Protein AF-A0A833H1V6-F1 (afdb_monomer)

Foldseek 3Di:
DQVLLVVLLVVLVVLVVCPVVVCVVLVVLLVQLPPPVNLVVVCVVDVVVSVVSVVVNLVSVVVVQLCLLCSLQQSLLSNLLSVLSNCVVVQADDDLADDDPSLVVLVVLLVVLVVLQLCLLQDDCPDPQQVVPFPDPPVNVRGHGSSSNSNSNSLSSNLSSLVSNLVNCVSNVDDNLLSVLLSLLQSLLSVLLSCCPSPVVQVLVLVLVVLVLCVPQFAQQVPAQPPPRHGFQDDQADPVRDGDDDPRDFDPLADQQEFEAADAQVNCVQQVDDPPAQLLLVLLLLQLQLLAALEEEEDADAQFDFPAWAADLVCSRNVDGDDDVPDDDTGGSLVSNLVSLQSGPHQYEYAWAFDDDPVVQVVGPPQVVQVVLCCVAFWAQQEAPLVLADAPGEGIRGHDPSNSVRHNYYFHLDQDQDPSLAGQKDAQKHKDDPPVCPPPPPDDSSHRITIGGHPLLRVVCSSQVHRNRPQWHHYAVVQWIKRFDRDFDWDWDQDPVVRDTDIGTQALDADPRRMAIFGHHSHRMFGFDPRYAHNSHHYDHSSVSSPDGSVRSNVVSHSHYYYYYHDHYDDDPQVVQWGQHSRGTHGSVVSSSRSNSCRSNSQGQAEDRSSVLSCLSSVLSSVLSNCVSVDDLVVSVVVLVVVLVVLVCCQSPPQCNPNSYRYRRVSSVVSSVVSSVVSVVVVVVVVVVVLVVLLVVCVVFAAPVQSVVCSVPVVLADPWWDWWKKKKKKKAWPPLVVQVVVDDPVRSVVLLCVLCVVLRLLCRQLGKGWQDDDPSMTIIMFCPPDGDPLRLVSNLLSLVLSQVVLVVVQVVCVVVVHDRIAMAMFMFIGIWTFHWDDDPVDTGGDTDDPRNVNRVQQSVCCVVQVARYKYWPRSCVSCVVWFDKAWDDFADGPPDPGTITMIHTDGTPDPCCSVVSGRDPPDDPPDD

Structure (mmCIF, N/CA/C/O backbone):
data_AF-A0A833H1V6-F1
#
_entry.id   AF-A0A833H1V6-F1
#
loop_
_atom_site.group_PDB
_atom_site.id
_atom_site.type_symbol
_atom_site.label_atom_id
_atom_site.label_alt_id
_atom_site.label_comp_id
_atom_site.label_asym_id
_atom_site.label_entity_id
_atom_site.label_seq_id
_atom_site.pdbx_PDB_ins_code
_atom_site.Cartn_x
_atom_site.Cartn_y
_atom_site.Cartn_z
_atom_site.occupancy
_atom_site.B_iso_or_equiv
_atom_site.auth_seq_id
_atom_site.auth_comp_id
_atom_site.auth_asym_id
_atom_site.auth_atom_id
_atom_site.pdbx_PDB_model_num
ATOM 1 N N . MET A 1 1 ? -14.087 14.216 30.100 1.00 77.31 1 MET A N 1
ATOM 2 C CA . MET A 1 1 ? -13.841 15.088 28.927 1.00 77.31 1 MET A CA 1
ATOM 3 C C . MET A 1 1 ? -13.140 16.395 29.288 1.00 77.31 1 MET A C 1
ATOM 5 O O . MET A 1 1 ? -12.016 16.573 28.845 1.00 77.31 1 MET A O 1
ATOM 9 N N . ARG A 1 2 ? -13.683 17.249 30.169 1.00 82.81 2 ARG A N 1
ATOM 10 C CA . ARG A 1 2 ? -13.057 18.543 30.533 1.00 82.81 2 ARG A CA 1
ATOM 11 C C . ARG A 1 2 ? -11.580 18.482 30.963 1.00 82.81 2 ARG A C 1
ATOM 13 O O . ARG A 1 2 ? -10.778 19.278 30.490 1.00 82.81 2 ARG A O 1
ATOM 20 N N . LYS A 1 3 ? -11.192 17.516 31.810 1.00 84.81 3 LYS A N 1
ATOM 21 C CA . LYS A 1 3 ? -9.776 17.302 32.193 1.00 84.81 3 LYS A CA 1
ATOM 22 C C . LYS A 1 3 ? -8.887 16.975 30.984 1.00 84.81 3 LYS A C 1
ATOM 24 O O . LYS A 1 3 ? -7.797 17.519 30.878 1.00 84.81 3 LYS A O 1
ATOM 29 N N . ILE A 1 4 ? -9.372 16.132 30.070 1.00 84.25 4 ILE A N 1
ATOM 30 C CA . ILE A 1 4 ? -8.668 15.764 28.831 1.00 84.25 4 ILE A CA 1
ATOM 31 C C . ILE A 1 4 ? -8.513 16.999 27.938 1.00 84.25 4 ILE A C 1
ATOM 33 O O . ILE A 1 4 ? -7.417 17.263 27.458 1.00 84.25 4 ILE A O 1
ATOM 37 N N . GLY A 1 5 ? -9.575 17.801 27.788 1.00 84.06 5 GLY A N 1
ATOM 38 C CA . GLY A 1 5 ? -9.532 19.048 27.023 1.00 84.06 5 GLY A CA 1
ATOM 39 C C . GLY A 1 5 ? -8.472 20.030 27.535 1.00 84.06 5 GLY A C 1
ATOM 40 O O . GLY A 1 5 ? -7.665 20.532 26.756 1.00 84.06 5 GLY A O 1
ATOM 41 N N . LEU A 1 6 ? -8.396 20.222 28.856 1.00 85.75 6 LEU A N 1
ATOM 42 C CA . LEU A 1 6 ? -7.377 21.071 29.486 1.00 85.75 6 LEU A CA 1
ATOM 43 C C . LEU A 1 6 ? -5.949 20.541 29.290 1.00 85.75 6 LEU A C 1
ATOM 45 O O . LEU A 1 6 ? -5.029 21.336 29.109 1.00 85.75 6 LEU A O 1
ATOM 49 N N . ILE A 1 7 ? -5.752 19.219 29.324 1.00 87.94 7 ILE A N 1
ATOM 50 C CA . ILE A 1 7 ? -4.446 18.602 29.050 1.00 87.94 7 ILE A CA 1
ATOM 51 C C . ILE A 1 7 ? -4.042 18.859 27.596 1.00 87.94 7 ILE A C 1
ATOM 53 O O . ILE A 1 7 ? -2.941 19.349 27.363 1.00 87.94 7 ILE A O 1
ATOM 57 N N . LEU A 1 8 ? -4.937 18.608 26.634 1.00 85.12 8 LEU A N 1
ATOM 58 C CA . LEU A 1 8 ? -4.670 18.841 25.210 1.00 85.12 8 LEU A CA 1
ATOM 59 C C . LEU A 1 8 ? -4.294 20.300 24.927 1.00 85.12 8 LEU A C 1
ATOM 61 O O . LEU A 1 8 ? -3.306 20.547 24.241 1.00 85.12 8 LEU A O 1
ATOM 65 N N . LEU A 1 9 ? -5.019 21.261 25.510 1.00 87.62 9 LEU A N 1
ATOM 66 C CA . LEU A 1 9 ? -4.711 22.688 25.365 1.00 87.62 9 LEU A CA 1
ATOM 67 C C . LEU A 1 9 ? -3.346 23.056 25.961 1.00 87.62 9 LEU A C 1
ATOM 69 O O . LEU A 1 9 ? -2.602 23.822 25.354 1.00 87.62 9 LEU A O 1
ATOM 73 N N . ARG A 1 10 ? -2.985 22.498 27.124 1.00 87.19 10 ARG A N 1
ATOM 74 C CA . ARG A 1 10 ? -1.665 22.723 27.740 1.00 87.19 10 ARG A CA 1
ATOM 75 C C . ARG A 1 10 ? -0.532 22.138 26.901 1.00 87.19 10 ARG A C 1
ATOM 77 O O . ARG A 1 10 ? 0.492 22.796 26.749 1.00 87.19 10 ARG A O 1
ATOM 84 N N . VAL A 1 11 ? -0.719 20.938 26.349 1.00 84.56 11 VAL A N 1
ATOM 85 C CA . VAL A 1 11 ? 0.271 20.301 25.466 1.00 84.56 11 VAL A CA 1
ATOM 86 C C . VAL A 1 11 ? 0.429 21.102 24.174 1.00 84.56 11 VAL A C 1
ATOM 88 O O . VAL A 1 11 ? 1.556 21.378 23.775 1.00 84.56 11 VAL A O 1
ATOM 91 N N . ALA A 1 12 ? -0.673 21.551 23.566 1.00 84.62 12 ALA A N 1
ATOM 92 C CA . ALA A 1 12 ? -0.627 22.406 22.382 1.00 84.62 12 ALA A CA 1
ATOM 93 C C . ALA A 1 12 ? 0.106 23.733 22.659 1.00 84.62 12 ALA A C 1
ATOM 95 O O . ALA A 1 12 ? 0.951 24.146 21.868 1.00 84.62 12 ALA A O 1
ATOM 96 N N . LEU A 1 13 ? -0.157 24.368 23.810 1.00 84.12 13 LEU A N 1
ATOM 97 C CA . LEU A 1 13 ? 0.512 25.606 24.224 1.00 84.12 13 LEU A CA 1
ATOM 98 C C . LEU A 1 13 ? 2.019 25.402 24.452 1.00 84.12 13 LEU A C 1
ATOM 100 O O . LEU A 1 13 ? 2.822 26.204 23.985 1.00 84.12 13 LEU A O 1
ATOM 104 N N . ALA A 1 14 ? 2.412 24.317 25.127 1.00 80.81 14 ALA A N 1
ATOM 105 C CA . ALA A 1 14 ? 3.822 23.966 25.304 1.00 80.81 14 ALA A CA 1
ATOM 106 C C . ALA A 1 14 ? 4.509 23.700 23.954 1.00 80.81 14 ALA A C 1
ATOM 108 O O . ALA A 1 14 ? 5.636 24.147 23.734 1.00 80.81 14 ALA A O 1
ATOM 109 N N . GLY A 1 15 ? 3.802 23.038 23.032 1.00 74.56 15 GLY A N 1
ATOM 110 C CA . GLY A 1 15 ? 4.252 22.809 21.665 1.00 74.56 15 GLY A CA 1
ATOM 111 C C . GLY A 1 15 ? 4.522 24.106 20.900 1.00 74.56 15 GLY A C 1
ATOM 112 O O . GLY A 1 15 ? 5.563 24.222 20.264 1.00 74.56 15 GLY A O 1
ATOM 113 N N . PHE A 1 16 ? 3.661 25.120 21.026 1.00 74.00 16 PHE A N 1
ATOM 114 C CA . PHE A 1 16 ? 3.894 26.439 20.421 1.00 74.00 16 PHE A CA 1
ATOM 115 C C . PHE A 1 16 ? 5.161 27.144 20.940 1.00 74.00 16 PHE A C 1
ATOM 117 O O . PHE A 1 16 ? 5.768 27.910 20.196 1.00 74.00 16 PHE A O 1
ATOM 124 N N . VAL A 1 17 ? 5.567 26.896 22.192 1.00 69.88 17 VAL A N 1
ATOM 125 C CA . VAL A 1 17 ? 6.696 27.590 22.844 1.00 69.88 17 VAL A CA 1
ATOM 126 C C . VAL A 1 17 ? 8.036 26.879 22.623 1.00 69.88 17 VAL A C 1
ATOM 128 O O . VAL A 1 17 ? 9.038 27.533 22.347 1.00 69.88 17 VAL A O 1
ATOM 131 N N . LEU A 1 18 ? 8.078 25.547 22.730 1.00 65.69 18 LEU A N 1
ATOM 132 C CA . LEU A 1 18 ? 9.317 24.761 22.601 1.00 65.69 18 LEU A CA 1
ATOM 133 C C . LEU A 1 18 ? 9.789 24.611 21.145 1.00 65.69 18 LEU A C 1
ATOM 135 O O . LEU A 1 18 ? 10.980 24.431 20.890 1.00 65.69 18 LEU A O 1
ATOM 139 N N . LEU A 1 19 ? 8.871 24.682 20.180 1.00 62.09 19 LEU A N 1
ATOM 140 C CA . LEU A 1 19 ? 9.144 24.308 18.794 1.00 62.09 19 LEU A CA 1
ATOM 141 C C . LEU A 1 19 ? 9.962 25.324 17.983 1.00 62.09 19 LEU A C 1
ATOM 143 O O . LEU A 1 19 ? 10.861 24.876 17.268 1.00 62.09 19 LEU A O 1
ATOM 147 N N . PRO A 1 20 ? 9.732 26.652 18.074 1.00 62.38 20 PRO A N 1
ATOM 148 C CA . PRO A 1 20 ? 10.590 27.619 17.398 1.00 62.38 20 PRO A CA 1
ATOM 149 C C . PRO A 1 20 ? 12.054 27.423 17.791 1.00 62.38 20 PRO A C 1
ATOM 151 O O . PRO A 1 20 ? 12.921 27.533 16.939 1.00 62.38 20 PRO A O 1
ATOM 154 N N . LEU A 1 21 ? 12.315 27.032 19.045 1.00 61.25 21 LEU A N 1
ATOM 155 C CA . LEU A 1 21 ? 13.650 26.740 19.563 1.00 61.25 21 LEU A CA 1
ATOM 156 C C . LEU A 1 21 ? 14.262 25.477 18.926 1.00 61.25 21 LEU A C 1
ATOM 158 O O . LEU A 1 21 ? 15.401 25.512 18.470 1.00 61.25 21 LEU A O 1
ATOM 162 N N . ILE A 1 22 ? 13.504 24.375 18.851 1.00 62.91 22 ILE A N 1
ATOM 163 C CA . ILE A 1 22 ? 13.960 23.101 18.261 1.00 62.91 22 ILE A CA 1
ATOM 164 C C . ILE A 1 22 ? 14.191 23.238 16.750 1.00 62.91 22 ILE A C 1
ATOM 166 O O . ILE A 1 22 ? 15.197 22.755 16.237 1.00 62.91 22 ILE A O 1
ATOM 170 N N . LEU A 1 23 ? 13.291 23.921 16.036 1.00 58.31 23 LEU A N 1
ATOM 171 C CA . LEU A 1 23 ? 13.435 24.176 14.600 1.00 58.31 23 LEU A CA 1
ATOM 172 C C . LEU A 1 23 ? 14.579 25.147 14.300 1.00 58.31 23 LEU A C 1
ATOM 174 O O . LEU A 1 23 ? 15.254 24.961 13.292 1.00 58.31 23 LEU A O 1
ATOM 178 N N . LEU A 1 24 ? 14.840 26.132 15.171 1.00 60.31 24 LEU A N 1
ATOM 179 C CA . LEU A 1 24 ? 16.020 26.991 15.047 1.00 60.31 24 LEU A CA 1
ATOM 180 C C . LEU A 1 24 ? 17.297 26.152 15.151 1.00 60.31 24 LEU A C 1
ATOM 182 O O . LEU A 1 24 ? 18.168 26.283 14.303 1.00 60.31 24 LEU A O 1
ATOM 186 N N . ILE A 1 25 ? 17.375 25.250 16.137 1.00 59.72 25 ILE A N 1
ATOM 187 C CA . ILE A 1 25 ? 18.531 24.369 16.369 1.00 59.72 25 ILE A CA 1
ATOM 188 C C . ILE A 1 25 ? 18.727 23.380 15.206 1.00 59.72 25 ILE A C 1
ATOM 190 O O . ILE A 1 25 ? 19.844 23.231 14.711 1.00 59.72 25 ILE A O 1
ATOM 194 N N . LEU A 1 26 ? 17.656 22.734 14.731 1.00 55.97 26 LEU A N 1
ATOM 195 C CA . LEU A 1 26 ? 17.718 21.777 13.617 1.00 55.97 26 LEU A CA 1
ATOM 196 C C . LEU A 1 26 ? 17.976 22.461 12.265 1.00 55.97 26 LEU A C 1
ATOM 198 O O . LEU A 1 26 ? 18.727 21.931 11.449 1.00 55.97 26 LEU A O 1
ATOM 202 N N . GLY A 1 27 ? 17.405 23.646 12.036 1.00 54.56 27 GLY A N 1
ATOM 203 C CA . GLY A 1 27 ? 17.679 24.464 10.852 1.00 54.56 27 GLY A CA 1
ATOM 204 C C . GLY A 1 27 ? 19.130 24.948 10.807 1.00 54.56 27 GLY A C 1
ATOM 205 O O . GLY A 1 27 ? 19.761 24.885 9.754 1.00 54.56 27 GLY A O 1
ATOM 206 N N . PHE A 1 28 ? 19.692 25.339 11.958 1.00 52.28 28 PHE A N 1
ATOM 207 C CA . PHE A 1 28 ? 21.111 25.691 12.082 1.00 52.28 28 PHE A CA 1
ATOM 208 C C . PHE A 1 28 ? 22.030 24.493 11.800 1.00 52.28 28 PHE A C 1
ATOM 210 O O . PHE A 1 28 ? 23.030 24.635 11.099 1.00 52.28 28 PHE A O 1
ATOM 217 N N . ALA A 1 29 ? 21.674 23.304 12.304 1.00 50.53 29 ALA A N 1
ATOM 218 C CA . ALA A 1 29 ? 22.421 22.070 12.065 1.00 50.53 29 ALA A CA 1
ATOM 219 C C . ALA A 1 29 ? 22.374 21.637 10.588 1.00 50.53 29 ALA A C 1
ATOM 221 O O . ALA A 1 29 ? 23.409 21.298 10.019 1.00 50.53 29 ALA A O 1
ATOM 222 N N . SER A 1 30 ? 21.206 21.713 9.942 1.00 50.66 30 SER A N 1
ATOM 223 C CA . SER A 1 30 ? 21.052 21.389 8.517 1.00 50.66 30 SER A CA 1
ATOM 224 C C . SER A 1 30 ? 21.873 22.318 7.621 1.00 50.66 30 SER A C 1
ATOM 226 O O . SER A 1 30 ? 22.503 21.831 6.687 1.00 50.66 30 SER A O 1
ATOM 228 N N . HIS A 1 31 ? 21.890 23.627 7.901 1.00 50.72 31 HIS A N 1
ATOM 229 C CA . HIS A 1 31 ? 22.591 24.615 7.075 1.00 50.72 31 HIS A CA 1
ATOM 230 C C . HIS A 1 31 ? 24.112 24.387 7.050 1.00 50.72 31 HIS A C 1
ATOM 232 O O . HIS A 1 31 ? 24.725 24.438 5.984 1.00 50.72 31 HIS A O 1
ATOM 238 N N . TYR A 1 32 ? 24.706 24.042 8.198 1.00 52.84 32 TYR A N 1
ATOM 239 C CA . TYR A 1 32 ? 26.142 23.754 8.310 1.00 52.84 32 TYR A CA 1
ATOM 240 C C . TYR A 1 32 ? 26.561 22.425 7.667 1.00 52.84 32 TYR A C 1
ATOM 242 O O . TYR A 1 32 ? 27.692 22.313 7.198 1.00 52.84 32 TYR A O 1
ATOM 250 N N . VAL A 1 33 ? 25.677 21.420 7.625 1.00 51.53 33 VAL A N 1
ATOM 251 C CA . VAL A 1 33 ? 25.985 20.125 6.987 1.00 51.53 33 VAL A CA 1
ATOM 252 C C . VAL A 1 33 ? 25.828 20.185 5.461 1.00 51.53 33 VAL A C 1
ATOM 254 O O . VAL A 1 33 ? 26.470 19.416 4.748 1.00 51.53 33 VAL A O 1
ATOM 257 N N . THR A 1 34 ? 25.039 21.127 4.936 1.00 47.31 34 THR A N 1
ATOM 258 C CA . THR A 1 34 ? 24.901 21.366 3.487 1.00 47.31 34 THR A CA 1
ATOM 259 C C . THR A 1 34 ? 25.951 22.311 2.894 1.00 47.31 34 THR A C 1
ATOM 261 O O . THR A 1 34 ? 26.029 22.428 1.673 1.00 47.31 34 THR A O 1
ATOM 264 N N . ASP A 1 35 ? 26.763 22.985 3.716 1.00 54.78 35 ASP A N 1
ATOM 265 C CA . ASP A 1 35 ? 27.806 23.892 3.228 1.00 54.78 35 ASP A CA 1
ATOM 266 C C . ASP A 1 35 ? 28.966 23.100 2.592 1.00 54.78 35 ASP A C 1
ATOM 268 O O . ASP A 1 35 ? 29.733 22.395 3.265 1.00 54.78 35 ASP A O 1
ATOM 272 N N . MET A 1 36 ? 29.088 23.211 1.265 1.00 51.09 36 MET A N 1
ATOM 273 C CA . MET A 1 36 ? 30.074 22.486 0.460 1.00 51.09 36 MET A CA 1
ATOM 274 C C . MET A 1 36 ? 31.516 22.730 0.914 1.00 51.09 36 MET A C 1
ATOM 276 O O . MET A 1 36 ? 32.327 21.808 0.837 1.00 51.09 36 MET A O 1
ATOM 280 N N . ASN A 1 37 ? 31.844 23.922 1.423 1.00 52.94 37 ASN A N 1
ATOM 281 C CA . ASN A 1 37 ? 33.214 24.252 1.829 1.00 52.94 37 ASN A CA 1
ATOM 282 C C . ASN A 1 37 ? 33.604 23.563 3.144 1.00 52.94 37 ASN A C 1
ATOM 284 O O . ASN A 1 37 ? 34.729 23.076 3.295 1.00 52.94 37 ASN A O 1
ATOM 288 N N . VAL A 1 38 ? 32.658 23.459 4.083 1.00 56.94 38 VAL A N 1
ATOM 289 C CA . VAL A 1 38 ? 32.856 22.761 5.362 1.00 56.94 38 VAL A CA 1
ATOM 290 C C . VAL A 1 38 ? 32.957 21.256 5.130 1.00 56.94 38 VAL A C 1
ATOM 292 O O . VAL A 1 38 ? 33.876 20.615 5.642 1.00 56.94 38 VAL A O 1
ATOM 295 N N . MET A 1 39 ? 32.074 20.698 4.298 1.00 56.03 39 MET A N 1
ATOM 296 C CA . MET A 1 39 ? 32.077 19.267 3.991 1.00 56.03 39 MET A CA 1
ATOM 297 C C . MET A 1 39 ? 33.248 18.841 3.106 1.00 56.03 39 MET A C 1
ATOM 299 O O . MET A 1 39 ? 33.738 17.726 3.277 1.00 56.03 39 MET A O 1
ATOM 303 N N . ALA A 1 40 ? 33.746 19.700 2.211 1.00 54.34 40 ALA A N 1
ATOM 304 C CA . ALA A 1 40 ? 34.973 19.441 1.456 1.00 54.34 40 ALA A CA 1
ATOM 305 C C . ALA A 1 40 ? 36.203 19.376 2.377 1.00 54.34 40 ALA A C 1
ATOM 307 O O . ALA A 1 40 ? 37.002 18.443 2.258 1.00 54.34 40 ALA A O 1
ATOM 308 N N . SER A 1 41 ? 36.320 20.295 3.347 1.00 61.47 41 SER A N 1
ATOM 309 C CA . SER A 1 41 ? 37.422 20.258 4.320 1.00 61.47 41 SER A CA 1
ATOM 310 C C . SER A 1 41 ? 37.328 19.028 5.234 1.00 61.47 41 SER A C 1
ATOM 312 O O . SER A 1 41 ? 38.316 18.316 5.408 1.00 61.47 41 SER A O 1
ATOM 314 N N . LEU A 1 42 ? 36.130 18.674 5.712 1.00 55.94 42 L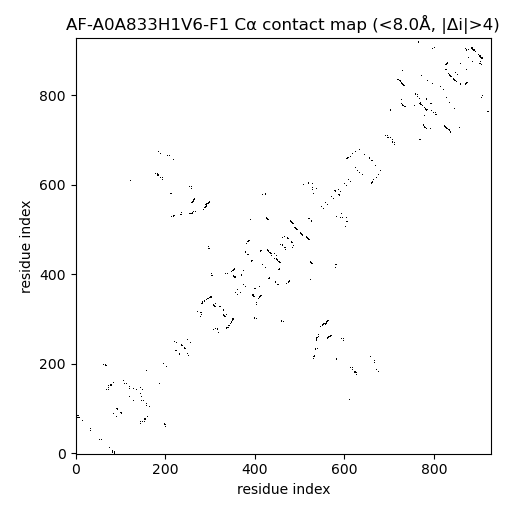EU A N 1
ATOM 315 C CA . LEU A 1 42 ? 35.912 17.471 6.522 1.00 55.94 42 LEU A CA 1
ATOM 316 C C . LEU A 1 42 ? 36.182 16.173 5.754 1.00 55.94 42 LEU A C 1
ATOM 318 O O . LEU A 1 42 ? 36.757 15.243 6.319 1.00 55.94 42 LEU A O 1
ATOM 322 N N . ASN A 1 43 ? 35.812 16.106 4.473 1.00 60.88 43 ASN A N 1
ATOM 323 C CA . ASN A 1 43 ? 36.064 14.934 3.631 1.00 60.88 43 ASN A CA 1
ATOM 324 C C . ASN A 1 43 ? 37.565 14.732 3.360 1.00 60.88 43 ASN A C 1
ATOM 326 O O . ASN A 1 43 ? 38.006 13.594 3.225 1.00 60.88 43 ASN A O 1
ATOM 330 N N . SER A 1 44 ? 38.352 15.817 3.346 1.00 62.06 44 SER A N 1
ATOM 331 C CA . SER A 1 44 ? 39.817 15.752 3.235 1.00 62.06 44 SER A CA 1
ATOM 332 C C . SER A 1 44 ? 40.508 15.233 4.508 1.00 62.06 44 SER A C 1
ATOM 334 O O . SER A 1 44 ? 41.586 14.651 4.424 1.00 62.06 44 SER A O 1
ATOM 336 N N . VAL A 1 45 ? 39.876 15.395 5.678 1.00 75.56 45 VAL A N 1
ATOM 337 C CA . VAL A 1 45 ? 40.433 15.013 6.991 1.00 75.56 45 VAL A CA 1
ATOM 338 C C . VAL A 1 45 ? 39.926 13.646 7.466 1.00 75.56 45 VAL A C 1
ATOM 340 O O . VAL A 1 45 ? 40.687 12.865 8.033 1.00 75.56 45 VAL A O 1
ATOM 343 N N . SER A 1 46 ? 38.643 13.333 7.259 1.00 69.56 46 SER A N 1
ATOM 344 C CA . SER A 1 46 ? 38.038 12.055 7.652 1.00 69.56 46 SER A CA 1
ATOM 345 C C . SER A 1 46 ? 36.849 11.698 6.749 1.00 69.56 46 SER A C 1
ATOM 347 O O . SER A 1 46 ? 35.708 12.093 7.019 1.00 69.56 46 SER A O 1
ATOM 349 N N . PRO A 1 47 ? 37.078 10.883 5.703 1.00 64.44 47 PRO A N 1
ATOM 350 C CA . PRO A 1 47 ? 36.038 10.485 4.755 1.00 64.44 47 PRO A CA 1
ATOM 351 C C . PRO A 1 47 ? 34.875 9.743 5.421 1.00 64.44 47 PRO A C 1
ATOM 353 O O . PRO A 1 47 ? 33.716 9.969 5.091 1.00 64.44 47 PRO A O 1
ATOM 356 N N . ARG A 1 48 ? 35.161 8.889 6.416 1.00 54.78 48 ARG A N 1
ATOM 357 C CA . ARG A 1 48 ? 34.130 8.127 7.145 1.00 54.78 48 ARG A CA 1
ATOM 358 C C . ARG A 1 48 ? 33.222 9.029 7.981 1.00 54.78 48 ARG A C 1
ATOM 360 O O . ARG A 1 48 ? 32.019 8.793 8.025 1.00 54.78 48 ARG A O 1
ATOM 367 N N . LEU A 1 49 ? 33.777 10.067 8.611 1.00 55.41 49 LEU A N 1
ATOM 368 C CA . LEU A 1 49 ? 32.997 11.028 9.392 1.00 55.41 49 LEU A CA 1
ATOM 369 C C . LEU A 1 49 ? 32.153 11.925 8.480 1.00 55.41 49 LEU A C 1
ATOM 371 O O . LEU A 1 49 ? 30.979 12.138 8.760 1.00 55.41 49 LEU A O 1
ATOM 375 N N . ALA A 1 50 ? 32.710 12.380 7.356 1.00 59.38 50 ALA A N 1
ATOM 376 C CA . ALA A 1 50 ? 31.962 13.134 6.352 1.00 59.38 50 ALA A CA 1
ATOM 377 C C . ALA A 1 50 ? 30.813 12.305 5.745 1.00 59.38 50 ALA A C 1
ATOM 379 O O . ALA A 1 50 ? 29.726 12.832 5.514 1.00 59.38 50 ALA A O 1
ATOM 380 N N . HIS A 1 51 ? 31.025 11.004 5.528 1.00 58.47 51 HIS A N 1
ATOM 381 C CA . HIS A 1 51 ? 29.995 10.090 5.031 1.00 58.47 51 HIS A CA 1
ATOM 382 C C . HIS A 1 51 ? 28.901 9.819 6.074 1.00 58.47 51 HIS A C 1
ATOM 384 O O . HIS A 1 51 ? 27.719 9.807 5.737 1.00 58.47 51 HIS A O 1
ATOM 390 N N . PHE A 1 52 ? 29.278 9.654 7.346 1.00 56.56 52 PHE A N 1
ATOM 391 C CA . PHE A 1 52 ? 28.339 9.515 8.463 1.00 56.56 52 PHE A CA 1
ATOM 392 C C . PHE A 1 52 ? 27.498 10.783 8.669 1.00 56.56 52 PHE A C 1
ATOM 394 O O . PHE A 1 52 ? 26.292 10.688 8.866 1.00 56.56 52 PHE A O 1
ATOM 401 N N . LEU A 1 53 ? 28.106 11.969 8.560 1.00 52.69 53 LEU A N 1
ATOM 402 C CA . LEU A 1 53 ? 27.406 13.251 8.678 1.00 52.69 53 LEU A CA 1
ATOM 403 C C . LEU A 1 53 ? 26.483 13.536 7.481 1.00 52.69 53 LEU A C 1
ATOM 405 O O . LEU A 1 53 ? 25.388 14.048 7.695 1.00 52.69 53 LEU A O 1
ATOM 409 N N . ARG A 1 54 ? 26.860 13.146 6.250 1.00 56.00 54 ARG A N 1
ATOM 410 C CA . ARG A 1 54 ? 25.944 13.164 5.086 1.00 56.00 54 ARG A CA 1
ATOM 411 C C . ARG A 1 54 ? 24.748 12.251 5.299 1.00 56.00 54 ARG A C 1
ATOM 413 O O . ARG A 1 54 ? 23.620 12.685 5.122 1.00 56.00 54 ARG A O 1
ATOM 420 N N . TRP A 1 55 ? 25.000 11.021 5.741 1.00 57.53 55 TRP A N 1
ATOM 421 C CA . TRP A 1 55 ? 23.943 10.066 6.058 1.00 57.53 55 TRP A CA 1
ATOM 422 C C . TRP A 1 55 ? 22.993 10.604 7.142 1.00 57.53 55 TRP A C 1
ATOM 424 O O . TRP A 1 55 ? 21.778 10.514 6.993 1.00 57.53 55 TRP A O 1
ATOM 434 N N . LEU A 1 56 ? 23.532 11.243 8.187 1.00 47.53 56 LEU A N 1
ATOM 435 C CA . LEU A 1 56 ? 22.749 11.915 9.229 1.00 47.53 56 LEU A CA 1
ATOM 436 C C . LEU A 1 56 ? 21.915 13.085 8.690 1.00 47.53 56 LEU A C 1
ATOM 438 O O . LEU A 1 56 ? 20.771 13.234 9.108 1.00 47.53 56 LEU A O 1
ATOM 442 N N . ALA A 1 57 ? 22.448 13.893 7.770 1.00 53.31 57 ALA A N 1
ATOM 443 C CA . ALA A 1 57 ? 21.716 15.003 7.155 1.00 53.31 57 ALA A CA 1
ATOM 444 C C . ALA A 1 57 ? 20.613 14.542 6.192 1.00 53.31 57 ALA A C 1
ATOM 446 O O . ALA A 1 57 ? 19.498 15.064 6.255 1.00 53.31 57 ALA A O 1
ATOM 447 N N . ASP A 1 58 ? 20.883 13.532 5.364 1.00 48.81 58 ASP A N 1
ATOM 448 C CA . ASP A 1 58 ? 19.886 12.930 4.470 1.00 48.81 58 ASP A CA 1
ATOM 449 C C . ASP A 1 58 ? 18.753 12.280 5.276 1.00 48.81 58 ASP A C 1
ATOM 451 O O . ASP A 1 58 ? 17.570 12.486 4.990 1.00 48.81 58 ASP A O 1
ATOM 455 N N . MET A 1 59 ? 19.103 11.569 6.356 1.00 47.06 59 MET A N 1
ATOM 456 C CA . MET A 1 59 ? 18.134 11.013 7.299 1.00 47.06 59 MET A CA 1
ATOM 457 C C . MET A 1 59 ? 17.360 12.127 8.028 1.00 47.06 59 MET A C 1
ATOM 459 O O . MET A 1 59 ? 16.157 12.006 8.245 1.00 47.06 59 MET A O 1
ATOM 463 N N . GLN A 1 60 ? 17.999 13.252 8.358 1.00 52.06 60 GLN A N 1
ATOM 464 C CA . GLN A 1 60 ? 17.337 14.394 8.991 1.00 52.06 60 GLN A CA 1
ATOM 465 C C . GLN A 1 60 ? 16.320 15.085 8.068 1.00 52.06 60 GLN A C 1
ATOM 467 O O . GLN A 1 60 ? 15.229 15.399 8.536 1.00 52.06 60 GLN A O 1
ATOM 472 N N . LEU A 1 61 ? 16.594 15.277 6.774 1.00 53.12 61 LEU A N 1
ATOM 473 C CA . LEU A 1 61 ? 15.731 16.044 5.854 1.00 53.12 61 LEU A CA 1
ATOM 474 C C . LEU A 1 61 ? 14.331 15.439 5.629 1.00 53.12 61 LEU A C 1
ATOM 476 O O . LEU A 1 61 ? 13.350 16.184 5.528 1.00 53.12 61 LEU A O 1
ATOM 480 N N . GLY A 1 62 ? 14.216 14.108 5.566 1.00 51.12 62 GLY A N 1
ATOM 481 C CA . GLY A 1 62 ? 12.927 13.414 5.422 1.00 51.12 62 GLY A CA 1
ATOM 482 C C . GLY A 1 62 ? 12.082 13.467 6.700 1.00 51.12 62 GLY A C 1
ATOM 483 O O . GLY A 1 62 ? 10.905 13.836 6.668 1.00 51.12 62 GLY A O 1
ATOM 484 N N . TYR A 1 63 ? 12.702 13.191 7.851 1.00 54.78 63 TYR A N 1
ATOM 485 C CA . TYR A 1 63 ? 12.032 13.248 9.154 1.00 54.78 63 TYR A CA 1
ATOM 486 C C . TYR A 1 63 ? 11.710 14.682 9.589 1.00 54.78 63 TYR A C 1
ATOM 488 O O . TYR A 1 63 ? 10.672 14.896 10.207 1.00 54.78 63 TYR A O 1
A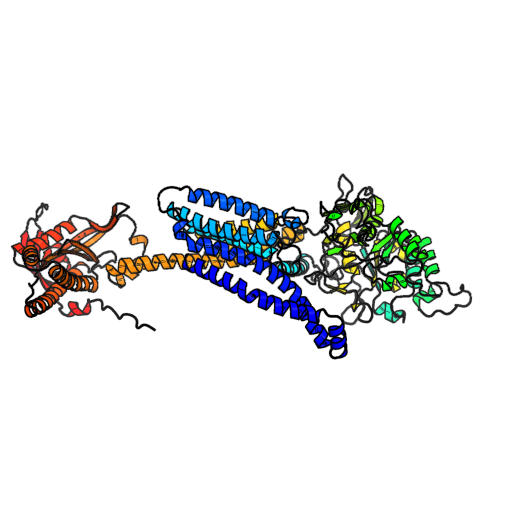TOM 496 N N . LEU A 1 64 ? 12.523 15.678 9.222 1.00 56.25 64 LEU A N 1
ATOM 497 C CA . LEU A 1 64 ? 12.213 17.098 9.426 1.00 56.25 64 LEU A CA 1
ATOM 498 C C . LEU A 1 64 ? 11.013 17.547 8.590 1.00 56.25 64 LEU A C 1
ATOM 500 O O . LEU A 1 64 ? 10.168 18.273 9.112 1.00 56.25 64 LEU A O 1
ATOM 504 N N . ARG A 1 65 ? 10.890 17.095 7.332 1.00 56.88 65 ARG A N 1
ATOM 505 C CA . ARG A 1 65 ? 9.696 17.349 6.503 1.00 56.88 65 ARG A CA 1
ATOM 506 C C . ARG A 1 65 ? 8.437 16.739 7.124 1.00 56.88 65 ARG A C 1
ATOM 508 O O . ARG A 1 65 ? 7.431 17.436 7.243 1.00 56.88 65 ARG A O 1
ATOM 515 N N . ALA A 1 66 ? 8.516 15.491 7.587 1.00 56.28 66 ALA A N 1
ATOM 516 C CA . ALA A 1 66 ? 7.418 14.817 8.283 1.00 56.28 66 ALA A CA 1
ATOM 517 C C . ALA A 1 66 ? 7.043 15.518 9.592 1.00 56.28 66 ALA A C 1
ATOM 519 O O . ALA A 1 66 ? 5.881 15.828 9.838 1.00 56.28 66 ALA A O 1
ATOM 520 N N . PHE A 1 67 ? 8.044 15.814 10.423 1.00 62.34 67 PHE A N 1
ATOM 521 C CA . PHE A 1 67 ? 7.873 16.487 11.703 1.00 62.34 67 PHE A CA 1
ATOM 522 C C . PHE A 1 67 ? 7.248 17.869 11.514 1.00 62.34 67 PHE A C 1
ATOM 524 O O . PHE A 1 67 ? 6.303 18.211 12.214 1.00 62.34 67 PHE A O 1
ATOM 531 N N . ARG A 1 68 ? 7.696 18.629 10.510 1.00 65.31 68 ARG A N 1
ATOM 532 C CA . ARG A 1 68 ? 7.099 19.903 10.100 1.00 65.31 68 ARG A CA 1
ATOM 533 C C . ARG A 1 68 ? 5.626 19.736 9.704 1.00 65.31 68 ARG A C 1
ATOM 535 O O . ARG A 1 68 ? 4.771 20.412 10.270 1.00 65.31 68 ARG A O 1
ATOM 542 N N . GLY A 1 69 ? 5.316 18.844 8.762 1.00 62.94 69 GLY A N 1
ATOM 543 C CA . GLY A 1 69 ? 3.948 18.642 8.266 1.00 62.94 69 GLY A CA 1
ATOM 544 C C . GLY A 1 69 ? 2.979 18.190 9.360 1.00 62.94 69 GLY A C 1
ATOM 545 O O . GLY A 1 69 ? 1.918 18.791 9.546 1.00 62.94 69 GLY A O 1
ATOM 546 N N . ILE A 1 70 ? 3.381 17.189 10.145 1.00 64.00 70 ILE A N 1
ATOM 547 C CA . ILE A 1 70 ? 2.579 16.621 11.231 1.00 64.00 70 ILE A CA 1
ATOM 548 C C . ILE A 1 70 ? 2.427 17.639 12.361 1.00 64.00 70 ILE A C 1
ATOM 550 O O . ILE A 1 70 ? 1.311 17.923 12.773 1.00 64.00 70 ILE A O 1
ATOM 554 N N . PHE A 1 71 ? 3.503 18.254 12.851 1.00 69.12 71 PHE A N 1
ATOM 555 C CA . PHE A 1 71 ? 3.430 19.103 14.042 1.00 69.12 71 PHE A CA 1
ATOM 556 C C . PHE A 1 71 ? 2.587 20.370 13.830 1.00 69.12 71 PHE A C 1
ATOM 558 O O . PHE A 1 71 ? 1.703 20.665 14.640 1.00 69.12 71 PHE A O 1
ATOM 565 N N . PHE A 1 72 ? 2.808 21.096 12.726 1.00 70.12 72 PHE A N 1
ATOM 566 C CA . PHE A 1 72 ? 2.057 22.324 12.435 1.00 70.12 72 PHE A CA 1
ATOM 567 C C . PHE A 1 72 ? 0.582 22.067 12.112 1.00 70.12 72 PHE A C 1
ATOM 569 O O . PHE A 1 72 ? -0.233 22.974 12.267 1.00 70.12 72 PHE A O 1
ATOM 576 N N . SER A 1 73 ? 0.228 20.845 11.713 1.00 75.12 73 SER A N 1
ATOM 577 C CA . SER A 1 73 ? -1.155 20.460 11.410 1.00 75.12 73 SER A CA 1
ATOM 578 C C . SER A 1 73 ? -1.861 19.821 12.619 1.00 75.12 73 SER A C 1
ATOM 580 O O . SER A 1 73 ? -3.047 20.066 12.851 1.00 75.12 73 SER A O 1
ATOM 582 N N . VAL A 1 74 ? -1.125 19.076 13.454 1.00 79.44 74 VAL A N 1
ATOM 583 C CA . VAL A 1 74 ? -1.620 18.426 14.681 1.00 79.44 74 VAL A CA 1
ATOM 584 C C . VAL A 1 74 ? -1.927 19.438 15.777 1.00 79.44 74 VAL A C 1
ATOM 586 O O . VAL A 1 74 ? -2.928 19.283 16.468 1.00 79.44 74 VAL A O 1
ATOM 589 N N . ILE A 1 75 ? -1.115 20.483 15.958 1.00 81.25 75 ILE A N 1
ATOM 590 C CA . ILE A 1 75 ? -1.372 21.476 17.013 1.00 81.25 75 ILE A CA 1
ATOM 591 C C . ILE A 1 75 ? -2.737 22.164 16.846 1.00 81.25 75 ILE A C 1
ATOM 593 O O . ILE A 1 75 ? -3.510 22.152 17.808 1.00 81.25 75 ILE A O 1
ATOM 597 N N . PRO A 1 76 ? -3.089 22.728 15.672 1.00 82.62 76 PRO A N 1
ATOM 598 C CA . PRO A 1 76 ? -4.426 23.268 15.441 1.00 82.62 76 PRO A CA 1
ATOM 599 C C . PRO A 1 76 ? -5.522 22.235 15.718 1.00 82.62 76 PRO A C 1
ATOM 601 O O . PRO A 1 76 ? -6.488 22.537 16.417 1.00 82.62 76 PRO A O 1
ATOM 604 N N . ALA A 1 77 ? -5.336 20.993 15.261 1.00 85.69 77 ALA A N 1
ATOM 605 C CA . ALA A 1 77 ? -6.243 19.884 15.546 1.00 85.69 77 ALA A CA 1
ATOM 606 C C . ALA A 1 77 ? -6.404 19.622 17.061 1.00 85.69 77 ALA A C 1
ATOM 608 O O . ALA A 1 77 ? -7.527 19.482 17.550 1.00 85.69 77 ALA A O 1
ATOM 609 N N . MET A 1 78 ? -5.316 19.637 17.838 1.00 85.50 78 MET A N 1
ATOM 610 C CA . MET A 1 78 ? -5.346 19.489 19.300 1.00 85.50 78 MET A CA 1
ATOM 611 C C . MET A 1 78 ? -6.049 20.656 19.992 1.00 85.50 78 MET A C 1
ATOM 613 O O . MET A 1 78 ? -6.783 20.430 20.954 1.00 85.50 78 MET A O 1
ATOM 617 N N . VAL A 1 79 ? -5.854 21.890 19.517 1.00 87.38 79 VAL A N 1
ATOM 618 C CA . VAL A 1 79 ? -6.553 23.072 20.044 1.00 87.38 79 VAL A CA 1
ATOM 619 C C . VAL A 1 79 ? -8.055 22.956 19.797 1.00 87.38 79 VAL A C 1
ATOM 621 O O . VAL A 1 79 ? -8.837 23.239 20.706 1.00 87.38 79 VAL A O 1
ATOM 624 N N . ILE A 1 80 ? -8.461 22.493 18.612 1.00 88.00 80 ILE A N 1
ATOM 625 C CA . ILE A 1 80 ? -9.866 22.251 18.260 1.00 88.00 80 ILE A CA 1
ATOM 626 C C . ILE A 1 80 ? -10.484 21.223 19.217 1.00 88.00 80 ILE A C 1
ATOM 628 O O . ILE A 1 80 ? -11.430 21.554 19.937 1.00 88.00 80 ILE A O 1
ATOM 632 N N . VAL A 1 81 ? -9.914 20.013 19.299 1.00 87.88 81 VAL A N 1
ATOM 633 C CA . VAL A 1 81 ? -10.419 18.943 20.186 1.00 87.88 81 VAL A CA 1
ATOM 634 C C . VAL A 1 81 ? -10.403 19.396 21.648 1.00 87.88 81 VAL A C 1
ATOM 636 O O . VAL A 1 81 ? -11.381 19.226 22.379 1.00 87.88 81 VAL A O 1
ATOM 639 N N . GLY A 1 82 ? -9.305 20.023 22.075 1.00 85.38 82 GLY A N 1
ATOM 640 C CA . GLY A 1 82 ? -9.120 20.527 23.430 1.00 85.38 82 GLY A CA 1
ATOM 641 C C . GLY A 1 82 ? -10.169 21.566 23.820 1.00 85.38 82 GLY A C 1
ATOM 642 O O . GLY A 1 82 ? -10.723 21.500 24.921 1.00 85.38 82 GLY A O 1
ATOM 643 N N . SER A 1 83 ? -10.498 22.481 22.907 1.00 86.88 83 SER A N 1
ATOM 644 C CA . SER A 1 83 ? -11.527 23.506 23.109 1.00 86.88 83 SER A CA 1
ATOM 645 C C . SER A 1 83 ? -12.916 22.884 23.229 1.00 86.88 83 SER A C 1
ATOM 647 O O . SER A 1 83 ? -13.599 23.120 24.230 1.00 86.88 83 SER A O 1
ATOM 649 N N . PHE A 1 84 ? -13.306 22.025 22.280 1.00 89.44 84 PHE A N 1
ATOM 650 C CA . PHE A 1 84 ? -14.598 21.332 22.320 1.00 89.44 84 PHE A CA 1
ATOM 651 C C . PHE A 1 84 ? -14.776 20.533 23.617 1.00 89.44 84 PHE A C 1
ATOM 653 O O . PHE A 1 84 ? -15.799 20.660 24.289 1.00 89.44 84 PHE A O 1
ATOM 660 N N . PHE A 1 85 ? -13.758 19.777 24.037 1.00 87.38 85 PHE A N 1
ATOM 661 C CA . PHE A 1 85 ? -13.834 18.965 25.256 1.00 87.38 85 PHE A CA 1
ATOM 662 C C . PHE A 1 85 ? -13.799 19.796 26.543 1.00 87.38 85 PHE A C 1
ATOM 664 O O . PHE A 1 85 ? -14.357 19.375 27.560 1.00 87.38 85 PHE A O 1
ATOM 671 N N . THR A 1 86 ? -13.153 20.965 26.534 1.00 87.31 86 THR A N 1
ATOM 672 C CA . THR A 1 86 ? -13.127 21.875 27.692 1.00 87.31 86 THR A CA 1
ATOM 673 C C . THR A 1 86 ? -14.489 22.524 27.919 1.00 87.31 86 THR A C 1
ATOM 675 O O . THR A 1 86 ? -14.917 22.655 29.068 1.00 87.31 86 THR A O 1
ATOM 678 N N . PHE A 1 87 ? -15.190 22.878 26.839 1.00 83.06 87 PHE A N 1
ATOM 679 C CA . PHE A 1 87 ? -16.520 23.491 26.882 1.00 83.06 87 PHE A CA 1
ATOM 680 C C . PHE A 1 87 ? -17.672 22.489 26.713 1.00 83.06 87 PHE A C 1
ATOM 682 O O . PHE A 1 87 ? -18.810 22.907 26.521 1.00 83.06 87 PHE A O 1
ATOM 689 N N . HIS A 1 88 ? -17.393 21.189 26.853 1.00 81.44 88 HIS A N 1
ATOM 690 C CA . HIS A 1 88 ? -18.341 20.077 26.695 1.00 81.44 88 HIS A CA 1
ATOM 691 C C . HIS A 1 88 ? -19.718 20.328 27.323 1.00 81.44 88 HIS A C 1
ATOM 693 O O . HIS A 1 88 ? -20.743 20.221 26.660 1.00 81.44 88 HIS A O 1
ATOM 699 N N . GLU A 1 89 ? -19.741 20.736 28.593 1.00 75.88 89 GLU A N 1
ATOM 700 C CA . GLU A 1 89 ? -20.970 20.957 29.373 1.00 75.88 89 GLU A CA 1
ATOM 701 C C . GLU A 1 89 ? -21.874 22.062 28.800 1.00 75.88 89 GLU A C 1
ATOM 703 O O . GLU A 1 89 ? -23.073 22.058 29.054 1.00 75.88 89 GLU A O 1
ATOM 708 N N . LYS A 1 90 ? -21.319 23.003 28.024 1.00 76.56 90 LYS A N 1
ATOM 709 C CA . LYS A 1 90 ? -22.082 24.074 27.355 1.00 76.56 90 LYS A CA 1
ATOM 710 C C . LYS A 1 90 ? -22.565 23.682 25.957 1.00 76.56 90 LYS A C 1
ATOM 712 O O . LYS A 1 90 ? -23.365 24.401 25.368 1.00 76.56 90 LYS A O 1
ATOM 717 N N . LEU A 1 91 ? -22.023 22.596 25.415 1.00 73.38 91 LEU A N 1
ATOM 718 C CA . LEU A 1 91 ? -22.159 22.185 24.020 1.00 73.38 91 LEU A CA 1
ATOM 719 C C . LEU A 1 91 ? -23.072 20.964 23.843 1.00 73.38 91 LEU A C 1
ATOM 721 O O . LEU A 1 91 ? -23.506 20.679 22.726 1.00 73.38 91 LEU A O 1
ATOM 725 N N . VAL A 1 92 ? -23.384 20.267 24.937 1.00 70.75 92 VAL A N 1
ATOM 726 C CA . VAL A 1 92 ? -24.294 19.119 24.964 1.00 70.75 92 VAL A CA 1
ATOM 727 C C . VAL A 1 92 ? -25.654 19.528 25.519 1.00 70.75 92 VAL A C 1
ATOM 729 O O . VAL A 1 92 ? -25.754 20.201 26.543 1.00 70.75 92 VAL A O 1
ATOM 732 N N . ALA A 1 93 ? -26.717 19.105 24.836 1.00 66.62 93 ALA A N 1
ATOM 733 C CA . ALA A 1 93 ? -28.089 19.346 25.265 1.00 66.62 93 ALA A CA 1
ATOM 734 C C . ALA A 1 93 ? -28.424 18.608 26.580 1.00 66.62 93 ALA A C 1
ATOM 736 O O . ALA A 1 93 ? -28.009 17.473 26.812 1.00 66.62 93 ALA A O 1
ATOM 737 N N . THR A 1 94 ? -29.212 19.239 27.448 1.00 62.06 94 THR A N 1
ATOM 738 C CA . THR A 1 94 ? -29.526 18.724 28.794 1.00 62.06 94 THR A CA 1
ATOM 739 C C . THR A 1 94 ? -30.767 17.831 28.854 1.00 62.06 94 THR A C 1
ATOM 741 O O . THR A 1 94 ? -30.911 17.054 29.799 1.00 62.06 94 THR A O 1
ATOM 744 N N . ASP A 1 95 ? -31.654 17.898 27.857 1.00 63.69 95 ASP A N 1
ATOM 745 C CA . ASP A 1 95 ? -32.868 17.075 27.812 1.00 63.69 95 ASP A CA 1
ATOM 746 C C . ASP A 1 95 ? -32.573 15.658 27.285 1.00 63.69 95 ASP A C 1
ATOM 748 O O . ASP A 1 95 ? -31.786 15.467 26.356 1.00 63.69 95 ASP A O 1
ATOM 752 N N . LYS A 1 96 ? -33.195 14.648 27.902 1.00 63.06 96 LYS A N 1
ATOM 753 C CA . LYS A 1 96 ? -32.881 13.222 27.702 1.00 63.06 96 LYS A CA 1
ATOM 754 C C . LYS A 1 96 ? -33.769 12.517 26.673 1.00 63.06 96 LYS A C 1
ATOM 756 O O . LYS A 1 96 ? -33.447 11.396 26.299 1.00 63.06 96 LYS A O 1
ATOM 761 N N . ASN A 1 97 ? -34.868 13.129 26.222 1.00 65.69 97 ASN A N 1
ATOM 762 C CA . ASN A 1 97 ? -35.920 12.392 25.503 1.00 65.69 97 ASN A CA 1
ATOM 763 C C . ASN A 1 97 ? -36.141 12.791 24.031 1.00 65.69 97 ASN A C 1
ATOM 765 O O . ASN A 1 97 ? -36.963 12.152 23.371 1.00 65.69 97 ASN A O 1
ATOM 769 N N . ARG A 1 98 ? -35.470 13.824 23.500 1.00 74.44 98 ARG A N 1
ATOM 770 C CA . ARG A 1 98 ? -35.634 14.287 22.104 1.00 74.44 98 ARG A CA 1
ATOM 771 C C . ARG A 1 98 ? -34.346 14.899 21.551 1.00 74.44 98 ARG A C 1
ATOM 773 O O . ARG A 1 98 ? -33.560 15.450 22.313 1.00 74.44 98 ARG A O 1
ATOM 780 N N . LEU A 1 99 ? -34.187 14.843 20.226 1.00 78.00 99 LEU A N 1
ATOM 781 C CA . LEU A 1 99 ? -33.155 15.589 19.499 1.00 78.00 99 LEU A CA 1
ATOM 782 C C . LEU A 1 99 ? -33.389 17.095 19.647 1.00 78.00 99 LEU A C 1
ATOM 784 O O . LEU A 1 99 ? -34.514 17.573 19.471 1.00 78.00 99 LEU A O 1
ATOM 788 N N . GLN A 1 100 ? -32.324 17.835 19.930 1.00 80.62 100 GLN A N 1
ATOM 789 C CA . GLN A 1 100 ? -32.335 19.289 20.055 1.00 80.62 100 GLN A CA 1
ATOM 790 C C . GLN A 1 100 ? -31.549 19.961 18.916 1.00 80.62 100 GLN A C 1
ATOM 792 O O . GLN A 1 100 ? -30.726 19.308 18.273 1.00 80.62 100 GLN A O 1
ATOM 797 N N . PRO A 1 101 ? -31.749 21.272 18.659 1.00 81.56 101 PRO A N 1
ATOM 798 C CA . PRO A 1 101 ? -31.012 22.006 17.625 1.00 81.56 101 PRO A CA 1
ATOM 799 C C . PRO A 1 101 ? -29.481 21.806 17.637 1.00 81.56 101 PRO A C 1
ATOM 801 O O . PRO A 1 101 ? -28.923 21.628 16.553 1.00 81.56 101 PRO A O 1
ATOM 804 N N . PRO A 1 102 ? -28.787 21.743 18.798 1.00 81.31 102 PRO A N 1
ATOM 805 C CA . PRO A 1 102 ? -27.355 21.436 18.840 1.00 81.31 102 PRO A CA 1
ATOM 806 C C . PRO A 1 102 ? -26.990 20.078 18.224 1.00 81.31 102 PRO A C 1
ATOM 808 O O . PRO A 1 102 ? -25.965 19.970 17.559 1.00 81.31 102 PRO A O 1
ATOM 811 N N . ASP A 1 103 ? -27.837 19.056 18.377 1.00 82.06 103 ASP A N 1
ATOM 812 C CA . ASP A 1 103 ? -27.568 17.713 17.851 1.00 82.06 103 ASP A CA 1
ATOM 813 C C . ASP A 1 103 ? -27.581 17.707 16.306 1.00 82.06 103 ASP A C 1
ATOM 815 O O . ASP A 1 103 ? -26.745 17.058 15.674 1.00 82.06 103 ASP A O 1
ATOM 819 N N . TYR A 1 104 ? -28.470 18.494 15.683 1.00 84.75 104 TYR A N 1
ATOM 820 C CA . TYR A 1 104 ? -28.501 18.675 14.223 1.00 84.75 104 TYR A CA 1
ATOM 821 C C . TYR A 1 104 ? -27.283 19.448 13.706 1.00 84.75 104 TYR A C 1
ATOM 823 O O . TYR A 1 104 ? -26.753 19.119 12.645 1.00 84.75 104 TYR A O 1
ATOM 831 N N . ILE A 1 105 ? -26.810 20.444 14.465 1.00 87.31 105 ILE A N 1
ATOM 832 C CA . ILE A 1 105 ? -25.584 21.187 14.139 1.00 87.31 105 ILE A CA 1
ATOM 833 C C . ILE A 1 105 ? -24.381 20.238 14.136 1.00 87.31 105 ILE A C 1
ATOM 835 O O . ILE A 1 105 ? -23.573 20.289 13.210 1.00 87.31 105 ILE A O 1
ATOM 839 N N . TRP A 1 106 ? -24.282 19.332 15.115 1.00 87.38 106 TRP A N 1
ATOM 840 C CA . TRP A 1 106 ? -23.207 18.338 15.149 1.00 87.38 106 TRP A CA 1
ATOM 841 C C . TRP A 1 106 ? -23.271 17.351 13.986 1.00 87.38 106 TRP A C 1
ATOM 843 O O . TRP A 1 106 ? -22.230 17.049 13.402 1.00 87.38 106 TRP A O 1
ATOM 853 N N . GLY A 1 107 ? -24.469 16.899 13.604 1.00 85.81 107 GLY A N 1
ATOM 854 C CA . GLY A 1 107 ? -24.655 16.062 12.416 1.00 85.81 107 GLY A CA 1
ATOM 855 C C . GLY A 1 107 ? -24.218 16.761 11.122 1.00 85.81 107 GLY A C 1
ATOM 856 O O . GLY A 1 107 ? -23.488 16.176 10.321 1.00 85.81 107 GLY A O 1
ATOM 857 N N . LEU A 1 108 ? -24.599 18.031 10.943 1.00 91.06 108 LEU A N 1
ATOM 858 C CA . LEU A 1 108 ? -24.178 18.837 9.793 1.00 91.06 108 LEU A CA 1
ATOM 859 C C . LEU A 1 108 ? -22.658 19.046 9.777 1.00 91.06 108 LEU A C 1
ATOM 861 O O . LEU A 1 108 ? -22.019 18.844 8.744 1.00 91.06 108 LEU A O 1
ATOM 865 N N . LEU A 1 109 ? -22.073 19.413 10.922 1.00 92.12 109 LEU A N 1
ATOM 866 C CA . LEU A 1 109 ? -20.634 19.645 11.044 1.00 92.12 109 LEU A CA 1
ATOM 867 C C . LEU A 1 109 ? -19.832 18.368 10.769 1.00 92.12 109 LEU A C 1
ATOM 869 O O . LEU A 1 109 ? -18.806 18.438 10.093 1.00 92.12 109 LEU A O 1
ATOM 873 N N . LEU A 1 110 ? -20.313 17.208 11.229 1.00 92.06 110 LEU A N 1
ATOM 874 C CA . LEU A 1 110 ? -19.726 15.909 10.901 1.00 92.06 110 LEU A CA 1
ATOM 875 C C . LEU A 1 110 ? -19.743 15.672 9.385 1.00 92.06 110 LEU A C 1
ATOM 877 O O . LEU A 1 110 ? -18.698 15.374 8.813 1.00 92.06 110 LEU A O 1
ATOM 881 N N . GLY A 1 111 ? -20.893 15.859 8.727 1.00 90.81 111 GLY A N 1
ATOM 882 C CA . GLY A 1 111 ? -21.026 15.668 7.278 1.00 90.81 111 GLY A CA 1
ATOM 883 C C . GLY A 1 111 ? -20.085 16.561 6.462 1.00 90.81 111 GLY A C 1
ATOM 884 O O . GLY A 1 111 ? -19.370 16.070 5.588 1.00 90.81 111 GLY A O 1
ATOM 885 N N . VAL A 1 112 ? -20.020 17.855 6.794 1.00 94.50 112 VAL A N 1
ATOM 886 C CA . VAL A 1 112 ? -19.112 18.815 6.136 1.00 94.50 112 VAL A CA 1
ATOM 887 C C . VAL A 1 112 ? -17.647 18.445 6.374 1.00 94.50 112 VAL A C 1
ATOM 889 O O . VAL A 1 112 ? -16.843 18.493 5.444 1.00 94.50 112 VAL A O 1
ATOM 892 N N . SER A 1 113 ? -17.296 18.030 7.594 1.00 94.31 113 SER A N 1
ATOM 893 C CA . SER A 1 113 ? -15.916 17.664 7.936 1.00 94.31 113 SER A CA 1
ATOM 894 C C . SER A 1 113 ? -15.479 16.369 7.247 1.00 94.31 113 SER A C 1
ATOM 896 O O . SER A 1 113 ? -14.355 16.293 6.760 1.00 94.31 113 SER A O 1
ATOM 898 N N . VAL A 1 114 ? -16.362 15.368 7.137 1.00 93.50 114 VAL A N 1
ATOM 899 C CA . VAL A 1 114 ? -16.093 14.141 6.364 1.00 93.50 114 VAL A CA 1
ATOM 900 C C . VAL A 1 114 ? -15.887 14.473 4.889 1.00 93.50 114 VAL A C 1
ATOM 902 O O . VAL A 1 114 ? -14.922 13.998 4.296 1.00 93.50 114 VAL A O 1
ATOM 905 N N . PHE A 1 115 ? -16.738 15.321 4.303 1.00 94.31 115 PHE A N 1
ATOM 906 C CA . PHE A 1 115 ? -16.572 15.748 2.913 1.00 94.31 115 PHE A CA 1
ATOM 907 C C . PHE A 1 115 ? -15.229 16.458 2.690 1.00 94.31 115 PHE A C 1
ATOM 909 O O . PHE A 1 115 ? -14.495 16.098 1.771 1.00 94.31 115 PHE A O 1
ATOM 916 N N . ALA A 1 116 ? -14.876 17.412 3.558 1.00 93.38 116 ALA A N 1
ATOM 917 C CA . ALA A 1 116 ? -13.601 18.122 3.488 1.00 93.38 116 ALA A CA 1
ATOM 918 C C . ALA A 1 116 ? -12.399 17.172 3.630 1.00 93.38 116 ALA A C 1
ATOM 920 O O . ALA A 1 116 ? -11.436 17.285 2.869 1.00 93.38 116 ALA A O 1
ATOM 921 N N . PHE A 1 117 ? -12.479 16.195 4.544 1.00 94.44 117 PHE A N 1
ATOM 922 C CA . PHE A 1 117 ? -11.452 15.168 4.712 1.00 94.44 117 PHE A CA 1
ATOM 923 C C . PHE A 1 117 ? -11.276 14.339 3.438 1.00 94.44 117 PHE A C 1
ATOM 925 O O . PHE A 1 117 ? -10.164 14.238 2.928 1.00 94.44 117 PHE A O 1
ATOM 932 N N . VAL A 1 118 ? -12.364 13.781 2.892 1.00 93.88 118 VAL A N 1
ATOM 933 C CA . VAL A 1 118 ? -12.315 12.950 1.678 1.00 93.88 118 VAL A CA 1
ATOM 934 C C . VAL A 1 118 ? -11.780 13.758 0.498 1.00 93.88 118 VAL A C 1
ATOM 936 O O . VAL A 1 118 ? -10.877 13.286 -0.188 1.00 93.88 118 VAL A O 1
ATOM 939 N N . ALA A 1 119 ? -12.270 14.986 0.296 1.00 91.81 119 ALA A N 1
ATOM 940 C CA . ALA A 1 119 ? -11.830 15.862 -0.787 1.00 91.81 119 ALA A CA 1
ATOM 941 C C . ALA A 1 119 ? -10.327 16.174 -0.709 1.00 91.81 119 ALA A C 1
ATOM 943 O O . ALA A 1 119 ? -9.629 16.080 -1.717 1.00 91.81 119 ALA A O 1
ATOM 944 N N . ALA A 1 120 ? -9.805 16.486 0.483 1.00 90.94 120 ALA A N 1
ATOM 945 C CA . ALA A 1 120 ? -8.374 16.721 0.680 1.00 90.94 120 ALA A CA 1
ATOM 946 C C . ALA A 1 120 ? -7.537 15.436 0.559 1.00 90.94 120 ALA A C 1
ATOM 948 O O . ALA A 1 120 ? -6.398 15.470 0.081 1.00 90.94 120 ALA A O 1
ATOM 949 N N . TYR A 1 121 ? -8.102 14.293 0.948 1.00 91.44 121 TYR A N 1
ATOM 950 C CA . TYR A 1 121 ? -7.436 12.997 0.872 1.00 91.44 121 TYR A CA 1
ATOM 951 C C . TYR A 1 121 ? -7.177 12.584 -0.580 1.00 91.44 121 TYR A C 1
ATOM 953 O O . TYR A 1 121 ? -6.039 12.264 -0.938 1.00 91.44 121 TYR A O 1
ATOM 961 N N . VAL A 1 122 ? -8.214 12.668 -1.421 1.00 90.75 122 VAL A N 1
ATOM 962 C CA . VAL A 1 122 ? -8.172 12.281 -2.843 1.00 90.75 122 VAL A CA 1
ATOM 963 C C . VAL A 1 122 ? -7.653 13.385 -3.768 1.00 90.75 122 VAL A C 1
ATOM 965 O O . VAL A 1 122 ? -7.547 13.172 -4.972 1.00 90.75 122 VAL A O 1
ATOM 968 N N . ALA A 1 123 ? -7.318 14.556 -3.220 1.00 84.81 123 ALA A N 1
ATOM 969 C CA . ALA A 1 123 ? -6.809 15.700 -3.965 1.00 84.81 123 ALA A CA 1
ATOM 970 C C . ALA A 1 123 ? -5.568 15.330 -4.801 1.00 84.81 123 ALA A C 1
ATOM 972 O O . ALA A 1 123 ? -4.512 14.990 -4.249 1.00 84.81 123 ALA A O 1
ATOM 973 N N . SER A 1 124 ? -5.687 15.440 -6.127 1.00 72.94 124 SER A N 1
ATOM 974 C CA . SER A 1 124 ? -4.587 15.280 -7.085 1.00 72.94 124 SER A CA 1
ATOM 975 C C . SER A 1 124 ? -3.667 16.511 -7.107 1.00 72.94 124 SER A C 1
ATOM 977 O O . SER A 1 124 ? -4.017 17.567 -6.566 1.00 72.94 124 SER A O 1
ATOM 979 N N . ALA A 1 125 ? -2.488 16.385 -7.730 1.00 61.72 125 ALA A N 1
ATOM 980 C CA . ALA A 1 125 ? -1.488 17.454 -7.853 1.00 61.72 125 ALA A CA 1
ATOM 981 C C . ALA A 1 125 ? -2.060 18.765 -8.435 1.00 61.72 125 ALA A C 1
ATOM 983 O O . ALA A 1 125 ? -1.744 19.840 -7.934 1.00 61.72 125 ALA A O 1
ATOM 984 N N . GLY A 1 126 ? -2.966 18.676 -9.416 1.00 57.94 126 GLY A N 1
ATOM 985 C CA . GLY A 1 126 ? -3.601 19.831 -10.069 1.00 57.94 126 GLY A CA 1
ATOM 986 C C . GLY A 1 126 ? -4.862 20.379 -9.387 1.00 57.94 126 GLY A C 1
ATOM 987 O O . GLY A 1 126 ? -5.489 21.298 -9.909 1.00 57.94 126 GLY A O 1
ATOM 988 N N . SER A 1 127 ? -5.284 19.819 -8.251 1.00 74.94 127 SER A N 1
ATOM 989 C CA . SER A 1 127 ? -6.506 20.264 -7.568 1.00 74.94 127 SER A CA 1
ATOM 990 C C . SER A 1 127 ? -6.328 21.615 -6.864 1.00 74.94 127 SER A C 1
ATOM 992 O O . SER A 1 127 ? -5.247 21.927 -6.362 1.00 74.94 127 SER A O 1
ATOM 994 N N . PHE A 1 128 ? -7.423 22.375 -6.724 1.00 77.00 128 PHE A N 1
ATOM 995 C CA . PHE A 1 128 ? -7.439 23.649 -5.987 1.00 77.00 128 PHE A CA 1
ATOM 996 C C . PHE A 1 128 ? -6.856 23.526 -4.566 1.00 77.00 128 PHE A C 1
ATOM 998 O O . PHE A 1 128 ? -6.169 24.418 -4.076 1.00 77.00 128 PHE A O 1
ATOM 1005 N N . ILE A 1 129 ? -7.087 22.385 -3.908 1.00 79.62 129 ILE A N 1
ATOM 1006 C CA . ILE A 1 129 ? -6.606 22.112 -2.547 1.00 79.62 129 ILE A CA 1
ATOM 1007 C C . ILE A 1 129 ? -5.073 22.095 -2.482 1.00 79.62 129 ILE A C 1
ATOM 1009 O O . ILE A 1 129 ? -4.500 22.599 -1.517 1.00 79.62 129 ILE A O 1
ATOM 1013 N N . ARG A 1 130 ? -4.403 21.533 -3.497 1.00 71.62 130 ARG A N 1
ATOM 1014 C CA . ARG A 1 130 ? -2.934 21.507 -3.561 1.00 71.62 130 ARG A CA 1
ATOM 1015 C C . ARG A 1 130 ? -2.347 22.761 -4.210 1.00 71.62 130 ARG A C 1
ATOM 1017 O O . ARG A 1 130 ? -1.252 23.166 -3.833 1.00 71.62 130 ARG A O 1
ATOM 1024 N N . SER A 1 131 ? -3.077 23.427 -5.110 1.00 69.50 131 SER A N 1
ATOM 1025 C CA . SER A 1 131 ? -2.602 24.648 -5.778 1.00 69.50 131 SER A CA 1
ATOM 1026 C C . SER A 1 131 ? -2.450 25.846 -4.839 1.00 69.50 131 SER A C 1
ATOM 1028 O O . SER A 1 131 ? -1.705 26.770 -5.149 1.00 69.50 131 SER A O 1
ATOM 1030 N N . LEU A 1 132 ? -3.140 25.845 -3.693 1.00 73.88 132 LEU A N 1
ATOM 1031 C CA . LEU A 1 132 ? -2.957 26.861 -2.650 1.00 73.88 132 LEU A CA 1
ATOM 1032 C C . LEU A 1 132 ? -1.534 26.850 -2.055 1.00 73.88 132 LEU A C 1
ATOM 1034 O O . LEU A 1 132 ? -1.138 27.820 -1.412 1.00 73.88 132 LEU A O 1
ATOM 1038 N N . GLY A 1 133 ? -0.762 25.777 -2.271 1.00 71.75 133 GLY A N 1
ATOM 1039 C CA . GLY A 1 133 ? 0.629 25.667 -1.844 1.00 71.75 133 GLY A CA 1
ATOM 1040 C C . GLY A 1 133 ? 0.785 25.629 -0.323 1.00 71.75 133 GLY A C 1
ATOM 1041 O O . GLY A 1 133 ? 0.061 24.921 0.385 1.00 71.75 133 GLY A O 1
ATOM 1042 N N . VAL A 1 134 ? 1.761 26.383 0.185 1.00 72.38 134 VAL A N 1
ATOM 1043 C CA . VAL A 1 134 ? 2.053 26.488 1.622 1.00 72.38 134 VAL A CA 1
ATOM 1044 C C . VAL A 1 134 ? 1.176 27.541 2.295 1.00 72.38 134 VAL A C 1
ATOM 1046 O O . VAL A 1 134 ? 0.877 28.582 1.715 1.00 72.38 134 VAL A O 1
ATOM 1049 N N . VAL A 1 135 ? 0.801 27.296 3.552 1.00 74.94 135 VAL A N 1
ATOM 1050 C CA . VAL A 1 135 ? -0.123 28.173 4.299 1.00 74.94 135 VAL A CA 1
ATOM 1051 C C . VAL A 1 135 ? 0.390 29.608 4.442 1.00 74.94 135 VAL A C 1
ATOM 1053 O O . VAL A 1 135 ? -0.397 30.550 4.385 1.00 74.94 135 V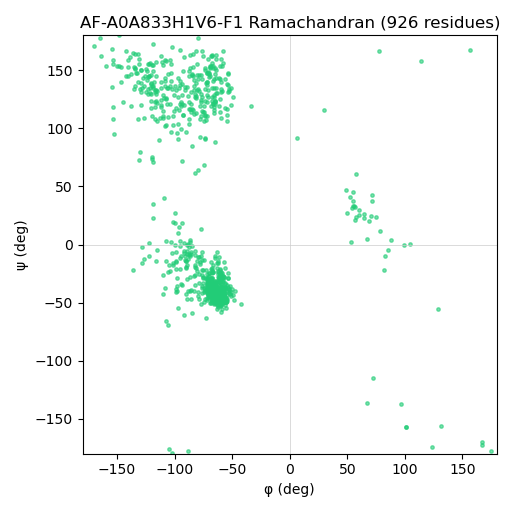AL A O 1
ATOM 1056 N N . ILE A 1 136 ? 1.702 29.782 4.624 1.00 70.81 136 ILE A N 1
ATOM 1057 C CA . ILE A 1 136 ? 2.340 31.093 4.783 1.00 70.81 136 ILE A CA 1
ATOM 1058 C C . ILE A 1 136 ? 3.272 31.326 3.586 1.00 70.81 136 ILE A C 1
ATOM 1060 O O . ILE A 1 136 ? 4.345 30.709 3.526 1.00 70.81 136 ILE A O 1
ATOM 1064 N N . PRO A 1 137 ? 2.892 32.202 2.636 1.00 67.75 137 PRO A N 1
ATOM 1065 C CA . PRO A 1 137 ? 3.741 32.566 1.505 1.00 67.75 137 PRO A CA 1
ATOM 1066 C C . PRO A 1 137 ? 5.112 33.078 1.971 1.00 67.75 137 PRO A C 1
ATOM 1068 O O . PRO A 1 137 ? 5.207 33.818 2.947 1.00 67.75 137 PRO A O 1
ATOM 1071 N N . GLY A 1 138 ? 6.188 32.664 1.294 1.00 59.66 138 GLY A N 1
ATOM 1072 C CA . GLY A 1 138 ? 7.569 33.036 1.646 1.00 59.66 138 GLY A CA 1
ATOM 1073 C C . GLY A 1 138 ? 8.222 32.193 2.753 1.00 59.66 138 GLY A C 1
ATOM 1074 O O . GLY A 1 138 ? 9.435 32.256 2.918 1.00 59.66 138 GLY A O 1
ATOM 1075 N N . PHE A 1 139 ? 7.463 31.343 3.456 1.00 60.72 139 PHE A N 1
ATOM 1076 C CA . PHE A 1 139 ? 7.967 30.407 4.478 1.00 60.72 139 PHE A CA 1
ATOM 1077 C C . PHE A 1 139 ? 7.910 28.940 4.009 1.00 60.72 139 PHE A C 1
ATOM 1079 O O . PHE A 1 139 ? 7.599 28.025 4.775 1.00 60.72 139 PHE A O 1
ATOM 1086 N N . SER A 1 140 ? 8.241 28.680 2.739 1.00 59.84 140 SER A N 1
ATOM 1087 C CA . SER A 1 140 ? 8.190 27.338 2.125 1.00 59.84 140 SER A CA 1
ATOM 1088 C C . SER A 1 140 ? 9.166 26.323 2.731 1.00 59.84 140 SER A C 1
ATOM 1090 O O . SER A 1 140 ? 9.017 25.124 2.496 1.00 59.84 140 SER A O 1
ATOM 1092 N N . ALA A 1 141 ? 10.114 26.765 3.559 1.00 55.72 141 ALA A N 1
ATOM 1093 C CA . ALA A 1 141 ? 11.004 25.897 4.326 1.00 55.72 141 ALA A CA 1
ATOM 1094 C C . ALA A 1 141 ? 10.383 25.368 5.636 1.00 55.72 141 ALA A C 1
ATOM 1096 O O . ALA A 1 141 ? 10.841 24.340 6.135 1.00 55.72 141 ALA A O 1
ATOM 1097 N N . VAL A 1 142 ? 9.318 25.999 6.172 1.00 59.31 142 VAL A N 1
ATOM 1098 C CA . VAL A 1 142 ? 8.735 25.620 7.484 1.00 59.31 142 VAL A CA 1
ATOM 1099 C C . VAL A 1 142 ? 7.188 25.544 7.535 1.00 59.31 142 VAL A C 1
ATOM 1101 O O . VAL A 1 142 ? 6.649 24.775 8.324 1.00 59.31 142 VAL A O 1
ATOM 1104 N N . ALA A 1 143 ? 6.431 26.192 6.643 1.00 63.53 143 ALA A N 1
ATOM 1105 C CA . ALA A 1 143 ? 4.955 26.151 6.649 1.00 63.53 143 ALA A CA 1
ATOM 1106 C C . ALA A 1 143 ? 4.343 24.860 6.039 1.00 63.53 143 ALA A C 1
ATOM 1108 O O . ALA A 1 143 ? 4.750 24.474 4.947 1.00 63.53 143 ALA A O 1
ATOM 1109 N N . PRO A 1 144 ? 3.367 24.180 6.667 1.00 74.25 144 PRO A N 1
ATOM 1110 C CA . PRO A 1 144 ? 2.731 23.001 6.068 1.00 74.25 144 PRO A CA 1
ATOM 1111 C C . PRO A 1 144 ? 1.969 23.352 4.778 1.00 74.25 144 PRO A C 1
ATOM 1113 O O . PRO A 1 144 ? 1.657 24.518 4.516 1.00 74.25 144 PRO A O 1
ATOM 1116 N N . GLU A 1 145 ? 1.651 22.332 3.982 1.00 79.50 145 GLU A N 1
ATOM 1117 C CA . GLU A 1 145 ? 0.738 22.471 2.846 1.00 79.50 145 GLU A CA 1
ATOM 1118 C C . GLU A 1 145 ? -0.712 22.602 3.326 1.00 79.50 145 GLU A C 1
ATOM 1120 O O . GLU A 1 145 ? -1.109 22.020 4.343 1.00 79.50 145 GLU A O 1
ATOM 1125 N N . TRP A 1 146 ? -1.535 23.319 2.557 1.00 84.06 146 TRP A N 1
ATOM 1126 C CA . TRP A 1 146 ? -2.969 23.443 2.846 1.00 84.06 146 TRP A CA 1
ATOM 1127 C C . TRP A 1 146 ? -3.680 22.092 2.933 1.00 84.06 146 TRP A C 1
ATOM 1129 O O . TRP A 1 146 ? -4.547 21.911 3.788 1.00 84.06 146 TRP A O 1
ATOM 1139 N N . ARG A 1 147 ? -3.280 21.123 2.102 1.00 87.12 147 ARG A N 1
ATOM 1140 C CA . ARG A 1 147 ? -3.816 19.757 2.128 1.00 87.12 147 ARG A CA 1
ATOM 1141 C C . ARG A 1 147 ? -3.670 19.107 3.508 1.00 87.12 147 ARG A C 1
ATOM 1143 O O . ARG A 1 147 ? -4.670 18.646 4.057 1.00 87.12 147 ARG A O 1
ATOM 1150 N N . SER A 1 148 ? -2.465 19.122 4.078 1.00 85.38 148 SER A N 1
ATOM 1151 C CA . SER A 1 148 ? -2.183 18.544 5.398 1.00 85.38 148 SER A CA 1
ATOM 1152 C C . SER A 1 148 ? -3.005 19.224 6.493 1.00 85.38 148 SER A C 1
ATOM 1154 O O . SER A 1 148 ? -3.614 18.553 7.329 1.00 85.38 148 SER A O 1
ATOM 1156 N N . VAL A 1 149 ? -3.101 20.558 6.460 1.00 86.19 149 VAL A N 1
ATOM 1157 C CA . VAL A 1 149 ? -3.894 21.314 7.442 1.00 86.19 149 VAL A CA 1
ATOM 1158 C C . VAL A 1 149 ? -5.377 20.957 7.355 1.00 86.19 149 VAL A C 1
ATOM 1160 O O . VAL A 1 149 ? -5.994 20.684 8.387 1.00 86.19 149 VAL A O 1
ATOM 1163 N N . ILE A 1 150 ? -5.949 20.901 6.146 1.00 89.94 150 ILE A N 1
ATOM 1164 C CA . ILE A 1 150 ? -7.359 20.533 5.947 1.00 89.94 150 ILE A CA 1
ATOM 1165 C C . ILE A 1 150 ? -7.624 19.121 6.472 1.00 89.94 150 ILE A C 1
ATOM 1167 O O . ILE A 1 150 ? -8.623 18.918 7.164 1.00 89.94 150 ILE A O 1
ATOM 1171 N N . LEU A 1 151 ? -6.736 18.161 6.201 1.00 91.00 151 LEU A N 1
ATOM 1172 C CA . LEU A 1 151 ? -6.881 16.782 6.667 1.00 91.00 151 LEU A CA 1
ATOM 1173 C C . LEU A 1 151 ? -6.910 16.682 8.201 1.00 91.00 151 LEU A C 1
ATOM 1175 O O . LEU A 1 151 ? -7.843 16.102 8.762 1.00 91.00 151 LEU A O 1
ATOM 1179 N N . TRP A 1 152 ? -5.942 17.293 8.889 1.00 90.19 152 TRP A N 1
ATOM 1180 C CA . TRP A 1 152 ? -5.856 17.255 10.355 1.00 90.19 152 TRP A CA 1
ATOM 1181 C C . TRP A 1 152 ? -6.999 18.002 11.047 1.00 90.19 152 TRP A C 1
ATOM 1183 O O . TRP A 1 152 ? -7.579 17.494 12.011 1.00 90.19 152 TRP A O 1
ATOM 1193 N N . VAL A 1 153 ? -7.361 19.187 10.547 1.00 90.69 153 VAL A N 1
ATOM 1194 C CA . VAL A 1 153 ? -8.489 19.970 11.074 1.00 90.69 153 VAL A CA 1
ATOM 1195 C C . VAL A 1 153 ? -9.805 19.223 10.871 1.00 90.69 153 VAL A C 1
ATOM 1197 O O . VAL A 1 153 ? -10.596 19.112 11.810 1.00 90.69 153 VAL A O 1
ATOM 1200 N N . SER A 1 154 ? -10.022 18.653 9.683 1.00 93.31 154 SER A N 1
ATOM 1201 C CA . SER A 1 1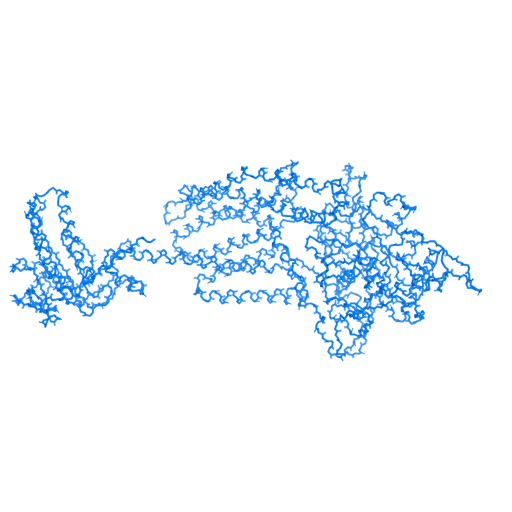54 ? -11.222 17.861 9.396 1.00 93.31 154 SER A CA 1
ATOM 1202 C C . SER A 1 154 ? -11.294 16.631 10.296 1.00 93.31 154 SER A C 1
ATOM 1204 O O . SER A 1 154 ? -12.341 16.371 10.881 1.00 93.31 154 SER A O 1
ATOM 1206 N N . PHE A 1 155 ? -10.180 15.919 10.496 1.00 93.56 155 PHE A N 1
ATOM 1207 C CA . PHE A 1 155 ? -10.122 14.787 11.423 1.00 93.56 155 PHE A CA 1
ATOM 1208 C C . PHE A 1 155 ? -10.456 15.195 12.867 1.00 93.56 155 PHE A C 1
ATOM 1210 O O . PHE A 1 155 ? -11.264 14.533 13.517 1.00 93.56 155 PHE A O 1
ATOM 1217 N N . ALA A 1 156 ? -9.908 16.309 13.365 1.00 91.12 156 ALA A N 1
ATOM 1218 C CA . ALA A 1 156 ? -10.227 16.827 14.698 1.00 91.12 156 ALA A CA 1
ATOM 1219 C C . ALA A 1 156 ? -11.713 17.170 14.866 1.00 91.12 156 ALA A C 1
ATOM 1221 O O . ALA A 1 156 ? -12.309 16.875 15.910 1.00 91.12 156 ALA A O 1
ATOM 1222 N N . LEU A 1 157 ? -12.324 17.770 13.843 1.00 92.94 157 LEU A N 1
ATOM 1223 C CA . LEU A 1 157 ? -13.754 18.064 13.836 1.00 92.94 157 LEU A CA 1
ATOM 1224 C C . LEU A 1 157 ? -14.588 16.781 13.801 1.00 92.94 157 LEU A C 1
ATOM 1226 O O . LEU A 1 157 ? -15.520 16.655 14.596 1.00 92.94 157 LEU A O 1
ATOM 1230 N N . ILE A 1 158 ? -14.228 15.806 12.961 1.00 93.69 158 ILE A N 1
ATOM 1231 C CA . ILE A 1 158 ? -14.886 14.492 12.898 1.00 93.69 158 ILE A CA 1
ATOM 1232 C C . ILE A 1 158 ? -14.804 13.790 14.253 1.00 93.69 158 ILE A C 1
ATOM 1234 O O . ILE A 1 158 ? -15.826 13.336 14.758 1.00 93.69 158 ILE A O 1
ATOM 1238 N N . LEU A 1 159 ? -13.624 13.740 14.875 1.00 91.88 159 LEU A N 1
ATOM 1239 C CA . LEU A 1 159 ? -13.425 13.148 16.197 1.00 91.88 159 LEU A CA 1
ATOM 1240 C C . LEU A 1 159 ? -14.316 13.817 17.250 1.00 91.88 159 LEU A C 1
ATOM 1242 O O . LEU A 1 159 ? -15.041 13.134 17.972 1.00 91.88 159 LEU A O 1
ATOM 1246 N N . SER A 1 160 ? -14.292 15.150 17.313 1.00 89.88 160 SER A N 1
ATOM 1247 C CA . SER A 1 160 ? -15.062 15.910 18.304 1.00 89.88 160 SER A CA 1
ATOM 1248 C C . SER A 1 160 ? -16.567 15.693 18.117 1.00 89.88 160 SER A C 1
ATOM 1250 O O . SER A 1 160 ? -17.258 15.288 19.050 1.00 89.88 160 SER A O 1
ATOM 1252 N N . THR A 1 161 ? -17.068 15.894 16.894 1.00 89.50 161 THR A N 1
ATOM 1253 C CA . THR A 1 161 ? -18.491 15.730 16.542 1.00 89.50 161 THR A CA 1
ATOM 1254 C C . THR A 1 161 ? -18.985 14.305 16.765 1.00 89.50 161 THR A C 1
ATOM 1256 O O . THR A 1 161 ? -20.067 14.114 17.313 1.00 89.50 161 THR A O 1
ATOM 1259 N N . SER A 1 162 ? -18.171 13.305 16.421 1.00 88.50 162 SER A N 1
ATOM 1260 C CA . SER A 1 162 ? -18.463 11.884 16.628 1.00 88.50 162 SER A CA 1
ATOM 1261 C C . SER A 1 162 ? -18.672 11.534 18.100 1.00 88.50 162 SER A C 1
ATOM 1263 O O . SER A 1 162 ? -19.597 10.793 18.433 1.00 88.50 162 SER A O 1
ATOM 1265 N N . VAL A 1 163 ? -17.853 12.093 18.997 1.00 85.75 163 VAL A N 1
ATOM 1266 C CA . VAL A 1 163 ? -17.994 11.887 20.448 1.00 85.75 163 VAL A CA 1
ATOM 1267 C C . VAL A 1 163 ? -19.296 12.503 20.970 1.00 85.75 163 VAL A C 1
ATOM 1269 O O . VAL A 1 163 ? -20.036 11.835 21.694 1.00 85.75 163 VAL A O 1
ATOM 1272 N N . PHE A 1 164 ? -19.634 13.727 20.553 1.00 85.56 164 PHE A N 1
ATOM 1273 C CA . PHE A 1 164 ? -20.904 14.366 20.930 1.00 85.56 164 PHE A CA 1
ATOM 1274 C C . PHE A 1 164 ? -22.126 13.612 20.382 1.00 85.56 164 PHE A C 1
ATOM 1276 O O . PHE A 1 164 ? -23.134 13.439 21.077 1.00 85.56 164 PHE A O 1
ATOM 1283 N N . LEU A 1 165 ? -22.042 13.111 19.147 1.00 83.38 165 LEU A N 1
ATOM 1284 C CA . LEU A 1 165 ? -23.113 12.323 18.541 1.00 83.38 165 LEU A CA 1
ATOM 1285 C C . LEU A 1 165 ? -23.282 10.974 19.256 1.00 83.38 165 LEU A C 1
ATOM 1287 O O . LEU A 1 165 ? -24.408 10.534 19.475 1.00 83.38 165 LEU A O 1
ATOM 1291 N N . HIS A 1 166 ? -22.189 10.346 19.699 1.00 83.62 166 HIS A N 1
ATOM 1292 C CA . HIS A 1 166 ? -22.241 9.127 20.509 1.00 83.62 166 HIS A CA 1
ATOM 1293 C C . HIS A 1 166 ? -22.936 9.350 21.857 1.00 83.62 166 HIS A C 1
ATOM 1295 O O . HIS A 1 166 ? -23.771 8.541 22.262 1.00 83.62 166 HIS A O 1
ATOM 1301 N N . GLU A 1 167 ? -22.665 10.470 22.532 1.00 79.50 167 GLU A N 1
ATOM 1302 C CA . GLU A 1 167 ? -23.382 10.844 23.758 1.00 79.50 167 GLU A CA 1
ATOM 1303 C C . GLU A 1 167 ? -24.868 11.134 23.495 1.00 79.50 167 GLU A C 1
ATOM 1305 O O . GLU A 1 167 ? -25.735 10.845 24.315 1.00 79.50 167 GLU A O 1
ATOM 1310 N N . THR A 1 168 ? -25.201 11.651 22.316 1.00 79.38 168 THR A N 1
ATOM 1311 C CA . THR A 1 168 ? -26.597 11.825 21.886 1.00 79.38 168 THR A CA 1
ATOM 1312 C C . THR A 1 168 ? -27.290 10.482 21.660 1.00 79.38 168 THR A C 1
ATOM 1314 O O . THR A 1 168 ? -28.393 10.258 22.158 1.00 79.38 168 THR A O 1
ATOM 1317 N N . MET A 1 169 ? -26.624 9.546 20.987 1.00 79.50 169 MET A N 1
ATOM 1318 C CA . MET A 1 169 ? -27.140 8.193 20.764 1.00 79.50 169 MET A CA 1
ATOM 1319 C C . MET A 1 169 ? -27.317 7.421 22.078 1.00 79.50 169 MET A C 1
ATOM 1321 O O . MET A 1 169 ? -28.316 6.721 22.253 1.00 79.50 169 MET A O 1
ATOM 1325 N N . SER A 1 170 ? -26.399 7.580 23.034 1.00 73.31 170 SER A N 1
ATOM 1326 C CA . SER A 1 170 ? -26.531 6.947 24.350 1.00 73.31 170 SER A CA 1
ATOM 1327 C C . SER A 1 170 ? -27.700 7.530 25.157 1.00 73.31 170 SER A C 1
ATOM 1329 O O . SER A 1 170 ? -28.432 6.772 25.798 1.00 73.31 170 SER A O 1
ATOM 1331 N N . ARG A 1 171 ? -27.964 8.846 25.055 1.00 78.12 171 ARG A N 1
ATOM 1332 C CA . ARG A 1 171 ? -29.173 9.486 25.620 1.00 78.12 171 ARG A CA 1
ATOM 1333 C C . ARG A 1 171 ? -30.461 8.909 25.024 1.00 78.12 171 ARG A C 1
ATOM 1335 O O . ARG A 1 171 ? -31.407 8.644 25.761 1.00 78.12 171 ARG A O 1
ATOM 1342 N N . LEU A 1 172 ? -30.469 8.624 23.722 1.00 76.38 172 LEU A N 1
ATOM 1343 C CA . LEU A 1 172 ? -31.602 8.030 23.000 1.00 76.38 172 LEU A CA 1
ATOM 1344 C C . LEU A 1 172 ? -31.769 6.508 23.219 1.00 76.38 172 LEU A C 1
ATOM 1346 O O . LEU A 1 172 ? -32.546 5.873 22.509 1.00 76.38 172 LEU A O 1
ATOM 1350 N N . LYS A 1 173 ? -31.086 5.919 24.216 1.00 73.62 173 LYS A N 1
ATOM 1351 C CA . LYS A 1 173 ? -31.139 4.486 24.578 1.00 73.62 173 LYS A CA 1
ATOM 1352 C C . LYS A 1 173 ? -30.695 3.521 23.470 1.00 73.62 173 LYS A C 1
ATOM 1354 O O . LYS A 1 173 ? -31.093 2.355 23.477 1.00 73.62 173 LYS A O 1
ATOM 1359 N N . PHE A 1 174 ? -29.850 3.964 22.540 1.00 74.06 174 PHE A N 1
ATOM 1360 C CA . PHE A 1 174 ? -29.164 3.029 21.650 1.00 74.06 174 PHE A CA 1
ATOM 1361 C C . PHE A 1 174 ? -28.137 2.197 22.428 1.00 74.06 174 PHE A C 1
ATOM 1363 O O . PHE A 1 174 ? -27.578 2.638 23.432 1.00 74.06 174 PHE A O 1
ATOM 1370 N N . ASP A 1 175 ? -27.869 0.986 21.944 1.00 75.88 175 ASP A N 1
ATOM 1371 C CA . ASP A 1 175 ? -26.874 0.085 22.527 1.00 75.88 175 ASP A CA 1
ATOM 1372 C C . ASP A 1 175 ? -25.474 0.737 22.493 1.00 75.88 175 ASP A C 1
ATOM 1374 O O . ASP A 1 175 ? -24.904 0.993 21.421 1.00 75.88 175 ASP A O 1
ATOM 1378 N N . LYS A 1 176 ? -24.932 1.026 23.686 1.00 74.56 176 LYS A N 1
ATOM 1379 C CA . LYS A 1 176 ? -23.643 1.709 23.894 1.00 74.56 176 LYS A CA 1
ATOM 1380 C C . LYS A 1 176 ? -22.482 0.919 23.284 1.00 74.56 176 LYS A C 1
ATOM 1382 O O . LYS A 1 176 ? -21.570 1.520 22.718 1.00 74.56 176 LYS A O 1
ATOM 1387 N N . ASN A 1 177 ? -22.549 -0.413 23.312 1.00 76.31 177 ASN A N 1
ATOM 1388 C CA . ASN A 1 177 ? -21.499 -1.269 22.763 1.00 76.31 177 ASN A CA 1
ATOM 1389 C C . ASN A 1 177 ? -21.533 -1.270 21.233 1.00 76.31 177 ASN A C 1
ATOM 1391 O O . ASN A 1 177 ? -20.487 -1.176 20.590 1.00 76.31 177 ASN A O 1
ATOM 1395 N N . ARG A 1 178 ? -22.731 -1.311 20.631 1.00 80.00 178 ARG A N 1
ATOM 1396 C CA . ARG A 1 178 ? -22.877 -1.269 19.161 1.00 80.00 178 ARG A CA 1
ATOM 1397 C C . ARG A 1 178 ? -22.458 0.072 18.581 1.00 80.00 178 ARG A C 1
ATOM 1399 O O . ARG A 1 178 ? -21.725 0.113 17.598 1.00 80.00 178 ARG A O 1
ATOM 1406 N N . THR A 1 179 ? -22.940 1.156 19.177 1.00 83.00 179 THR A N 1
ATOM 1407 C CA . THR A 1 179 ? -22.635 2.511 18.704 1.00 83.00 179 THR A CA 1
ATOM 1408 C C . THR A 1 179 ? -21.169 2.869 18.946 1.00 83.00 179 THR A C 1
ATOM 1410 O O . THR A 1 179 ? -20.555 3.473 18.073 1.00 83.00 179 THR A O 1
ATOM 1413 N N . GLY A 1 180 ? -20.584 2.440 20.072 1.00 81.88 180 GLY A N 1
ATOM 1414 C CA . GLY A 1 180 ? -19.161 2.621 20.368 1.00 81.88 180 GLY A CA 1
ATOM 1415 C C . GLY A 1 180 ? -18.242 1.855 19.414 1.00 81.88 180 GLY A C 1
ATOM 1416 O O . GLY A 1 180 ? -17.293 2.434 18.896 1.00 81.88 180 GLY A O 1
ATOM 1417 N N . GLY A 1 181 ? -18.547 0.587 19.109 1.00 86.12 181 GLY A N 1
ATOM 1418 C CA . GLY A 1 181 ? -17.730 -0.226 18.197 1.00 86.12 181 GLY A CA 1
ATOM 1419 C C . GLY A 1 181 ? -17.656 0.329 16.773 1.00 86.12 181 GLY A C 1
ATOM 1420 O O . GLY A 1 181 ? -16.566 0.443 16.213 1.00 86.12 181 GLY A O 1
ATOM 1421 N N . ILE A 1 182 ? -18.797 0.744 16.209 1.00 88.69 182 ILE A N 1
ATOM 1422 C CA . ILE A 1 182 ? -18.849 1.370 14.875 1.00 88.69 182 ILE A CA 1
ATOM 1423 C C . ILE A 1 182 ? -18.056 2.681 14.870 1.00 88.69 182 ILE A C 1
ATOM 1425 O O . ILE A 1 182 ? -17.295 2.937 13.938 1.00 88.69 182 ILE A O 1
ATOM 1429 N N . LEU A 1 183 ? -18.202 3.490 15.924 1.00 89.25 183 LEU A N 1
ATOM 1430 C CA . LEU A 1 183 ? -17.498 4.761 16.051 1.00 89.25 183 LEU A CA 1
ATOM 1431 C C . LEU A 1 183 ? -15.980 4.576 16.118 1.00 89.25 183 LEU A C 1
ATOM 1433 O O . LEU A 1 183 ? -15.252 5.262 15.406 1.00 89.25 183 LEU A O 1
ATOM 1437 N N . ILE A 1 184 ? -15.508 3.643 16.951 1.00 88.12 184 ILE A N 1
ATOM 1438 C CA . ILE A 1 184 ? -14.082 3.320 17.082 1.00 88.12 184 ILE A CA 1
ATOM 1439 C C . ILE A 1 184 ? -13.528 2.867 15.730 1.00 88.12 184 ILE A C 1
ATOM 1441 O O . ILE A 1 184 ? -12.502 3.387 15.297 1.00 88.12 184 ILE A O 1
ATOM 1445 N N . GLY A 1 185 ? -14.226 1.959 15.039 1.00 91.25 185 GLY A N 1
ATOM 1446 C CA . GLY A 1 185 ? -13.810 1.486 13.719 1.00 91.25 185 GLY A CA 1
ATOM 1447 C C . GLY A 1 185 ? -13.716 2.607 12.688 1.00 91.25 185 GLY A C 1
ATOM 1448 O O . GLY A 1 185 ? -12.704 2.730 11.999 1.00 91.25 185 GLY A O 1
ATOM 1449 N N . PHE A 1 186 ? -14.722 3.480 12.626 1.00 93.44 186 PHE A N 1
ATOM 1450 C CA . PHE A 1 186 ? -14.730 4.628 11.718 1.00 93.44 186 PHE A CA 1
ATOM 1451 C C . PHE A 1 186 ? -13.598 5.626 12.015 1.00 93.44 186 PHE A C 1
ATOM 1453 O O . PHE A 1 186 ? -12.847 5.999 11.114 1.00 93.44 186 PHE A O 1
ATOM 1460 N N . LEU A 1 187 ? -13.435 6.026 13.281 1.00 92.75 187 LEU A N 1
ATOM 1461 C CA . LEU A 1 187 ? -12.427 7.010 13.685 1.00 92.75 187 LEU A CA 1
ATOM 1462 C C . LEU A 1 187 ? -10.998 6.490 13.508 1.00 92.75 187 LEU A C 1
ATOM 1464 O O . LEU A 1 187 ? -10.144 7.232 13.025 1.00 92.75 187 LEU A O 1
ATOM 1468 N N . LEU A 1 188 ? -10.733 5.226 13.855 1.00 92.50 188 LEU A N 1
ATOM 1469 C CA . LEU A 1 188 ? -9.418 4.621 13.633 1.00 92.50 188 LEU A CA 1
ATOM 1470 C C . LEU A 1 188 ? -9.108 4.484 12.143 1.00 92.50 188 LEU A C 1
ATOM 1472 O O . LEU A 1 188 ? -7.988 4.775 11.738 1.00 92.50 188 LEU A O 1
ATOM 1476 N N . SER A 1 189 ? -10.092 4.128 11.315 1.00 94.75 189 SER A N 1
ATOM 1477 C CA . SER A 1 189 ? -9.899 4.051 9.860 1.00 94.75 189 SER A CA 1
ATOM 1478 C C . SER A 1 189 ? -9.486 5.397 9.266 1.00 94.75 189 SER A C 1
ATOM 1480 O O . SER A 1 189 ? -8.543 5.460 8.480 1.00 94.75 189 SER A O 1
ATOM 1482 N N . LEU A 1 190 ? -10.149 6.487 9.670 1.00 94.31 190 LEU A N 1
ATOM 1483 C CA . LEU A 1 190 ? -9.793 7.837 9.223 1.00 94.31 190 LEU A CA 1
ATOM 1484 C C . LEU A 1 190 ? -8.423 8.283 9.744 1.00 94.31 190 LEU A C 1
ATOM 1486 O O . LEU A 1 190 ? -7.672 8.921 9.008 1.00 94.31 190 LEU A O 1
ATOM 1490 N N . LEU A 1 191 ? -8.076 7.925 10.983 1.00 90.75 191 LEU A N 1
ATOM 1491 C CA . LEU A 1 191 ? -6.755 8.205 11.546 1.00 90.75 191 LEU A CA 1
ATOM 1492 C C . LEU A 1 191 ? -5.647 7.479 10.771 1.00 90.75 191 LEU A C 1
ATOM 1494 O O . LEU A 1 191 ? -4.619 8.072 10.461 1.00 90.75 191 LEU A O 1
ATOM 1498 N N . PHE A 1 192 ? -5.856 6.209 10.427 1.00 91.19 192 PHE A N 1
ATOM 1499 C CA . PHE A 1 192 ? -4.891 5.445 9.637 1.00 91.19 192 PHE A CA 1
ATOM 1500 C C . PHE A 1 192 ? -4.820 5.916 8.188 1.00 91.19 192 PHE A C 1
ATOM 1502 O O . PHE A 1 192 ? -3.730 5.944 7.624 1.00 91.19 192 PHE A O 1
ATOM 1509 N N . ALA A 1 193 ? -5.935 6.360 7.603 1.00 91.69 193 ALA A N 1
ATOM 1510 C CA . ALA A 1 193 ? -5.910 7.017 6.301 1.00 91.69 193 ALA A CA 1
ATOM 1511 C C . ALA A 1 193 ? -5.029 8.273 6.354 1.00 91.69 193 ALA A C 1
ATOM 1513 O O . ALA A 1 193 ? -4.119 8.422 5.542 1.00 91.69 193 ALA A O 1
ATOM 1514 N N . LEU A 1 194 ? -5.237 9.130 7.357 1.00 88.56 194 LEU A N 1
ATOM 1515 C CA . LEU A 1 194 ? -4.419 10.319 7.597 1.00 88.56 194 LEU A CA 1
ATOM 1516 C C . LEU A 1 194 ? -2.927 9.969 7.740 1.00 88.56 194 LEU A C 1
ATOM 1518 O O . LEU A 1 194 ? -2.086 10.589 7.092 1.00 88.56 194 LEU A O 1
ATOM 1522 N N . PHE A 1 195 ? -2.595 8.947 8.534 1.00 85.75 195 PHE A N 1
ATOM 1523 C CA . PHE A 1 195 ? -1.212 8.499 8.706 1.00 85.75 195 PHE A CA 1
ATOM 1524 C C . PHE A 1 195 ? -0.585 7.941 7.432 1.00 85.75 195 PHE A C 1
ATOM 1526 O O . PHE A 1 195 ? 0.567 8.261 7.153 1.00 85.75 195 PHE A O 1
ATOM 1533 N N . ALA A 1 196 ? -1.333 7.180 6.634 1.00 85.19 196 ALA A N 1
ATOM 1534 C CA . ALA A 1 196 ? -0.838 6.619 5.379 1.00 85.19 196 ALA A CA 1
ATOM 1535 C C . ALA A 1 196 ? -0.351 7.692 4.389 1.00 85.19 196 ALA A C 1
ATOM 1537 O O . ALA A 1 196 ? 0.489 7.407 3.541 1.00 85.19 196 ALA A O 1
ATOM 1538 N N . VAL A 1 197 ? -0.877 8.918 4.487 1.00 82.25 197 VAL A N 1
ATOM 1539 C CA . VAL A 1 197 ? -0.522 10.036 3.601 1.00 82.25 197 VAL A CA 1
ATOM 1540 C C . VAL A 1 197 ? 0.499 10.985 4.230 1.00 82.25 197 VAL A C 1
ATOM 1542 O O . VAL A 1 197 ? 1.371 11.483 3.526 1.00 82.25 197 VAL A O 1
ATOM 1545 N N . GLU A 1 198 ? 0.391 11.259 5.531 1.00 79.94 198 GLU A N 1
ATOM 1546 C CA . GLU A 1 198 ? 1.174 12.316 6.193 1.00 79.94 198 GLU A CA 1
ATOM 1547 C C . GLU A 1 198 ? 2.413 11.796 6.940 1.00 79.94 198 GLU A C 1
ATOM 1549 O O . GLU A 1 198 ? 3.285 12.581 7.311 1.00 79.94 198 GLU A O 1
ATOM 1554 N N . VAL A 1 199 ? 2.503 10.486 7.197 1.00 78.12 199 VAL A N 1
ATOM 1555 C CA . VAL A 1 199 ? 3.585 9.883 7.983 1.00 78.12 199 VAL A CA 1
ATOM 1556 C C . VAL A 1 199 ? 4.453 9.003 7.073 1.00 78.12 199 VAL A C 1
ATOM 1558 O O . VAL A 1 199 ? 4.026 7.902 6.720 1.00 78.12 199 VAL A O 1
ATOM 1561 N N . PRO A 1 200 ? 5.701 9.408 6.751 1.00 73.44 200 PRO A N 1
ATOM 1562 C CA . PRO A 1 200 ? 6.562 8.657 5.831 1.00 73.44 200 PRO A CA 1
ATOM 1563 C C . PRO A 1 200 ? 6.860 7.224 6.262 1.00 73.44 200 PRO A C 1
ATOM 1565 O O . PRO A 1 200 ? 7.108 6.373 5.422 1.00 73.44 200 PRO A O 1
ATOM 1568 N N . LEU A 1 201 ? 6.786 6.925 7.564 1.00 78.88 201 LEU A N 1
ATOM 1569 C CA . LEU A 1 201 ? 6.918 5.555 8.060 1.00 78.88 201 LEU A CA 1
ATOM 1570 C C . LEU A 1 201 ? 5.967 4.594 7.333 1.00 78.88 201 LEU A C 1
ATOM 1572 O O . LEU A 1 201 ? 6.381 3.494 6.983 1.00 78.88 201 LEU A O 1
ATOM 1576 N N . PHE A 1 202 ? 4.715 5.001 7.098 1.00 82.12 202 PHE A N 1
ATOM 1577 C CA . PHE A 1 202 ? 3.733 4.146 6.436 1.00 82.12 202 PHE A CA 1
ATOM 1578 C C . PHE A 1 202 ? 4.066 3.964 4.954 1.00 82.12 202 PHE A C 1
ATOM 1580 O O . PHE A 1 202 ? 4.078 2.830 4.490 1.00 82.12 202 PHE A O 1
ATOM 1587 N N . SER A 1 203 ? 4.426 5.027 4.227 1.00 76.44 203 SER A N 1
ATOM 1588 C CA . SER A 1 203 ? 4.807 4.903 2.813 1.00 76.44 203 SER A CA 1
ATOM 1589 C C . SER A 1 203 ? 6.086 4.080 2.621 1.00 76.44 203 SER A C 1
ATOM 1591 O O . SER A 1 203 ? 6.117 3.195 1.768 1.00 76.44 203 SER A O 1
ATOM 1593 N N . THR A 1 204 ? 7.116 4.287 3.449 1.00 77.94 204 THR A N 1
ATOM 1594 C CA . THR A 1 204 ? 8.342 3.474 3.420 1.00 77.94 204 THR A CA 1
ATOM 1595 C C . THR A 1 204 ? 8.035 2.006 3.702 1.00 77.94 204 THR A C 1
ATOM 1597 O O . THR A 1 204 ? 8.558 1.119 3.026 1.00 77.94 204 THR A O 1
ATOM 1600 N N . LEU A 1 205 ? 7.158 1.733 4.666 1.00 83.12 205 LEU A N 1
ATOM 1601 C CA . LEU A 1 205 ? 6.798 0.371 5.032 1.00 83.12 205 LEU A CA 1
ATOM 1602 C C . LEU A 1 205 ? 6.009 -0.329 3.910 1.00 83.12 205 LEU A C 1
ATOM 1604 O O . LEU A 1 205 ? 6.310 -1.480 3.605 1.00 83.12 205 LEU A O 1
ATOM 1608 N N . GLU A 1 206 ? 5.093 0.369 3.230 1.00 86.00 206 GLU A N 1
ATOM 1609 C CA . GLU A 1 206 ? 4.421 -0.143 2.022 1.00 86.00 206 GLU A CA 1
ATOM 1610 C C . GLU A 1 206 ? 5.436 -0.474 0.911 1.00 86.00 206 GLU A C 1
ATOM 1612 O O . GLU A 1 206 ? 5.458 -1.603 0.421 1.00 86.00 206 GLU A O 1
ATOM 1617 N N . THR A 1 207 ? 6.359 0.446 0.593 1.00 78.38 207 THR A N 1
ATOM 1618 C CA . THR A 1 207 ? 7.386 0.204 -0.446 1.00 78.38 207 THR A CA 1
ATOM 1619 C C . THR A 1 207 ? 8.350 -0.932 -0.096 1.00 78.38 207 THR A C 1
ATOM 1621 O O . THR A 1 207 ? 8.814 -1.648 -0.977 1.00 78.38 207 THR A O 1
ATOM 1624 N N . THR A 1 208 ? 8.636 -1.139 1.193 1.00 80.19 208 THR A N 1
ATOM 1625 C CA . THR A 1 208 ? 9.489 -2.248 1.652 1.00 80.19 208 THR A CA 1
ATOM 1626 C C . THR A 1 208 ? 8.794 -3.592 1.439 1.00 80.19 208 THR A C 1
ATOM 1628 O O . THR A 1 208 ? 9.423 -4.574 1.041 1.00 80.19 208 THR A O 1
ATOM 1631 N N . VAL A 1 209 ? 7.481 -3.639 1.683 1.00 86.31 209 VAL A N 1
ATOM 1632 C CA . VAL A 1 209 ? 6.670 -4.838 1.453 1.00 86.31 209 VAL A CA 1
ATOM 1633 C C . VAL A 1 209 ? 6.542 -5.138 -0.040 1.00 86.31 209 VAL A C 1
ATOM 1635 O O . VAL A 1 209 ? 6.475 -6.311 -0.393 1.00 86.31 209 VAL A O 1
ATOM 1638 N N . ASP A 1 210 ? 6.592 -4.146 -0.930 1.00 83.44 210 ASP A N 1
ATOM 1639 C CA . ASP A 1 210 ? 6.555 -4.396 -2.378 1.00 83.44 210 ASP A CA 1
ATOM 1640 C C . ASP A 1 210 ? 7.715 -5.284 -2.858 1.00 83.44 210 ASP A C 1
ATOM 1642 O O . ASP A 1 210 ? 7.469 -6.254 -3.577 1.00 83.44 210 ASP A O 1
ATOM 1646 N N . SER A 1 211 ? 8.953 -5.054 -2.404 1.00 84.50 211 SER A N 1
ATOM 1647 C CA . SER A 1 211 ? 10.085 -5.947 -2.721 1.00 84.50 211 SER A CA 1
ATOM 1648 C C . SER A 1 211 ? 9.842 -7.383 -2.244 1.00 84.50 211 SER A C 1
ATOM 1650 O O . SER A 1 211 ? 10.147 -8.346 -2.950 1.00 84.50 211 SER A O 1
ATOM 1652 N N . TRP A 1 212 ? 9.227 -7.546 -1.066 1.00 87.31 212 TRP A N 1
ATOM 1653 C CA . TRP A 1 212 ? 8.823 -8.860 -0.564 1.00 87.31 212 TRP A CA 1
ATOM 1654 C C . TRP A 1 212 ? 7.760 -9.512 -1.459 1.00 87.31 212 TRP A C 1
ATOM 1656 O O . TRP A 1 212 ? 7.902 -10.690 -1.792 1.00 87.31 212 TRP A O 1
ATOM 1666 N N . LYS A 1 213 ? 6.751 -8.752 -1.913 1.00 89.12 213 LYS A N 1
ATOM 1667 C CA . LYS A 1 213 ? 5.722 -9.249 -2.842 1.00 89.12 213 LYS A CA 1
ATOM 1668 C C . LYS A 1 213 ? 6.353 -9.779 -4.132 1.00 89.12 213 LYS A C 1
ATOM 1670 O O . LYS A 1 213 ? 6.057 -10.900 -4.539 1.00 89.12 213 LYS A O 1
ATOM 1675 N N . TYR A 1 214 ? 7.250 -9.009 -4.747 1.00 89.00 214 TYR A N 1
ATOM 1676 C CA . TYR A 1 214 ? 7.958 -9.439 -5.955 1.00 89.00 214 TYR A CA 1
ATOM 1677 C C . TYR A 1 214 ? 8.768 -10.716 -5.704 1.00 89.00 214 TYR A C 1
ATOM 1679 O O . TYR A 1 214 ? 8.615 -11.700 -6.425 1.00 89.00 214 TYR A O 1
ATOM 1687 N N . SER A 1 215 ? 9.571 -10.739 -4.638 1.00 86.62 215 SER A N 1
ATOM 1688 C CA . SER A 1 215 ? 10.439 -11.877 -4.312 1.00 86.62 215 SER A CA 1
ATOM 1689 C C . SER A 1 215 ? 9.678 -13.174 -4.003 1.00 86.62 215 SER A C 1
ATOM 1691 O O . SER A 1 215 ? 10.166 -14.253 -4.317 1.00 86.62 215 SER A O 1
ATOM 1693 N N . TRP A 1 216 ? 8.481 -13.103 -3.417 1.00 85.25 216 TRP A N 1
ATOM 1694 C CA . TRP A 1 216 ? 7.724 -14.304 -3.036 1.00 85.25 216 TRP A CA 1
ATOM 1695 C C . TRP A 1 216 ? 6.731 -14.782 -4.090 1.00 85.25 216 TRP A C 1
ATOM 1697 O O . TRP A 1 216 ? 6.515 -15.985 -4.209 1.00 85.25 216 TRP A O 1
ATOM 1707 N N . PHE A 1 217 ? 6.112 -13.861 -4.832 1.00 85.69 217 PHE A N 1
ATOM 1708 C CA . PHE A 1 217 ? 5.017 -14.204 -5.746 1.00 85.69 217 PHE A CA 1
ATOM 1709 C C . PHE A 1 217 ? 5.421 -14.176 -7.214 1.00 85.69 217 PHE A C 1
ATOM 1711 O O . PHE A 1 217 ? 4.788 -14.845 -8.022 1.00 85.69 217 PHE A O 1
ATOM 1718 N N . ARG A 1 218 ? 6.467 -13.422 -7.572 1.00 87.19 218 ARG A N 1
ATOM 1719 C CA . ARG A 1 218 ? 6.857 -13.230 -8.975 1.00 87.19 218 ARG A CA 1
ATOM 1720 C C . ARG A 1 218 ? 8.225 -13.789 -9.325 1.00 87.19 218 ARG A C 1
ATOM 1722 O O . ARG A 1 218 ? 8.461 -13.959 -10.514 1.00 87.19 218 ARG A O 1
ATOM 1729 N N . ASN A 1 219 ? 9.054 -14.130 -8.333 1.00 87.44 219 ASN A N 1
ATOM 1730 C CA . ASN A 1 219 ? 10.404 -14.655 -8.520 1.00 87.44 219 ASN A CA 1
ATOM 1731 C C . ASN A 1 219 ? 10.442 -16.188 -8.670 1.00 87.44 219 ASN A C 1
ATOM 1733 O O . ASN A 1 219 ? 10.306 -16.909 -7.679 1.00 87.44 219 ASN A O 1
ATOM 1737 N N . PRO A 1 220 ? 10.714 -16.714 -9.876 1.00 85.19 220 PRO A N 1
ATOM 1738 C CA . PRO A 1 220 ? 10.821 -18.142 -10.112 1.00 85.19 220 PRO A CA 1
ATOM 1739 C C . PRO A 1 220 ? 12.234 -18.674 -9.843 1.00 85.19 220 PRO A C 1
ATOM 1741 O O . PRO A 1 220 ? 12.464 -19.856 -10.072 1.00 85.19 220 PRO A O 1
ATOM 1744 N N . ALA A 1 221 ? 13.188 -17.862 -9.367 1.00 77.56 221 ALA A N 1
ATOM 1745 C CA . ALA A 1 221 ? 14.589 -18.276 -9.232 1.00 77.56 221 ALA A CA 1
ATOM 1746 C C . ALA A 1 221 ? 14.796 -19.487 -8.305 1.00 77.56 221 ALA A C 1
ATOM 1748 O O . ALA A 1 221 ? 15.781 -20.202 -8.444 1.00 77.56 221 ALA A O 1
ATOM 1749 N N . LEU A 1 222 ? 13.880 -19.756 -7.367 1.00 75.31 222 LEU A N 1
ATOM 1750 C CA . LEU A 1 222 ? 13.923 -20.952 -6.506 1.00 75.31 222 LEU A CA 1
ATOM 1751 C C . LEU A 1 222 ? 13.186 -22.165 -7.102 1.00 75.31 222 LEU A C 1
ATOM 1753 O O . LEU A 1 222 ? 13.134 -23.225 -6.482 1.00 75.31 222 LEU A O 1
ATOM 1757 N N . SER A 1 223 ? 12.599 -22.010 -8.287 1.00 83.19 223 SER A N 1
ATOM 1758 C CA . SER A 1 223 ? 11.845 -23.040 -8.996 1.00 83.19 223 SER A CA 1
ATOM 1759 C C . SER A 1 223 ? 12.614 -23.566 -10.209 1.00 83.19 223 SER A C 1
ATOM 1761 O O . SER A 1 223 ? 13.515 -22.915 -10.746 1.00 83.19 223 SER A O 1
ATOM 1763 N N . PHE A 1 224 ? 12.248 -24.770 -10.641 1.00 82.56 224 PHE A N 1
ATOM 1764 C CA . PHE A 1 224 ? 12.864 -25.458 -11.770 1.00 82.56 224 PHE A CA 1
ATOM 1765 C C . PHE A 1 224 ? 11.873 -25.551 -12.925 1.00 82.56 224 PHE A C 1
ATOM 1767 O O . PHE A 1 224 ? 10.687 -25.820 -12.716 1.00 82.56 224 PHE A O 1
ATOM 1774 N N . HIS A 1 225 ? 12.367 -25.359 -14.144 1.00 81.88 225 HIS A N 1
ATOM 1775 C CA . HIS A 1 225 ? 11.584 -25.553 -15.355 1.00 81.88 225 HIS A CA 1
ATOM 1776 C C . HIS A 1 225 ? 11.205 -27.034 -15.486 1.00 81.88 225 HIS A C 1
ATOM 1778 O O . HIS A 1 225 ? 12.074 -27.908 -15.522 1.00 81.88 225 HIS A O 1
ATOM 1784 N N . SER A 1 226 ? 9.903 -27.319 -15.567 1.00 78.88 226 SER A N 1
ATOM 1785 C CA . SER A 1 226 ? 9.347 -28.675 -15.440 1.00 78.88 226 SER A CA 1
ATOM 1786 C C . SER A 1 226 ? 9.901 -29.670 -16.465 1.00 78.88 226 SER A C 1
ATOM 1788 O O . SER A 1 226 ? 10.122 -30.828 -16.120 1.00 78.88 226 SER A O 1
ATOM 1790 N N . ALA A 1 227 ? 10.162 -29.230 -17.702 1.00 76.69 227 ALA A N 1
ATOM 1791 C CA . ALA A 1 227 ? 10.628 -30.115 -18.771 1.00 76.69 227 ALA A CA 1
ATOM 1792 C C . ALA A 1 227 ? 12.158 -30.259 -18.854 1.00 76.69 227 ALA A C 1
ATOM 1794 O O . ALA A 1 227 ? 12.647 -31.294 -19.293 1.00 76.69 227 ALA A O 1
ATOM 1795 N N . SER A 1 228 ? 12.924 -29.235 -18.459 1.00 78.12 228 SER A N 1
ATOM 1796 C CA . SER A 1 228 ? 14.393 -29.242 -18.599 1.00 78.12 228 SER A CA 1
ATOM 1797 C C . SER A 1 228 ? 15.113 -29.564 -17.292 1.00 78.12 228 SER A C 1
ATOM 1799 O O . SER A 1 228 ? 16.293 -29.898 -17.320 1.00 78.12 228 SER A O 1
ATOM 1801 N N . GLY A 1 229 ? 14.432 -29.442 -16.146 1.00 80.44 229 GLY A N 1
ATOM 1802 C CA . GLY A 1 229 ? 15.030 -29.596 -14.819 1.00 80.44 229 GLY A CA 1
ATOM 1803 C C . GLY A 1 229 ? 16.035 -28.497 -14.458 1.00 80.44 229 GLY A C 1
ATOM 1804 O O . GLY A 1 229 ? 16.657 -28.574 -13.402 1.00 80.44 229 GLY A O 1
ATOM 1805 N N . LEU A 1 230 ? 16.205 -27.483 -15.313 1.00 81.62 230 LEU A N 1
ATOM 1806 C CA . LEU A 1 230 ? 17.094 -26.349 -15.073 1.00 81.62 230 LEU A CA 1
ATOM 1807 C C . LEU A 1 230 ? 16.387 -25.293 -14.224 1.00 81.62 230 LEU A C 1
ATOM 1809 O O . LEU A 1 230 ? 15.184 -25.068 -14.352 1.00 81.62 230 LEU A O 1
ATOM 1813 N N . GLN A 1 231 ? 17.147 -24.636 -13.358 1.00 83.88 231 GLN A N 1
ATOM 1814 C CA . GLN A 1 231 ? 16.652 -23.546 -12.527 1.00 83.88 231 GLN A CA 1
ATOM 1815 C C . GLN A 1 231 ? 16.398 -22.300 -13.386 1.00 83.88 231 GLN A C 1
ATOM 1817 O O . GLN A 1 231 ? 17.193 -21.980 -14.276 1.00 83.88 231 GLN A O 1
ATOM 1822 N N . TYR A 1 232 ? 15.305 -21.586 -13.116 1.00 86.00 232 TYR A N 1
ATOM 1823 C CA . TYR A 1 232 ? 15.036 -20.315 -13.789 1.00 86.00 232 TYR A CA 1
ATOM 1824 C C . TYR A 1 232 ? 15.994 -19.217 -13.312 1.00 86.00 232 TYR A C 1
ATOM 1826 O O . TYR A 1 232 ? 16.381 -19.187 -12.146 1.00 86.00 232 TYR A O 1
ATOM 1834 N N . CYS A 1 233 ? 16.310 -18.278 -14.210 1.00 85.56 233 CYS A N 1
ATOM 1835 C CA . CYS A 1 233 ? 16.960 -17.003 -13.882 1.00 85.56 233 CYS A CA 1
ATOM 1836 C C . CYS A 1 233 ? 18.277 -17.149 -13.104 1.00 85.56 233 CYS A C 1
ATOM 1838 O O . CYS A 1 233 ? 18.513 -16.493 -12.089 1.00 85.56 233 CYS A O 1
ATOM 1840 N N . GLN A 1 234 ? 19.124 -18.074 -13.557 1.00 84.06 234 GLN A N 1
ATOM 1841 C CA . GLN A 1 234 ? 20.440 -18.271 -12.966 1.00 84.06 234 GLN A CA 1
ATOM 1842 C C . GLN A 1 234 ? 21.358 -17.095 -13.293 1.00 84.06 234 GLN A C 1
ATOM 1844 O O . GLN A 1 234 ? 21.317 -16.550 -14.396 1.00 84.06 234 GLN A O 1
ATOM 1849 N N . ALA A 1 235 ? 22.215 -16.739 -12.335 1.00 83.88 235 ALA A N 1
ATOM 1850 C CA . ALA A 1 235 ? 23.275 -15.775 -12.579 1.00 83.88 235 ALA A CA 1
ATOM 1851 C C . ALA A 1 235 ? 24.155 -16.250 -13.751 1.00 83.88 235 ALA A C 1
ATOM 1853 O O . ALA A 1 235 ? 24.429 -17.448 -13.843 1.00 83.88 235 ALA A O 1
ATOM 1854 N N . PRO A 1 236 ? 24.637 -15.343 -14.617 1.00 81.12 236 PRO A N 1
ATOM 1855 C CA . PRO A 1 236 ? 25.479 -15.724 -15.751 1.00 81.12 236 PRO A CA 1
ATOM 1856 C C . PRO A 1 236 ? 26.801 -16.379 -15.360 1.00 81.12 236 PRO A C 1
ATOM 1858 O O . PRO A 1 236 ? 27.405 -17.080 -16.167 1.00 81.12 236 PRO A O 1
ATOM 1861 N N . TYR A 1 237 ? 27.254 -16.123 -14.136 1.00 80.81 237 TYR A N 1
ATOM 1862 C CA . TYR A 1 237 ? 28.489 -16.625 -13.565 1.00 80.81 237 TYR A CA 1
ATOM 1863 C C . TYR A 1 237 ? 28.214 -17.193 -12.177 1.00 80.81 237 TYR A C 1
ATOM 1865 O O . TYR A 1 237 ? 27.445 -16.609 -11.410 1.00 80.81 237 TYR A O 1
ATOM 1873 N N . ASP A 1 238 ? 28.845 -18.317 -11.854 1.00 79.88 238 ASP A N 1
ATOM 1874 C CA . ASP A 1 238 ? 28.791 -18.900 -10.517 1.00 79.88 238 ASP A CA 1
ATOM 1875 C C . ASP A 1 238 ? 29.752 -18.192 -9.542 1.00 79.88 238 ASP A C 1
ATOM 1877 O O . ASP A 1 238 ? 30.496 -17.278 -9.908 1.00 79.88 238 ASP A O 1
ATOM 1881 N N . GLU A 1 239 ? 29.754 -18.616 -8.276 1.00 76.38 239 GLU A N 1
ATOM 1882 C CA . GLU A 1 239 ? 30.635 -18.054 -7.238 1.00 76.38 239 GLU A CA 1
ATOM 1883 C C . GLU A 1 239 ? 32.132 -18.264 -7.527 1.00 76.38 239 GLU A C 1
ATOM 1885 O O . GLU A 1 239 ? 32.971 -17.547 -6.981 1.00 76.38 239 GLU A O 1
ATOM 1890 N N . SER A 1 240 ? 32.481 -19.225 -8.390 1.00 74.88 240 SER A N 1
ATOM 1891 C CA . SER A 1 240 ? 33.857 -19.477 -8.830 1.00 74.88 240 SER A CA 1
ATOM 1892 C C . SER A 1 240 ? 34.264 -18.634 -10.046 1.00 74.88 240 SER A C 1
ATOM 1894 O O . SER A 1 240 ? 35.413 -18.707 -10.485 1.00 74.88 240 SER A O 1
ATOM 1896 N N . GLY A 1 241 ? 33.342 -17.821 -10.578 1.00 70.62 241 GLY A N 1
ATOM 1897 C CA . GLY A 1 241 ? 33.541 -17.003 -11.772 1.00 70.62 241 GLY A CA 1
ATOM 1898 C C . GLY A 1 241 ? 33.437 -17.789 -13.080 1.00 70.62 241 GLY A C 1
ATOM 1899 O O . GLY A 1 241 ? 33.796 -17.260 -14.133 1.00 70.62 241 GLY A O 1
ATOM 1900 N N . GLN A 1 242 ? 32.957 -19.037 -13.052 1.00 76.62 242 GLN A N 1
ATOM 1901 C CA . GLN A 1 242 ? 32.705 -19.808 -14.268 1.00 76.62 242 GLN A CA 1
ATOM 1902 C C . GLN A 1 242 ? 31.342 -19.458 -14.856 1.00 76.62 242 GLN A C 1
ATOM 1904 O O . GLN A 1 242 ? 30.364 -19.258 -14.137 1.00 76.62 242 GLN A O 1
ATOM 1909 N N . LYS A 1 243 ? 31.277 -19.391 -16.188 1.00 79.62 243 LYS A N 1
ATOM 1910 C CA . LYS A 1 243 ? 30.042 -19.075 -16.901 1.00 79.62 243 LYS A CA 1
ATOM 1911 C C . LYS A 1 243 ? 29.020 -20.201 -16.728 1.00 79.62 243 LYS A C 1
ATOM 1913 O O . LYS A 1 243 ? 29.291 -21.355 -17.061 1.00 79.62 243 LYS A O 1
ATOM 1918 N N . VAL A 1 244 ? 27.822 -19.843 -16.285 1.00 77.56 244 VAL A N 1
ATOM 1919 C CA . VAL A 1 244 ? 26.671 -20.738 -16.178 1.00 77.56 244 VAL A CA 1
ATOM 1920 C C . VAL A 1 244 ? 25.865 -20.640 -17.467 1.00 77.56 244 VAL A C 1
ATOM 1922 O O . VAL A 1 244 ? 25.233 -19.628 -17.762 1.00 77.56 244 VAL A O 1
ATOM 1925 N N . ASN A 1 245 ? 25.867 -21.712 -18.255 1.00 68.00 245 ASN A N 1
ATOM 1926 C CA . ASN A 1 245 ? 25.027 -21.797 -19.446 1.00 68.00 245 ASN A CA 1
ATOM 1927 C C . ASN A 1 245 ? 23.626 -22.285 -19.053 1.00 68.00 245 ASN A C 1
ATOM 1929 O O . ASN A 1 245 ? 23.337 -23.481 -19.125 1.00 68.00 245 ASN A O 1
ATOM 1933 N N . SER A 1 246 ? 22.753 -21.367 -18.632 1.00 64.69 246 SER A N 1
ATOM 1934 C CA . SER A 1 246 ? 21.340 -21.694 -18.430 1.00 64.69 246 SER A CA 1
ATOM 1935 C C . SER A 1 246 ? 20.571 -21.554 -19.743 1.00 64.69 246 SER A C 1
ATOM 1937 O O . SER A 1 246 ? 20.416 -20.462 -20.284 1.00 64.69 246 SER A O 1
ATOM 1939 N N . PHE A 1 247 ? 20.078 -22.683 -20.255 1.00 65.62 247 PHE A N 1
ATOM 1940 C CA . PHE A 1 247 ? 19.157 -22.741 -21.395 1.00 65.62 247 PHE A CA 1
ATOM 1941 C C . PHE A 1 247 ? 17.699 -22.916 -20.949 1.00 65.62 247 PHE A C 1
ATOM 1943 O O . PHE A 1 247 ? 16.860 -23.352 -21.739 1.00 65.62 247 PHE A O 1
ATOM 1950 N N . ALA A 1 248 ? 17.386 -22.627 -19.681 1.00 72.88 248 ALA A N 1
ATOM 1951 C CA . ALA A 1 248 ? 16.006 -22.649 -19.220 1.00 72.88 248 ALA A CA 1
ATOM 1952 C C . ALA A 1 248 ? 15.175 -21.646 -20.048 1.00 72.88 248 ALA A C 1
ATOM 1954 O O . ALA A 1 248 ? 15.613 -20.509 -20.243 1.00 72.88 248 ALA A O 1
ATOM 1955 N N . PRO A 1 249 ? 13.997 -22.038 -20.566 1.00 79.62 249 PRO A N 1
ATOM 1956 C CA . PRO A 1 249 ? 13.049 -21.086 -21.128 1.00 79.62 249 PRO A CA 1
ATOM 1957 C C . PRO A 1 249 ? 12.737 -19.972 -20.129 1.00 79.62 249 PRO A C 1
ATOM 1959 O O . PRO A 1 249 ? 12.740 -20.203 -18.919 1.00 79.62 249 PRO A O 1
ATOM 1962 N N . ASN A 1 250 ? 12.468 -18.767 -20.629 1.00 86.06 250 ASN A N 1
ATOM 1963 C CA . ASN A 1 250 ? 12.132 -17.647 -19.759 1.00 86.06 250 ASN A CA 1
ATOM 1964 C C . ASN A 1 250 ? 10.811 -17.946 -19.024 1.00 86.06 250 ASN A C 1
ATOM 1966 O O . ASN A 1 250 ? 9.919 -18.583 -19.593 1.00 86.06 250 ASN A O 1
ATOM 1970 N N . PRO A 1 251 ? 10.678 -17.537 -17.752 1.00 88.12 251 PRO A N 1
ATOM 1971 C CA . PRO A 1 251 ? 9.454 -17.754 -16.995 1.00 88.12 251 PRO A CA 1
ATOM 1972 C C . PRO A 1 251 ? 8.291 -16.929 -17.562 1.00 88.12 251 PRO A C 1
ATOM 1974 O O . PRO A 1 251 ? 8.487 -15.936 -18.264 1.00 88.12 251 PRO A O 1
ATOM 1977 N N . ASN A 1 252 ? 7.061 -17.306 -17.205 1.00 85.62 252 ASN A N 1
ATOM 1978 C CA . ASN A 1 252 ? 5.860 -16.591 -17.637 1.00 85.62 252 ASN A CA 1
ATOM 1979 C C . ASN A 1 252 ? 5.934 -15.090 -17.305 1.00 85.62 252 ASN A C 1
ATOM 1981 O O . ASN A 1 252 ? 6.238 -14.696 -16.179 1.00 85.62 252 ASN A O 1
ATOM 1985 N N . GLY A 1 253 ? 5.622 -14.250 -18.296 1.00 88.81 253 GLY A N 1
ATOM 1986 C CA . GLY A 1 253 ? 5.684 -12.790 -18.181 1.00 88.81 253 GLY A CA 1
ATOM 1987 C C . GLY A 1 253 ? 7.061 -12.173 -18.458 1.00 88.81 253 GLY A C 1
ATOM 1988 O O . GLY A 1 253 ? 7.155 -10.946 -18.508 1.00 88.81 253 GLY A O 1
ATOM 1989 N N . VAL A 1 254 ? 8.103 -12.982 -18.682 1.00 92.50 254 VAL A N 1
ATOM 1990 C CA . VAL A 1 254 ? 9.401 -12.536 -19.215 1.00 92.50 254 VAL A CA 1
ATOM 1991 C C . VAL A 1 254 ? 9.484 -12.939 -20.679 1.00 92.50 254 VAL A C 1
ATOM 1993 O O . VAL A 1 254 ? 9.381 -14.121 -21.011 1.00 92.50 254 VAL A O 1
ATOM 1996 N N . ARG A 1 255 ? 9.658 -11.965 -21.572 1.00 91.81 255 ARG A N 1
ATOM 1997 C CA . ARG A 1 255 ? 9.745 -12.256 -23.005 1.00 91.81 255 ARG A CA 1
ATOM 1998 C C . ARG A 1 255 ? 11.066 -12.930 -23.366 1.00 91.81 255 ARG A C 1
ATOM 2000 O O . ARG A 1 255 ? 12.095 -12.686 -22.745 1.00 91.81 255 ARG A O 1
ATOM 2007 N N . ASP A 1 256 ? 11.021 -13.789 -24.372 1.00 89.00 256 ASP A N 1
ATOM 2008 C CA . ASP A 1 256 ? 12.146 -14.555 -24.921 1.00 89.00 256 ASP A CA 1
ATOM 2009 C C . ASP A 1 256 ? 12.881 -13.842 -26.062 1.00 89.00 256 ASP A C 1
ATOM 2011 O O . ASP A 1 256 ? 13.986 -14.246 -26.430 1.00 89.00 256 ASP A O 1
ATOM 2015 N N . ASP A 1 257 ? 12.274 -12.792 -26.609 1.00 91.25 257 ASP A N 1
ATOM 2016 C CA . ASP A 1 257 ? 12.836 -11.943 -27.653 1.00 91.25 257 ASP A CA 1
ATOM 2017 C C . ASP A 1 257 ? 13.686 -10.787 -27.105 1.00 91.25 257 ASP A C 1
ATOM 2019 O O . ASP A 1 257 ? 14.375 -10.145 -27.887 1.00 91.25 257 ASP A O 1
ATOM 2023 N N . ILE A 1 258 ? 13.706 -10.552 -25.788 1.00 94.94 258 ILE A N 1
ATOM 2024 C CA . ILE A 1 258 ? 14.617 -9.602 -25.133 1.00 94.94 258 ILE A CA 1
ATOM 2025 C C . ILE A 1 258 ? 15.855 -10.357 -24.632 1.00 94.94 258 ILE A C 1
ATOM 2027 O O . ILE A 1 258 ? 15.753 -11.291 -23.829 1.00 94.94 258 ILE A O 1
ATOM 2031 N N . GLU A 1 259 ? 17.035 -9.936 -25.080 1.00 93.81 259 GLU A N 1
ATOM 2032 C CA . GLU A 1 259 ? 18.319 -10.549 -24.733 1.00 93.81 259 GLU A CA 1
ATOM 2033 C C . GLU A 1 259 ? 19.348 -9.475 -24.364 1.00 93.81 259 GLU A C 1
ATOM 2035 O O . GLU A 1 259 ? 19.467 -8.458 -25.043 1.00 93.81 259 GLU A O 1
ATOM 2040 N N . ILE A 1 260 ? 20.108 -9.705 -23.294 1.00 93.50 260 ILE A N 1
ATOM 2041 C CA . ILE A 1 260 ? 21.191 -8.825 -22.853 1.00 93.50 260 ILE A CA 1
ATOM 2042 C C . ILE A 1 260 ? 22.510 -9.345 -23.431 1.00 93.50 260 ILE A C 1
ATOM 2044 O O . ILE A 1 260 ? 22.930 -10.473 -23.152 1.00 93.50 260 ILE A O 1
ATOM 2048 N N . ILE A 1 261 ? 23.179 -8.502 -24.215 1.00 93.50 261 ILE A N 1
ATOM 2049 C CA . ILE A 1 261 ? 24.560 -8.703 -24.650 1.00 93.50 261 ILE A CA 1
ATOM 2050 C C . ILE A 1 261 ? 25.451 -7.941 -23.669 1.00 93.50 261 ILE A C 1
ATOM 2052 O O . ILE A 1 261 ? 25.587 -6.721 -23.735 1.00 93.50 261 ILE A O 1
ATOM 2056 N N . GLY A 1 262 ? 26.028 -8.659 -22.716 1.00 89.69 262 GLY A N 1
ATOM 2057 C CA . GLY A 1 262 ? 26.772 -8.043 -21.632 1.00 89.69 262 GLY A CA 1
ATOM 2058 C C . GLY A 1 262 ? 28.239 -7.795 -21.927 1.00 89.69 262 GLY A C 1
ATOM 2059 O O . GLY A 1 262 ? 28.904 -8.570 -22.615 1.00 89.69 262 GLY A O 1
ATOM 2060 N N . ILE A 1 263 ? 28.743 -6.737 -21.302 1.00 85.94 263 ILE A N 1
ATOM 2061 C CA . ILE A 1 263 ? 30.160 -6.426 -21.146 1.00 85.94 263 ILE A CA 1
ATOM 2062 C C . ILE A 1 263 ? 30.516 -6.673 -19.677 1.00 85.94 263 ILE A C 1
ATOM 2064 O O . ILE A 1 263 ? 30.185 -5.865 -18.807 1.00 85.94 263 ILE A O 1
ATOM 2068 N N . SER A 1 264 ? 31.153 -7.810 -19.400 1.00 81.94 264 SER A N 1
ATOM 2069 C CA . SER A 1 264 ? 31.545 -8.227 -18.046 1.00 81.94 264 SER A CA 1
ATOM 2070 C C . SER A 1 264 ? 33.033 -8.009 -17.757 1.00 81.94 264 SER A C 1
ATOM 2072 O O . SER A 1 264 ? 33.809 -7.599 -18.627 1.00 81.94 264 SER A O 1
ATOM 2074 N N . ASN A 1 265 ? 33.464 -8.385 -16.547 1.00 77.56 265 ASN A N 1
ATOM 2075 C CA . ASN A 1 265 ? 34.887 -8.464 -16.205 1.00 77.56 265 ASN A CA 1
ATOM 2076 C C . ASN A 1 265 ? 35.660 -9.386 -17.151 1.00 77.56 265 ASN A C 1
ATOM 2078 O O . ASN A 1 265 ? 36.783 -9.065 -17.520 1.00 77.56 265 ASN A O 1
ATOM 2082 N N . VAL A 1 266 ? 35.051 -10.494 -17.583 1.00 77.88 266 VAL A N 1
ATOM 2083 C CA . VAL A 1 266 ? 35.679 -11.432 -18.520 1.00 77.88 266 VAL A CA 1
ATOM 2084 C C . VAL A 1 266 ? 35.932 -10.746 -19.857 1.00 77.88 266 VAL A C 1
ATOM 2086 O O . VAL A 1 266 ? 36.997 -10.928 -20.446 1.00 77.88 266 VAL A O 1
ATOM 2089 N N . THR A 1 267 ? 34.984 -9.930 -20.325 1.00 79.81 267 THR A N 1
ATOM 2090 C CA . THR A 1 267 ? 35.173 -9.131 -21.538 1.00 79.81 267 THR A CA 1
ATOM 2091 C C . THR A 1 267 ? 36.308 -8.123 -21.355 1.00 79.81 267 THR A C 1
ATOM 2093 O O . THR A 1 267 ? 37.224 -8.116 -22.175 1.00 79.81 267 THR A O 1
ATOM 2096 N N . ILE A 1 268 ? 36.302 -7.332 -20.274 1.00 77.94 268 ILE A N 1
ATOM 2097 C CA . ILE A 1 268 ? 37.329 -6.305 -20.002 1.00 77.94 268 ILE A CA 1
ATOM 2098 C C . ILE A 1 268 ? 38.733 -6.926 -19.875 1.00 77.94 268 ILE A C 1
ATOM 2100 O O . ILE A 1 268 ? 39.687 -6.435 -20.481 1.00 77.94 268 ILE A O 1
ATOM 2104 N N . GLU A 1 269 ? 38.865 -8.036 -19.145 1.00 77.12 269 GLU A N 1
ATOM 2105 C CA . GLU A 1 269 ? 40.133 -8.756 -18.979 1.00 77.12 269 GLU A CA 1
ATOM 2106 C C . GLU A 1 269 ? 40.650 -9.322 -20.306 1.00 77.12 269 GLU A C 1
ATOM 2108 O O . GLU A 1 269 ? 41.838 -9.186 -20.618 1.00 77.12 269 GLU A O 1
ATOM 2113 N N . LYS A 1 270 ? 39.767 -9.928 -21.113 1.00 76.44 270 LYS A N 1
ATOM 2114 C CA . LYS A 1 270 ? 40.141 -10.513 -22.410 1.00 76.44 270 LYS A CA 1
ATOM 2115 C C . LYS A 1 270 ? 40.603 -9.465 -23.411 1.00 76.44 270 LYS A C 1
ATOM 2117 O O . LYS A 1 270 ? 41.561 -9.720 -24.139 1.00 76.44 270 LYS A O 1
ATOM 2122 N N . VAL A 1 271 ? 39.959 -8.299 -23.435 1.00 73.06 271 VAL A N 1
ATOM 2123 C CA . VAL A 1 271 ? 40.341 -7.217 -24.351 1.00 73.06 271 VAL A CA 1
ATOM 2124 C C . VAL A 1 271 ? 41.514 -6.382 -23.830 1.00 73.06 271 VAL A C 1
ATOM 2126 O O . VAL A 1 271 ? 42.016 -5.550 -24.569 1.00 73.06 271 VAL A O 1
ATOM 2129 N N . ARG A 1 272 ? 42.010 -6.595 -22.598 1.00 65.12 272 ARG A N 1
ATOM 2130 C CA . ARG A 1 272 ? 43.125 -5.819 -21.997 1.00 65.12 272 ARG A CA 1
ATOM 2131 C C . ARG A 1 272 ? 42.942 -4.291 -22.093 1.00 65.12 272 ARG A C 1
ATOM 2133 O O . ARG A 1 272 ? 43.924 -3.553 -22.155 1.00 65.12 272 ARG A O 1
ATOM 2140 N N . GLY A 1 273 ? 41.697 -3.825 -22.151 1.00 61.34 273 GLY A N 1
ATOM 2141 C CA . GLY A 1 273 ? 41.349 -2.422 -22.369 1.00 61.34 273 GLY A CA 1
ATOM 2142 C C . GLY A 1 273 ? 40.892 -1.728 -21.090 1.00 61.34 273 GLY A C 1
ATOM 2143 O O . GLY A 1 273 ? 40.438 -2.374 -20.147 1.00 61.34 273 GLY A O 1
ATOM 2144 N N . GLU A 1 274 ? 40.979 -0.399 -21.070 1.00 63.47 274 GLU A N 1
ATOM 2145 C CA . GLU A 1 274 ? 40.287 0.428 -20.078 1.00 63.47 274 GLU A CA 1
ATOM 2146 C C . GLU A 1 274 ? 38.851 0.703 -20.548 1.00 63.47 274 GLU A C 1
ATOM 2148 O O . GLU A 1 274 ? 38.587 0.813 -21.745 1.00 63.47 274 GLU A O 1
ATOM 2153 N N . TRP A 1 275 ? 37.904 0.813 -19.616 1.00 68.44 275 TRP A N 1
ATOM 2154 C CA . TRP A 1 275 ? 36.543 1.248 -19.933 1.00 68.44 275 TRP A CA 1
ATOM 2155 C C . TRP A 1 275 ? 36.522 2.753 -20.250 1.00 68.44 275 TRP A C 1
ATOM 2157 O O . TRP A 1 275 ? 37.128 3.530 -19.504 1.00 68.44 275 TRP A O 1
ATOM 2167 N N . PRO A 1 276 ? 35.772 3.214 -21.270 1.00 72.38 276 PRO A N 1
ATOM 2168 C CA . PRO A 1 276 ? 34.910 2.457 -22.190 1.00 72.38 276 PRO A CA 1
ATOM 2169 C C . PRO A 1 276 ? 35.643 1.763 -23.350 1.00 72.38 276 PRO A C 1
ATOM 2171 O O . PRO A 1 276 ? 36.696 2.221 -23.784 1.00 72.38 276 PRO A O 1
ATOM 2174 N N . LEU A 1 277 ? 35.027 0.695 -23.878 1.00 77.75 277 LEU A N 1
ATOM 2175 C CA . LEU A 1 277 ? 35.553 -0.122 -24.982 1.00 77.75 277 LEU A CA 1
ATOM 2176 C C . LEU A 1 277 ? 35.763 0.660 -26.296 1.00 77.75 277 LEU A C 1
ATOM 2178 O O . LEU A 1 277 ? 35.050 1.626 -26.579 1.00 77.75 277 LEU A O 1
ATOM 2182 N N . ASP A 1 278 ? 36.698 0.185 -27.128 1.00 80.25 278 ASP A N 1
ATOM 2183 C CA . ASP A 1 278 ? 36.944 0.676 -28.491 1.00 80.25 278 ASP A CA 1
ATOM 2184 C C . ASP A 1 278 ? 35.691 0.520 -29.366 1.00 80.25 278 ASP A C 1
ATOM 2186 O O . ASP A 1 278 ? 35.079 -0.553 -29.419 1.00 80.25 278 ASP A O 1
ATOM 2190 N N . TRP A 1 279 ? 35.299 1.583 -30.076 1.00 85.31 279 TRP A N 1
ATOM 2191 C CA . TRP A 1 279 ? 34.071 1.576 -30.871 1.00 85.31 279 TRP A CA 1
ATOM 2192 C C . TRP A 1 279 ? 34.121 0.651 -32.084 1.00 85.31 279 TRP A C 1
ATOM 2194 O O . TRP A 1 279 ? 33.074 0.292 -32.620 1.00 85.31 279 TRP A O 1
ATOM 2204 N N . GLY A 1 280 ? 35.305 0.188 -32.480 1.00 81.06 280 GLY A N 1
ATOM 2205 C CA . GLY A 1 280 ? 35.482 -0.890 -33.442 1.00 81.06 280 GLY A CA 1
ATOM 2206 C C . GLY A 1 280 ? 34.849 -2.211 -32.993 1.00 81.06 280 GLY A C 1
ATOM 2207 O O . GLY A 1 280 ? 34.447 -2.994 -33.853 1.00 81.06 280 GLY A O 1
ATOM 2208 N N . ILE A 1 281 ? 34.695 -2.455 -31.682 1.00 83.75 281 ILE A N 1
ATOM 2209 C CA . ILE A 1 281 ? 33.938 -3.609 -31.162 1.00 83.75 281 ILE A CA 1
ATOM 2210 C C . ILE A 1 281 ? 32.449 -3.444 -31.471 1.00 83.75 281 ILE A C 1
ATOM 2212 O O . ILE A 1 281 ? 31.846 -4.354 -32.036 1.00 83.75 281 ILE A O 1
ATOM 2216 N N . TYR A 1 282 ? 31.867 -2.279 -31.169 1.00 88.44 282 TYR A N 1
ATOM 2217 C CA . TYR A 1 282 ? 30.457 -1.992 -31.463 1.00 88.44 282 TYR A CA 1
ATOM 2218 C C . TYR A 1 282 ? 30.187 -1.963 -32.971 1.00 88.44 282 TYR A C 1
ATOM 2220 O O . TYR A 1 282 ? 29.178 -2.499 -33.420 1.00 88.44 282 TYR A O 1
ATOM 2228 N N . ALA A 1 283 ? 31.118 -1.431 -33.769 1.00 87.38 283 ALA A N 1
ATOM 2229 C CA . ALA A 1 283 ? 31.041 -1.452 -35.228 1.00 87.38 283 ALA A CA 1
ATOM 2230 C C . ALA A 1 283 ? 31.075 -2.887 -35.781 1.00 87.38 283 ALA A C 1
ATOM 2232 O O . ALA A 1 283 ? 30.303 -3.230 -36.675 1.00 87.38 283 ALA A O 1
ATOM 2233 N N . ASN A 1 284 ? 31.939 -3.750 -35.232 1.00 85.81 284 ASN A N 1
ATOM 2234 C CA . ASN A 1 284 ? 31.967 -5.169 -35.584 1.00 85.81 284 ASN A CA 1
ATOM 2235 C C . ASN A 1 284 ? 30.643 -5.841 -35.205 1.00 85.81 284 ASN A C 1
ATOM 2237 O O . ASN A 1 284 ? 30.035 -6.483 -36.054 1.00 85.81 284 ASN A O 1
ATOM 2241 N N . LEU A 1 285 ? 30.149 -5.624 -33.984 1.00 89.69 285 LEU A N 1
ATOM 2242 C CA . LEU A 1 285 ? 28.871 -6.176 -33.537 1.00 89.69 285 LEU A CA 1
ATOM 2243 C C . LEU A 1 285 ? 27.710 -5.749 -34.449 1.00 89.69 285 LEU A C 1
ATOM 2245 O O . LEU A 1 285 ? 26.978 -6.610 -34.932 1.00 89.69 285 LEU A O 1
ATOM 2249 N N . ALA A 1 286 ? 27.595 -4.451 -34.750 1.00 90.50 286 ALA A N 1
ATOM 2250 C CA . ALA A 1 286 ? 26.594 -3.916 -35.672 1.00 90.50 286 ALA A CA 1
ATOM 2251 C C . ALA A 1 286 ? 26.701 -4.568 -37.060 1.00 90.50 286 ALA A C 1
ATOM 2253 O O . ALA A 1 286 ? 25.701 -4.999 -37.626 1.00 90.50 286 ALA A O 1
ATOM 2254 N N . HIS A 1 287 ? 27.920 -4.733 -37.581 1.00 87.56 287 HIS A N 1
ATOM 2255 C CA . HIS A 1 287 ? 28.141 -5.413 -38.855 1.00 87.56 287 HIS A CA 1
ATOM 2256 C C . HIS A 1 287 ? 27.718 -6.893 -38.826 1.00 87.56 287 HIS A C 1
ATOM 2258 O O . HIS A 1 287 ? 27.059 -7.358 -39.756 1.00 87.56 287 HIS A O 1
ATOM 2264 N N . LYS A 1 288 ? 28.063 -7.642 -37.767 1.00 87.62 288 LYS A N 1
ATOM 2265 C CA . LYS A 1 288 ? 27.686 -9.060 -37.610 1.00 87.62 288 LYS A CA 1
ATOM 2266 C C . LYS A 1 288 ? 26.181 -9.238 -37.517 1.00 87.62 288 LYS A C 1
ATOM 2268 O O . LYS A 1 288 ? 25.622 -10.130 -38.148 1.00 87.62 288 LYS A O 1
ATOM 2273 N N . MET A 1 289 ? 25.535 -8.382 -36.739 1.00 91.06 289 MET A N 1
ATOM 2274 C CA . MET A 1 289 ? 24.099 -8.447 -36.521 1.00 91.06 289 MET A CA 1
ATOM 2275 C C . MET A 1 289 ? 23.302 -7.863 -37.692 1.00 91.06 289 MET A C 1
ATOM 2277 O O . MET A 1 289 ? 22.111 -8.124 -37.794 1.00 91.06 289 MET A O 1
ATOM 2281 N N . GLY A 1 290 ? 23.938 -7.176 -38.645 1.00 88.44 290 GLY A N 1
ATOM 2282 C CA . GLY A 1 290 ? 23.237 -6.461 -39.712 1.00 88.44 290 GLY A CA 1
ATOM 2283 C C . GLY A 1 290 ? 22.405 -7.294 -40.690 1.00 88.44 290 GLY A C 1
ATOM 2284 O O . GLY A 1 290 ? 21.690 -6.724 -41.512 1.00 88.44 290 GLY A O 1
ATOM 2285 N N . SER A 1 291 ? 22.466 -8.627 -40.607 1.00 87.06 291 SER A N 1
ATOM 2286 C CA . SER A 1 291 ? 21.601 -9.540 -41.365 1.00 87.06 291 SER A CA 1
ATOM 2287 C C . SER A 1 291 ? 20.415 -10.108 -40.565 1.00 87.06 291 SER A C 1
ATOM 2289 O O . SER A 1 291 ? 19.624 -10.874 -41.116 1.00 87.06 291 SER A O 1
ATOM 2291 N N . ALA A 1 292 ? 20.261 -9.752 -39.284 1.00 88.94 292 ALA A N 1
ATOM 2292 C CA . ALA A 1 292 ? 19.098 -10.146 -38.493 1.00 88.94 292 ALA A CA 1
ATOM 2293 C C . ALA A 1 292 ? 17.891 -9.268 -38.852 1.00 88.94 292 ALA A C 1
ATOM 2295 O O . ALA A 1 292 ? 17.821 -8.087 -38.533 1.00 88.94 292 ALA A O 1
ATOM 2296 N N . ASP A 1 293 ? 16.920 -9.853 -39.545 1.00 85.88 293 ASP A N 1
ATOM 2297 C CA . ASP A 1 293 ? 15.703 -9.140 -39.933 1.00 85.88 293 ASP A CA 1
ATOM 2298 C C . ASP A 1 293 ? 14.802 -8.849 -38.714 1.00 85.88 293 ASP A C 1
ATOM 2300 O O . ASP A 1 293 ? 14.691 -9.673 -37.797 1.00 85.88 293 ASP A O 1
ATOM 2304 N N . ASN A 1 294 ? 14.092 -7.710 -38.744 1.00 86.31 294 ASN A N 1
ATOM 2305 C CA . ASN A 1 294 ? 13.105 -7.289 -37.730 1.00 86.31 294 ASN A CA 1
ATOM 2306 C C . ASN A 1 294 ? 13.634 -7.264 -36.282 1.00 86.31 294 ASN A C 1
ATOM 2308 O O . ASN A 1 294 ? 12.886 -7.522 -35.341 1.00 86.31 294 ASN A O 1
ATOM 2312 N N . SER A 1 295 ? 14.916 -6.987 -36.091 1.00 92.75 295 SER A N 1
ATOM 2313 C CA . SER A 1 295 ? 15.538 -6.933 -34.767 1.00 92.75 295 SER A CA 1
ATOM 2314 C C . SER A 1 295 ? 16.039 -5.539 -34.429 1.00 92.75 295 SER A C 1
ATOM 2316 O O . SER A 1 295 ? 16.333 -4.745 -35.326 1.00 92.75 295 SER A O 1
ATOM 2318 N N . ILE A 1 296 ? 16.172 -5.281 -33.133 1.00 96.25 296 ILE A N 1
ATOM 2319 C CA . ILE A 1 296 ? 16.607 -4.001 -32.584 1.00 96.25 296 ILE A CA 1
ATOM 2320 C C . ILE A 1 296 ? 17.858 -4.224 -31.748 1.00 96.25 296 ILE A C 1
ATOM 2322 O O . ILE A 1 296 ? 17.886 -5.142 -30.931 1.00 96.25 296 ILE A O 1
ATOM 2326 N N . THR A 1 297 ? 18.860 -3.371 -31.915 1.00 96.50 297 THR A N 1
ATOM 2327 C CA . THR A 1 297 ? 20.063 -3.359 -31.080 1.00 96.50 297 THR A CA 1
ATOM 2328 C C . THR A 1 297 ? 20.135 -2.032 -30.333 1.00 96.50 297 THR A C 1
ATOM 2330 O O . THR A 1 297 ? 20.214 -0.979 -30.962 1.00 96.50 297 THR A O 1
ATOM 2333 N N . LEU A 1 298 ? 20.107 -2.078 -29.000 1.00 96.38 298 LEU A N 1
ATOM 2334 C CA . LEU A 1 298 ? 20.405 -0.935 -28.138 1.00 96.38 298 LEU A CA 1
ATOM 2335 C C . LEU A 1 298 ? 21.874 -0.960 -27.741 1.00 96.38 298 LEU A C 1
ATOM 2337 O O . LEU A 1 298 ? 22.332 -1.948 -27.175 1.00 96.38 298 LEU A O 1
ATOM 2341 N N . PHE A 1 299 ? 22.563 0.157 -27.936 1.00 94.44 299 PHE A N 1
ATOM 2342 C CA . PHE A 1 299 ? 23.827 0.458 -27.278 1.00 94.44 299 PHE A CA 1
ATOM 2343 C C . PHE A 1 299 ? 23.582 1.348 -26.053 1.00 94.44 299 PHE A C 1
ATOM 2345 O O . PHE A 1 299 ? 23.341 2.546 -26.191 1.00 94.44 299 PHE A O 1
ATOM 2352 N N . ASP A 1 300 ? 23.646 0.756 -24.858 1.00 90.44 300 ASP A N 1
ATOM 2353 C CA . ASP A 1 300 ? 23.641 1.467 -23.570 1.00 90.44 300 ASP A CA 1
ATOM 2354 C C . ASP A 1 300 ? 25.064 1.955 -23.253 1.00 90.44 300 ASP A C 1
ATOM 2356 O O . ASP A 1 300 ? 25.773 1.478 -22.361 1.00 90.44 300 ASP A O 1
ATOM 2360 N N . ILE A 1 301 ? 25.546 2.819 -24.141 1.00 83.56 301 ILE A N 1
ATOM 2361 C CA . ILE A 1 301 ? 26.825 3.499 -24.059 1.00 83.56 301 ILE A CA 1
ATOM 2362 C C . ILE A 1 301 ? 26.728 4.813 -24.829 1.00 83.56 301 ILE A C 1
ATOM 2364 O O . ILE A 1 301 ? 26.574 4.853 -26.050 1.00 83.56 301 ILE A O 1
ATOM 2368 N N . SER A 1 302 ? 26.913 5.917 -24.116 1.00 82.75 302 SER A N 1
ATOM 2369 C CA . SER A 1 302 ? 26.793 7.229 -24.734 1.00 82.75 302 SER A CA 1
ATOM 2370 C C . SER A 1 302 ? 28.018 7.539 -25.616 1.00 82.75 302 SER A C 1
ATOM 2372 O O . SER A 1 302 ? 29.139 7.727 -25.127 1.00 82.75 302 SER A O 1
ATOM 2374 N N . PHE A 1 303 ? 27.820 7.642 -26.934 1.00 84.69 303 PHE A N 1
ATOM 2375 C CA . PHE A 1 303 ? 28.872 7.971 -27.912 1.00 84.69 303 PHE A CA 1
ATOM 2376 C C . PHE A 1 303 ? 29.169 9.483 -27.962 1.00 84.69 303 PHE A C 1
ATOM 2378 O O . PHE A 1 303 ? 28.914 10.141 -28.972 1.00 84.69 303 PHE A O 1
ATOM 2385 N N . LEU A 1 304 ? 29.667 10.057 -26.859 1.00 78.94 304 LEU A N 1
ATOM 2386 C CA . LEU A 1 304 ? 29.791 11.516 -26.677 1.00 78.94 304 LEU A CA 1
ATOM 2387 C C . LEU A 1 304 ? 31.053 12.135 -27.303 1.00 78.94 304 LEU A C 1
ATOM 2389 O O . LEU A 1 304 ? 30.960 13.197 -27.924 1.00 78.94 304 LEU A O 1
ATOM 2393 N N . ASP A 1 305 ? 32.204 11.461 -27.201 1.00 70.94 305 ASP A N 1
ATOM 2394 C CA . ASP A 1 305 ? 33.513 12.009 -27.587 1.00 70.94 305 ASP A CA 1
ATOM 2395 C C . ASP A 1 305 ? 34.260 11.117 -28.580 1.00 70.94 305 ASP A C 1
ATOM 2397 O O . ASP A 1 305 ? 34.215 9.889 -28.497 1.00 70.94 305 ASP A O 1
ATOM 2401 N N . ASN A 1 306 ? 35.008 11.736 -29.498 1.00 69.25 306 ASN A N 1
ATOM 2402 C CA . ASN A 1 306 ? 35.839 11.016 -30.457 1.00 69.25 306 ASN A CA 1
ATOM 2403 C C . ASN A 1 306 ? 36.980 10.281 -29.735 1.00 69.25 306 ASN A C 1
ATOM 2405 O O . ASN A 1 306 ? 37.879 10.902 -29.170 1.00 69.25 306 ASN A O 1
ATOM 2409 N N . LYS A 1 307 ? 36.968 8.948 -29.792 1.00 70.69 307 LYS A N 1
ATOM 2410 C CA . LYS A 1 307 ? 37.979 8.101 -29.149 1.00 70.69 307 LYS A CA 1
ATOM 2411 C C . LYS A 1 307 ? 39.324 8.051 -29.874 1.00 70.69 307 LYS A C 1
ATOM 2413 O O . LYS A 1 307 ? 40.259 7.502 -29.311 1.00 70.69 307 LYS A O 1
ATOM 2418 N N . GLY A 1 308 ? 39.465 8.646 -31.061 1.00 71.50 308 GLY A N 1
ATOM 2419 C CA . GLY A 1 308 ? 40.714 8.659 -31.831 1.00 71.50 308 GLY A CA 1
ATOM 2420 C C . GLY A 1 308 ? 40.745 7.640 -32.980 1.00 71.50 308 GLY A C 1
ATOM 2421 O O . GLY A 1 308 ? 39.705 7.252 -33.517 1.00 71.50 308 GLY A O 1
ATOM 2422 N N . VAL A 1 309 ? 41.951 7.245 -33.408 1.00 66.81 309 VAL A N 1
ATOM 2423 C CA . VAL A 1 309 ? 42.202 6.415 -34.607 1.00 66.81 309 VAL A CA 1
ATOM 2424 C C . VAL A 1 309 ? 42.680 5.008 -34.211 1.00 66.81 309 VAL A C 1
ATOM 2426 O O . VAL A 1 309 ? 43.783 4.872 -33.687 1.00 66.81 309 VAL A O 1
ATOM 2429 N N . TYR A 1 310 ? 41.880 3.972 -34.506 1.00 67.06 310 TYR A N 1
ATOM 2430 C CA . TYR A 1 310 ? 42.124 2.550 -34.182 1.00 67.06 310 TYR A CA 1
ATOM 2431 C C . TYR A 1 310 ? 41.534 1.652 -35.307 1.00 67.06 310 TYR A C 1
ATOM 2433 O O . TYR A 1 310 ? 40.508 1.995 -35.889 1.00 67.06 310 TYR A O 1
ATOM 2441 N N . GLY A 1 311 ? 42.194 0.560 -35.741 1.00 53.66 311 GLY A N 1
ATOM 2442 C CA . GLY A 1 311 ? 42.015 0.036 -37.119 1.00 53.66 311 GLY A CA 1
ATOM 2443 C C . GLY A 1 311 ? 41.418 -1.365 -37.342 1.00 53.66 311 GLY A C 1
ATOM 2444 O O . GLY A 1 311 ? 42.124 -2.359 -37.283 1.00 53.66 311 GLY A O 1
ATOM 2445 N N . GLY A 1 312 ? 40.177 -1.464 -37.826 1.00 53.41 312 GLY A N 1
ATOM 2446 C CA . GLY A 1 312 ? 39.624 -2.680 -38.462 1.00 53.41 312 GLY A CA 1
ATOM 2447 C C . GLY A 1 312 ? 39.191 -3.807 -37.507 1.00 53.41 312 GLY A C 1
ATOM 2448 O O . GLY A 1 312 ? 39.525 -3.809 -36.326 1.00 53.41 312 GLY A O 1
ATOM 2449 N N . THR A 1 313 ? 38.446 -4.796 -38.026 1.00 52.16 313 THR A N 1
ATOM 2450 C CA . THR A 1 313 ? 37.773 -5.864 -37.243 1.00 52.16 313 THR A CA 1
ATOM 2451 C C . THR A 1 313 ? 38.684 -6.641 -36.290 1.00 52.16 313 THR A C 1
ATOM 2453 O O . THR A 1 313 ? 38.218 -7.093 -35.251 1.00 52.16 313 THR A O 1
ATOM 2456 N N . ALA A 1 314 ? 39.976 -6.771 -36.608 1.00 54.03 314 ALA A N 1
ATOM 2457 C CA . ALA A 1 314 ? 40.957 -7.427 -35.742 1.00 54.03 314 ALA A CA 1
ATOM 2458 C C . ALA A 1 314 ? 41.384 -6.552 -34.549 1.00 54.03 314 ALA A C 1
ATOM 2460 O O . ALA A 1 314 ? 41.577 -7.081 -33.462 1.00 54.03 314 ALA A O 1
ATOM 2461 N N . CYS A 1 315 ? 41.485 -5.230 -34.731 1.00 59.06 315 CYS A N 1
ATOM 2462 C CA . CYS A 1 315 ? 41.922 -4.316 -33.677 1.00 59.06 315 CYS A CA 1
ATOM 2463 C C . CYS A 1 315 ? 40.854 -4.067 -32.617 1.00 59.06 315 CYS A C 1
ATOM 2465 O O . CYS A 1 315 ? 41.202 -3.920 -31.453 1.00 59.06 315 CYS A O 1
ATOM 2467 N N . GLY A 1 316 ? 39.574 -4.067 -33.002 1.00 57.41 316 GLY A N 1
ATOM 2468 C CA . GLY A 1 316 ? 38.479 -4.015 -32.032 1.00 57.41 316 GLY A CA 1
ATOM 2469 C C . GLY A 1 316 ? 38.487 -5.242 -31.115 1.00 57.41 316 GLY A C 1
ATOM 2470 O O . GLY A 1 316 ? 38.360 -5.106 -29.911 1.00 57.41 316 GLY A O 1
ATOM 2471 N N . ILE A 1 317 ? 38.721 -6.443 -31.656 1.00 56.72 317 ILE A N 1
ATOM 2472 C CA . ILE A 1 317 ? 38.684 -7.687 -30.867 1.00 56.72 317 ILE A CA 1
ATOM 2473 C C . ILE A 1 317 ? 39.911 -7.829 -29.946 1.00 56.72 317 ILE A C 1
ATOM 2475 O O . ILE A 1 317 ? 39.768 -8.293 -28.817 1.00 56.72 317 ILE A O 1
ATOM 2479 N N . THR A 1 318 ? 41.116 -7.452 -30.399 1.00 56.44 318 THR A N 1
ATOM 2480 C CA . THR A 1 318 ? 42.362 -7.667 -29.631 1.00 56.44 318 THR A CA 1
ATOM 2481 C C . THR A 1 318 ? 42.902 -6.427 -28.915 1.00 56.44 318 THR A C 1
ATOM 2483 O O . THR A 1 318 ? 43.889 -6.556 -28.195 1.00 56.44 318 THR A O 1
ATOM 2486 N N . MET A 1 319 ? 42.325 -5.237 -29.141 1.00 56.19 319 MET A N 1
ATOM 2487 C CA . MET A 1 319 ? 42.792 -3.913 -28.672 1.00 56.19 319 MET A CA 1
ATOM 2488 C C . MET A 1 319 ? 44.260 -3.564 -29.013 1.00 56.19 319 MET A C 1
ATOM 2490 O O . MET A 1 319 ? 44.743 -2.480 -28.687 1.00 56.19 319 MET A O 1
ATOM 2494 N N . GLU A 1 320 ? 44.990 -4.428 -29.725 1.00 57.00 320 GLU A N 1
ATOM 2495 C CA . GLU A 1 320 ? 46.358 -4.188 -30.183 1.00 57.00 320 GLU A CA 1
ATOM 2496 C C . GLU A 1 320 ? 46.348 -3.681 -31.631 1.00 57.00 320 GLU A C 1
ATOM 2498 O O . GLU A 1 320 ? 46.409 -4.446 -32.596 1.00 57.00 320 GLU A O 1
ATOM 2503 N N . CYS A 1 321 ? 46.290 -2.355 -31.787 1.00 56.50 321 CYS A N 1
ATOM 2504 C CA . CYS A 1 321 ? 46.299 -1.704 -33.094 1.00 56.50 321 CYS A CA 1
ATOM 2505 C C . CYS A 1 321 ? 47.674 -1.727 -33.763 1.00 56.50 321 CYS A C 1
ATOM 2507 O O . CYS A 1 321 ? 48.474 -0.805 -33.600 1.00 56.50 321 CYS A O 1
ATOM 2509 N N . ARG A 1 322 ? 47.940 -2.755 -34.574 1.00 58.28 322 ARG A N 1
ATOM 2510 C CA . ARG A 1 322 ? 49.061 -2.764 -35.525 1.00 58.28 322 ARG A CA 1
ATOM 2511 C C . ARG A 1 322 ? 48.529 -2.896 -36.951 1.00 58.28 322 ARG A C 1
ATOM 2513 O O . ARG A 1 322 ? 47.646 -3.722 -37.180 1.00 58.28 322 ARG A O 1
ATOM 2520 N N . PRO A 1 323 ? 49.053 -2.126 -37.922 1.00 54.69 323 PRO A N 1
ATOM 2521 C CA . PRO A 1 323 ? 48.750 -2.363 -39.326 1.00 54.69 323 PRO A CA 1
ATOM 2522 C C . PRO A 1 323 ? 49.125 -3.808 -39.673 1.00 54.69 323 PRO A C 1
ATOM 2524 O O . PRO A 1 323 ? 50.286 -4.196 -39.551 1.00 54.69 323 PRO A O 1
ATOM 2527 N N . ILE A 1 324 ? 48.143 -4.616 -40.062 1.00 50.72 324 ILE A N 1
ATOM 2528 C CA . ILE A 1 324 ? 48.393 -5.953 -40.604 1.00 50.72 324 ILE A CA 1
ATOM 2529 C C . ILE A 1 324 ? 48.854 -5.755 -42.050 1.00 50.72 324 ILE A C 1
ATOM 2531 O O . ILE A 1 324 ? 48.194 -5.040 -42.806 1.00 50.72 324 ILE A O 1
ATOM 2535 N N . GLU A 1 325 ? 49.975 -6.367 -42.436 1.00 50.84 325 GLU A N 1
ATOM 2536 C CA . GLU A 1 325 ? 50.478 -6.323 -43.814 1.00 50.84 325 GLU A CA 1
ATOM 2537 C C . GLU A 1 325 ? 49.358 -6.709 -44.799 1.00 50.84 325 GLU A C 1
ATOM 2539 O O . GLU A 1 325 ? 48.771 -7.787 -44.702 1.00 50.84 325 GLU A O 1
ATOM 2544 N N . GLY A 1 326 ? 49.010 -5.797 -45.714 1.00 57.09 326 GLY A N 1
ATOM 2545 C CA . GLY A 1 326 ? 47.944 -5.999 -46.704 1.00 57.09 326 GLY A CA 1
ATOM 2546 C C . GLY A 1 326 ? 46.516 -5.604 -46.285 1.00 57.09 326 GLY A C 1
ATOM 2547 O O . GLY A 1 326 ? 45.600 -5.807 -47.080 1.00 57.09 326 GLY A O 1
ATOM 2548 N N . LYS A 1 327 ? 46.290 -5.021 -45.095 1.00 57.97 327 LYS A N 1
ATOM 2549 C CA . LYS A 1 327 ? 44.989 -4.434 -44.689 1.00 57.97 327 LYS A CA 1
ATOM 2550 C C . LYS A 1 327 ? 44.990 -2.891 -44.765 1.00 57.97 327 LYS A C 1
ATOM 2552 O O . LYS A 1 327 ? 46.061 -2.289 -44.694 1.00 57.97 327 LYS A O 1
ATOM 2557 N N . PRO A 1 328 ? 43.815 -2.239 -44.928 1.00 60.62 328 PRO A N 1
ATOM 2558 C CA . PRO A 1 328 ? 43.710 -0.776 -45.006 1.00 60.62 328 PRO A CA 1
ATOM 2559 C C . PRO A 1 328 ? 44.271 -0.066 -43.754 1.00 60.62 328 PRO A C 1
ATOM 2561 O O . PRO A 1 328 ? 44.326 -0.677 -42.684 1.00 60.62 328 PRO A O 1
ATOM 2564 N N . PRO A 1 329 ? 44.691 1.213 -43.874 1.00 66.25 329 PRO A N 1
ATOM 2565 C CA . PRO A 1 329 ? 45.282 1.985 -42.776 1.00 66.25 329 PRO A CA 1
ATOM 2566 C C . PRO A 1 329 ? 44.327 2.130 -41.581 1.00 66.25 329 PRO A C 1
ATOM 2568 O O . PRO A 1 329 ? 43.114 1.991 -41.734 1.00 66.25 329 PRO A O 1
ATOM 2571 N N . LEU A 1 330 ? 44.874 2.431 -40.392 1.00 70.31 330 LEU A N 1
ATOM 2572 C CA . LEU A 1 330 ? 44.080 2.718 -39.189 1.00 70.31 330 LEU A CA 1
ATOM 2573 C C . LEU A 1 330 ? 43.058 3.832 -39.486 1.00 70.31 330 LEU A C 1
ATOM 2575 O O . LEU A 1 330 ? 43.393 4.819 -40.143 1.00 70.31 330 LEU A O 1
ATOM 2579 N N . ARG A 1 331 ? 41.820 3.671 -39.010 1.00 75.69 331 ARG A N 1
ATOM 2580 C CA . ARG A 1 331 ? 40.697 4.572 -39.310 1.00 75.69 331 ARG A CA 1
ATOM 2581 C C . ARG A 1 331 ? 40.155 5.220 -38.035 1.00 75.69 331 ARG A C 1
ATOM 2583 O O . ARG A 1 331 ? 40.316 4.644 -36.961 1.00 75.69 331 ARG A O 1
ATOM 2590 N N . PRO A 1 332 ? 39.527 6.405 -38.112 1.00 83.12 332 PRO A N 1
ATOM 2591 C CA . PRO A 1 332 ? 38.810 6.963 -36.972 1.00 83.12 332 PRO A CA 1
ATOM 2592 C C . PRO A 1 332 ? 37.696 6.015 -36.519 1.00 83.12 332 PRO A C 1
ATOM 2594 O O . PRO A 1 332 ? 36.924 5.522 -37.342 1.00 83.12 332 PRO A O 1
ATOM 2597 N N . GLN A 1 333 ? 37.592 5.789 -35.210 1.00 84.19 333 GLN A N 1
ATOM 2598 C CA . GLN A 1 333 ? 36.552 4.937 -34.623 1.00 84.19 333 GLN A CA 1
ATOM 2599 C C . GLN A 1 333 ? 35.131 5.411 -34.982 1.00 84.19 333 GLN A C 1
ATOM 2601 O O . GLN A 1 333 ? 34.258 4.596 -35.269 1.00 84.19 333 GLN A O 1
ATOM 2606 N N . VAL A 1 334 ? 34.926 6.734 -35.034 1.00 87.88 334 VAL A N 1
ATOM 2607 C CA . VAL A 1 334 ? 33.664 7.366 -35.454 1.00 87.88 334 VAL A CA 1
ATOM 2608 C C . VAL A 1 334 ? 33.266 6.929 -36.866 1.00 87.88 334 VAL A C 1
ATOM 2610 O O . VAL A 1 334 ? 32.111 6.592 -37.095 1.00 87.88 334 VAL A O 1
ATOM 2613 N N . ASP A 1 335 ? 34.214 6.908 -37.808 1.00 87.31 335 ASP A N 1
ATOM 2614 C CA . ASP A 1 335 ? 33.927 6.548 -39.200 1.00 87.31 335 ASP A CA 1
ATOM 2615 C C . ASP A 1 335 ? 33.642 5.044 -39.335 1.00 87.31 335 ASP A C 1
ATOM 2617 O O . ASP A 1 335 ? 32.753 4.656 -40.087 1.00 87.31 335 ASP A O 1
ATOM 2621 N N . LEU A 1 336 ? 34.355 4.199 -38.578 1.00 84.50 336 LEU A N 1
ATOM 2622 C CA . LEU A 1 336 ? 34.106 2.752 -38.552 1.00 84.50 336 LEU A CA 1
ATOM 2623 C C . LEU A 1 336 ? 32.694 2.426 -38.061 1.00 84.50 336 LEU A C 1
ATOM 2625 O O . LEU A 1 336 ? 32.008 1.609 -38.673 1.00 84.50 336 LEU A O 1
ATOM 2629 N N . LEU A 1 337 ? 32.269 3.053 -36.962 1.00 88.38 337 LEU A N 1
ATOM 2630 C CA . LEU A 1 337 ? 30.932 2.839 -36.422 1.00 88.38 337 LEU A CA 1
ATOM 2631 C C . LEU A 1 337 ? 29.863 3.436 -37.343 1.00 88.38 337 LEU A C 1
ATOM 2633 O O . LEU A 1 337 ? 28.899 2.744 -37.643 1.00 88.38 337 LEU A O 1
ATOM 2637 N N . ALA A 1 338 ? 30.049 4.659 -37.852 1.00 91.31 338 ALA A N 1
ATOM 2638 C CA . ALA A 1 338 ? 29.093 5.292 -38.764 1.00 91.31 338 ALA A CA 1
ATOM 2639 C C . ALA A 1 338 ? 28.828 4.444 -40.021 1.00 91.31 338 ALA A C 1
ATOM 2641 O O . ALA A 1 338 ? 27.674 4.261 -40.400 1.00 91.31 338 ALA A O 1
ATOM 2642 N N . GLU A 1 339 ? 29.873 3.881 -40.635 1.00 88.88 339 GLU A N 1
ATOM 2643 C CA . GLU A 1 339 ? 29.724 2.991 -41.794 1.00 88.88 339 GLU A CA 1
ATOM 2644 C C . GLU A 1 339 ? 29.059 1.662 -41.438 1.00 88.88 339 GLU A C 1
ATOM 2646 O O . GLU A 1 339 ? 28.258 1.146 -42.217 1.00 88.88 339 GLU A O 1
ATOM 2651 N N . ALA A 1 340 ? 29.380 1.099 -40.270 1.00 89.12 340 ALA A N 1
ATOM 2652 C CA . ALA A 1 340 ? 28.740 -0.124 -39.804 1.00 89.12 340 ALA A CA 1
ATOM 2653 C C . ALA A 1 340 ? 27.243 0.085 -39.547 1.00 89.12 340 ALA A C 1
ATOM 2655 O O . ALA A 1 340 ? 26.459 -0.789 -39.899 1.00 89.12 340 ALA A O 1
ATOM 2656 N N . LEU A 1 341 ? 26.856 1.234 -38.980 1.00 93.06 341 LEU A N 1
ATOM 2657 C CA . LEU A 1 341 ? 25.459 1.625 -38.777 1.00 93.06 341 LEU A CA 1
ATOM 2658 C C . LEU A 1 341 ? 24.743 1.856 -40.112 1.00 93.06 341 LEU A C 1
ATOM 2660 O O . LEU A 1 341 ? 23.666 1.320 -40.321 1.00 93.06 341 LEU A O 1
ATOM 2664 N N . GLU A 1 342 ? 25.366 2.572 -41.050 1.00 91.75 342 GLU A N 1
ATOM 2665 C CA . GLU A 1 342 ? 24.783 2.842 -42.373 1.00 91.75 342 GLU A CA 1
ATOM 2666 C C . GLU A 1 342 ? 24.565 1.573 -43.211 1.00 91.75 342 GLU A C 1
ATOM 2668 O O . GLU A 1 342 ? 23.612 1.486 -43.984 1.00 91.75 342 GLU A O 1
ATOM 2673 N N . ALA A 1 343 ? 25.441 0.576 -43.062 1.00 87.12 343 ALA A N 1
ATOM 2674 C CA . ALA A 1 343 ? 25.296 -0.719 -43.720 1.00 87.12 343 ALA A CA 1
ATOM 2675 C C . ALA A 1 343 ? 24.345 -1.682 -42.979 1.00 87.12 343 ALA A C 1
ATOM 2677 O O . ALA A 1 343 ? 24.045 -2.759 -43.508 1.00 87.12 343 ALA A O 1
ATOM 2678 N N . ASN A 1 344 ? 23.903 -1.337 -41.765 1.00 87.50 344 ASN A N 1
ATOM 2679 C CA . ASN A 1 344 ? 23.054 -2.185 -40.939 1.00 87.50 344 ASN A CA 1
ATOM 2680 C C . ASN A 1 344 ? 21.587 -2.091 -41.395 1.00 87.50 344 ASN A C 1
ATOM 2682 O O . ASN A 1 344 ? 21.070 -1.009 -41.650 1.00 87.50 344 ASN A O 1
ATOM 2686 N N . LYS A 1 345 ? 20.910 -3.238 -41.520 1.00 86.00 345 LYS A N 1
ATOM 2687 C CA . LYS A 1 345 ? 19.474 -3.307 -41.849 1.00 86.00 345 LYS A CA 1
ATOM 2688 C C . LYS A 1 345 ? 18.571 -3.415 -40.615 1.00 86.00 345 LYS A C 1
ATOM 2690 O O . LYS A 1 345 ? 17.351 -3.377 -40.756 1.00 86.00 345 LYS A O 1
ATOM 2695 N N . GLN A 1 346 ? 19.156 -3.629 -39.441 1.00 91.56 346 GLN A N 1
ATOM 2696 C CA . GLN A 1 346 ? 18.471 -3.621 -38.153 1.00 91.56 346 GLN A CA 1
ATOM 2697 C C . GLN A 1 346 ? 18.161 -2.196 -37.716 1.00 91.56 346 GLN A C 1
ATOM 2699 O O . GLN A 1 346 ? 18.821 -1.260 -38.151 1.00 91.56 346 GLN A O 1
ATOM 2704 N N . ILE A 1 347 ? 17.237 -2.072 -36.766 1.00 93.75 347 ILE A N 1
ATOM 2705 C CA . ILE A 1 347 ? 17.060 -0.830 -36.019 1.00 93.75 347 ILE A CA 1
ATOM 2706 C C . ILE A 1 347 ? 18.172 -0.761 -34.971 1.00 93.75 347 ILE A C 1
ATOM 2708 O O . ILE A 1 347 ? 18.254 -1.629 -34.097 1.00 93.75 347 ILE A O 1
ATOM 2712 N N . VAL A 1 348 ? 19.021 0.258 -35.030 1.00 95.44 348 VAL A N 1
ATOM 2713 C CA . VAL A 1 348 ? 20.077 0.483 -34.041 1.00 95.44 348 VAL A CA 1
ATOM 2714 C C . VAL A 1 348 ? 19.826 1.782 -33.294 1.00 95.44 348 VAL A C 1
ATOM 2716 O O . VAL A 1 348 ? 19.760 2.860 -33.884 1.00 95.44 348 VAL A O 1
ATOM 2719 N N . VAL A 1 349 ? 19.715 1.681 -31.974 1.00 95.56 349 VAL A N 1
ATOM 2720 C CA . VAL A 1 349 ? 19.458 2.815 -31.084 1.00 95.56 349 VAL A CA 1
ATOM 2721 C C . VAL A 1 349 ? 20.572 2.958 -30.054 1.00 95.56 349 VAL A C 1
ATOM 2723 O O . VAL A 1 349 ? 21.278 1.996 -29.749 1.00 95.56 349 VAL A O 1
ATOM 2726 N N . SER A 1 350 ? 20.741 4.160 -29.513 1.00 94.75 350 SER A N 1
ATOM 2727 C CA . SER A 1 350 ? 21.748 4.439 -28.483 1.00 94.75 350 SER A CA 1
ATOM 2728 C C . SER A 1 350 ? 21.207 5.380 -27.423 1.00 94.75 350 SER A C 1
ATOM 2730 O O . SER A 1 350 ? 20.346 6.219 -27.711 1.00 94.75 350 SER A O 1
ATOM 2732 N N . ASP A 1 351 ? 21.754 5.262 -26.216 1.00 92.69 351 ASP A N 1
ATOM 2733 C CA . ASP A 1 351 ? 21.427 6.164 -25.125 1.00 92.69 351 ASP A CA 1
ATOM 2734 C C . ASP A 1 351 ? 22.205 7.501 -25.167 1.00 92.69 351 ASP A C 1
ATOM 2736 O O . ASP A 1 351 ? 23.200 7.669 -25.886 1.00 92.69 351 ASP A O 1
ATOM 2740 N N . TYR A 1 352 ? 21.753 8.465 -24.362 1.00 90.81 352 TYR A N 1
ATOM 2741 C CA . TYR A 1 352 ? 22.501 9.671 -24.014 1.00 90.81 352 TYR A CA 1
ATOM 2742 C C . TYR A 1 352 ? 22.169 10.160 -22.591 1.00 90.81 352 TYR A C 1
ATOM 2744 O O . TYR A 1 352 ? 21.053 9.947 -22.108 1.00 90.81 352 TYR A O 1
ATOM 2752 N N . PRO A 1 353 ? 23.082 10.874 -21.905 1.00 87.19 353 PRO A N 1
ATOM 2753 C CA . PRO A 1 353 ? 22.849 11.319 -20.539 1.00 87.19 353 PRO A CA 1
ATOM 2754 C C . PRO A 1 353 ? 22.106 12.659 -20.478 1.00 87.19 353 PRO A C 1
ATOM 2756 O O . PRO A 1 353 ? 22.242 13.530 -21.343 1.00 87.19 353 PRO A O 1
ATOM 2759 N N . LEU A 1 354 ? 21.359 12.835 -19.385 1.00 84.94 354 LEU A N 1
ATOM 2760 C CA . LEU A 1 354 ? 20.474 13.984 -19.158 1.00 84.94 354 LEU A CA 1
ATOM 2761 C C . LEU A 1 354 ? 20.795 14.778 -17.860 1.00 84.94 354 LEU A C 1
ATOM 2763 O O . LEU A 1 354 ? 20.146 15.779 -17.533 1.00 84.94 354 LEU A O 1
ATOM 2767 N N . GLU A 1 355 ? 21.829 14.354 -17.119 1.00 65.50 355 GLU A N 1
ATOM 2768 C CA . GLU A 1 355 ? 22.220 14.870 -15.795 1.00 65.50 355 GLU A CA 1
ATOM 2769 C C . GLU A 1 355 ? 23.642 15.467 -15.764 1.00 65.50 355 GLU A C 1
ATOM 2771 O O . GLU A 1 355 ? 24.553 14.885 -15.176 1.00 65.50 355 GLU A O 1
ATOM 2776 N N . THR A 1 356 ? 23.870 16.650 -16.346 1.00 62.41 356 THR A N 1
ATOM 2777 C CA . THR A 1 356 ? 25.216 17.268 -16.331 1.00 62.41 356 THR A CA 1
ATOM 2778 C C . THR A 1 356 ? 25.244 18.741 -15.921 1.00 62.41 356 THR A C 1
ATOM 2780 O O . THR A 1 356 ? 24.210 19.406 -15.841 1.00 62.41 356 THR A O 1
ATOM 2783 N N . THR A 1 357 ? 26.441 19.239 -15.580 1.00 64.12 357 THR A N 1
ATOM 2784 C CA . THR A 1 357 ? 26.698 20.644 -15.216 1.00 64.12 357 THR A CA 1
ATOM 2785 C C . THR A 1 357 ? 26.923 21.511 -16.454 1.00 64.12 357 THR A C 1
ATOM 2787 O O . THR A 1 357 ? 27.216 21.000 -17.537 1.00 64.12 357 THR A O 1
ATOM 2790 N N . ASP A 1 358 ? 26.835 22.833 -16.294 1.00 64.00 358 ASP A N 1
ATOM 2791 C CA . ASP A 1 358 ? 27.151 23.782 -17.369 1.00 64.00 358 ASP A CA 1
ATOM 2792 C C . ASP A 1 358 ? 28.613 23.665 -17.843 1.00 64.00 358 ASP A C 1
ATOM 2794 O O . ASP A 1 358 ? 28.905 23.947 -19.004 1.00 64.00 358 ASP A O 1
ATOM 2798 N N . GLU A 1 359 ? 29.532 23.181 -16.996 1.00 62.88 359 GLU A N 1
ATOM 2799 C CA . GLU A 1 359 ? 30.921 22.917 -17.399 1.00 62.88 359 GLU A CA 1
ATOM 2800 C C . GLU A 1 359 ? 31.037 21.749 -18.388 1.00 62.88 359 GLU A C 1
ATOM 2802 O O . GLU A 1 359 ? 31.899 21.771 -19.261 1.00 62.88 359 GLU A O 1
ATOM 2807 N N . ALA A 1 360 ? 30.161 20.743 -18.304 1.00 65.50 360 ALA A N 1
ATOM 2808 C CA . ALA A 1 360 ? 30.149 19.642 -19.268 1.00 65.50 360 ALA A CA 1
ATOM 2809 C C . ALA A 1 360 ? 29.728 20.117 -20.668 1.00 65.50 360 ALA A C 1
ATOM 2811 O O . ALA A 1 360 ? 30.208 19.594 -21.670 1.00 65.50 360 ALA A O 1
ATOM 2812 N N . ARG A 1 361 ? 28.878 21.153 -20.746 1.00 67.06 361 ARG A N 1
ATOM 2813 C CA . ARG A 1 361 ? 28.399 21.729 -22.012 1.00 67.06 361 ARG A CA 1
ATOM 2814 C C . ARG A 1 361 ? 29.530 22.322 -22.849 1.00 67.06 361 ARG A C 1
ATOM 2816 O O . ARG A 1 361 ? 29.523 22.177 -24.067 1.00 67.06 361 ARG A O 1
ATOM 2823 N N . SER A 1 362 ? 30.481 23.010 -22.214 1.00 67.19 362 SER A N 1
ATOM 2824 C CA . SER A 1 362 ? 31.570 23.705 -22.915 1.00 67.19 362 SER A CA 1
ATOM 2825 C C . SER A 1 362 ? 32.662 22.766 -23.431 1.00 67.19 362 SER A C 1
ATOM 2827 O O . SER A 1 362 ? 33.466 23.181 -24.263 1.00 67.19 362 SER A O 1
ATOM 2829 N N . MET A 1 363 ? 32.677 21.510 -22.976 1.00 68.25 363 MET A N 1
ATOM 2830 C CA . MET A 1 363 ? 33.621 20.487 -23.430 1.00 68.25 363 MET A CA 1
ATOM 2831 C C . MET A 1 363 ? 33.143 19.722 -24.674 1.00 68.25 363 MET A C 1
ATOM 2833 O O . MET A 1 363 ? 33.929 18.982 -25.256 1.00 68.25 363 MET A O 1
ATOM 2837 N N . ILE A 1 364 ? 31.889 19.907 -25.108 1.00 75.19 364 ILE A N 1
ATOM 2838 C CA . ILE A 1 364 ? 31.319 19.175 -26.247 1.00 75.19 364 ILE A CA 1
ATOM 2839 C C . ILE A 1 364 ? 31.456 19.974 -27.542 1.00 75.19 364 ILE A C 1
ATOM 2841 O O . ILE A 1 364 ? 30.863 21.041 -27.718 1.00 75.19 364 ILE A O 1
ATOM 2845 N N . GLU A 1 365 ? 32.179 19.398 -28.500 1.00 79.81 365 GLU A N 1
ATOM 2846 C CA . GLU A 1 365 ? 32.305 19.937 -29.855 1.00 79.81 365 GLU A CA 1
ATOM 2847 C C . GLU A 1 365 ? 30.964 19.902 -30.608 1.00 79.81 365 GLU A C 1
ATOM 2849 O O . GLU A 1 365 ? 30.272 18.881 -30.628 1.00 79.81 365 GLU A O 1
ATOM 2854 N N . ASN A 1 366 ? 30.618 21.005 -31.279 1.00 85.38 366 ASN A N 1
ATOM 2855 C CA . ASN A 1 366 ? 29.401 21.160 -32.092 1.00 85.38 366 ASN A CA 1
ATOM 2856 C C . ASN A 1 366 ? 28.086 20.872 -31.339 1.00 85.38 366 ASN A C 1
ATOM 2858 O O . ASN A 1 366 ? 27.114 20.399 -31.927 1.00 85.38 366 ASN A O 1
ATOM 2862 N N . TYR A 1 367 ? 28.028 21.174 -30.037 1.00 85.75 367 TYR A N 1
ATOM 2863 C CA . TYR A 1 367 ? 26.852 20.917 -29.194 1.00 85.75 367 TYR A CA 1
ATOM 2864 C C . TYR A 1 367 ? 25.525 21.411 -29.805 1.00 85.75 367 TYR A C 1
ATOM 2866 O O . TYR A 1 367 ? 24.536 20.684 -29.786 1.00 85.75 367 TYR A O 1
ATOM 2874 N N . THR A 1 368 ? 25.494 22.618 -30.380 1.00 87.88 368 THR A N 1
ATOM 2875 C CA . THR A 1 368 ? 24.272 23.199 -30.968 1.00 87.88 368 THR A CA 1
ATOM 2876 C C . THR A 1 368 ? 23.734 22.375 -32.141 1.00 87.88 368 THR A C 1
ATOM 2878 O O . THR A 1 368 ? 22.532 22.135 -32.208 1.00 87.88 368 THR A O 1
ATOM 2881 N N . GLU A 1 369 ? 24.607 21.903 -33.034 1.00 89.44 369 GLU A N 1
ATOM 2882 C CA . GLU A 1 369 ? 24.224 21.080 -34.195 1.00 89.44 369 GLU A CA 1
ATOM 2883 C C . GLU A 1 369 ? 23.740 19.693 -33.751 1.00 89.44 369 GLU A C 1
ATOM 2885 O O . GLU A 1 369 ? 22.718 19.191 -34.228 1.00 89.44 369 GLU A O 1
ATOM 2890 N N . ARG A 1 370 ? 24.424 19.098 -32.765 1.00 89.94 370 ARG A N 1
ATOM 2891 C CA . ARG A 1 370 ? 24.014 17.827 -32.151 1.00 89.94 370 ARG A CA 1
ATOM 2892 C C . ARG A 1 370 ? 22.644 17.938 -31.481 1.00 89.94 370 ARG A C 1
ATOM 2894 O O . ARG A 1 370 ? 21.806 17.055 -31.641 1.00 89.94 370 ARG A O 1
ATOM 2901 N N . LEU A 1 371 ? 22.404 19.031 -30.755 1.00 90.06 371 LEU A N 1
ATOM 2902 C CA . LEU A 1 371 ? 21.129 19.295 -30.092 1.00 90.06 371 LEU A CA 1
ATOM 2903 C C . LEU A 1 371 ? 20.005 19.515 -31.104 1.00 90.06 371 LEU A C 1
ATOM 2905 O O . LEU A 1 371 ? 18.904 19.012 -30.908 1.00 90.06 371 LEU A O 1
ATOM 2909 N N . GLN A 1 372 ? 20.279 20.233 -32.193 1.00 91.56 372 GLN A N 1
ATOM 2910 C CA . GLN A 1 372 ? 19.313 20.402 -33.274 1.00 91.56 372 GLN A CA 1
ATOM 2911 C C . GLN A 1 372 ? 18.945 19.051 -33.902 1.00 91.56 372 GLN A C 1
ATOM 2913 O O . GLN A 1 372 ? 17.763 18.758 -34.051 1.00 91.56 372 GLN A O 1
ATOM 2918 N N . THR A 1 373 ? 19.937 18.194 -34.159 1.00 90.94 373 THR A N 1
ATOM 2919 C CA . THR A 1 373 ? 19.713 16.829 -34.669 1.00 90.94 373 THR A CA 1
ATOM 2920 C C . THR A 1 373 ? 18.826 16.011 -33.727 1.00 90.94 373 THR A C 1
ATOM 2922 O O . THR A 1 373 ? 17.892 15.354 -34.180 1.00 90.94 373 THR A O 1
ATOM 2925 N N . LEU A 1 374 ? 19.075 16.077 -32.413 1.00 92.31 374 LEU A N 1
ATOM 2926 C CA . LEU A 1 374 ? 18.234 15.412 -31.412 1.00 92.31 374 LEU A CA 1
ATOM 2927 C C . LEU A 1 374 ? 16.801 15.972 -31.415 1.00 92.31 374 LEU A C 1
ATOM 2929 O O . LEU A 1 374 ? 15.839 15.208 -31.413 1.00 92.31 374 LEU A O 1
ATOM 2933 N N . ASN A 1 375 ? 16.650 17.297 -31.461 1.00 92.81 375 ASN A N 1
ATOM 2934 C CA . ASN A 1 375 ? 15.345 17.961 -31.448 1.00 92.81 375 ASN A CA 1
ATOM 2935 C C . ASN A 1 375 ? 14.490 17.635 -32.672 1.00 92.81 375 ASN A C 1
ATOM 2937 O O . ASN A 1 375 ? 13.274 17.476 -32.561 1.00 92.81 375 ASN A O 1
ATOM 2941 N N . ASP A 1 376 ? 15.113 17.559 -33.842 1.00 90.94 376 ASP A N 1
ATOM 2942 C CA . ASP A 1 376 ? 14.405 17.282 -35.087 1.00 90.94 376 ASP A CA 1
ATOM 2943 C C . ASP A 1 376 ? 13.915 15.829 -35.151 1.00 90.94 376 ASP A C 1
ATOM 2945 O O . ASP A 1 376 ? 12.892 15.561 -35.782 1.00 90.94 376 ASP A O 1
ATOM 2949 N N . ARG A 1 377 ? 14.612 14.911 -34.469 1.00 89.88 377 ARG A N 1
ATOM 2950 C CA . ARG A 1 377 ? 14.346 13.470 -34.525 1.00 89.88 377 ARG A CA 1
ATOM 2951 C C . ARG A 1 377 ? 13.508 12.918 -33.378 1.00 89.88 377 ARG A C 1
ATOM 2953 O O . ARG A 1 377 ? 12.731 12.007 -33.624 1.00 89.88 377 ARG A O 1
ATOM 2960 N N . GLU A 1 378 ? 13.674 13.432 -32.160 1.00 92.62 378 GLU A N 1
ATOM 2961 C CA . GLU A 1 378 ? 13.177 12.758 -30.945 1.00 92.62 378 GLU A CA 1
ATOM 2962 C C . GLU A 1 378 ? 12.293 13.643 -30.064 1.00 92.62 378 GLU A C 1
ATOM 2964 O O . GLU A 1 378 ? 11.635 13.149 -29.153 1.00 92.62 378 GLU A O 1
ATOM 2969 N N . LEU A 1 379 ? 12.246 14.958 -30.304 1.00 94.25 379 LEU A N 1
ATOM 2970 C CA . LEU A 1 379 ? 11.465 15.859 -29.459 1.00 94.25 379 LEU A CA 1
ATOM 2971 C C . LEU A 1 379 ? 9.965 15.549 -29.571 1.00 94.25 379 LEU A C 1
ATOM 2973 O O . LEU A 1 379 ? 9.371 15.663 -30.648 1.00 94.25 379 LEU A O 1
ATOM 2977 N N . LEU A 1 380 ? 9.337 15.216 -28.443 1.00 95.44 380 LEU A N 1
ATOM 2978 C CA . LEU A 1 380 ? 7.906 14.932 -28.375 1.00 95.44 380 LEU A CA 1
ATOM 2979 C C . LEU A 1 380 ? 7.117 16.231 -28.549 1.00 95.44 380 LEU A C 1
ATOM 2981 O O . LEU A 1 380 ? 7.292 17.186 -27.790 1.00 95.44 380 LEU A O 1
ATOM 2985 N N . ARG A 1 381 ? 6.232 16.264 -29.550 1.00 91.12 381 ARG A N 1
ATOM 2986 C CA . ARG A 1 381 ? 5.452 17.468 -29.895 1.00 91.12 381 ARG A CA 1
ATOM 2987 C C . ARG A 1 381 ? 3.996 17.406 -29.447 1.00 91.12 381 ARG A C 1
ATOM 2989 O O . ARG A 1 381 ? 3.371 18.450 -29.290 1.00 91.12 381 ARG A O 1
ATOM 2996 N N . ASN A 1 382 ? 3.443 16.210 -29.250 1.00 95.25 382 ASN A N 1
ATOM 2997 C CA . ASN A 1 382 ? 2.060 16.029 -28.813 1.00 95.25 382 ASN A CA 1
ATOM 2998 C C . ASN A 1 382 ? 1.988 15.901 -27.282 1.00 95.25 382 ASN A C 1
ATOM 3000 O O . ASN A 1 382 ? 1.781 14.814 -26.742 1.00 95.25 382 ASN A O 1
ATOM 3004 N N . VAL A 1 383 ? 2.206 17.018 -26.584 1.00 95.44 383 VAL A N 1
ATOM 3005 C CA . VAL A 1 383 ? 2.151 17.092 -25.118 1.00 95.44 383 VAL A CA 1
ATOM 3006 C C . VAL A 1 383 ? 0.956 17.931 -24.679 1.00 95.44 383 VAL A C 1
ATOM 3008 O O . VAL A 1 383 ? 0.705 19.005 -25.220 1.00 95.44 383 VAL A O 1
ATOM 3011 N N . LYS A 1 384 ? 0.222 17.437 -23.682 1.00 94.94 384 LYS A N 1
ATOM 3012 C CA . LYS A 1 384 ? -0.948 18.081 -23.082 1.00 94.94 384 LYS A CA 1
ATOM 3013 C C . LYS A 1 384 ? -0.750 18.235 -21.580 1.00 94.94 384 LYS A C 1
ATOM 3015 O O . LYS A 1 384 ? -0.263 17.326 -20.901 1.00 94.94 384 LYS A O 1
ATOM 3020 N N . ASN A 1 385 ? -1.202 19.367 -21.044 1.00 91.94 385 ASN A N 1
ATOM 3021 C CA . ASN A 1 385 ? -1.192 19.653 -19.606 1.00 91.94 385 ASN A CA 1
ATOM 3022 C C . ASN A 1 385 ? 0.220 19.643 -18.983 1.00 91.94 385 ASN A C 1
ATOM 3024 O O . ASN A 1 385 ? 0.376 19.380 -17.789 1.00 91.94 385 ASN A O 1
ATOM 3028 N N . GLY A 1 386 ? 1.248 19.988 -19.758 1.00 88.12 386 GLY A N 1
ATOM 3029 C CA . GLY A 1 386 ? 2.656 20.058 -19.365 1.00 88.12 386 GLY A CA 1
ATOM 3030 C C . GLY A 1 386 ? 2.929 20.979 -18.174 1.00 88.12 386 GLY A C 1
ATOM 3031 O O . GLY A 1 386 ? 3.892 20.781 -17.437 1.00 88.12 386 GLY A O 1
ATOM 3032 N N . ARG A 1 387 ? 2.025 21.919 -17.869 1.00 87.50 387 ARG A N 1
ATOM 3033 C CA . ARG A 1 387 ? 2.071 22.706 -16.622 1.00 87.50 387 ARG A CA 1
ATOM 3034 C C . ARG A 1 387 ? 2.045 21.839 -15.350 1.00 87.50 387 ARG A C 1
ATOM 3036 O O . ARG A 1 387 ? 2.572 22.278 -14.329 1.00 87.50 387 ARG A O 1
ATOM 3043 N N . LEU A 1 388 ? 1.436 20.651 -15.397 1.00 86.31 388 LEU A N 1
ATOM 3044 C CA . LEU A 1 388 ? 1.382 19.700 -14.277 1.00 86.31 388 LEU A CA 1
ATOM 3045 C C . LEU A 1 388 ? 2.652 18.845 -14.151 1.00 86.31 388 LEU A C 1
ATOM 3047 O O . LEU A 1 388 ? 2.881 18.265 -13.092 1.00 86.31 388 LEU A O 1
ATOM 3051 N N . ALA A 1 389 ? 3.470 18.769 -15.202 1.00 89.25 389 ALA A N 1
ATOM 3052 C CA . ALA A 1 389 ? 4.694 17.980 -15.211 1.00 89.25 389 ALA A CA 1
ATOM 3053 C C . ALA A 1 389 ? 5.782 18.611 -14.333 1.00 89.25 389 ALA A C 1
ATOM 3055 O O . ALA A 1 389 ? 5.920 19.834 -14.276 1.00 89.25 389 ALA A O 1
ATOM 3056 N N . ARG A 1 390 ? 6.628 17.798 -13.707 1.00 88.75 390 ARG A N 1
ATOM 3057 C CA . ARG A 1 390 ? 7.804 18.248 -12.958 1.00 88.75 390 ARG A CA 1
ATOM 3058 C C . ARG A 1 390 ? 9.081 17.966 -13.739 1.00 88.75 390 ARG A C 1
ATOM 3060 O O . ARG A 1 390 ? 9.283 16.876 -14.261 1.00 88.75 390 ARG A O 1
ATOM 3067 N N . SER A 1 391 ? 9.964 18.959 -13.774 1.00 88.62 391 SER A N 1
ATOM 3068 C CA . SER A 1 391 ? 11.290 18.854 -14.385 1.00 88.62 391 SER A CA 1
ATOM 3069 C C . SER A 1 391 ? 12.271 18.270 -13.369 1.00 88.62 391 SER A C 1
ATOM 3071 O O . SER A 1 391 ? 12.471 18.848 -12.301 1.00 88.62 391 SER A O 1
ATOM 3073 N N . TRP A 1 392 ? 12.884 17.136 -13.695 1.00 88.38 392 TRP A N 1
ATOM 3074 C CA . TRP A 1 392 ? 14.057 16.588 -12.989 1.00 88.38 392 TRP A CA 1
ATOM 3075 C C . TRP A 1 392 ? 15.322 16.673 -13.854 1.00 88.38 392 TRP A C 1
ATOM 3077 O O . TRP A 1 392 ? 16.437 16.764 -13.346 1.00 88.38 392 TRP A O 1
ATOM 3087 N N . ALA A 1 393 ? 15.113 16.685 -15.166 1.00 87.00 393 ALA A N 1
ATOM 3088 C CA . ALA A 1 393 ? 16.104 16.817 -16.208 1.00 87.00 393 ALA A CA 1
ATOM 3089 C C . ALA A 1 393 ? 16.727 18.221 -16.244 1.00 87.00 393 ALA A C 1
ATOM 3091 O O . ALA A 1 393 ? 16.038 19.216 -15.994 1.00 87.00 393 ALA A O 1
ATOM 3092 N N . LYS A 1 394 ? 18.024 18.296 -16.580 1.00 81.56 394 LYS A N 1
ATOM 3093 C CA . LYS A 1 394 ? 18.754 19.567 -16.734 1.00 81.56 394 LYS A CA 1
ATOM 3094 C C . LYS A 1 394 ? 19.049 19.881 -18.194 1.00 81.56 394 LYS A C 1
ATOM 3096 O O . LYS A 1 394 ? 18.541 20.865 -18.719 1.00 81.56 394 LYS A O 1
ATOM 3101 N N . MET A 1 395 ? 19.882 19.063 -18.833 1.00 84.06 395 MET A N 1
ATOM 3102 C CA . MET A 1 395 ? 20.349 19.301 -20.195 1.00 84.06 395 MET A CA 1
ATOM 3103 C C . MET A 1 395 ? 20.721 17.968 -20.858 1.00 84.06 395 MET A C 1
ATOM 3105 O O . MET A 1 395 ? 21.379 17.156 -20.210 1.00 84.06 395 MET A O 1
ATOM 3109 N N . PRO A 1 396 ? 20.324 17.734 -22.121 1.00 89.44 396 PRO A N 1
ATOM 3110 C CA . PRO A 1 396 ? 20.724 16.544 -22.863 1.00 89.44 396 PRO A CA 1
ATOM 3111 C C . PRO A 1 396 ? 22.165 16.679 -23.372 1.00 89.44 396 PRO A C 1
ATOM 3113 O O . PRO A 1 396 ? 22.571 17.769 -23.776 1.00 89.44 396 PRO A O 1
ATOM 3116 N N . LEU A 1 397 ? 22.921 15.579 -23.424 1.00 87.50 397 LEU A N 1
ATOM 3117 C CA . LEU A 1 397 ? 24.208 15.516 -24.131 1.00 87.50 397 LEU A CA 1
ATOM 3118 C C . LEU A 1 397 ? 24.109 14.568 -25.332 1.00 87.50 397 LEU A C 1
ATOM 3120 O O . LEU A 1 397 ? 24.369 13.379 -25.182 1.00 87.50 397 LEU A O 1
ATOM 3124 N N . PRO A 1 398 ? 23.733 15.048 -26.526 1.00 87.81 398 PRO A N 1
ATOM 3125 C CA . PRO A 1 398 ? 23.518 14.156 -27.656 1.00 87.81 398 PRO A CA 1
ATOM 3126 C C . PRO A 1 398 ? 24.832 13.523 -28.166 1.00 87.81 398 PRO A C 1
ATOM 3128 O O . PRO A 1 398 ? 25.902 14.140 -28.043 1.00 87.81 398 PRO A O 1
ATOM 3131 N N . PRO A 1 399 ? 24.766 12.331 -28.793 1.00 89.56 399 PRO A N 1
ATOM 3132 C CA . PRO A 1 399 ? 25.931 11.660 -29.372 1.00 89.56 399 PRO A CA 1
ATOM 3133 C C . PRO A 1 399 ? 26.661 12.495 -30.436 1.00 89.56 399 PRO A C 1
ATOM 3135 O O . PRO A 1 399 ? 26.140 13.489 -30.948 1.00 89.56 399 PRO A O 1
ATOM 3138 N N . VAL A 1 400 ? 27.878 12.077 -30.806 1.00 89.50 400 VAL A N 1
ATOM 3139 C CA . VAL A 1 400 ? 28.635 12.675 -31.920 1.00 89.50 400 VAL A CA 1
ATOM 3140 C C . VAL A 1 400 ? 27.780 12.694 -33.185 1.00 89.50 400 VAL A C 1
ATOM 3142 O O . VAL A 1 400 ? 27.226 11.668 -33.567 1.00 89.50 400 VAL A O 1
ATOM 3145 N N . GLN A 1 401 ? 27.740 13.843 -33.867 1.00 88.31 401 GLN A N 1
ATOM 3146 C CA . GLN A 1 401 ? 26.857 14.099 -35.011 1.00 88.31 401 GLN A CA 1
ATOM 3147 C C . GLN A 1 401 ? 26.879 12.989 -36.079 1.00 88.31 401 GLN A C 1
ATOM 3149 O O . GLN A 1 401 ? 25.839 12.481 -36.480 1.00 88.31 401 GLN A O 1
ATOM 3154 N N . LYS A 1 402 ? 28.073 12.547 -36.495 1.00 89.50 402 LYS A N 1
ATOM 3155 C CA . LYS A 1 402 ? 28.226 11.467 -37.488 1.00 89.50 402 LYS A CA 1
ATOM 3156 C C . LYS A 1 402 ? 27.569 10.145 -37.076 1.00 89.50 402 LYS A C 1
ATOM 3158 O O . LYS A 1 402 ? 27.201 9.362 -37.942 1.00 89.50 402 LYS A O 1
ATOM 3163 N N . ILE A 1 403 ? 27.476 9.875 -35.775 1.00 91.75 403 ILE A N 1
ATOM 3164 C CA . ILE A 1 403 ? 26.817 8.684 -35.233 1.00 91.75 403 ILE A CA 1
ATOM 3165 C C . ILE A 1 403 ? 25.322 8.953 -35.072 1.00 91.75 403 ILE A C 1
ATOM 3167 O O . ILE A 1 403 ? 24.511 8.146 -35.516 1.00 91.75 403 ILE A O 1
ATOM 3171 N N . SER A 1 404 ? 24.946 10.101 -34.500 1.00 89.75 404 SER A N 1
ATOM 3172 C CA . SER A 1 404 ? 23.540 10.448 -34.269 1.00 89.75 404 SER A CA 1
ATOM 3173 C C . SER A 1 404 ? 22.726 10.551 -35.559 1.00 89.75 404 SER A C 1
ATOM 3175 O O . SER A 1 404 ? 21.538 10.260 -35.535 1.00 89.75 404 SER A O 1
ATOM 3177 N N . GLU A 1 405 ? 23.335 10.910 -36.690 1.00 90.62 405 GLU A N 1
ATOM 3178 C CA . GLU A 1 405 ? 22.683 10.910 -38.008 1.00 90.62 405 GLU A CA 1
ATOM 3179 C C . GLU A 1 405 ? 22.448 9.498 -38.577 1.00 90.62 405 GLU A C 1
ATOM 3181 O O . GLU A 1 405 ? 21.593 9.333 -39.445 1.00 90.62 405 GLU A O 1
ATOM 3186 N N . LYS A 1 406 ? 23.197 8.487 -38.113 1.00 93.88 406 LYS A N 1
ATOM 3187 C CA . LYS A 1 406 ? 23.152 7.104 -38.626 1.00 93.88 406 LYS A CA 1
ATOM 3188 C C . LYS A 1 406 ? 22.415 6.121 -37.718 1.00 93.88 406 LYS A C 1
ATOM 3190 O O . LYS A 1 406 ? 22.050 5.053 -38.185 1.00 93.88 406 LYS A O 1
ATOM 3195 N N . LEU A 1 407 ? 22.201 6.463 -36.448 1.00 94.12 407 LEU A N 1
ATOM 3196 C CA . LEU A 1 407 ? 21.310 5.710 -35.560 1.00 94.12 407 LEU A CA 1
ATOM 3197 C C . LEU A 1 407 ? 19.861 5.826 -36.041 1.00 94.12 407 LEU A C 1
ATOM 3199 O O . LEU A 1 407 ? 19.489 6.852 -36.607 1.00 94.12 407 LEU A O 1
ATOM 3203 N N . ASP A 1 408 ? 19.025 4.832 -35.762 1.00 94.12 408 ASP A N 1
ATOM 3204 C CA . ASP A 1 408 ? 17.587 4.862 -36.056 1.00 94.12 408 ASP A CA 1
ATOM 3205 C C . ASP A 1 408 ? 16.788 5.600 -34.977 1.00 94.12 408 ASP A C 1
ATOM 3207 O O . ASP A 1 408 ? 15.767 6.213 -35.284 1.00 94.12 408 ASP A O 1
ATOM 3211 N N . GLY A 1 409 ? 17.291 5.620 -33.739 1.00 93.88 409 GLY A N 1
ATOM 3212 C CA . GLY A 1 409 ? 16.664 6.322 -32.621 1.00 93.88 409 GLY A CA 1
ATOM 3213 C C . GLY A 1 409 ? 17.626 6.623 -31.472 1.00 93.88 409 GLY A C 1
ATOM 3214 O O . GLY A 1 409 ? 18.644 5.945 -31.294 1.00 93.88 409 GLY A O 1
ATOM 3215 N N . ILE A 1 410 ? 17.316 7.670 -30.709 1.00 94.50 410 ILE A N 1
ATOM 3216 C CA . ILE A 1 410 ? 18.162 8.197 -29.632 1.00 94.50 410 ILE A CA 1
ATOM 3217 C C . ILE A 1 410 ? 17.286 8.556 -28.423 1.00 94.50 410 ILE A C 1
ATOM 3219 O O . ILE A 1 410 ? 16.425 9.425 -28.503 1.00 94.50 410 ILE A O 1
ATOM 3223 N N . GLY A 1 411 ? 17.516 7.914 -27.279 1.00 94.31 411 GLY A N 1
ATOM 3224 C CA . GLY A 1 411 ? 16.749 8.157 -26.047 1.00 94.31 411 GLY A CA 1
ATOM 3225 C C . GLY A 1 411 ? 17.657 8.250 -24.829 1.00 94.31 411 GLY A C 1
ATOM 3226 O O . GLY A 1 411 ? 18.812 7.861 -24.898 1.00 94.31 411 GLY A O 1
ATOM 3227 N N . TYR A 1 412 ? 17.173 8.756 -23.700 1.00 94.00 412 TYR A N 1
ATOM 3228 C CA . TYR A 1 412 ? 17.976 8.764 -22.468 1.00 94.00 412 TYR A CA 1
ATOM 3229 C C . TYR A 1 412 ? 17.712 7.516 -21.609 1.00 94.00 412 TYR A C 1
ATOM 3231 O O . TYR A 1 412 ? 16.590 7.009 -21.588 1.00 94.00 412 TYR A O 1
ATOM 3239 N N . ALA A 1 413 ? 18.714 7.049 -20.859 1.00 91.19 413 ALA A N 1
ATOM 3240 C CA . ALA A 1 413 ? 18.657 5.813 -20.057 1.00 91.19 413 ALA A CA 1
ATOM 3241 C C . ALA A 1 413 ? 18.850 6.055 -18.539 1.00 91.19 413 ALA A C 1
ATOM 3243 O O . ALA A 1 413 ? 19.468 5.282 -17.817 1.00 91.19 413 ALA A O 1
ATOM 3244 N N . ASN A 1 414 ? 18.355 7.181 -18.016 1.00 90.75 414 ASN A N 1
ATOM 3245 C CA . ASN A 1 414 ? 18.511 7.524 -16.599 1.00 90.75 414 ASN A CA 1
ATOM 3246 C C . ASN A 1 414 ? 17.609 6.675 -15.686 1.00 90.75 414 ASN A C 1
ATOM 3248 O O . ASN A 1 414 ? 16.394 6.621 -15.875 1.00 90.75 414 ASN A O 1
ATOM 3252 N N . ILE A 1 415 ? 18.175 6.145 -14.597 1.00 89.06 415 ILE A N 1
ATOM 3253 C CA . ILE A 1 415 ? 17.422 5.518 -13.501 1.00 89.06 415 ILE A CA 1
ATOM 3254 C C . ILE A 1 415 ? 17.508 6.402 -12.261 1.00 89.06 415 ILE A C 1
ATOM 3256 O O . ILE A 1 415 ? 18.549 6.538 -11.615 1.00 89.06 415 ILE A O 1
ATOM 3260 N N . LEU A 1 416 ? 16.375 7.000 -11.904 1.00 86.25 416 LEU A N 1
ATOM 3261 C CA . LEU A 1 416 ? 16.291 7.938 -10.791 1.00 86.25 416 LEU A CA 1
ATOM 3262 C C . LEU A 1 416 ? 16.209 7.202 -9.457 1.00 86.25 416 LEU A C 1
ATOM 3264 O O . LEU A 1 416 ? 15.390 6.302 -9.280 1.00 86.25 416 LEU A O 1
ATOM 3268 N N . LYS A 1 417 ? 17.015 7.638 -8.485 1.00 81.25 417 LYS A N 1
ATOM 3269 C CA . LYS A 1 417 ? 17.003 7.077 -7.132 1.00 81.25 417 LYS A CA 1
ATOM 3270 C C . LYS A 1 417 ? 15.685 7.391 -6.415 1.00 81.25 417 LYS A C 1
ATOM 3272 O O . LYS A 1 417 ? 15.340 8.555 -6.211 1.00 81.25 417 LYS A O 1
ATOM 3277 N N . SER A 1 418 ? 14.981 6.345 -5.994 1.00 77.38 418 SER A N 1
ATOM 3278 C CA . SER A 1 418 ? 13.770 6.434 -5.171 1.00 77.38 418 SER A CA 1
ATOM 3279 C C . SER A 1 418 ? 14.062 6.915 -3.740 1.00 77.38 418 SER A C 1
ATOM 3281 O O . SER A 1 418 ? 15.135 6.655 -3.193 1.00 77.38 418 SER A O 1
ATOM 3283 N N . GLU A 1 419 ? 13.078 7.549 -3.087 1.00 68.81 419 GLU A N 1
ATOM 3284 C CA . GLU A 1 419 ? 13.152 7.921 -1.662 1.00 68.81 419 GLU A CA 1
ATOM 3285 C C . GLU A 1 419 ? 13.297 6.696 -0.742 1.00 68.81 419 GLU A C 1
ATOM 3287 O O . GLU A 1 419 ? 13.965 6.776 0.287 1.00 68.81 419 GLU A O 1
ATOM 3292 N N . SER A 1 420 ? 12.715 5.550 -1.120 1.00 66.94 420 SER A N 1
ATOM 3293 C CA . SER A 1 420 ? 12.876 4.280 -0.392 1.00 66.94 420 SER A CA 1
ATOM 3294 C C . SER A 1 420 ? 14.229 3.609 -0.652 1.00 66.94 420 SER A C 1
ATOM 3296 O O . SER A 1 420 ? 14.566 2.623 0.001 1.00 66.94 420 SER A O 1
ATOM 3298 N N . GLY A 1 421 ? 14.994 4.108 -1.627 1.00 74.69 421 GLY A N 1
ATOM 3299 C CA . GLY A 1 421 ? 16.200 3.479 -2.154 1.00 74.69 421 GLY A CA 1
ATOM 3300 C C . GLY A 1 421 ? 15.935 2.392 -3.198 1.00 74.69 421 GLY A C 1
ATOM 3301 O O . GLY A 1 421 ? 16.827 2.144 -3.999 1.00 74.69 421 GLY A O 1
ATOM 3302 N N . VAL A 1 422 ? 14.740 1.788 -3.232 1.00 84.56 422 VAL A N 1
ATOM 3303 C CA . VAL A 1 422 ? 14.362 0.750 -4.209 1.00 84.56 422 VAL A CA 1
ATOM 3304 C C . VAL A 1 422 ? 13.700 1.391 -5.429 1.00 84.56 422 VAL A C 1
ATOM 3306 O O . VAL A 1 422 ? 12.652 2.031 -5.313 1.00 84.56 422 VAL A O 1
ATOM 3309 N N . ASN A 1 423 ? 14.293 1.196 -6.602 1.00 89.56 423 ASN A N 1
ATOM 3310 C CA . ASN A 1 423 ? 13.838 1.728 -7.878 1.00 89.56 423 ASN A CA 1
ATOM 3311 C C . ASN A 1 423 ? 12.824 0.773 -8.514 1.00 89.56 423 ASN A C 1
ATOM 3313 O O . ASN A 1 423 ? 13.166 -0.276 -9.054 1.00 89.56 423 ASN A O 1
ATOM 3317 N N . THR A 1 424 ? 11.548 1.145 -8.442 1.00 90.50 424 THR A N 1
ATOM 3318 C CA . THR A 1 424 ? 10.436 0.421 -9.083 1.00 90.50 424 THR A CA 1
ATOM 3319 C C . THR A 1 424 ? 9.863 1.161 -10.290 1.00 90.50 424 THR A C 1
ATOM 3321 O O . THR A 1 424 ? 8.882 0.721 -10.889 1.00 90.50 424 THR A O 1
ATOM 3324 N N . GLN A 1 425 ? 10.460 2.299 -10.640 1.00 92.75 425 GLN A N 1
ATOM 3325 C CA . GLN A 1 425 ? 9.998 3.203 -11.680 1.00 92.75 425 GLN A CA 1
ATOM 3326 C C . GLN A 1 425 ? 11.155 3.599 -12.588 1.00 92.75 425 GLN A C 1
ATOM 3328 O O . GLN A 1 425 ? 12.275 3.766 -12.104 1.00 92.75 425 GLN A O 1
ATOM 3333 N N . VAL A 1 426 ? 10.863 3.827 -13.867 1.00 94.31 426 VAL A N 1
ATOM 3334 C CA . VAL A 1 426 ? 11.817 4.399 -14.826 1.00 94.31 426 VAL A CA 1
ATOM 3335 C C . VAL A 1 426 ? 11.189 5.597 -15.543 1.00 94.31 426 VAL A C 1
ATOM 3337 O O . VAL A 1 426 ? 10.014 5.536 -15.921 1.00 94.31 426 VAL A O 1
ATOM 3340 N N . PRO A 1 427 ? 11.919 6.720 -15.685 1.00 94.81 427 PRO A N 1
ATOM 3341 C CA . PRO A 1 427 ? 11.464 7.877 -16.450 1.00 94.81 427 PRO A CA 1
ATOM 3342 C C . PRO A 1 427 ? 11.346 7.548 -17.939 1.00 94.81 427 PRO A C 1
ATOM 3344 O O . PRO A 1 427 ? 12.347 7.381 -18.625 1.00 94.81 427 PRO A O 1
ATOM 3347 N N . VAL A 1 428 ? 10.122 7.554 -18.459 1.00 96.50 428 VAL A N 1
ATOM 3348 C CA . VAL A 1 428 ? 9.845 7.344 -19.888 1.00 96.50 428 VAL A CA 1
ATOM 3349 C C . VAL A 1 428 ? 9.706 8.658 -20.656 1.00 96.50 428 VAL A C 1
ATOM 3351 O O . VAL A 1 428 ? 9.903 8.666 -21.864 1.00 96.50 428 VAL A O 1
ATOM 3354 N N . VAL A 1 429 ? 9.411 9.772 -19.978 1.00 96.44 429 VAL A N 1
ATOM 3355 C CA . VAL A 1 429 ? 9.423 11.121 -20.568 1.00 96.44 429 VAL A CA 1
ATOM 3356 C C . VAL A 1 429 ? 10.129 12.099 -19.629 1.00 96.44 429 VAL A C 1
ATOM 3358 O O . VAL A 1 429 ? 9.830 12.150 -18.435 1.00 96.44 429 VAL A O 1
ATOM 3361 N N . ALA A 1 430 ? 11.023 12.923 -20.174 1.00 95.12 430 ALA A N 1
ATOM 3362 C CA . ALA A 1 430 ? 11.725 13.973 -19.444 1.00 95.12 430 ALA A CA 1
ATOM 3363 C C . ALA A 1 430 ? 11.275 15.358 -19.920 1.00 95.12 430 ALA A C 1
ATOM 3365 O O . ALA A 1 430 ? 11.401 15.675 -21.100 1.00 95.12 430 ALA A O 1
ATOM 3366 N N . ARG A 1 431 ? 10.804 16.204 -18.994 1.00 94.19 431 ARG A N 1
ATOM 3367 C CA . ARG A 1 431 ? 10.549 17.633 -19.243 1.00 94.19 431 ARG A CA 1
ATOM 3368 C C . ARG A 1 431 ? 11.795 18.450 -18.918 1.00 94.19 431 ARG A C 1
ATOM 3370 O O . ARG A 1 431 ? 12.335 18.301 -17.824 1.00 94.19 431 ARG A O 1
ATOM 3377 N N . ILE A 1 432 ? 12.173 19.360 -19.812 1.00 92.38 432 ILE A N 1
ATOM 3378 C CA . ILE A 1 432 ? 13.154 20.424 -19.577 1.00 92.38 432 ILE A CA 1
ATOM 3379 C C . ILE A 1 432 ? 12.470 21.771 -19.797 1.00 92.38 432 ILE A C 1
ATOM 3381 O O . ILE A 1 432 ? 11.936 22.044 -20.873 1.00 92.38 432 ILE A O 1
ATOM 3385 N N . ILE A 1 433 ? 12.510 22.624 -18.772 1.00 90.44 433 ILE A N 1
ATOM 3386 C CA . ILE A 1 433 ? 11.914 23.963 -18.829 1.00 90.44 433 ILE A CA 1
ATOM 3387 C C . ILE A 1 433 ? 12.753 24.869 -19.729 1.00 90.44 433 ILE A C 1
ATOM 3389 O O . ILE A 1 433 ? 13.961 25.022 -19.523 1.00 90.44 433 ILE A O 1
ATOM 3393 N N . ASN A 1 434 ? 12.100 25.530 -20.682 1.00 89.94 434 ASN A N 1
ATOM 3394 C CA . ASN A 1 434 ? 12.744 26.525 -21.526 1.00 89.94 434 ASN A CA 1
ATOM 3395 C C . ASN A 1 434 ? 12.904 27.852 -20.768 1.00 89.94 434 ASN A C 1
ATOM 3397 O O . ASN A 1 434 ? 12.007 28.696 -20.756 1.00 89.94 434 ASN A O 1
ATOM 3401 N N . GLN A 1 435 ? 14.058 28.025 -20.119 1.00 85.44 435 GLN A N 1
ATOM 3402 C CA . GLN A 1 435 ? 14.355 29.192 -19.279 1.00 85.44 435 GLN A CA 1
ATOM 3403 C C . GLN A 1 435 ? 14.202 30.523 -20.034 1.00 85.44 435 GLN A C 1
ATOM 3405 O O . GLN A 1 435 ? 13.684 31.476 -19.457 1.00 85.44 435 GLN A O 1
ATOM 3410 N N . GLU A 1 436 ? 14.572 30.576 -21.318 1.00 85.38 436 GLU A N 1
ATOM 3411 C CA . GLU A 1 436 ? 14.514 31.798 -22.135 1.00 85.38 436 GLU A CA 1
ATOM 3412 C C . GLU A 1 436 ? 13.077 32.287 -22.349 1.00 85.38 436 GLU A C 1
ATOM 3414 O O . GLU A 1 436 ? 12.816 33.481 -22.239 1.00 85.38 436 GLU A O 1
ATOM 3419 N N . LYS A 1 437 ? 12.140 31.360 -22.589 1.00 86.94 437 LYS A N 1
ATOM 3420 C CA . LYS A 1 437 ? 10.717 31.670 -22.799 1.00 86.94 437 LYS A CA 1
ATOM 3421 C C . LYS A 1 437 ? 9.888 31.687 -21.520 1.00 86.94 437 LYS A C 1
ATOM 3423 O O . LYS A 1 437 ? 8.789 32.227 -21.517 1.00 86.94 437 LYS A O 1
ATOM 3428 N N . SER A 1 438 ? 10.379 31.094 -20.432 1.00 84.31 438 SER A N 1
ATOM 3429 C CA . SER A 1 438 ? 9.607 30.940 -19.189 1.00 84.31 438 SER A CA 1
ATOM 3430 C C . SER A 1 438 ? 9.164 32.268 -18.553 1.00 84.31 438 SER A C 1
ATOM 3432 O O . SER A 1 438 ? 8.209 32.287 -17.776 1.00 84.31 438 SER A O 1
ATOM 3434 N N . GLY A 1 439 ? 9.841 33.374 -18.885 1.00 83.31 439 GLY A N 1
ATOM 3435 C CA . GLY A 1 439 ? 9.483 34.728 -18.457 1.00 83.31 439 GLY A CA 1
ATOM 3436 C C . GLY A 1 439 ? 8.452 35.438 -19.344 1.00 83.31 439 GLY A C 1
ATOM 3437 O O . GLY A 1 439 ? 7.990 36.518 -18.968 1.00 83.31 439 GLY A O 1
ATOM 3438 N N . ASP A 1 440 ? 8.087 34.865 -20.493 1.00 90.00 440 ASP A N 1
ATOM 3439 C CA . ASP A 1 440 ? 7.190 35.492 -21.465 1.00 90.00 440 ASP A CA 1
ATOM 3440 C C . ASP A 1 440 ? 5.717 35.388 -21.044 1.00 90.00 440 ASP A C 1
ATOM 3442 O O . ASP A 1 440 ? 5.262 34.392 -20.483 1.00 90.00 440 ASP A O 1
ATOM 3446 N N . ALA A 1 441 ? 4.924 36.412 -21.375 1.00 86.00 441 ALA A N 1
ATOM 3447 C CA . ALA A 1 441 ? 3.503 36.458 -21.019 1.00 86.00 441 ALA A CA 1
ATOM 3448 C C . ALA A 1 441 ? 2.639 35.396 -21.740 1.00 86.00 441 ALA A C 1
ATOM 3450 O O . ALA A 1 441 ? 1.589 35.029 -21.217 1.00 86.00 441 ALA A O 1
ATOM 3451 N N . ASP A 1 442 ? 3.071 34.910 -22.913 1.00 90.50 442 ASP A N 1
ATOM 3452 C CA . ASP A 1 442 ? 2.410 33.847 -23.701 1.00 90.50 442 ASP A CA 1
ATOM 3453 C C . ASP A 1 442 ? 3.091 32.472 -23.531 1.00 90.50 442 ASP A C 1
ATOM 3455 O O . ASP A 1 442 ? 2.943 31.581 -24.368 1.00 90.50 442 ASP A O 1
ATOM 34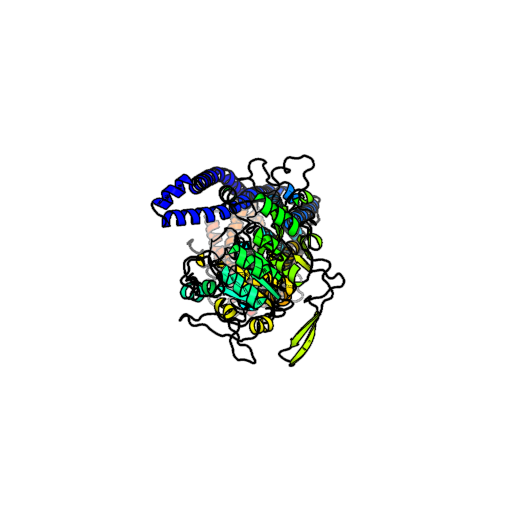59 N N . TYR A 1 443 ? 3.880 32.291 -22.466 1.00 91.81 443 TYR A N 1
ATOM 3460 C CA . TYR A 1 443 ? 4.555 31.024 -22.198 1.00 91.81 443 TYR A CA 1
ATOM 3461 C C . TYR A 1 443 ? 3.544 29.889 -21.993 1.00 91.81 443 TYR A C 1
ATOM 3463 O O . TYR A 1 443 ? 2.739 29.903 -21.053 1.00 91.81 443 TYR A O 1
ATOM 3471 N N . ASN A 1 444 ? 3.618 28.875 -22.856 1.00 91.69 444 ASN A N 1
ATOM 3472 C CA . ASN A 1 444 ? 2.825 27.662 -22.738 1.00 91.69 444 ASN A CA 1
ATOM 3473 C C . ASN A 1 444 ? 3.746 26.436 -22.602 1.00 91.69 444 ASN A C 1
ATOM 3475 O O . ASN A 1 444 ? 4.359 26.039 -23.595 1.00 91.69 444 ASN A O 1
ATOM 3479 N N . PRO A 1 445 ? 3.799 25.783 -21.422 1.00 91.06 445 PRO A N 1
ATOM 3480 C CA . PRO A 1 445 ? 4.606 24.582 -21.199 1.00 91.06 445 PRO A CA 1
ATOM 3481 C C . PRO A 1 445 ? 4.366 23.441 -22.188 1.00 91.06 445 PRO A C 1
ATOM 3483 O O . PRO A 1 445 ? 5.247 22.609 -22.347 1.00 91.06 445 PRO A O 1
ATOM 3486 N N . ASP A 1 446 ? 3.200 23.366 -22.829 1.00 92.94 446 ASP A N 1
ATOM 3487 C CA . ASP A 1 446 ? 2.866 22.295 -23.778 1.00 92.94 446 ASP A CA 1
ATOM 3488 C C . ASP A 1 446 ? 3.589 22.488 -25.125 1.00 92.94 446 ASP A C 1
ATOM 3490 O O . ASP A 1 446 ? 3.873 21.523 -25.827 1.00 92.94 446 ASP A O 1
ATOM 3494 N N . ARG A 1 447 ? 3.899 23.743 -25.483 1.00 91.62 447 ARG A N 1
ATOM 3495 C CA . ARG A 1 447 ? 4.517 24.137 -26.764 1.00 91.62 447 ARG A CA 1
ATOM 3496 C C . ARG A 1 447 ? 5.972 24.575 -26.617 1.00 91.62 447 ARG A C 1
ATOM 3498 O O . ARG A 1 447 ? 6.759 24.397 -27.542 1.00 91.62 447 ARG A O 1
ATOM 3505 N N . ASP A 1 448 ? 6.286 25.264 -25.525 1.00 93.19 448 ASP A N 1
ATOM 3506 C CA . ASP A 1 448 ? 7.519 26.041 -25.393 1.00 93.19 448 ASP A CA 1
ATOM 3507 C C . ASP A 1 448 ? 8.628 25.304 -24.625 1.00 93.19 448 ASP A C 1
ATOM 3509 O O . ASP A 1 448 ? 9.798 25.653 -24.802 1.00 93.19 448 ASP A O 1
ATOM 3513 N N . ASP A 1 449 ? 8.280 24.294 -23.820 1.00 94.25 449 ASP A N 1
ATOM 3514 C CA . ASP A 1 449 ? 9.240 23.413 -23.143 1.00 94.25 449 ASP A CA 1
ATOM 3515 C C . ASP A 1 449 ? 9.662 22.228 -24.014 1.00 94.25 449 ASP A C 1
ATOM 3517 O O . ASP A 1 449 ? 8.995 21.871 -24.985 1.00 94.25 449 ASP A O 1
ATOM 3521 N N . TYR A 1 450 ? 10.763 21.586 -23.625 1.00 94.31 450 TYR A N 1
ATOM 3522 C CA . TYR A 1 450 ? 11.298 20.427 -24.328 1.00 94.31 450 TYR A CA 1
ATOM 3523 C C . TYR A 1 450 ? 10.913 19.133 -23.610 1.00 94.31 450 TYR A C 1
ATOM 3525 O O . TYR A 1 450 ? 11.163 18.992 -22.410 1.00 94.31 450 TYR A O 1
ATOM 3533 N N . TYR A 1 451 ? 10.347 18.180 -24.351 1.00 96.00 451 TYR A N 1
ATOM 3534 C CA . TYR A 1 451 ? 9.995 16.853 -23.850 1.00 96.00 451 TYR A CA 1
ATOM 3535 C C . TYR A 1 451 ? 10.736 15.794 -24.653 1.00 96.00 451 TYR A C 1
ATOM 3537 O O . TYR A 1 451 ? 10.528 15.673 -25.858 1.00 96.00 451 TYR A O 1
ATOM 3545 N N . TYR A 1 452 ? 11.596 15.033 -23.984 1.00 95.81 452 TYR A N 1
ATOM 3546 C CA . TYR A 1 452 ? 12.372 13.968 -24.615 1.00 95.81 452 TYR A CA 1
ATOM 3547 C C . TYR A 1 452 ? 11.854 12.593 -24.183 1.00 95.81 452 TYR A C 1
ATOM 3549 O O . TYR A 1 452 ? 11.465 12.444 -23.017 1.00 95.81 452 TYR A O 1
ATOM 3557 N N . PRO A 1 453 ? 11.850 11.595 -25.081 1.00 96.44 453 PRO A N 1
ATOM 3558 C CA . PRO A 1 453 ? 11.518 10.220 -24.751 1.00 96.44 453 PRO A CA 1
ATOM 3559 C C . PRO A 1 453 ? 12.709 9.514 -24.092 1.00 96.44 453 PRO A C 1
ATOM 3561 O O . PRO A 1 453 ? 13.870 9.704 -24.463 1.00 96.44 453 PRO A O 1
ATOM 3564 N N . GLY A 1 454 ? 12.410 8.672 -23.109 1.00 95.88 454 GLY A N 1
ATOM 3565 C CA . GLY A 1 454 ? 13.364 7.710 -22.569 1.00 95.88 454 GLY A CA 1
ATOM 3566 C C . GLY A 1 454 ? 13.640 6.598 -23.576 1.00 95.88 454 GLY A C 1
ATOM 3567 O O . GLY A 1 454 ? 12.836 6.336 -24.478 1.00 95.88 454 GLY A O 1
ATOM 3568 N N . ILE A 1 455 ? 14.762 5.907 -23.399 1.00 96.06 455 ILE A N 1
ATOM 3569 C CA . ILE A 1 455 ? 15.214 4.854 -24.308 1.00 96.06 455 ILE A CA 1
ATOM 3570 C C . ILE A 1 455 ? 14.184 3.728 -24.461 1.00 96.06 455 ILE A C 1
ATOM 3572 O O . ILE A 1 455 ? 14.010 3.195 -25.553 1.00 96.06 455 ILE A O 1
ATOM 3576 N N . ASP A 1 456 ? 13.415 3.434 -23.411 1.00 97.00 456 ASP A N 1
ATOM 3577 C CA . ASP A 1 456 ? 12.363 2.414 -23.440 1.00 97.00 456 ASP A CA 1
ATOM 3578 C C . ASP A 1 456 ? 11.202 2.783 -24.380 1.00 97.00 456 ASP A C 1
ATOM 3580 O O . ASP A 1 456 ? 10.622 1.903 -25.017 1.00 97.00 456 ASP A O 1
ATOM 3584 N N . LEU A 1 457 ? 10.868 4.077 -24.509 1.00 96.69 457 LEU A N 1
ATOM 3585 C CA . LEU A 1 457 ? 9.865 4.531 -25.481 1.00 96.69 457 LEU A CA 1
ATOM 3586 C C . LEU A 1 457 ? 10.404 4.477 -26.904 1.00 96.69 457 LEU A C 1
ATOM 3588 O O . LEU A 1 457 ? 9.669 4.070 -27.799 1.00 96.69 457 LEU A O 1
ATOM 3592 N N . VAL A 1 458 ? 11.668 4.852 -27.107 1.00 96.56 458 VAL A N 1
ATOM 3593 C CA . VAL A 1 458 ? 12.327 4.776 -28.420 1.00 96.56 458 VAL A CA 1
ATOM 3594 C C . VAL A 1 458 ? 12.398 3.319 -28.891 1.00 96.56 458 VAL A C 1
ATOM 3596 O O . VAL A 1 458 ? 12.041 3.016 -30.028 1.00 96.56 458 VAL A O 1
ATOM 3599 N N . LEU A 1 459 ? 12.752 2.391 -27.996 1.00 97.06 459 LEU A N 1
ATOM 3600 C CA . LEU A 1 459 ? 12.727 0.951 -28.265 1.00 97.06 459 LEU A CA 1
ATOM 3601 C C . LEU A 1 459 ? 11.324 0.442 -28.599 1.00 97.06 459 LEU A C 1
ATOM 3603 O O . LEU A 1 459 ? 11.156 -0.303 -29.565 1.00 97.06 459 LEU A O 1
ATOM 3607 N N . ALA A 1 460 ? 10.312 0.838 -27.822 1.00 97.00 460 ALA A N 1
ATOM 3608 C CA . ALA A 1 460 ? 8.931 0.445 -28.087 1.00 97.00 460 ALA A CA 1
ATOM 3609 C C . ALA A 1 460 ? 8.437 0.997 -29.433 1.00 97.00 460 ALA A C 1
ATOM 3611 O O . ALA A 1 460 ? 7.801 0.268 -30.195 1.00 97.00 460 ALA A O 1
ATOM 3612 N N . ALA A 1 461 ? 8.761 2.253 -29.749 1.00 95.75 461 ALA A N 1
ATOM 3613 C CA . ALA A 1 461 ? 8.423 2.882 -31.019 1.00 95.75 461 ALA A CA 1
ATOM 3614 C C . ALA A 1 461 ? 9.068 2.141 -32.198 1.00 95.75 461 ALA A C 1
ATOM 3616 O O . ALA A 1 461 ? 8.367 1.777 -33.143 1.00 95.75 461 ALA A O 1
ATOM 3617 N N . GLY A 1 462 ? 10.359 1.809 -32.093 1.00 94.69 462 GLY A N 1
ATOM 3618 C CA . GLY A 1 462 ? 11.069 0.993 -33.080 1.00 94.69 462 GLY A CA 1
ATOM 3619 C C . GLY A 1 462 ? 10.479 -0.412 -33.236 1.00 94.69 462 GLY A C 1
ATOM 3620 O O . GLY A 1 462 ? 10.298 -0.882 -34.357 1.00 94.69 462 GLY A O 1
ATOM 3621 N N . TYR A 1 463 ? 10.100 -1.064 -32.131 1.00 95.19 463 TYR A N 1
ATOM 3622 C CA . TYR A 1 463 ? 9.483 -2.397 -32.154 1.00 95.19 463 TYR A CA 1
ATOM 3623 C C . TYR A 1 463 ? 8.134 -2.390 -32.873 1.00 95.19 463 TYR A C 1
ATOM 3625 O O . TYR A 1 463 ? 7.879 -3.249 -33.720 1.00 95.19 463 TYR A O 1
ATOM 3633 N N . TYR A 1 464 ? 7.285 -1.404 -32.583 1.00 95.06 464 TYR A N 1
ATOM 3634 C CA . TYR A 1 464 ? 5.983 -1.270 -33.235 1.00 95.06 464 TYR A CA 1
ATOM 3635 C C . TYR A 1 464 ? 6.054 -0.615 -34.622 1.00 95.06 464 TYR A C 1
ATOM 3637 O O . TYR A 1 464 ? 5.093 -0.728 -35.380 1.00 95.06 464 TYR A O 1
ATOM 3645 N N . GLY A 1 465 ? 7.173 0.017 -34.984 1.00 93.69 465 GLY A N 1
ATOM 3646 C CA . GLY A 1 465 ? 7.346 0.727 -36.252 1.00 93.69 465 GLY A CA 1
ATOM 3647 C C . GLY A 1 465 ? 6.557 2.039 -36.328 1.00 93.69 465 GLY A C 1
ATOM 3648 O O . GLY A 1 465 ? 6.000 2.343 -37.381 1.00 93.69 465 GLY A O 1
ATOM 3649 N N . ILE A 1 466 ? 6.479 2.777 -35.217 1.00 94.88 466 ILE A N 1
ATOM 3650 C CA . ILE A 1 466 ? 5.785 4.074 -35.106 1.00 94.88 466 ILE A CA 1
ATOM 3651 C C . ILE A 1 466 ? 6.789 5.222 -34.910 1.00 94.88 466 ILE A C 1
ATOM 3653 O O . ILE A 1 466 ? 7.904 5.000 -34.440 1.00 94.88 466 ILE A O 1
ATOM 3657 N N . ASP A 1 467 ? 6.403 6.450 -35.261 1.00 92.50 467 ASP A N 1
ATOM 3658 C CA . ASP A 1 467 ? 7.256 7.640 -35.143 1.00 92.50 467 ASP A CA 1
ATOM 3659 C C . ASP A 1 467 ? 7.105 8.261 -33.740 1.00 92.50 467 ASP A C 1
ATOM 3661 O O . ASP A 1 467 ? 6.014 8.742 -33.402 1.00 92.50 467 ASP A O 1
ATOM 3665 N N . PRO A 1 468 ? 8.171 8.313 -32.916 1.00 89.81 468 PRO A N 1
ATOM 3666 C CA . PRO A 1 468 ? 8.077 8.827 -31.555 1.00 89.81 468 PRO A CA 1
ATOM 3667 C C . PRO A 1 468 ? 7.616 10.291 -31.491 1.00 89.81 468 PRO A C 1
ATOM 3669 O O . PRO A 1 468 ? 6.936 10.677 -30.545 1.00 89.81 468 PRO A O 1
ATOM 3672 N N . THR A 1 469 ? 7.905 11.113 -32.503 1.00 90.56 469 THR A N 1
ATOM 3673 C CA . THR A 1 469 ? 7.559 12.547 -32.493 1.00 90.56 469 THR A CA 1
ATOM 3674 C C . THR A 1 469 ? 6.093 12.829 -32.823 1.00 90.56 469 THR A C 1
ATOM 3676 O O . THR A 1 469 ? 5.562 13.871 -32.421 1.00 90.56 469 THR A O 1
ATOM 3679 N N . LYS A 1 470 ? 5.441 11.921 -33.566 1.00 91.06 470 LYS A N 1
ATOM 3680 C CA . LYS A 1 470 ? 4.071 12.092 -34.084 1.00 91.06 470 LYS A CA 1
ATOM 3681 C C . LYS A 1 470 ? 3.060 11.178 -33.412 1.00 91.06 470 LYS A C 1
ATOM 3683 O O . LYS A 1 470 ? 1.951 11.618 -33.112 1.00 91.06 470 LYS A O 1
ATOM 3688 N N . ASP A 1 471 ? 3.432 9.921 -33.202 1.00 95.44 471 ASP A N 1
ATOM 3689 C CA . ASP A 1 471 ? 2.515 8.873 -32.758 1.00 95.44 471 ASP A CA 1
ATOM 3690 C C . ASP A 1 471 ? 2.470 8.745 -31.230 1.00 95.44 471 ASP A C 1
ATOM 3692 O O . ASP A 1 471 ? 1.546 8.131 -30.694 1.00 95.44 471 ASP A O 1
ATOM 3696 N N . ILE A 1 472 ? 3.411 9.361 -30.509 1.00 97.00 472 ILE A N 1
ATOM 3697 C CA . ILE A 1 472 ? 3.413 9.388 -29.044 1.00 97.00 472 ILE A CA 1
ATOM 3698 C C . ILE A 1 472 ? 2.722 10.653 -28.544 1.00 97.00 472 ILE A C 1
ATOM 3700 O O . ILE A 1 472 ? 3.144 11.774 -28.821 1.00 97.00 472 ILE A O 1
ATOM 3704 N N . GLU A 1 473 ? 1.664 10.457 -27.762 1.00 97.44 473 GLU A N 1
ATOM 3705 C CA . GLU A 1 473 ? 0.970 11.519 -27.039 1.00 97.44 473 GLU A CA 1
ATOM 3706 C C . GLU A 1 473 ? 1.290 11.444 -25.545 1.00 97.44 473 GLU A C 1
ATOM 3708 O O . GLU A 1 473 ? 1.213 10.370 -24.951 1.00 97.44 473 GLU A O 1
ATOM 3713 N N . VAL A 1 474 ? 1.588 12.578 -24.913 1.00 97.38 474 VAL A N 1
ATOM 3714 C CA . VAL A 1 474 ? 1.815 12.668 -23.464 1.00 97.38 474 VAL A CA 1
ATOM 3715 C C . VAL A 1 474 ? 0.751 13.563 -22.840 1.00 97.38 474 VAL A C 1
ATOM 3717 O O . VAL A 1 474 ? 0.642 14.730 -23.202 1.00 97.38 474 VAL A O 1
ATOM 3720 N N . ASP A 1 475 ? -0.006 13.049 -21.870 1.00 95.94 475 ASP A N 1
ATOM 3721 C CA . ASP A 1 475 ? -0.989 13.829 -21.112 1.00 95.94 475 ASP A CA 1
ATOM 3722 C C . ASP A 1 475 ? -0.744 13.692 -19.604 1.00 95.94 475 ASP A C 1
ATOM 3724 O O . ASP A 1 475 ? -1.009 12.654 -18.989 1.00 95.94 475 ASP A O 1
ATOM 3728 N N . PHE A 1 476 ? -0.261 14.773 -18.989 1.00 91.12 476 PHE A N 1
ATOM 3729 C CA . PHE A 1 476 ? 0.050 14.810 -17.556 1.00 91.12 476 PHE A CA 1
ATOM 3730 C C . PHE A 1 476 ? -1.181 14.970 -16.651 1.00 91.12 476 PHE A C 1
ATOM 3732 O O . PHE A 1 476 ? -1.080 14.728 -15.448 1.00 91.12 476 PHE A O 1
ATOM 3739 N N . LEU A 1 477 ? -2.345 15.357 -17.188 1.00 88.56 477 LEU A N 1
ATOM 3740 C CA . LEU A 1 477 ? -3.600 15.365 -16.428 1.00 88.56 477 LEU A CA 1
ATOM 3741 C C . LEU A 1 477 ? -4.187 13.956 -16.349 1.00 88.56 477 LEU A C 1
ATOM 3743 O O . LEU A 1 477 ? -4.629 13.537 -15.278 1.00 88.56 477 LEU A O 1
ATOM 3747 N N . ALA A 1 478 ? -4.182 13.239 -17.476 1.00 89.19 478 ALA A N 1
ATOM 3748 C CA . ALA A 1 478 ? -4.572 11.832 -17.521 1.00 89.19 478 ALA A CA 1
ATOM 3749 C C . ALA A 1 478 ? -3.540 10.925 -16.825 1.00 89.19 478 ALA A C 1
ATOM 3751 O O . ALA A 1 478 ? -3.901 9.856 -16.335 1.00 89.19 478 ALA A O 1
ATOM 3752 N N . GLY A 1 479 ? -2.279 11.369 -16.742 1.00 92.38 479 GLY A N 1
ATOM 3753 C CA . GLY A 1 479 ? -1.174 10.590 -16.185 1.00 92.38 479 GLY A CA 1
ATOM 3754 C C . GLY A 1 479 ? -0.776 9.451 -17.117 1.00 92.38 479 GLY A C 1
ATOM 3755 O O . GLY A 1 479 ? -0.599 8.318 -16.670 1.00 92.38 479 GLY A O 1
ATOM 3756 N N . THR A 1 480 ? -0.707 9.722 -18.424 1.00 96.31 480 THR A N 1
ATOM 3757 C CA . THR A 1 480 ? -0.502 8.687 -19.445 1.00 96.31 480 THR A CA 1
ATOM 3758 C C . THR A 1 480 ? 0.393 9.142 -20.592 1.00 96.31 480 THR A C 1
ATOM 3760 O O . THR A 1 480 ? 0.294 10.279 -21.049 1.00 96.31 480 THR A O 1
ATOM 3763 N N . VAL A 1 481 ? 1.184 8.211 -21.119 1.00 97.88 481 VAL A N 1
ATOM 3764 C CA . VAL A 1 481 ? 1.812 8.273 -22.444 1.00 97.88 481 VAL A CA 1
ATOM 3765 C C . VAL A 1 481 ? 1.085 7.283 -23.347 1.00 97.88 481 VAL A C 1
ATOM 3767 O O . VAL A 1 481 ? 0.969 6.112 -22.999 1.00 97.88 481 VAL A O 1
ATOM 3770 N N . THR A 1 482 ? 0.579 7.726 -24.491 1.00 97.94 482 THR A N 1
ATOM 3771 C CA . THR A 1 482 ? -0.159 6.876 -25.431 1.00 97.94 482 THR A CA 1
ATOM 3772 C C . THR A 1 482 ? 0.646 6.683 -26.706 1.00 97.94 482 THR A C 1
ATOM 3774 O O . THR A 1 482 ? 0.942 7.655 -27.397 1.00 97.94 482 THR A O 1
ATOM 3777 N N . LEU A 1 483 ? 0.970 5.430 -27.026 1.00 97.75 483 LEU A N 1
ATOM 3778 C CA . LEU A 1 483 ? 1.500 5.035 -28.330 1.00 97.75 483 LEU A CA 1
ATOM 3779 C C . LEU A 1 483 ? 0.318 4.828 -29.281 1.00 97.75 483 LEU A C 1
ATOM 3781 O O . LEU A 1 483 ? -0.515 3.955 -29.027 1.00 97.75 483 LEU A O 1
ATOM 3785 N N . ASN A 1 484 ? 0.221 5.635 -30.334 1.00 96.50 484 ASN A N 1
ATOM 3786 C CA . ASN A 1 484 ? -0.866 5.590 -31.311 1.00 96.50 484 ASN A CA 1
ATOM 3787 C C . ASN A 1 484 ? -0.448 4.892 -32.607 1.00 96.50 484 ASN A C 1
ATOM 3789 O O . ASN A 1 484 ? 0.729 4.636 -32.836 1.00 96.50 484 ASN A O 1
ATOM 3793 N N . ASN A 1 485 ? -1.435 4.625 -33.468 1.00 94.69 485 ASN A N 1
ATOM 3794 C CA . ASN A 1 485 ? -1.229 4.176 -34.847 1.00 94.69 485 ASN A CA 1
ATOM 3795 C C . ASN A 1 485 ? -0.395 2.887 -34.974 1.00 94.69 485 ASN A C 1
ATOM 3797 O O . ASN A 1 485 ? 0.317 2.708 -35.960 1.00 94.69 485 ASN A O 1
ATOM 3801 N N . ILE A 1 486 ? -0.493 1.969 -34.001 1.00 96.06 486 ILE A N 1
ATOM 3802 C CA . ILE A 1 486 ? 0.279 0.722 -34.033 1.00 96.06 486 ILE A CA 1
ATOM 3803 C C . ILE A 1 486 ? -0.213 -0.152 -35.200 1.00 96.06 486 ILE A C 1
ATOM 3805 O O . ILE A 1 486 ? -1.388 -0.541 -35.225 1.00 96.06 486 ILE A O 1
ATOM 3809 N N . PRO A 1 487 ? 0.656 -0.519 -36.157 1.00 93.94 487 PRO A N 1
ATOM 3810 C CA . PRO A 1 487 ? 0.240 -1.263 -37.336 1.00 93.94 487 PRO A CA 1
ATOM 3811 C C . PRO A 1 487 ? -0.292 -2.656 -36.977 1.00 93.94 487 PRO A C 1
ATOM 3813 O O . PRO A 1 487 ? 0.135 -3.289 -36.005 1.00 93.94 487 PRO A O 1
ATOM 3816 N N . GLU A 1 488 ? -1.223 -3.160 -37.785 1.00 91.38 488 GLU A N 1
ATOM 3817 C CA . GLU A 1 488 ? -1.639 -4.564 -37.753 1.00 91.38 488 GLU A CA 1
ATOM 3818 C C . GLU A 1 488 ? -0.532 -5.419 -38.379 1.00 91.38 488 GLU A C 1
ATOM 3820 O O . GLU A 1 488 ? -0.465 -5.609 -39.593 1.00 91.38 488 GLU A O 1
ATOM 3825 N N . LYS A 1 489 ? 0.389 -5.887 -37.534 1.00 89.12 489 LYS A N 1
ATOM 3826 C CA . LYS A 1 489 ? 1.500 -6.760 -37.913 1.00 89.12 489 LYS A CA 1
ATOM 3827 C C . LYS A 1 489 ? 1.428 -8.032 -37.082 1.00 89.12 489 LYS A C 1
ATOM 3829 O O . LYS A 1 489 ? 1.265 -7.969 -35.865 1.00 89.12 489 LYS A O 1
ATOM 3834 N N . THR A 1 490 ? 1.583 -9.175 -37.735 1.00 87.75 490 THR A N 1
ATOM 3835 C CA . THR A 1 490 ? 1.708 -10.476 -37.079 1.00 87.75 490 THR A CA 1
ATOM 3836 C C . THR A 1 490 ? 3.124 -11.015 -37.229 1.00 87.75 490 THR A C 1
ATOM 3838 O O . THR A 1 490 ? 3.860 -10.667 -38.158 1.00 87.75 490 THR A O 1
ATOM 3841 N N . TYR A 1 491 ? 3.523 -11.868 -36.293 1.00 83.50 491 TYR A N 1
ATOM 3842 C CA . TYR A 1 491 ? 4.747 -12.647 -36.390 1.00 83.50 491 TYR A CA 1
ATOM 3843 C C . TYR A 1 491 ? 4.477 -14.092 -35.985 1.00 83.50 491 TYR A C 1
ATOM 3845 O O . TYR A 1 491 ? 3.562 -14.398 -35.220 1.00 83.50 491 TYR A O 1
ATOM 3853 N N . LYS A 1 492 ? 5.279 -15.002 -36.531 1.00 82.50 492 LYS A N 1
ATOM 3854 C CA . LYS A 1 492 ? 5.183 -16.424 -36.219 1.00 82.50 492 LYS A CA 1
ATOM 3855 C C . LYS A 1 492 ? 6.054 -16.744 -35.018 1.00 82.50 492 LYS A C 1
ATOM 3857 O O . LYS A 1 492 ? 7.248 -16.437 -35.024 1.00 82.50 492 LYS A O 1
ATOM 3862 N N . LYS A 1 493 ? 5.465 -17.391 -34.017 1.00 81.31 493 LYS A N 1
ATOM 3863 C CA . LYS A 1 493 ? 6.164 -17.902 -32.841 1.00 81.31 493 LYS A CA 1
ATOM 3864 C C . LYS A 1 493 ? 5.943 -19.406 -32.734 1.00 81.31 493 LYS A C 1
ATOM 3866 O O . LYS A 1 493 ? 4.808 -19.870 -32.806 1.00 81.31 493 LYS A O 1
ATOM 3871 N N . LEU A 1 494 ? 7.026 -20.158 -32.552 1.00 77.56 494 LEU A N 1
ATOM 3872 C CA . LEU A 1 494 ? 6.945 -21.580 -32.239 1.00 77.56 494 LEU A CA 1
ATOM 3873 C C . LEU A 1 494 ? 6.517 -21.738 -30.778 1.00 77.56 494 LEU A C 1
ATOM 3875 O O . LEU A 1 494 ? 7.202 -21.271 -29.866 1.00 77.56 494 LEU A O 1
ATOM 3879 N N . ASP A 1 495 ? 5.380 -22.383 -30.562 1.00 70.62 495 ASP A N 1
ATOM 3880 C CA . ASP A 1 495 ? 4.927 -22.770 -29.235 1.00 70.62 495 ASP A CA 1
ATOM 3881 C C . ASP A 1 495 ? 5.737 -23.993 -28.782 1.00 70.62 495 ASP A C 1
ATOM 3883 O O . ASP A 1 495 ? 5.682 -25.054 -29.398 1.00 70.62 495 ASP A O 1
ATOM 3887 N N . MET A 1 496 ? 6.535 -23.838 -27.727 1.00 65.56 496 MET A N 1
ATOM 3888 C CA . MET A 1 496 ? 7.465 -24.880 -27.277 1.00 65.56 496 MET A CA 1
ATOM 3889 C C . MET A 1 496 ? 6.775 -26.054 -26.565 1.00 65.56 496 MET A C 1
ATOM 3891 O O . MET A 1 496 ? 7.414 -27.085 -26.362 1.00 65.56 496 MET A O 1
ATOM 3895 N N . GLU A 1 497 ? 5.502 -25.921 -26.181 1.00 67.00 497 GLU A N 1
ATOM 3896 C CA . GLU A 1 497 ? 4.731 -27.006 -25.560 1.00 67.00 497 GLU A CA 1
ATOM 3897 C C . GLU A 1 497 ? 4.036 -27.869 -26.616 1.00 67.00 497 GLU A C 1
ATOM 3899 O O . GLU A 1 497 ? 3.992 -29.094 -26.498 1.00 67.00 497 GLU A O 1
ATOM 3904 N N . THR A 1 498 ? 3.504 -27.232 -27.662 1.00 76.31 498 THR A N 1
ATOM 3905 C CA . THR A 1 498 ? 2.746 -27.908 -28.732 1.00 76.31 498 THR A CA 1
ATOM 3906 C C . THR A 1 498 ? 3.571 -28.181 -29.992 1.00 76.31 498 THR A C 1
ATOM 3908 O O . THR A 1 498 ? 3.156 -28.986 -30.821 1.00 76.31 498 THR A O 1
ATOM 3911 N N . PHE A 1 499 ? 4.744 -27.553 -30.126 1.00 77.06 499 PHE A N 1
ATOM 3912 C CA . PHE A 1 499 ? 5.585 -27.533 -31.331 1.00 77.06 499 PHE A CA 1
ATOM 3913 C C . PHE A 1 499 ? 4.873 -26.994 -32.586 1.00 77.06 499 PHE A C 1
ATOM 3915 O O . PHE A 1 499 ? 5.314 -27.242 -33.709 1.00 77.06 499 PHE A O 1
ATOM 3922 N N . GLU A 1 500 ? 3.790 -26.232 -32.412 1.00 83.25 500 GLU A N 1
ATOM 3923 C CA . GLU A 1 500 ? 3.048 -25.591 -33.498 1.00 83.25 500 GLU A CA 1
ATOM 3924 C C . GLU A 1 500 ? 3.509 -24.139 -33.701 1.00 83.25 500 GLU A C 1
ATOM 3926 O O . GLU A 1 500 ? 3.753 -23.403 -32.742 1.00 83.25 500 GLU A O 1
ATOM 3931 N N . GLU A 1 501 ? 3.611 -23.694 -34.957 1.00 81.12 501 GLU A N 1
ATOM 3932 C CA . GLU A 1 501 ? 3.779 -22.270 -35.263 1.00 81.12 501 GLU A CA 1
ATOM 3933 C C . GLU A 1 501 ? 2.443 -21.548 -35.077 1.00 81.12 501 GLU A C 1
ATOM 3935 O O . GLU A 1 501 ? 1.497 -21.759 -35.839 1.00 81.12 501 GLU A O 1
ATOM 3940 N N . LYS A 1 502 ? 2.380 -20.654 -34.089 1.00 85.12 502 LYS A N 1
ATOM 3941 C CA . LYS A 1 502 ? 1.245 -19.754 -33.887 1.00 85.12 502 LYS A CA 1
ATOM 3942 C C . LYS A 1 502 ? 1.561 -18.389 -34.474 1.00 85.12 502 LYS A C 1
ATOM 3944 O O . LYS A 1 502 ? 2.629 -17.822 -34.243 1.00 85.12 502 LYS A O 1
ATOM 3949 N N . GLU A 1 503 ? 0.615 -17.860 -35.235 1.00 87.88 503 GLU A N 1
ATOM 3950 C CA . GLU A 1 503 ? 0.654 -16.484 -35.712 1.00 87.88 503 GLU A CA 1
ATOM 3951 C C . GLU A 1 503 ? 0.068 -15.577 -34.626 1.00 87.88 503 GLU A C 1
ATOM 3953 O O . GLU A 1 503 ? -1.088 -15.733 -34.229 1.00 87.88 503 GLU A O 1
ATOM 3958 N N . LEU A 1 504 ? 0.896 -14.680 -34.094 1.00 88.75 504 LEU A N 1
ATOM 3959 C CA . LEU A 1 504 ? 0.550 -13.782 -32.996 1.00 88.75 504 LEU A CA 1
ATOM 3960 C C . LEU A 1 504 ? 0.598 -12.334 -33.478 1.00 88.75 504 LEU A C 1
ATOM 3962 O O . LEU A 1 504 ? 1.437 -11.974 -34.303 1.00 88.75 504 LEU A O 1
ATOM 3966 N N . ASP A 1 505 ? -0.296 -11.500 -32.949 1.00 92.94 505 ASP A N 1
ATOM 3967 C CA . ASP A 1 505 ? -0.227 -10.050 -33.135 1.00 92.94 505 ASP A CA 1
ATOM 3968 C C . ASP A 1 505 ? 1.038 -9.500 -32.462 1.00 92.94 505 ASP A C 1
ATOM 3970 O O . ASP A 1 505 ? 1.479 -9.999 -31.423 1.00 92.94 505 ASP A O 1
ATOM 3974 N N . ILE A 1 506 ? 1.621 -8.454 -33.045 1.00 91.00 506 ILE A N 1
ATOM 3975 C CA . ILE A 1 506 ? 2.754 -7.740 -32.455 1.00 91.00 506 ILE A CA 1
ATOM 3976 C C . ILE A 1 506 ? 2.415 -7.134 -31.082 1.00 91.00 506 ILE A C 1
ATOM 3978 O O . ILE A 1 506 ? 3.299 -7.019 -30.229 1.00 91.00 506 ILE A O 1
ATOM 3982 N N . MET A 1 507 ? 1.145 -6.770 -30.856 1.00 94.56 507 MET A N 1
ATOM 3983 C CA . MET A 1 507 ? 0.605 -6.339 -29.567 1.00 94.56 507 MET A CA 1
ATOM 3984 C C . MET A 1 507 ? 0.252 -7.547 -28.696 1.00 94.56 507 MET A C 1
ATOM 3986 O O . MET A 1 507 ? -0.536 -8.398 -29.095 1.00 94.56 507 MET A O 1
ATOM 3990 N N . ALA A 1 508 ? 0.728 -7.565 -27.448 1.00 93.50 508 ALA A N 1
ATOM 3991 C CA . ALA A 1 508 ? 0.371 -8.626 -26.502 1.00 93.50 508 ALA A CA 1
ATOM 3992 C C . ALA A 1 508 ? -1.133 -8.658 -26.154 1.00 93.50 508 ALA A C 1
ATOM 3994 O O . ALA A 1 508 ? -1.694 -9.735 -25.957 1.00 93.50 508 ALA A O 1
ATOM 3995 N N . LYS A 1 509 ? -1.799 -7.494 -26.074 1.00 94.88 509 LYS A N 1
ATOM 3996 C CA . LYS A 1 509 ? -3.254 -7.368 -25.865 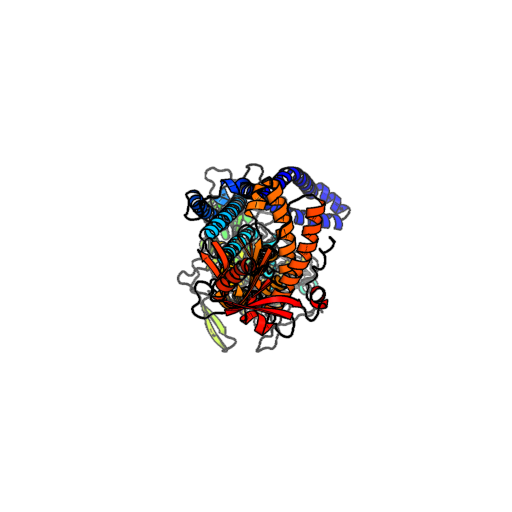1.00 94.88 509 LYS A CA 1
ATOM 3997 C C . LYS A 1 509 ? -3.842 -6.408 -26.919 1.00 94.88 509 LYS A C 1
ATOM 3999 O O . LYS A 1 509 ? -4.046 -5.224 -26.639 1.00 94.88 509 LYS A O 1
ATOM 4004 N N . PRO A 1 510 ? -4.081 -6.878 -28.158 1.00 94.38 510 PRO A N 1
ATOM 4005 C CA . PRO A 1 510 ? -4.563 -6.019 -29.238 1.00 94.38 510 PRO A CA 1
ATOM 4006 C C . PRO A 1 510 ? -5.926 -5.404 -28.888 1.00 94.38 510 PRO A C 1
ATOM 4008 O O . PRO A 1 510 ? -6.780 -6.045 -28.273 1.00 94.38 510 PRO A O 1
ATOM 4011 N N . ASN A 1 511 ? -6.137 -4.147 -29.279 1.00 95.00 511 ASN A N 1
ATOM 4012 C CA . ASN A 1 511 ? -7.386 -3.416 -29.057 1.00 95.00 511 ASN A CA 1
ATOM 4013 C C . ASN A 1 511 ? -7.835 -2.674 -30.323 1.00 95.00 511 ASN A C 1
ATOM 4015 O O . ASN A 1 511 ? -7.048 -2.471 -31.245 1.00 95.00 511 ASN A O 1
ATOM 4019 N N . ALA A 1 512 ? -9.106 -2.261 -30.353 1.00 93.94 512 ALA A N 1
ATOM 4020 C CA . ALA A 1 512 ? -9.741 -1.672 -31.535 1.00 93.94 512 ALA A CA 1
ATOM 4021 C C . ALA A 1 512 ? -9.088 -0.363 -32.014 1.00 93.94 512 ALA A C 1
ATOM 4023 O O . ALA A 1 512 ? -9.121 -0.072 -33.204 1.00 93.94 512 ALA A O 1
ATOM 4024 N N . ASN A 1 513 ? -8.485 0.409 -31.105 1.00 94.31 513 ASN A N 1
ATOM 4025 C CA . ASN A 1 513 ? -7.841 1.679 -31.441 1.00 94.31 513 ASN A CA 1
ATOM 4026 C C . ASN A 1 513 ? -6.363 1.516 -31.827 1.00 94.31 513 ASN A C 1
ATOM 4028 O O . ASN A 1 513 ? -5.733 2.507 -32.183 1.00 94.31 513 ASN A O 1
ATOM 4032 N N . ARG A 1 514 ? -5.797 0.301 -31.719 1.00 95.31 514 ARG A N 1
ATOM 4033 C CA . ARG A 1 514 ? -4.361 0.023 -31.896 1.00 95.31 514 ARG A CA 1
ATOM 4034 C C . ARG A 1 514 ? -3.471 0.985 -31.097 1.00 95.31 514 ARG A C 1
ATOM 4036 O O . ARG A 1 514 ? -2.513 1.557 -31.614 1.00 95.31 514 ARG A O 1
ATOM 4043 N N . GLN A 1 515 ? -3.825 1.177 -29.827 1.00 96.44 515 GLN A N 1
ATOM 4044 C CA . GLN A 1 515 ? -3.149 2.099 -28.913 1.00 96.44 515 GLN A CA 1
ATOM 4045 C C . GLN A 1 515 ? -2.587 1.370 -27.694 1.00 96.44 515 GLN A C 1
ATOM 4047 O O . GLN A 1 515 ? -3.214 0.444 -27.183 1.00 96.44 515 GLN A O 1
ATOM 4052 N N . ILE A 1 516 ? -1.446 1.814 -27.171 1.00 97.62 516 ILE A N 1
ATOM 4053 C CA . ILE A 1 516 ? -0.941 1.370 -25.862 1.00 97.62 516 ILE A CA 1
ATOM 4054 C C . ILE A 1 516 ? -0.899 2.570 -24.934 1.00 97.62 516 ILE A C 1
ATOM 4056 O O . ILE A 1 516 ? -0.241 3.559 -25.233 1.00 97.62 516 ILE A O 1
ATOM 4060 N N . VAL A 1 517 ? -1.588 2.461 -23.799 1.00 97.00 517 VAL A N 1
ATOM 4061 C CA . VAL A 1 517 ? -1.640 3.507 -22.776 1.00 97.00 517 VAL A CA 1
ATOM 4062 C C . VAL A 1 517 ? -0.702 3.125 -21.637 1.00 97.00 517 VAL A C 1
ATOM 4064 O O . VAL A 1 517 ? -0.962 2.178 -20.896 1.00 97.00 517 VAL A O 1
ATOM 4067 N N . ILE A 1 518 ? 0.389 3.871 -21.510 1.00 97.56 518 ILE A N 1
ATOM 4068 C CA . ILE A 1 518 ? 1.426 3.701 -20.498 1.00 97.56 518 ILE A CA 1
ATOM 4069 C C . ILE A 1 518 ? 1.134 4.669 -19.342 1.00 97.56 518 ILE A C 1
ATOM 4071 O O . ILE A 1 518 ? 1.177 5.882 -19.551 1.00 97.56 518 ILE A O 1
ATOM 4075 N N . PRO A 1 519 ? 0.839 4.191 -18.123 1.00 96.19 519 PRO A N 1
ATOM 4076 C CA . PRO A 1 519 ? 0.613 5.067 -16.978 1.00 96.19 519 PRO A CA 1
ATOM 4077 C C . PRO A 1 519 ? 1.926 5.716 -16.512 1.00 96.19 519 PRO A C 1
ATOM 4079 O O . PRO A 1 519 ? 2.931 5.025 -16.325 1.00 96.19 519 PRO A O 1
ATOM 4082 N N . ILE A 1 520 ? 1.896 7.029 -16.274 1.00 94.62 520 ILE A N 1
ATOM 4083 C CA . ILE A 1 520 ? 3.031 7.822 -15.787 1.00 94.62 520 ILE A CA 1
ATOM 4084 C C . ILE A 1 520 ? 2.656 8.712 -14.597 1.00 94.62 520 ILE A C 1
ATOM 4086 O O . ILE A 1 520 ? 1.499 9.094 -14.418 1.00 94.62 520 ILE A O 1
ATOM 4090 N N . ASP A 1 521 ? 3.649 9.062 -13.782 1.00 91.19 521 ASP A N 1
ATOM 4091 C CA . ASP A 1 521 ? 3.511 10.066 -12.724 1.00 91.19 521 ASP A CA 1
ATOM 4092 C C . ASP A 1 521 ? 3.804 11.503 -13.210 1.00 91.19 521 ASP A C 1
ATOM 4094 O O . ASP A 1 521 ? 4.102 11.749 -14.379 1.00 91.19 521 ASP A O 1
ATOM 4098 N N . GLU A 1 522 ? 3.743 12.478 -12.295 1.00 88.94 522 GLU A N 1
ATOM 4099 C CA . GLU A 1 522 ? 4.021 13.892 -12.604 1.00 88.94 522 GLU A CA 1
ATOM 4100 C C . GLU A 1 522 ? 5.464 14.152 -13.080 1.00 88.94 522 GLU A C 1
ATOM 4102 O O . GLU A 1 522 ? 5.729 15.199 -13.660 1.00 88.94 522 GLU A O 1
ATOM 4107 N N . TYR A 1 523 ? 6.395 13.218 -12.866 1.00 91.81 523 TYR A N 1
ATOM 4108 C CA . TYR A 1 523 ? 7.786 13.294 -13.326 1.00 91.81 523 TYR A CA 1
ATOM 4109 C C . TYR A 1 523 ? 8.010 12.560 -14.660 1.00 91.81 523 TYR A C 1
ATOM 4111 O O . TYR A 1 523 ? 9.153 12.476 -15.113 1.00 91.81 523 TYR A O 1
ATOM 4119 N N . GLY A 1 524 ? 6.951 12.014 -15.272 1.00 93.94 524 GLY A N 1
ATOM 4120 C CA . GLY A 1 524 ? 7.042 11.219 -16.496 1.00 93.94 524 GLY A CA 1
ATOM 4121 C C . GLY A 1 524 ? 7.596 9.809 -16.271 1.00 93.94 524 GLY A C 1
ATOM 4122 O O . GLY A 1 524 ? 8.154 9.217 -17.194 1.00 93.94 524 GLY A O 1
ATOM 4123 N N . ARG A 1 525 ? 7.484 9.264 -15.051 1.00 95.12 525 ARG A N 1
ATOM 4124 C CA . ARG A 1 525 ? 7.984 7.926 -14.698 1.00 95.12 525 ARG A CA 1
ATOM 4125 C C . ARG A 1 525 ? 6.891 6.874 -14.782 1.00 95.12 525 ARG A C 1
ATOM 4127 O O . ARG A 1 525 ? 5.802 7.068 -14.248 1.00 95.12 525 ARG A O 1
ATOM 4134 N N . MET A 1 526 ? 7.216 5.740 -15.393 1.00 95.94 526 MET A N 1
ATOM 4135 C CA . MET A 1 526 ? 6.371 4.550 -15.466 1.00 95.94 526 MET A CA 1
ATOM 4136 C C . MET A 1 526 ? 6.750 3.575 -14.345 1.00 95.94 526 MET A C 1
ATOM 4138 O O . MET A 1 526 ? 7.933 3.321 -14.119 1.00 95.94 526 MET A O 1
ATOM 4142 N N . ASN A 1 527 ? 5.758 2.981 -13.673 1.00 94.25 527 ASN A N 1
ATOM 4143 C CA . ASN A 1 527 ? 6.000 1.841 -12.784 1.00 94.25 527 ASN A CA 1
ATOM 4144 C C . ASN A 1 527 ? 6.347 0.596 -13.607 1.00 94.25 527 ASN A C 1
ATOM 4146 O O . ASN A 1 527 ? 5.572 0.172 -14.468 1.00 94.25 527 ASN A O 1
ATOM 4150 N N . ILE A 1 528 ? 7.469 -0.031 -13.281 1.00 94.38 528 ILE A N 1
ATOM 4151 C CA . ILE A 1 528 ? 7.899 -1.271 -13.912 1.00 94.38 528 ILE A CA 1
ATOM 4152 C C . ILE A 1 528 ? 7.197 -2.450 -13.246 1.00 94.38 528 ILE A C 1
ATOM 4154 O O . ILE A 1 528 ? 7.126 -2.553 -12.017 1.00 94.38 528 ILE A O 1
ATOM 4158 N N . ASN A 1 529 ? 6.725 -3.380 -14.070 1.00 93.75 529 ASN A N 1
ATOM 4159 C CA . ASN A 1 529 ? 6.234 -4.661 -13.607 1.00 93.75 529 ASN A CA 1
ATOM 4160 C C . ASN A 1 529 ? 7.321 -5.733 -13.756 1.00 93.75 529 ASN A C 1
ATOM 4162 O O . ASN A 1 529 ? 7.504 -6.333 -14.815 1.00 93.75 529 ASN A O 1
ATOM 4166 N N . PHE A 1 530 ? 8.043 -5.979 -12.665 1.00 93.19 530 PHE A N 1
ATOM 4167 C CA . PHE A 1 530 ? 9.142 -6.941 -12.607 1.00 93.19 530 PHE A CA 1
ATOM 4168 C C . PHE A 1 530 ? 8.633 -8.397 -12.596 1.00 93.19 530 PHE A C 1
ATOM 4170 O O . PHE A 1 530 ? 8.727 -9.091 -11.585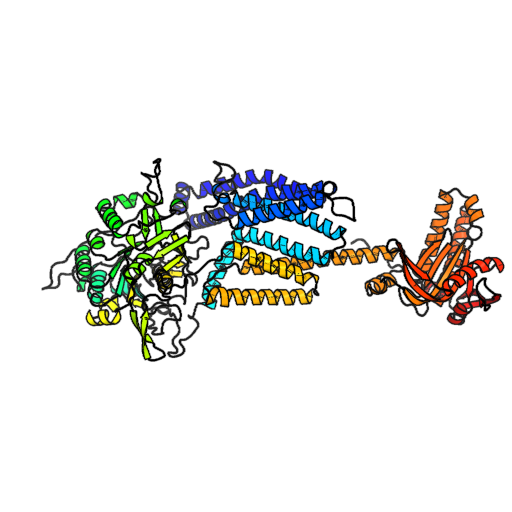 1.00 93.19 530 PHE A O 1
ATOM 4177 N N . ARG A 1 531 ? 8.049 -8.875 -13.698 1.00 91.62 531 ARG A N 1
ATOM 4178 C CA . ARG A 1 531 ? 7.694 -10.296 -13.881 1.00 91.62 531 ARG A CA 1
ATOM 4179 C C . ARG A 1 531 ? 8.965 -11.138 -13.939 1.00 91.62 531 ARG A C 1
ATOM 4181 O O . ARG A 1 531 ? 9.833 -10.821 -14.727 1.00 91.62 531 ARG A O 1
ATOM 4188 N N . GLY A 1 532 ? 9.087 -12.202 -13.151 1.00 88.56 532 GLY A N 1
ATOM 4189 C CA . GLY A 1 532 ? 10.333 -12.963 -13.071 1.00 88.56 532 GLY A CA 1
ATOM 4190 C C . GLY A 1 532 ? 11.184 -12.537 -11.876 1.00 88.56 532 GLY A C 1
ATOM 4191 O O . GLY A 1 532 ? 10.692 -12.375 -10.774 1.00 88.56 532 GLY A O 1
ATOM 4192 N N . GLY A 1 533 ? 12.482 -12.389 -12.061 1.00 88.12 533 GLY A N 1
ATOM 4193 C CA . GLY A 1 533 ? 13.484 -12.357 -11.001 1.00 88.12 533 GLY A CA 1
ATOM 4194 C C . GLY A 1 533 ? 14.808 -11.806 -11.519 1.00 88.12 533 GLY A C 1
ATOM 4195 O O . GLY A 1 533 ? 14.961 -11.479 -12.696 1.00 88.12 533 GLY A O 1
ATOM 4196 N N . ARG A 1 534 ? 15.804 -11.680 -10.651 1.00 86.94 534 ARG A N 1
ATOM 4197 C CA . ARG A 1 534 ? 17.132 -11.240 -11.093 1.00 86.94 534 ARG A CA 1
ATOM 4198 C C . ARG A 1 534 ? 17.690 -12.213 -12.144 1.00 86.94 534 ARG A C 1
ATOM 4200 O O . ARG A 1 534 ? 17.506 -13.414 -11.982 1.00 86.94 534 ARG A O 1
ATOM 4207 N N . TYR A 1 535 ? 18.341 -11.708 -13.197 1.00 87.44 535 TYR A N 1
ATOM 4208 C CA . TYR A 1 535 ? 18.947 -12.528 -14.261 1.00 87.44 535 TYR A CA 1
ATOM 4209 C C . TYR A 1 535 ? 17.973 -13.361 -15.122 1.00 87.44 535 TYR A C 1
ATOM 4211 O O . TYR A 1 535 ? 18.367 -14.365 -15.709 1.00 87.44 535 TYR A O 1
ATOM 4219 N N . CYS A 1 536 ? 16.688 -12.995 -15.207 1.00 89.00 536 CYS A N 1
ATOM 4220 C CA . CYS A 1 536 ? 15.725 -13.763 -16.012 1.00 89.00 536 CYS A CA 1
ATOM 4221 C C . CYS A 1 536 ? 15.802 -13.528 -17.524 1.00 89.00 536 CYS A C 1
ATOM 4223 O O . CYS A 1 536 ? 15.231 -14.314 -18.279 1.00 89.00 536 CYS A O 1
ATOM 4225 N N . PHE A 1 537 ? 16.446 -12.453 -17.976 1.00 90.69 537 PHE A N 1
ATOM 4226 C CA . PHE A 1 537 ? 16.658 -12.225 -19.402 1.00 90.69 537 PHE A CA 1
ATOM 4227 C C . PHE A 1 537 ? 17.842 -13.052 -19.889 1.00 90.69 537 PHE A C 1
ATOM 4229 O O . PHE A 1 537 ? 18.813 -13.259 -19.160 1.00 90.69 537 PHE A O 1
ATOM 4236 N N . ARG A 1 538 ? 17.767 -13.523 -21.137 1.00 88.69 538 ARG A N 1
ATOM 4237 C CA . ARG A 1 538 ? 18.868 -14.286 -21.726 1.00 88.69 538 ARG A CA 1
ATOM 4238 C C . ARG A 1 538 ? 20.116 -13.425 -21.789 1.00 88.69 538 ARG A C 1
ATOM 4240 O O . ARG A 1 538 ? 20.036 -12.230 -22.059 1.00 88.69 538 ARG A O 1
ATOM 4247 N N . TYR A 1 539 ? 21.252 -14.066 -21.565 1.00 88.44 539 TYR A N 1
ATOM 4248 C CA . TYR A 1 539 ? 22.534 -13.401 -21.463 1.00 88.44 539 TYR A CA 1
ATOM 4249 C C . TYR A 1 539 ? 23.555 -14.006 -22.421 1.00 88.44 539 TYR A C 1
ATOM 4251 O O . TYR A 1 539 ? 23.711 -15.231 -22.492 1.00 88.44 539 TYR A O 1
ATOM 4259 N N . ARG A 1 540 ? 24.312 -13.138 -23.093 1.00 89.94 540 ARG A N 1
ATOM 4260 C CA . ARG A 1 540 ? 25.491 -13.516 -23.870 1.00 89.94 540 ARG A CA 1
ATOM 4261 C C . ARG A 1 540 ? 26.598 -12.487 -23.704 1.00 89.94 540 ARG A C 1
ATOM 4263 O O . ARG A 1 540 ? 26.330 -11.298 -23.607 1.00 89.94 540 ARG A O 1
ATOM 4270 N N . GLU A 1 541 ? 27.844 -12.939 -23.704 1.00 88.19 541 GLU A N 1
ATOM 4271 C CA . GLU A 1 541 ? 28.992 -12.031 -23.730 1.00 88.19 541 GLU A CA 1
ATOM 4272 C C . GLU A 1 541 ? 29.134 -11.373 -25.099 1.00 88.19 541 GLU A C 1
ATOM 4274 O O . GLU A 1 541 ? 29.014 -12.044 -26.128 1.00 88.19 541 GLU A O 1
ATOM 4279 N N . ILE A 1 542 ? 29.470 -10.084 -25.123 1.00 88.25 542 ILE A N 1
ATOM 4280 C CA . ILE A 1 542 ? 29.676 -9.346 -26.376 1.00 88.25 542 ILE A CA 1
ATOM 4281 C C . ILE A 1 542 ? 30.711 -10.022 -27.285 1.00 88.25 542 ILE A C 1
ATOM 4283 O O . ILE A 1 542 ? 30.488 -10.144 -28.490 1.00 88.25 542 ILE A O 1
ATOM 4287 N N . LEU A 1 543 ? 31.802 -10.542 -26.710 1.00 84.31 543 LEU A N 1
ATOM 4288 C CA . LEU A 1 543 ? 32.865 -11.200 -27.471 1.00 84.31 543 LEU A CA 1
ATOM 4289 C C . LEU A 1 543 ? 32.369 -12.467 -28.178 1.00 84.31 543 LEU A C 1
ATOM 4291 O O . LEU A 1 543 ? 32.738 -12.705 -29.325 1.00 84.31 543 LEU A O 1
ATOM 4295 N N . GLU A 1 544 ? 31.461 -13.222 -27.554 1.00 87.75 544 GLU A N 1
ATOM 4296 C CA . GLU A 1 544 ? 30.880 -14.423 -28.166 1.00 87.75 544 GLU A CA 1
ATOM 4297 C C . GLU A 1 544 ? 30.045 -14.087 -29.399 1.00 87.75 544 GLU A C 1
ATOM 4299 O O . GLU A 1 544 ? 30.042 -14.851 -30.359 1.00 87.75 544 GLU A O 1
ATOM 4304 N N . VAL A 1 545 ? 29.347 -12.948 -29.398 1.00 88.62 545 VAL A N 1
ATOM 4305 C CA . VAL A 1 545 ? 28.583 -12.509 -30.575 1.00 88.62 545 VAL A CA 1
ATOM 4306 C C . VAL A 1 545 ? 29.522 -12.043 -31.681 1.00 88.62 545 VAL A C 1
ATOM 4308 O O . VAL A 1 545 ? 29.296 -12.345 -32.850 1.00 88.62 545 VAL A O 1
ATOM 4311 N N . THR A 1 546 ? 30.610 -11.350 -31.334 1.00 82.50 546 THR A N 1
ATOM 4312 C CA . THR A 1 546 ? 31.583 -10.880 -32.336 1.00 82.50 546 THR A CA 1
ATOM 4313 C C . THR A 1 546 ? 32.365 -12.012 -33.011 1.00 82.50 546 THR A C 1
ATOM 4315 O O . THR A 1 546 ? 32.843 -11.839 -34.137 1.00 82.50 546 THR A O 1
ATOM 4318 N N . GLU A 1 547 ? 32.471 -13.171 -32.355 1.00 83.69 547 GLU A N 1
ATOM 4319 C CA . GLU A 1 547 ? 33.079 -14.386 -32.908 1.00 83.69 547 GLU A CA 1
ATOM 4320 C C . GLU A 1 547 ? 32.167 -15.105 -33.917 1.00 83.69 547 GLU A C 1
ATOM 4322 O O . GLU A 1 547 ? 32.674 -15.820 -34.783 1.00 83.69 547 GLU A O 1
ATOM 4327 N N . MET A 1 548 ? 30.848 -14.879 -33.869 1.00 87.81 548 MET A N 1
ATOM 4328 C CA . MET A 1 548 ? 29.900 -15.467 -34.821 1.00 87.81 548 MET A CA 1
ATOM 4329 C C . MET A 1 548 ? 30.136 -14.946 -36.242 1.00 87.81 548 MET A C 1
ATOM 4331 O O . MET A 1 548 ? 30.586 -13.816 -36.476 1.00 87.81 548 MET A O 1
ATOM 4335 N N . THR A 1 549 ? 29.799 -15.761 -37.236 1.00 88.88 549 THR A N 1
ATOM 4336 C CA . THR A 1 549 ? 29.654 -15.278 -38.616 1.00 88.88 549 THR A CA 1
ATOM 4337 C C . THR A 1 549 ? 28.422 -14.367 -38.735 1.00 88.88 549 THR A C 1
ATOM 4339 O O . THR A 1 549 ? 27.486 -14.502 -37.941 1.00 88.88 549 THR A O 1
ATOM 4342 N N . PRO A 1 550 ? 28.390 -13.417 -39.692 1.00 87.12 550 PRO A N 1
ATOM 4343 C CA . PRO A 1 550 ? 27.201 -12.598 -39.923 1.00 87.12 550 PRO A CA 1
ATOM 4344 C C . PRO A 1 550 ? 25.933 -13.430 -40.142 1.00 87.12 550 PRO A C 1
ATOM 4346 O O . PRO A 1 550 ? 24.868 -13.050 -39.668 1.00 87.12 550 PRO A O 1
ATOM 4349 N N . GLU A 1 551 ? 26.042 -14.577 -40.816 1.00 90.19 551 GLU A N 1
ATOM 4350 C CA . GLU A 1 551 ? 24.923 -15.483 -41.079 1.00 90.19 551 GLU A CA 1
ATOM 4351 C C . GLU A 1 551 ? 24.394 -16.144 -39.795 1.00 90.19 551 GLU A C 1
ATOM 4353 O O . GLU A 1 551 ? 23.181 -16.231 -39.598 1.00 90.19 551 GLU A O 1
ATOM 4358 N N . GLU A 1 552 ? 25.286 -16.578 -38.898 1.00 92.62 552 GLU A N 1
ATOM 4359 C CA . GLU A 1 552 ? 24.916 -17.161 -37.600 1.00 92.62 552 GLU A CA 1
ATOM 4360 C C . GLU A 1 552 ? 24.273 -16.124 -36.674 1.00 92.62 552 GLU A C 1
ATOM 4362 O O . GLU A 1 552 ? 23.203 -16.374 -36.111 1.00 92.62 552 GLU A O 1
ATOM 4367 N N . ALA A 1 553 ? 24.898 -14.948 -36.544 1.00 90.50 553 ALA A N 1
ATOM 4368 C CA . ALA A 1 553 ? 24.374 -13.855 -35.729 1.00 90.50 553 ALA A CA 1
ATOM 4369 C C . ALA A 1 553 ? 23.021 -13.366 -36.269 1.00 90.50 553 ALA A C 1
ATOM 4371 O O . ALA A 1 553 ? 22.072 -13.197 -35.499 1.00 90.50 553 ALA A O 1
ATOM 4372 N N . GLY A 1 554 ? 22.902 -13.219 -37.591 1.00 90.06 554 GLY A N 1
ATOM 4373 C CA . GLY A 1 554 ? 21.664 -12.840 -38.265 1.00 90.06 554 GLY A CA 1
ATOM 4374 C C . GLY A 1 554 ? 20.521 -13.823 -38.041 1.00 90.06 554 GLY A C 1
ATOM 4375 O O . GLY A 1 554 ? 19.398 -13.430 -37.720 1.00 90.06 554 GLY A O 1
ATOM 4376 N N . ALA A 1 555 ? 20.797 -15.123 -38.159 1.00 90.81 555 ALA A N 1
ATOM 4377 C CA . ALA A 1 555 ? 19.795 -16.154 -37.908 1.00 90.81 555 ALA A CA 1
ATOM 4378 C C . ALA A 1 555 ? 19.345 -16.176 -36.437 1.00 90.81 555 ALA A C 1
ATOM 4380 O O . ALA A 1 555 ? 18.155 -16.332 -36.162 1.00 90.81 555 ALA A O 1
ATOM 4381 N N . TYR A 1 556 ? 20.277 -16.005 -35.496 1.00 91.19 556 TYR A N 1
ATOM 4382 C CA . TYR A 1 556 ? 19.993 -16.089 -34.063 1.00 91.19 556 TYR A CA 1
ATOM 4383 C C . TYR A 1 556 ? 19.273 -14.854 -33.499 1.00 91.19 556 TYR A C 1
ATOM 4385 O O . TYR A 1 556 ? 18.419 -15.002 -32.619 1.00 91.19 556 TYR A O 1
ATOM 4393 N N . TYR A 1 557 ? 19.618 -13.650 -33.967 1.00 92.31 557 TYR A N 1
ATOM 4394 C CA . TYR A 1 557 ? 19.041 -12.390 -33.478 1.00 92.31 557 TYR A CA 1
ATOM 4395 C C . TYR A 1 557 ? 17.815 -11.912 -34.260 1.00 92.31 557 TYR A C 1
ATOM 4397 O O . TYR A 1 557 ? 17.244 -10.882 -33.915 1.00 92.31 557 TYR A O 1
ATOM 4405 N N . ARG A 1 558 ? 17.360 -12.660 -35.270 1.00 90.19 558 ARG A N 1
ATOM 4406 C CA . ARG A 1 558 ? 16.117 -12.359 -35.990 1.00 90.19 558 ARG A CA 1
ATOM 4407 C C . ARG A 1 558 ? 14.937 -12.197 -35.021 1.00 90.19 558 ARG A C 1
ATOM 4409 O O . ARG A 1 558 ? 14.719 -13.054 -34.166 1.00 90.19 558 ARG A O 1
ATOM 4416 N N . ASN A 1 559 ? 14.143 -11.140 -35.210 1.00 89.12 559 ASN A N 1
ATOM 4417 C CA . ASN A 1 559 ? 12.997 -10.781 -34.359 1.00 89.12 559 ASN A CA 1
ATOM 4418 C C . ASN A 1 559 ? 13.334 -10.574 -32.863 1.00 89.12 559 ASN A C 1
ATOM 4420 O O . ASN A 1 559 ? 12.451 -10.746 -32.025 1.00 89.12 559 ASN A O 1
ATOM 4424 N N . LYS A 1 560 ? 14.585 -10.247 -32.506 1.00 92.38 560 LYS A N 1
ATOM 4425 C CA . LYS A 1 560 ? 14.985 -9.978 -31.113 1.00 92.38 560 LYS A CA 1
ATOM 4426 C C . LYS A 1 560 ? 15.283 -8.508 -30.845 1.00 92.38 560 LYS A C 1
ATOM 4428 O O . LYS A 1 560 ? 15.631 -7.751 -31.746 1.00 92.38 560 LYS A O 1
ATOM 4433 N N . ILE A 1 561 ? 15.215 -8.144 -29.573 1.00 96.31 561 ILE A N 1
ATOM 4434 C CA . ILE A 1 561 ? 15.718 -6.902 -29.000 1.00 96.31 561 ILE A CA 1
ATOM 4435 C C . ILE A 1 561 ? 16.984 -7.253 -28.215 1.00 96.31 561 ILE A C 1
ATOM 4437 O O . ILE A 1 561 ? 16.922 -7.917 -27.180 1.00 96.31 561 ILE A O 1
ATOM 4441 N N . ALA A 1 562 ? 18.135 -6.832 -28.729 1.00 96.62 562 ALA A N 1
ATOM 4442 C CA . ALA A 1 562 ? 19.437 -7.030 -28.115 1.00 96.62 562 ALA A CA 1
ATOM 4443 C C . ALA A 1 562 ? 19.860 -5.768 -27.357 1.00 96.62 562 ALA A C 1
ATOM 4445 O O . ALA A 1 562 ? 20.034 -4.704 -27.947 1.00 96.62 562 ALA A O 1
ATOM 4446 N N . LEU A 1 563 ? 20.031 -5.894 -26.047 1.00 96.75 563 LEU A N 1
ATOM 4447 C CA . LEU A 1 563 ? 20.423 -4.813 -25.152 1.00 96.75 563 LEU A CA 1
ATOM 4448 C C . LEU A 1 563 ? 21.916 -4.944 -24.836 1.00 96.75 563 LEU A C 1
ATOM 4450 O O . LEU A 1 563 ? 22.312 -5.825 -24.073 1.00 96.75 563 LEU A O 1
ATOM 4454 N N . VAL A 1 564 ? 22.747 -4.115 -25.465 1.00 94.12 564 VAL A N 1
ATOM 4455 C CA . VAL A 1 564 ? 24.207 -4.139 -25.322 1.00 94.12 564 VAL A CA 1
ATOM 4456 C C . VAL A 1 564 ? 24.617 -3.168 -24.225 1.00 94.12 564 VAL A C 1
ATOM 4458 O O . VAL A 1 564 ? 24.491 -1.960 -24.405 1.00 94.12 564 VAL A O 1
ATOM 4461 N N . ALA A 1 565 ? 25.118 -3.684 -23.106 1.00 90.81 565 ALA A N 1
ATOM 4462 C CA . ALA A 1 565 ? 25.422 -2.862 -21.937 1.00 90.81 565 ALA A CA 1
ATOM 4463 C C . ALA A 1 565 ? 26.503 -3.473 -21.046 1.00 90.81 565 ALA A C 1
ATOM 4465 O O . ALA A 1 565 ? 26.847 -4.656 -21.153 1.00 90.81 565 ALA A O 1
ATOM 4466 N N . MET A 1 566 ? 27.007 -2.677 -20.104 1.00 84.56 566 MET A N 1
ATOM 4467 C CA . MET A 1 566 ? 27.849 -3.191 -19.029 1.00 84.56 566 MET A CA 1
ATOM 4468 C C . MET A 1 566 ? 27.026 -4.091 -18.100 1.00 84.56 566 MET A C 1
ATOM 4470 O O . MET A 1 566 ? 26.004 -3.688 -17.554 1.00 84.56 566 MET A O 1
ATOM 4474 N N . TYR A 1 567 ? 27.462 -5.340 -17.930 1.00 81.50 567 TYR A N 1
ATOM 4475 C CA . TYR A 1 567 ? 26.705 -6.359 -17.207 1.00 81.50 567 TYR A CA 1
ATOM 4476 C C . TYR A 1 567 ? 27.651 -7.281 -16.447 1.00 81.50 567 TYR A C 1
ATOM 4478 O O . TYR A 1 567 ? 28.503 -7.930 -17.048 1.00 81.50 567 TYR A O 1
ATOM 4486 N N . TYR A 1 568 ? 27.478 -7.381 -15.128 1.00 66.75 568 TYR A N 1
ATOM 4487 C CA . TYR A 1 568 ? 28.232 -8.317 -14.285 1.00 66.75 568 TYR A CA 1
ATOM 4488 C C . TYR A 1 568 ? 29.768 -8.133 -14.353 1.00 66.75 568 TYR A C 1
ATOM 4490 O O . TYR A 1 568 ? 30.529 -9.023 -14.721 1.00 66.75 568 TYR A O 1
ATOM 4498 N N . ALA A 1 569 ? 30.257 -6.957 -13.973 1.00 55.84 569 ALA A N 1
ATOM 4499 C CA . ALA A 1 569 ? 31.679 -6.687 -13.751 1.00 55.84 569 ALA A CA 1
ATOM 4500 C C . ALA A 1 569 ? 31.878 -6.299 -12.269 1.00 55.84 569 ALA A C 1
ATOM 4502 O O . ALA A 1 569 ? 31.048 -5.596 -11.697 1.00 55.84 569 ALA A O 1
ATOM 4503 N N . THR A 1 570 ? 32.936 -6.748 -11.598 1.00 48.81 570 THR A N 1
ATOM 4504 C CA . THR A 1 570 ? 33.308 -6.313 -10.239 1.00 48.81 570 THR A CA 1
ATOM 4505 C C . THR A 1 570 ? 34.580 -5.469 -10.316 1.00 48.81 570 THR A C 1
ATOM 4507 O O . THR A 1 570 ? 35.655 -6.016 -10.556 1.00 48.81 570 THR A O 1
ATOM 4510 N N . GLY A 1 571 ? 34.473 -4.153 -10.098 1.00 48.28 571 GLY A N 1
ATOM 4511 C CA . GLY A 1 571 ? 35.604 -3.213 -10.174 1.00 48.28 571 GLY A CA 1
ATOM 4512 C C . GLY A 1 571 ? 35.494 -2.204 -11.325 1.00 48.28 571 GLY A C 1
ATOM 4513 O O . GLY A 1 571 ? 34.717 -2.400 -12.244 1.00 48.28 571 GLY A O 1
ATOM 4514 N N . VAL A 1 572 ? 36.215 -1.080 -11.179 1.00 42.41 572 VAL A N 1
ATOM 4515 C CA . VAL A 1 572 ? 36.237 0.161 -11.996 1.00 42.41 572 VAL A CA 1
ATOM 4516 C C . VAL A 1 572 ? 35.178 0.244 -13.113 1.00 42.41 572 VAL A C 1
ATOM 4518 O O . VAL A 1 572 ? 35.421 -0.145 -14.245 1.00 42.41 572 VAL A O 1
ATOM 4521 N N . GLY A 1 573 ? 34.013 0.822 -12.799 1.00 46.84 573 GLY A N 1
ATOM 4522 C CA . GLY A 1 573 ? 32.951 1.112 -13.775 1.00 46.84 573 GLY A CA 1
ATOM 4523 C C . GLY A 1 573 ? 31.589 0.580 -13.344 1.00 46.84 573 GLY A C 1
ATOM 4524 O O . GLY A 1 573 ? 30.663 1.360 -13.164 1.00 46.84 573 GLY A O 1
ATOM 4525 N N . THR A 1 574 ? 31.478 -0.711 -13.050 1.00 46.38 574 THR A N 1
ATOM 4526 C CA . THR A 1 574 ? 30.200 -1.366 -12.706 1.00 46.38 574 THR A CA 1
ATOM 4527 C C . THR A 1 574 ? 29.601 -1.002 -11.369 1.00 46.38 574 THR A C 1
ATOM 4529 O O . THR A 1 574 ? 28.386 -1.011 -11.235 1.00 46.38 574 THR A O 1
ATOM 4532 N N . ALA A 1 575 ? 30.407 -0.603 -10.386 1.00 49.50 575 ALA A N 1
ATOM 4533 C CA . ALA A 1 575 ? 29.863 -0.050 -9.146 1.00 49.50 575 ALA A CA 1
ATOM 4534 C C . ALA A 1 575 ? 29.057 1.249 -9.379 1.00 49.50 575 ALA A C 1
ATOM 4536 O O . ALA A 1 575 ? 28.356 1.686 -8.470 1.00 49.50 575 ALA A O 1
ATOM 4537 N N . LYS A 1 576 ? 29.175 1.883 -10.560 1.00 57.28 576 LYS A N 1
ATOM 4538 C CA . LYS A 1 576 ? 28.471 3.127 -10.896 1.00 57.28 576 LYS A CA 1
ATOM 4539 C C . LYS A 1 576 ? 27.102 2.918 -11.556 1.00 57.28 576 LYS A C 1
ATOM 4541 O O . LYS A 1 576 ? 26.315 3.849 -11.483 1.00 57.28 576 LYS A O 1
ATOM 4546 N N . ASP A 1 577 ? 26.826 1.747 -12.138 1.00 73.69 577 ASP A N 1
ATOM 4547 C CA . ASP A 1 577 ? 25.587 1.467 -12.897 1.00 73.69 577 ASP A CA 1
ATOM 4548 C C . ASP A 1 577 ? 24.745 0.325 -12.285 1.00 73.69 577 ASP A C 1
ATOM 4550 O O . ASP A 1 577 ? 23.956 -0.359 -12.934 1.00 73.69 577 ASP A O 1
ATOM 4554 N N . MET A 1 578 ? 24.943 0.074 -10.989 1.00 83.88 578 MET A N 1
ATOM 4555 C CA . MET A 1 578 ? 24.102 -0.832 -10.210 1.00 83.88 578 MET A CA 1
ATOM 4556 C C . MET A 1 578 ? 23.051 -0.019 -9.462 1.00 83.88 578 MET A C 1
ATOM 4558 O O . MET A 1 578 ? 23.367 0.902 -8.704 1.00 83.88 578 MET A O 1
ATOM 4562 N N . HIS A 1 579 ? 21.796 -0.409 -9.637 1.00 87.00 579 HIS A N 1
ATOM 4563 C CA . HIS A 1 579 ? 20.638 0.219 -9.027 1.00 87.00 579 HIS A CA 1
ATOM 4564 C C . HIS A 1 579 ? 19.889 -0.805 -8.177 1.00 87.00 579 HIS A C 1
ATOM 4566 O O . HIS A 1 579 ? 19.709 -1.956 -8.569 1.00 87.00 579 HIS A O 1
ATOM 4572 N N . LEU A 1 580 ? 19.439 -0.394 -6.995 1.00 88.00 580 LEU A N 1
ATOM 4573 C CA . LEU A 1 580 ? 18.665 -1.269 -6.125 1.00 88.00 580 LEU A CA 1
ATOM 4574 C C . LEU A 1 580 ? 17.248 -1.422 -6.696 1.00 88.00 580 LEU A C 1
ATOM 4576 O O . LEU A 1 580 ? 16.486 -0.461 -6.683 1.00 88.00 580 LEU A O 1
ATOM 4580 N N . GLY A 1 581 ? 16.893 -2.612 -7.177 1.00 88.94 581 GLY A N 1
ATOM 4581 C CA . GLY A 1 581 ? 15.548 -2.977 -7.630 1.00 88.94 581 GLY A CA 1
ATOM 4582 C C . GLY A 1 581 ? 14.810 -3.876 -6.622 1.00 88.94 581 GLY A C 1
ATOM 4583 O O . GLY A 1 581 ? 15.334 -4.174 -5.542 1.00 88.94 581 GLY A O 1
ATOM 4584 N N . PRO A 1 582 ? 13.591 -4.358 -6.941 1.00 89.12 582 PRO A N 1
ATOM 4585 C CA . PRO A 1 582 ? 12.807 -5.211 -6.034 1.00 89.12 582 PRO A CA 1
ATOM 4586 C C . PRO A 1 582 ? 13.486 -6.533 -5.653 1.00 89.12 582 PRO A C 1
ATOM 4588 O O . PRO A 1 582 ? 13.194 -7.093 -4.597 1.00 89.12 582 PRO A O 1
ATOM 4591 N N . TYR A 1 583 ? 14.400 -7.021 -6.496 1.00 87.38 583 TYR A N 1
ATOM 4592 C CA . TYR A 1 583 ? 15.158 -8.259 -6.289 1.00 87.38 583 TYR A CA 1
ATOM 4593 C C . TYR A 1 583 ? 16.561 -8.035 -5.698 1.00 87.38 583 TYR A C 1
ATOM 4595 O O . TYR A 1 583 ? 17.358 -8.974 -5.645 1.00 87.38 583 TYR A O 1
ATOM 4603 N N . GLY A 1 584 ? 16.868 -6.816 -5.244 1.00 86.00 584 GLY A N 1
ATOM 4604 C CA . GLY A 1 584 ? 18.198 -6.412 -4.783 1.00 86.00 584 GLY A CA 1
ATOM 4605 C C . GLY A 1 584 ? 18.951 -5.606 -5.839 1.00 86.00 584 GLY A C 1
ATOM 4606 O O . GLY A 1 584 ? 18.334 -4.986 -6.701 1.00 86.00 584 GLY A O 1
ATOM 4607 N N . ASP A 1 585 ? 20.280 -5.582 -5.759 1.00 86.75 585 ASP A N 1
ATOM 4608 C CA . ASP A 1 585 ? 21.109 -4.829 -6.705 1.00 86.75 585 ASP A CA 1
ATOM 4609 C C . ASP A 1 585 ? 20.978 -5.414 -8.117 1.00 86.75 585 ASP A C 1
ATOM 4611 O O . ASP A 1 585 ? 21.245 -6.594 -8.332 1.00 86.75 585 ASP A O 1
ATOM 4615 N N . MET A 1 586 ? 20.584 -4.594 -9.083 1.00 87.56 586 MET A N 1
ATOM 4616 C CA . MET A 1 586 ? 20.383 -4.965 -10.485 1.00 87.56 586 MET A CA 1
ATOM 4617 C C . MET A 1 586 ? 21.137 -3.985 -11.383 1.00 87.56 586 MET A C 1
ATOM 4619 O O . MET A 1 586 ? 21.304 -2.819 -11.018 1.00 87.56 586 MET A O 1
ATOM 4623 N N . ALA A 1 587 ? 21.597 -4.442 -12.547 1.00 89.44 587 ALA A N 1
ATOM 4624 C CA . ALA A 1 587 ? 22.247 -3.536 -13.497 1.00 89.44 587 ALA A CA 1
ATOM 4625 C C . ALA A 1 587 ? 21.233 -2.513 -14.043 1.00 89.44 587 ALA A C 1
ATOM 4627 O O . ALA A 1 587 ? 20.026 -2.796 -14.091 1.00 89.44 587 ALA A O 1
ATOM 4628 N N . GLY A 1 588 ? 21.701 -1.336 -14.464 1.00 90.25 588 GLY A N 1
ATOM 4629 C CA . GLY A 1 588 ? 20.844 -0.317 -15.067 1.00 90.25 588 GLY A CA 1
ATOM 4630 C C . GLY A 1 588 ? 20.062 -0.876 -16.255 1.00 90.25 588 GLY A C 1
ATOM 4631 O O . GLY A 1 588 ? 18.827 -0.860 -16.269 1.00 90.25 588 GLY A O 1
ATOM 4632 N N . ILE A 1 589 ? 20.765 -1.567 -17.152 1.00 92.12 589 ILE A N 1
ATOM 4633 C CA . ILE A 1 589 ? 20.153 -2.254 -18.293 1.00 92.12 589 ILE A CA 1
ATOM 4634 C C . ILE A 1 589 ? 19.079 -3.290 -17.915 1.00 92.12 589 ILE A C 1
ATOM 4636 O O . ILE A 1 589 ? 18.149 -3.503 -18.688 1.00 92.12 589 ILE A O 1
ATOM 4640 N N . GLU A 1 590 ? 19.134 -3.923 -16.732 1.00 92.75 590 GLU A N 1
ATOM 4641 C CA . GLU A 1 590 ? 18.065 -4.842 -16.302 1.00 92.75 590 GLU A CA 1
ATOM 4642 C C . GLU A 1 590 ? 16.764 -4.094 -16.010 1.00 92.75 590 GLU A C 1
ATOM 4644 O O . GLU A 1 590 ? 15.685 -4.626 -16.268 1.00 92.75 590 GLU A O 1
ATOM 4649 N N . HIS A 1 591 ? 16.841 -2.862 -15.498 1.00 94.62 591 HIS A N 1
ATOM 4650 C CA . HIS A 1 591 ? 15.651 -2.037 -15.289 1.00 94.62 591 HIS A CA 1
ATOM 4651 C C . HIS A 1 591 ? 15.017 -1.660 -16.627 1.00 94.62 591 HIS A C 1
ATOM 4653 O O . HIS A 1 591 ? 13.800 -1.778 -16.759 1.00 94.62 591 HIS A O 1
ATOM 4659 N N . HIS A 1 592 ? 15.827 -1.296 -17.625 1.00 96.00 592 HIS A N 1
ATOM 4660 C CA . HIS A 1 592 ? 15.355 -1.027 -18.986 1.00 96.00 592 HIS A CA 1
ATOM 4661 C C . HIS A 1 592 ? 14.798 -2.285 -19.664 1.00 96.00 592 HIS A C 1
ATOM 4663 O O . HIS A 1 592 ? 13.706 -2.249 -20.227 1.00 96.00 592 HIS A O 1
ATOM 4669 N N . ALA A 1 593 ? 15.447 -3.444 -19.500 1.00 96.44 593 ALA A N 1
ATOM 4670 C CA . ALA A 1 593 ? 14.916 -4.731 -19.958 1.00 96.44 593 ALA A CA 1
ATOM 4671 C C . ALA A 1 593 ? 13.531 -5.023 -19.351 1.00 96.44 593 ALA A C 1
ATOM 4673 O O . ALA A 1 593 ? 12.609 -5.447 -20.052 1.00 96.44 593 ALA A O 1
ATOM 4674 N N . TYR A 1 594 ? 13.341 -4.734 -18.060 1.00 96.94 594 TYR A N 1
ATOM 4675 C CA . TYR A 1 594 ? 12.035 -4.855 -17.416 1.00 96.94 594 TYR A CA 1
ATOM 4676 C C . TYR A 1 594 ? 11.028 -3.782 -17.844 1.00 96.94 594 TYR A C 1
ATOM 4678 O O . TYR A 1 594 ? 9.834 -4.087 -17.949 1.00 96.94 594 TYR A O 1
ATOM 4686 N N . ALA A 1 595 ? 11.469 -2.554 -18.112 1.00 97.56 595 ALA A N 1
ATOM 4687 C CA . ALA A 1 595 ? 10.620 -1.474 -18.602 1.00 97.56 595 ALA A CA 1
ATOM 4688 C C . ALA A 1 595 ? 10.078 -1.794 -20.002 1.00 97.56 595 ALA A C 1
ATOM 4690 O O . ALA A 1 595 ? 8.858 -1.799 -20.193 1.00 97.56 595 ALA A O 1
ATOM 4691 N N . ILE A 1 596 ? 10.942 -2.180 -20.947 1.00 97.31 596 ILE A N 1
ATOM 4692 C CA . ILE A 1 596 ? 10.502 -2.599 -22.283 1.00 97.31 596 ILE A CA 1
ATOM 4693 C C . ILE A 1 596 ? 9.661 -3.883 -22.220 1.00 97.31 596 ILE A C 1
ATOM 4695 O O . ILE A 1 596 ? 8.611 -3.951 -22.857 1.00 97.31 596 ILE A O 1
ATOM 4699 N N . ASN A 1 597 ? 10.010 -4.859 -21.367 1.00 97.44 597 ASN A N 1
ATOM 4700 C CA . ASN A 1 597 ? 9.172 -6.043 -21.124 1.00 97.44 597 ASN A CA 1
ATOM 4701 C C . ASN A 1 597 ? 7.762 -5.662 -20.633 1.00 97.44 597 ASN A C 1
ATOM 4703 O O . ASN A 1 597 ? 6.776 -6.237 -21.092 1.00 97.44 597 ASN A O 1
ATOM 4707 N N . THR A 1 598 ? 7.657 -4.670 -19.742 1.00 97.56 598 THR A N 1
ATOM 4708 C CA . THR A 1 598 ? 6.380 -4.146 -19.225 1.00 97.56 598 THR A CA 1
ATOM 4709 C C . THR A 1 598 ? 5.537 -3.528 -20.348 1.00 97.56 598 THR A C 1
ATOM 4711 O O . THR A 1 598 ? 4.355 -3.861 -20.476 1.00 97.56 598 THR A O 1
ATOM 4714 N N . ILE A 1 599 ? 6.143 -2.678 -21.188 1.00 97.88 599 ILE A N 1
ATOM 4715 C CA . ILE A 1 599 ? 5.465 -1.999 -22.307 1.00 97.88 599 ILE A CA 1
ATOM 4716 C C . ILE A 1 599 ? 4.997 -3.012 -23.359 1.00 97.88 599 ILE A C 1
ATOM 4718 O O . ILE A 1 599 ? 3.836 -2.983 -23.774 1.00 97.88 599 ILE A O 1
ATOM 4722 N N . LEU A 1 600 ? 5.873 -3.933 -23.772 1.00 96.81 600 LEU A N 1
ATOM 4723 C CA . LEU A 1 600 ? 5.576 -4.894 -24.837 1.00 96.81 600 LEU A CA 1
ATOM 4724 C C . LEU A 1 600 ? 4.576 -5.975 -24.409 1.00 96.81 600 LEU A C 1
ATOM 4726 O O . LEU A 1 600 ? 3.756 -6.398 -25.222 1.00 96.81 600 LEU A O 1
ATOM 4730 N N . ASN A 1 601 ? 4.584 -6.389 -23.137 1.00 96.12 601 ASN A N 1
ATOM 4731 C CA . ASN A 1 601 ? 3.562 -7.296 -22.596 1.00 96.12 601 ASN A CA 1
ATOM 4732 C C . ASN A 1 601 ? 2.246 -6.590 -22.244 1.00 96.12 601 ASN A C 1
ATOM 4734 O O . ASN A 1 601 ? 1.250 -7.263 -21.963 1.00 96.12 601 ASN A O 1
ATOM 4738 N N . GLN A 1 602 ? 2.227 -5.251 -22.247 1.00 96.31 602 GLN A N 1
ATOM 4739 C CA . GLN A 1 602 ? 1.075 -4.441 -21.839 1.00 96.31 602 GLN A CA 1
ATOM 4740 C C . GLN A 1 602 ? 0.565 -4.864 -20.445 1.00 96.31 602 GLN A C 1
ATOM 4742 O O . GLN A 1 602 ? -0.639 -5.018 -20.202 1.00 96.31 602 GLN A O 1
ATOM 4747 N N . ASP A 1 603 ? 1.505 -5.136 -19.536 1.00 94.94 603 ASP A N 1
ATOM 4748 C CA . ASP A 1 603 ? 1.264 -5.591 -18.162 1.00 94.94 603 ASP A CA 1
ATOM 4749 C C . ASP A 1 603 ? 1.842 -4.570 -17.181 1.00 94.94 603 ASP A C 1
ATOM 4751 O O . ASP A 1 603 ? 2.865 -4.802 -16.547 1.00 94.94 603 ASP A O 1
ATOM 4755 N N . PHE A 1 604 ? 1.205 -3.405 -17.094 1.00 94.69 604 PHE A N 1
ATOM 4756 C CA . PHE A 1 604 ? 1.678 -2.291 -16.277 1.00 94.69 604 PHE A CA 1
ATOM 4757 C C . PHE A 1 604 ? 1.408 -2.510 -14.785 1.00 94.69 604 PHE A C 1
ATOM 4759 O O . PHE A 1 604 ? 0.359 -3.020 -14.390 1.00 94.69 604 PHE A O 1
ATOM 4766 N N . ALA A 1 605 ? 2.348 -2.079 -13.940 1.00 92.81 605 ALA A N 1
ATOM 4767 C CA . ALA A 1 605 ? 2.150 -2.061 -12.497 1.00 92.81 605 ALA A CA 1
ATOM 4768 C C . ALA A 1 605 ? 1.345 -0.814 -12.095 1.00 92.81 605 ALA A C 1
ATOM 4770 O O . ALA A 1 605 ? 1.806 0.325 -12.201 1.00 92.81 605 ALA A O 1
ATOM 4771 N N . HIS A 1 606 ? 0.129 -1.020 -11.606 1.00 90.06 606 HIS A N 1
ATOM 4772 C CA . HIS A 1 606 ? -0.761 0.059 -11.201 1.00 90.06 606 HIS A CA 1
ATOM 4773 C C . HIS A 1 606 ? -0.721 0.258 -9.689 1.00 90.06 606 HIS A C 1
ATOM 4775 O O . HIS A 1 606 ? -0.784 -0.698 -8.918 1.00 90.06 606 HIS A O 1
ATOM 4781 N N . THR A 1 607 ? -0.659 1.511 -9.251 1.00 87.38 607 THR A N 1
ATOM 4782 C CA . THR A 1 607 ? -0.874 1.871 -7.849 1.00 87.38 607 THR A CA 1
ATOM 4783 C C . THR A 1 607 ? -2.336 2.238 -7.637 1.00 87.38 607 THR A C 1
ATOM 4785 O O . THR A 1 607 ? -2.956 2.919 -8.456 1.00 87.38 607 THR A O 1
ATOM 4788 N N . ALA A 1 608 ? -2.910 1.771 -6.532 1.00 88.38 608 ALA A N 1
ATOM 4789 C CA . ALA A 1 608 ? -4.299 2.043 -6.216 1.00 88.38 608 ALA A CA 1
ATOM 4790 C C . ALA A 1 608 ? -4.530 3.544 -5.981 1.00 88.38 608 ALA A C 1
ATOM 4792 O O . ALA A 1 608 ? -3.814 4.153 -5.176 1.00 88.38 608 ALA A O 1
ATOM 4793 N N . PRO A 1 609 ? -5.553 4.148 -6.621 1.00 88.38 609 PRO A N 1
ATOM 4794 C CA . PRO A 1 609 ? -5.948 5.515 -6.359 1.00 88.38 609 PRO A CA 1
ATOM 4795 C C . PRO A 1 609 ? -6.198 5.726 -4.865 1.00 88.38 609 PRO A C 1
ATOM 4797 O O . PRO A 1 609 ? -6.739 4.829 -4.206 1.00 88.38 609 PRO A O 1
ATOM 4800 N N . PRO A 1 610 ? -5.914 6.925 -4.323 1.00 89.19 610 PRO A N 1
ATOM 4801 C CA . PRO A 1 610 ? -6.136 7.214 -2.910 1.00 89.19 610 PRO A CA 1
ATOM 4802 C C . PRO A 1 610 ? -7.550 6.841 -2.448 1.00 89.19 610 PRO A C 1
ATOM 4804 O O . PRO A 1 610 ? -7.718 6.227 -1.401 1.00 89.19 610 PRO A O 1
ATOM 4807 N N . LEU A 1 611 ? -8.576 7.110 -3.262 1.00 90.69 611 LEU A N 1
ATOM 4808 C CA . LEU A 1 611 ? -9.956 6.765 -2.918 1.00 90.69 611 LEU A CA 1
ATOM 4809 C C . LEU A 1 611 ? -10.150 5.263 -2.649 1.00 90.69 611 LEU A C 1
ATOM 4811 O O . LEU A 1 611 ? -10.843 4.908 -1.701 1.00 90.69 611 LEU A O 1
ATOM 4815 N N . VAL A 1 612 ? -9.522 4.384 -3.435 1.00 92.44 612 VAL A N 1
ATOM 4816 C CA . VAL A 1 612 ? -9.610 2.929 -3.233 1.00 92.44 612 VAL A CA 1
ATOM 4817 C C . VAL A 1 612 ? -8.979 2.546 -1.894 1.00 92.44 612 VAL A C 1
ATOM 4819 O O . VAL A 1 612 ? -9.607 1.847 -1.102 1.00 92.44 612 VAL A O 1
ATOM 4822 N N . ASN A 1 613 ? -7.791 3.077 -1.590 1.00 93.38 613 ASN A N 1
ATOM 4823 C CA . ASN A 1 613 ? -7.112 2.843 -0.311 1.00 93.38 613 ASN A CA 1
ATOM 4824 C C . ASN A 1 613 ? -7.949 3.329 0.888 1.00 93.38 613 ASN A C 1
ATOM 4826 O O . ASN A 1 613 ? -8.071 2.621 1.888 1.00 93.38 613 ASN A O 1
ATOM 4830 N N . LEU A 1 614 ? -8.595 4.496 0.774 1.00 94.31 614 LEU A N 1
ATOM 4831 C CA . LEU A 1 614 ? -9.502 5.014 1.803 1.00 94.31 614 LEU A CA 1
ATOM 4832 C C . LEU A 1 614 ? -10.710 4.094 2.016 1.00 94.31 614 LEU A C 1
ATOM 4834 O O . LEU A 1 614 ? -11.080 3.813 3.156 1.00 94.31 614 LEU A O 1
ATOM 4838 N N . MET A 1 615 ? -11.313 3.610 0.929 1.00 95.06 615 MET A N 1
ATOM 4839 C CA . MET A 1 615 ? -12.457 2.699 0.988 1.00 95.06 615 MET A CA 1
ATOM 4840 C C . MET A 1 615 ? -12.077 1.345 1.596 1.00 95.06 615 MET A C 1
ATOM 4842 O O . MET A 1 615 ? -12.875 0.788 2.346 1.00 95.06 615 MET A O 1
ATOM 4846 N N . LEU A 1 616 ? -10.863 0.840 1.345 1.00 95.19 616 LEU A N 1
ATOM 4847 C CA . LEU A 1 616 ? -10.351 -0.374 1.992 1.00 95.19 616 LEU A CA 1
ATOM 4848 C C . LEU A 1 616 ? -10.196 -0.187 3.506 1.00 95.19 616 LEU A C 1
ATOM 4850 O O . LEU A 1 616 ? -10.679 -1.023 4.271 1.00 95.19 616 LEU A O 1
ATOM 4854 N N . LEU A 1 617 ? -9.590 0.921 3.949 1.00 95.75 617 LEU A N 1
ATOM 4855 C CA . LEU A 1 617 ? -9.436 1.228 5.377 1.00 95.75 617 LEU A CA 1
ATOM 4856 C C . LEU A 1 617 ? -10.794 1.358 6.070 1.00 95.75 617 LEU A C 1
ATOM 4858 O O . LEU A 1 617 ? -11.037 0.686 7.072 1.00 95.75 617 LEU A O 1
ATOM 4862 N N . LEU A 1 618 ? -11.698 2.165 5.504 1.00 95.69 618 LEU A N 1
ATOM 4863 C CA . LEU A 1 618 ? -13.052 2.346 6.032 1.00 95.69 618 LEU A CA 1
ATOM 4864 C C . LEU A 1 618 ? -13.841 1.035 6.027 1.00 95.69 618 LEU A C 1
ATOM 4866 O O . LEU A 1 618 ? -14.497 0.718 7.014 1.00 95.69 618 LEU A O 1
ATOM 4870 N N . GLY A 1 619 ? -13.772 0.262 4.942 1.00 96.12 619 GLY A N 1
ATOM 4871 C CA . GLY A 1 619 ? -14.471 -1.013 4.808 1.00 96.12 619 GLY A CA 1
ATOM 4872 C C . GLY A 1 619 ? -14.041 -2.009 5.880 1.00 96.12 619 GLY A C 1
ATOM 4873 O O . GLY A 1 619 ? -14.886 -2.521 6.615 1.00 96.12 619 GLY A O 1
ATOM 4874 N N . ILE A 1 620 ? -12.731 -2.230 6.028 1.00 96.00 620 ILE A N 1
ATOM 4875 C CA . ILE A 1 620 ? -12.179 -3.138 7.042 1.00 96.00 620 ILE A CA 1
ATOM 4876 C C . ILE A 1 620 ? -12.514 -2.657 8.455 1.00 96.00 620 ILE A C 1
ATOM 4878 O O . ILE A 1 620 ? -13.025 -3.442 9.261 1.00 96.00 620 ILE A O 1
ATOM 4882 N N . GLY A 1 621 ? -12.295 -1.376 8.757 1.00 94.75 621 GLY A N 1
ATOM 4883 C CA . GLY A 1 621 ? -12.549 -0.870 10.101 1.00 94.75 621 GLY A CA 1
ATOM 4884 C C . GLY A 1 621 ? -14.031 -0.852 10.475 1.00 94.75 621 GLY A C 1
ATOM 4885 O O . GLY A 1 621 ? -14.375 -1.141 11.625 1.00 94.75 621 GLY A O 1
ATOM 4886 N N . LEU A 1 622 ? -14.937 -0.609 9.521 1.00 94.12 622 LEU A N 1
ATOM 4887 C CA . LEU A 1 622 ? -16.384 -0.716 9.743 1.00 94.12 622 LEU A CA 1
ATOM 4888 C C . LEU A 1 622 ? -16.835 -2.168 9.916 1.00 94.12 622 LEU A C 1
ATOM 4890 O O . LEU A 1 622 ? -17.623 -2.434 10.823 1.00 94.12 622 LEU A O 1
ATOM 4894 N N . ILE A 1 623 ? -16.325 -3.111 9.112 1.00 95.56 623 ILE A N 1
ATOM 4895 C CA . ILE A 1 623 ? -16.606 -4.546 9.290 1.00 95.56 623 ILE A CA 1
ATOM 4896 C C . ILE A 1 623 ? -16.229 -4.966 10.714 1.00 95.56 623 ILE A C 1
ATOM 4898 O O . ILE A 1 623 ? -17.061 -5.532 11.429 1.00 95.56 623 ILE A O 1
ATOM 4902 N N . MET A 1 624 ? -15.021 -4.611 11.164 1.00 94.12 624 MET A N 1
ATOM 4903 C CA . MET A 1 624 ? -14.564 -4.888 12.527 1.00 94.12 624 MET A CA 1
ATOM 4904 C C . MET A 1 624 ? -15.425 -4.193 13.585 1.00 94.12 624 MET A C 1
ATOM 4906 O O . MET A 1 624 ? -15.891 -4.840 14.523 1.00 94.12 624 MET A O 1
ATOM 4910 N N . GLY A 1 625 ? -15.736 -2.908 13.407 1.00 91.75 625 GLY A N 1
ATOM 4911 C CA . GLY A 1 625 ? -16.599 -2.159 14.325 1.00 91.75 625 GLY A CA 1
ATOM 4912 C C . GLY A 1 625 ? -18.023 -2.721 14.427 1.00 91.75 625 GLY A C 1
ATOM 4913 O O . GLY A 1 625 ? -18.665 -2.605 15.474 1.00 91.75 625 GLY A O 1
ATOM 4914 N N . LEU A 1 626 ? -18.517 -3.373 13.368 1.00 91.50 626 LEU A N 1
ATOM 4915 C CA . LEU A 1 626 ? -19.813 -4.043 13.346 1.00 91.50 626 LEU A CA 1
ATOM 4916 C C . LEU A 1 626 ? -19.777 -5.389 14.077 1.00 91.50 626 LEU A C 1
ATOM 4918 O O . LEU A 1 626 ? -20.628 -5.622 14.934 1.00 91.50 626 LEU A O 1
ATOM 4922 N N . TYR A 1 627 ? -18.846 -6.296 13.787 1.00 92.75 627 TYR A N 1
ATOM 4923 C CA . TYR A 1 627 ? -18.922 -7.630 14.399 1.00 92.75 627 TYR A CA 1
ATOM 4924 C C . TYR A 1 627 ? -18.336 -7.684 15.817 1.00 92.75 627 TYR A C 1
ATOM 4926 O O . TYR A 1 627 ? -18.870 -8.416 16.650 1.00 92.75 627 TYR A O 1
ATOM 4934 N N . GLN A 1 628 ? -17.273 -6.929 16.126 1.00 91.00 628 GLN A N 1
ATOM 4935 C CA . GLN A 1 628 ? -16.529 -7.085 17.386 1.00 91.00 628 GLN A CA 1
ATOM 4936 C C . GLN A 1 628 ? -17.394 -6.887 18.648 1.00 91.00 628 GLN A C 1
ATOM 4938 O O . GLN A 1 628 ? -17.297 -7.713 19.559 1.00 91.00 628 GLN A O 1
ATOM 4943 N N . PRO A 1 629 ? -18.324 -5.906 18.707 1.00 86.88 629 PRO A N 1
ATOM 4944 C CA . PRO A 1 629 ? -19.268 -5.776 19.824 1.00 86.88 629 PRO A CA 1
ATOM 4945 C C . PRO A 1 629 ? -20.192 -6.977 20.034 1.00 86.88 629 PRO A C 1
ATOM 4947 O O . PRO A 1 629 ? -20.743 -7.132 21.122 1.00 86.88 629 PRO A O 1
ATOM 4950 N N . ARG A 1 630 ? -20.396 -7.799 18.997 1.00 86.69 630 ARG A N 1
ATOM 4951 C CA . ARG A 1 630 ? -21.419 -8.854 18.937 1.00 86.69 630 ARG A CA 1
ATOM 4952 C C . ARG A 1 630 ? -20.881 -10.245 19.263 1.00 86.69 630 ARG A C 1
ATOM 4954 O O . ARG A 1 630 ? -21.671 -11.178 19.351 1.00 86.69 630 ARG A O 1
ATOM 4961 N N . VAL A 1 631 ? -19.568 -10.393 19.432 1.00 89.38 631 VAL A N 1
ATOM 4962 C CA . VAL A 1 631 ? -18.925 -11.694 19.657 1.00 89.38 631 VAL A CA 1
ATOM 4963 C C . VAL A 1 631 ? -18.114 -11.709 20.960 1.00 89.38 631 VAL A C 1
ATOM 4965 O O . VAL A 1 631 ? -17.677 -10.655 21.438 1.00 89.38 631 VAL A O 1
ATOM 4968 N N . PRO A 1 632 ? -17.893 -12.883 21.578 1.00 88.38 632 PRO A N 1
ATOM 4969 C CA . PRO A 1 632 ? -16.948 -13.026 22.684 1.00 88.38 632 PRO A CA 1
ATOM 4970 C C . PRO A 1 632 ? -15.528 -12.622 22.271 1.00 88.38 632 PRO A C 1
ATOM 4972 O O . PRO A 1 632 ? -15.159 -12.736 21.101 1.00 88.38 632 PRO A O 1
ATOM 4975 N N . THR A 1 633 ? -14.706 -12.183 23.228 1.00 87.06 633 THR A N 1
ATOM 4976 C CA . THR A 1 633 ? -13.349 -11.679 22.948 1.00 87.06 633 THR A CA 1
ATOM 4977 C C . THR A 1 633 ? -12.489 -12.712 22.215 1.00 87.06 633 THR A C 1
ATOM 4979 O O . THR A 1 633 ? -11.875 -12.370 21.210 1.00 87.06 633 THR A O 1
ATOM 4982 N N . GLY A 1 634 ? -12.527 -13.989 22.616 1.00 87.44 634 GLY A N 1
ATOM 4983 C CA . GLY A 1 634 ? -11.800 -15.059 21.915 1.00 87.44 634 GLY A CA 1
ATOM 4984 C C . GLY A 1 634 ? -12.220 -15.228 20.448 1.00 87.44 634 GLY A C 1
ATOM 4985 O O . GLY A 1 634 ? -11.373 -15.360 19.570 1.00 87.44 634 GLY A O 1
ATOM 4986 N N . MET A 1 635 ? -13.518 -15.131 20.150 1.00 90.62 635 MET A N 1
ATOM 4987 C CA . MET A 1 635 ? -14.018 -15.230 18.775 1.00 90.62 635 MET A CA 1
ATOM 4988 C C . MET A 1 635 ? -13.715 -13.971 17.949 1.00 90.62 635 MET A C 1
ATOM 4990 O O . MET A 1 635 ? -13.504 -14.068 16.742 1.00 90.62 635 MET A O 1
ATOM 4994 N N . SER A 1 636 ? -13.620 -12.804 18.597 1.00 90.75 636 SER A N 1
ATOM 4995 C CA . SER A 1 636 ? -13.161 -11.561 17.965 1.00 90.75 636 SER A CA 1
ATOM 4996 C C . SER A 1 636 ? -11.738 -11.690 17.410 1.00 90.75 636 SER A C 1
ATOM 4998 O O . SER A 1 636 ? -11.495 -11.279 16.274 1.00 90.75 636 SER A O 1
ATOM 5000 N N . PHE A 1 637 ? -10.826 -12.314 18.172 1.00 91.94 637 PHE A N 1
ATOM 5001 C CA . PHE A 1 637 ? -9.454 -12.604 17.736 1.00 91.94 637 PHE A CA 1
ATOM 5002 C C . PHE A 1 637 ? -9.420 -13.527 16.517 1.00 91.94 637 PHE A C 1
ATOM 5004 O O . PHE A 1 637 ? -8.764 -13.208 15.527 1.00 91.94 637 PHE A O 1
ATOM 5011 N N . VAL A 1 638 ? -10.153 -14.646 16.569 1.00 94.88 638 VAL A N 1
ATOM 5012 C CA . VAL A 1 638 ? -10.203 -15.613 15.459 1.00 94.88 638 VAL A CA 1
ATOM 5013 C C . VAL A 1 638 ? -10.730 -14.946 14.191 1.00 94.88 638 VAL A C 1
ATOM 5015 O O . VAL A 1 638 ? -10.107 -15.052 13.138 1.00 94.88 638 VAL A O 1
ATOM 5018 N N . LEU A 1 639 ? -11.841 -14.210 14.286 1.00 95.19 639 LEU A N 1
ATOM 5019 C CA . LEU A 1 639 ? -12.444 -13.564 13.123 1.00 95.19 639 LEU A CA 1
ATOM 5020 C C . LEU A 1 639 ? -11.564 -12.434 12.563 1.00 95.19 639 LEU A C 1
ATOM 5022 O O . LEU A 1 639 ? -11.461 -12.306 11.347 1.00 95.19 639 LEU A O 1
ATOM 5026 N N . ALA A 1 640 ? -10.876 -11.673 13.424 1.00 94.12 640 ALA A N 1
ATOM 5027 C CA . ALA A 1 640 ? -9.890 -10.684 12.983 1.00 94.12 640 ALA A CA 1
ATOM 5028 C C . ALA A 1 640 ? -8.739 -11.349 12.209 1.00 94.12 640 ALA A C 1
ATOM 5030 O O . ALA A 1 640 ? -8.381 -10.882 11.132 1.00 94.12 640 ALA A O 1
ATOM 5031 N N . GLY A 1 641 ? -8.216 -12.476 12.707 1.00 95.81 641 GLY A N 1
ATOM 5032 C CA . GLY A 1 641 ? -7.180 -13.253 12.021 1.00 95.81 641 GLY A CA 1
ATOM 5033 C C . GLY A 1 641 ? -7.640 -13.798 10.666 1.00 95.81 641 GLY A C 1
ATOM 5034 O O . GLY A 1 641 ? -6.914 -13.688 9.682 1.00 95.81 641 GLY A O 1
ATOM 5035 N N . VAL A 1 642 ? -8.869 -14.319 10.578 1.00 96.88 642 VAL A N 1
ATOM 5036 C CA . VAL A 1 642 ? -9.450 -14.785 9.306 1.00 96.88 642 VAL A CA 1
ATOM 5037 C C . VAL A 1 642 ? -9.577 -13.637 8.303 1.00 96.88 642 VAL A C 1
ATOM 5039 O O . VAL A 1 642 ? -9.187 -13.798 7.149 1.00 96.88 642 VAL A O 1
ATOM 5042 N N . ILE A 1 643 ? -10.066 -12.468 8.729 1.00 96.56 643 ILE A N 1
ATOM 5043 C CA . ILE A 1 643 ? -10.168 -11.283 7.863 1.00 96.56 643 ILE A CA 1
ATOM 5044 C C . ILE A 1 643 ? -8.777 -10.821 7.405 1.00 96.56 643 ILE A C 1
ATOM 5046 O O . ILE A 1 643 ? -8.608 -10.518 6.226 1.00 96.56 643 ILE A O 1
ATOM 5050 N N . ALA A 1 644 ? -7.779 -10.815 8.295 1.00 96.69 644 ALA A N 1
ATOM 5051 C CA . ALA A 1 644 ? -6.394 -10.472 7.966 1.00 96.69 644 ALA A CA 1
ATOM 5052 C C . ALA A 1 644 ? -5.805 -11.407 6.899 1.00 96.69 644 ALA A C 1
ATOM 5054 O O . ALA A 1 644 ? -5.208 -10.945 5.923 1.00 96.69 644 ALA A O 1
ATOM 5055 N N . ILE A 1 645 ? -6.003 -12.721 7.063 1.00 96.81 645 ILE A N 1
ATOM 5056 C CA . ILE A 1 645 ? -5.523 -13.743 6.125 1.00 96.81 645 ILE A CA 1
ATOM 5057 C C . ILE A 1 645 ? -6.233 -13.602 4.780 1.00 96.81 645 ILE A C 1
ATOM 5059 O O . ILE A 1 645 ? -5.561 -13.516 3.758 1.00 96.81 645 ILE A O 1
ATOM 5063 N N . LEU A 1 646 ? -7.567 -13.525 4.766 1.00 96.75 646 LEU A N 1
ATOM 5064 C CA . LEU A 1 646 ? -8.336 -13.361 3.529 1.00 96.75 646 LEU A CA 1
ATOM 5065 C C . LEU A 1 646 ? -7.931 -12.087 2.786 1.00 96.75 646 LEU A C 1
ATOM 5067 O O . LEU A 1 646 ? -7.686 -12.136 1.582 1.00 96.75 646 LEU A O 1
ATOM 5071 N N . PHE A 1 647 ? -7.803 -10.966 3.500 1.00 95.94 647 PHE A N 1
ATOM 5072 C CA . PHE A 1 647 ? -7.343 -9.712 2.915 1.00 95.94 647 PHE A CA 1
ATOM 5073 C C . PHE A 1 647 ? -5.937 -9.855 2.326 1.00 95.94 647 PHE A C 1
ATOM 5075 O O . PHE A 1 647 ? -5.719 -9.443 1.190 1.00 95.94 647 PHE A O 1
ATOM 5082 N N . SER A 1 648 ? -5.003 -10.486 3.044 1.00 95.00 648 SER A N 1
ATOM 5083 C CA . SER A 1 648 ? -3.629 -10.694 2.567 1.00 95.00 648 SER A CA 1
ATOM 5084 C C . SER A 1 648 ? -3.578 -11.607 1.341 1.00 95.00 648 SER A C 1
ATOM 5086 O O . SER A 1 648 ? -2.914 -11.277 0.367 1.00 95.00 648 SER A O 1
ATOM 5088 N N . VAL A 1 649 ? -4.324 -12.716 1.340 1.00 94.75 649 VAL A N 1
ATOM 5089 C CA . VAL A 1 649 ? -4.399 -13.654 0.207 1.00 94.75 649 VAL A CA 1
ATOM 5090 C C . VAL A 1 649 ? -4.974 -12.970 -1.032 1.00 94.75 649 VAL A C 1
ATOM 5092 O O . VAL A 1 649 ? -4.381 -13.061 -2.104 1.00 94.75 649 VAL A O 1
ATOM 5095 N N . ILE A 1 650 ? -6.084 -12.237 -0.889 1.00 94.44 650 ILE A N 1
ATOM 5096 C CA . ILE A 1 650 ? -6.678 -11.470 -1.994 1.00 94.44 650 ILE A CA 1
ATOM 5097 C C . ILE A 1 650 ? -5.690 -10.407 -2.490 1.00 94.44 650 ILE A C 1
ATOM 5099 O O . ILE A 1 650 ? -5.509 -10.254 -3.696 1.00 94.44 650 ILE A O 1
ATOM 5103 N N . SER A 1 651 ? -5.014 -9.712 -1.574 1.00 93.00 651 SER A N 1
ATOM 5104 C CA . SER A 1 651 ? -4.067 -8.649 -1.925 1.00 93.00 651 SER A CA 1
ATOM 5105 C C . SER A 1 651 ? -2.828 -9.163 -2.661 1.00 93.00 651 SER A C 1
ATOM 5107 O O . SER A 1 651 ? -2.299 -8.492 -3.539 1.00 93.00 651 SER A O 1
ATOM 5109 N N . LEU A 1 652 ? -2.338 -10.346 -2.297 1.00 92.25 652 LEU A N 1
ATOM 5110 C CA . LEU A 1 652 ? -1.094 -10.886 -2.842 1.00 92.25 652 LEU A CA 1
ATOM 5111 C C . LEU A 1 652 ? -1.332 -11.702 -4.117 1.00 92.25 652 LEU A C 1
ATOM 5113 O O . LEU A 1 652 ? -0.648 -11.485 -5.113 1.00 92.25 652 LEU A O 1
ATOM 5117 N N . LEU A 1 653 ? -2.323 -12.597 -4.119 1.00 91.00 653 LEU A N 1
ATOM 5118 C CA . LEU A 1 653 ? -2.566 -13.500 -5.250 1.00 91.00 653 LEU A CA 1
ATOM 5119 C C . LEU A 1 653 ? -3.461 -12.882 -6.325 1.00 91.00 653 LEU A C 1
ATOM 5121 O O . LEU A 1 653 ? -3.234 -13.085 -7.513 1.00 91.00 653 LEU A O 1
ATOM 5125 N N . VAL A 1 654 ? -4.497 -12.143 -5.924 1.00 91.88 654 VAL A N 1
ATOM 5126 C CA . VAL A 1 654 ? -5.490 -11.630 -6.877 1.00 91.88 654 VAL A CA 1
ATOM 5127 C C . VAL A 1 654 ? -5.093 -10.240 -7.352 1.00 91.88 654 VAL A C 1
ATOM 5129 O O . VAL A 1 654 ? -4.875 -10.036 -8.541 1.00 91.88 654 VAL A O 1
ATOM 5132 N N . THR A 1 655 ? -4.979 -9.264 -6.452 1.00 92.69 655 THR A N 1
ATOM 5133 C CA . THR A 1 655 ? -4.731 -7.882 -6.889 1.00 92.69 655 THR A CA 1
ATOM 5134 C C . THR A 1 655 ? -3.294 -7.688 -7.358 1.00 92.69 655 THR A C 1
ATOM 5136 O O . THR A 1 655 ? -3.099 -7.180 -8.458 1.00 92.69 655 THR A O 1
ATOM 5139 N N . PHE A 1 656 ? -2.297 -8.123 -6.577 1.00 92.00 656 PHE A N 1
ATOM 5140 C CA . PHE A 1 656 ? -0.893 -7.957 -6.948 1.00 92.00 656 PHE A CA 1
ATOM 5141 C C . PHE A 1 656 ? -0.488 -8.900 -8.078 1.00 92.00 656 PHE A C 1
ATOM 5143 O O . PHE A 1 656 ? -0.133 -8.424 -9.152 1.00 92.00 656 PHE A O 1
ATOM 5150 N N . ASP A 1 657 ? -0.532 -10.219 -7.875 1.00 88.50 657 ASP A N 1
ATOM 5151 C CA . ASP A 1 657 ? 0.041 -11.131 -8.864 1.00 88.50 657 ASP A CA 1
ATOM 5152 C C . ASP A 1 657 ? -0.757 -11.166 -10.178 1.00 88.50 657 ASP A C 1
ATOM 5154 O O . ASP A 1 657 ? -0.181 -10.945 -11.250 1.00 88.50 657 ASP A O 1
ATOM 5158 N N . PHE A 1 658 ? -2.078 -11.351 -10.103 1.00 87.56 658 PHE A N 1
ATOM 5159 C CA . PHE A 1 658 ? -2.925 -11.486 -11.291 1.00 87.56 658 PHE A CA 1
ATOM 5160 C C . PHE A 1 658 ? -3.248 -10.146 -11.975 1.00 87.56 658 PHE A C 1
ATOM 5162 O O . PHE A 1 658 ? -3.100 -10.036 -13.190 1.00 87.56 658 PHE A O 1
ATOM 5169 N N . PHE A 1 659 ? -3.657 -9.116 -11.222 1.00 89.62 659 PHE A N 1
ATOM 5170 C CA . PHE A 1 659 ? -4.056 -7.815 -11.790 1.00 89.62 659 PHE A CA 1
ATOM 5171 C C . PHE A 1 659 ? -2.949 -6.749 -11.824 1.00 89.62 659 PHE A C 1
ATOM 5173 O O . PHE A 1 659 ? -3.206 -5.640 -12.293 1.00 89.62 659 PHE A O 1
ATOM 5180 N N . SER A 1 660 ? -1.737 -7.044 -11.337 1.00 91.62 660 SER A N 1
ATOM 5181 C CA . SER A 1 660 ? -0.619 -6.083 -11.281 1.00 91.62 660 SER A CA 1
ATOM 5182 C C . SER A 1 660 ? -0.970 -4.786 -10.540 1.00 91.62 660 SER A C 1
ATOM 5184 O O . SER A 1 660 ? -0.474 -3.708 -10.866 1.00 91.62 660 SER A O 1
ATOM 5186 N N . TYR A 1 661 ? -1.835 -4.895 -9.528 1.00 91.56 661 TYR A N 1
ATOM 5187 C CA . TYR A 1 661 ? -2.392 -3.779 -8.775 1.00 91.56 661 TYR A CA 1
ATOM 5188 C C . TYR A 1 661 ? -1.870 -3.763 -7.336 1.00 91.56 661 TYR A C 1
ATOM 5190 O O . TYR A 1 661 ? -2.118 -4.681 -6.549 1.00 91.56 661 TYR A O 1
ATOM 5198 N N . ASN A 1 662 ? -1.167 -2.690 -6.982 1.00 89.62 662 ASN A N 1
ATOM 5199 C CA . ASN A 1 662 ? -0.604 -2.464 -5.658 1.00 89.62 662 ASN A CA 1
ATOM 5200 C C . ASN A 1 662 ? -1.473 -1.502 -4.845 1.00 89.62 662 ASN A C 1
ATOM 5202 O O . ASN A 1 662 ? -1.570 -0.313 -5.151 1.00 89.62 662 ASN A O 1
ATOM 5206 N N . HIS A 1 663 ? -2.061 -2.011 -3.764 1.00 89.69 663 HIS A N 1
ATOM 5207 C CA . HIS A 1 663 ? -2.726 -1.222 -2.724 1.00 89.69 663 HIS A CA 1
ATOM 5208 C C . HIS A 1 663 ? -2.052 -1.418 -1.363 1.00 89.69 663 HIS A C 1
ATOM 5210 O O . HIS A 1 663 ? -1.172 -2.268 -1.204 1.00 89.69 663 HIS A O 1
ATOM 5216 N N . ILE A 1 664 ? -2.490 -0.624 -0.383 1.00 91.00 664 ILE A N 1
ATOM 5217 C CA . ILE A 1 664 ? -1.942 -0.640 0.976 1.00 91.00 664 ILE A CA 1
ATOM 5218 C C . ILE A 1 664 ? -2.225 -1.967 1.694 1.00 91.00 664 ILE A C 1
ATOM 5220 O O . ILE A 1 664 ? -3.381 -2.328 1.923 1.00 91.00 664 ILE A O 1
ATOM 5224 N N . LEU A 1 665 ? -1.178 -2.702 2.067 1.00 92.81 665 LEU A N 1
ATOM 5225 C CA . LEU A 1 665 ? -1.308 -4.010 2.725 1.00 92.81 665 LEU A CA 1
ATOM 5226 C C . LEU A 1 665 ? -0.979 -3.914 4.220 1.00 92.81 665 LEU A C 1
ATOM 5228 O O . LEU A 1 665 ? -1.893 -4.035 5.044 1.00 92.81 665 LEU A O 1
ATOM 5232 N N . PRO A 1 666 ? 0.281 -3.680 4.619 1.00 92.25 666 PRO A N 1
ATOM 5233 C CA . PRO A 1 666 ? 0.647 -3.607 6.023 1.00 92.25 666 PRO A CA 1
ATOM 5234 C C . PRO A 1 666 ? -0.085 -2.500 6.786 1.00 92.25 666 PRO A C 1
ATOM 5236 O O . PRO A 1 666 ? -0.419 -2.717 7.949 1.00 92.25 666 PRO A O 1
ATOM 5239 N N . THR A 1 667 ? -0.420 -1.361 6.166 1.00 92.62 667 THR A N 1
ATOM 5240 C CA . THR A 1 667 ? -1.220 -0.318 6.837 1.00 92.62 667 THR A CA 1
ATOM 5241 C C . THR A 1 667 ? -2.576 -0.854 7.299 1.00 92.62 667 THR A C 1
ATOM 5243 O O . THR A 1 667 ? -3.001 -0.582 8.424 1.00 92.62 667 THR A O 1
ATOM 5246 N N . VAL A 1 668 ? -3.243 -1.658 6.464 1.00 95.25 668 VAL A N 1
ATOM 5247 C CA . VAL A 1 668 ? -4.532 -2.278 6.803 1.00 95.25 668 VAL A CA 1
ATOM 5248 C C . VAL A 1 668 ? -4.357 -3.295 7.930 1.00 95.25 668 VAL A C 1
ATOM 5250 O O . VAL A 1 668 ? -5.161 -3.315 8.857 1.00 95.25 668 VAL A O 1
ATOM 5253 N N . LEU A 1 669 ? -3.289 -4.097 7.910 1.00 94.94 669 LEU A N 1
ATOM 5254 C CA . LEU A 1 669 ? -3.011 -5.068 8.976 1.00 94.94 669 LEU A CA 1
ATOM 5255 C C . LEU A 1 669 ? -2.716 -4.386 10.323 1.00 94.94 669 LEU A C 1
ATOM 5257 O O . LEU A 1 669 ? -3.210 -4.831 11.362 1.00 94.94 669 LEU A O 1
ATOM 5261 N N . ILE A 1 670 ? -1.975 -3.272 10.317 1.00 93.19 670 ILE A N 1
ATOM 5262 C CA . ILE A 1 670 ? -1.717 -2.480 11.529 1.00 93.19 670 ILE A CA 1
ATOM 5263 C C . ILE A 1 670 ? -3.019 -1.848 12.037 1.00 93.19 670 ILE A C 1
ATOM 5265 O O . ILE A 1 670 ? -3.274 -1.896 13.241 1.00 93.19 670 ILE A O 1
ATOM 5269 N N . LEU A 1 671 ? -3.873 -1.318 11.149 1.00 94.31 671 LEU A N 1
ATOM 5270 C CA . LEU A 1 671 ? -5.205 -0.829 11.525 1.00 94.31 671 LEU A CA 1
ATOM 5271 C C . LEU A 1 671 ? -6.011 -1.930 12.228 1.00 94.31 671 LEU A C 1
ATOM 5273 O O . LEU A 1 671 ? -6.543 -1.688 13.311 1.00 94.31 671 LEU A O 1
ATOM 5277 N N . GLN A 1 672 ? -6.071 -3.136 11.655 1.00 94.44 672 GLN A N 1
ATOM 5278 C CA . GLN A 1 672 ? -6.798 -4.262 12.254 1.00 94.44 672 GLN A CA 1
ATOM 5279 C C . GLN A 1 672 ? -6.261 -4.602 13.649 1.00 94.44 672 GLN A C 1
ATOM 5281 O O . GLN A 1 672 ? -7.040 -4.774 14.590 1.00 94.44 672 GLN A O 1
ATOM 5286 N N . PHE A 1 673 ? -4.935 -4.651 13.809 1.00 92.62 673 PHE A N 1
ATOM 5287 C CA . PHE A 1 673 ? -4.303 -4.912 15.101 1.00 92.62 673 PHE A CA 1
ATOM 5288 C C . PHE A 1 673 ? -4.618 -3.818 16.131 1.00 92.62 673 PHE A C 1
ATOM 5290 O O . PHE A 1 673 ? -5.057 -4.118 17.243 1.00 92.62 673 PHE A O 1
ATOM 5297 N N . VAL A 1 674 ? -4.458 -2.544 15.764 1.00 91.38 674 VAL A N 1
ATOM 5298 C CA . VAL A 1 674 ? -4.751 -1.416 16.662 1.00 91.38 674 VAL A CA 1
ATOM 5299 C C . VAL A 1 674 ? -6.229 -1.376 17.027 1.00 91.38 674 VAL A C 1
ATOM 5301 O O . VAL A 1 674 ? -6.562 -1.137 18.186 1.00 91.38 674 VAL A O 1
ATOM 5304 N N . GLN A 1 675 ? -7.122 -1.665 16.084 1.00 91.69 675 GLN A N 1
ATOM 5305 C CA . GLN A 1 675 ? -8.553 -1.722 16.347 1.00 91.69 675 GLN A CA 1
ATOM 5306 C C . GLN A 1 675 ? -8.928 -2.874 17.282 1.00 91.69 675 GLN A C 1
ATOM 5308 O O . GLN A 1 675 ? -9.744 -2.683 18.181 1.00 91.69 675 GLN A O 1
ATOM 5313 N N . LEU A 1 676 ? -8.307 -4.044 17.123 1.00 90.62 676 LEU A N 1
ATOM 5314 C CA . LEU A 1 676 ? -8.469 -5.169 18.042 1.00 90.62 676 LEU A CA 1
ATOM 5315 C C . LEU A 1 676 ? -8.057 -4.787 19.472 1.00 90.62 676 LEU A C 1
ATOM 5317 O O . LEU A 1 676 ? -8.834 -4.997 20.404 1.00 90.62 676 LEU A O 1
ATOM 5321 N N . VAL A 1 677 ? -6.888 -4.161 19.645 1.00 88.50 677 VAL A N 1
ATOM 5322 C CA . VAL A 1 677 ? -6.408 -3.682 20.955 1.00 88.50 677 VAL A CA 1
ATOM 5323 C C . VAL A 1 677 ? -7.326 -2.597 21.525 1.00 88.50 677 VAL A C 1
ATOM 5325 O O . VAL A 1 677 ? -7.714 -2.667 22.692 1.00 88.50 677 VAL A O 1
ATOM 5328 N N . ALA A 1 678 ? -7.724 -1.620 20.707 1.00 87.31 678 ALA A N 1
ATOM 5329 C CA . ALA A 1 678 ? -8.623 -0.544 21.116 1.00 87.31 678 ALA A CA 1
ATOM 5330 C C . ALA A 1 678 ? -9.985 -1.084 21.570 1.00 87.31 678 ALA A C 1
ATOM 5332 O O . ALA A 1 678 ? -10.536 -0.618 22.568 1.00 87.31 678 ALA A O 1
ATOM 5333 N N . PHE A 1 679 ? -10.511 -2.096 20.877 1.00 85.69 679 PHE A N 1
ATOM 5334 C CA . PHE A 1 679 ? -11.773 -2.728 21.233 1.00 85.69 679 PHE A CA 1
ATOM 5335 C C . PHE A 1 679 ? -11.680 -3.527 22.542 1.00 85.69 679 PHE A C 1
ATOM 5337 O O . PHE A 1 679 ? -12.590 -3.457 23.368 1.00 85.69 679 PHE A O 1
ATOM 5344 N N . ILE A 1 680 ? -10.570 -4.235 22.776 1.00 84.06 680 ILE A N 1
ATOM 5345 C CA . ILE A 1 680 ? -10.316 -4.923 24.053 1.00 84.06 680 ILE A CA 1
ATOM 5346 C C . ILE A 1 680 ? -10.247 -3.912 25.199 1.00 84.06 680 ILE A C 1
ATOM 5348 O O . ILE A 1 680 ? -10.903 -4.105 26.220 1.00 84.06 680 ILE A O 1
ATOM 5352 N N . GLY A 1 681 ? -9.522 -2.805 25.009 1.00 80.81 681 GLY A N 1
ATOM 5353 C CA . GLY A 1 681 ? -9.471 -1.717 25.985 1.00 80.81 681 GLY A CA 1
ATOM 5354 C C . GLY A 1 681 ? -10.852 -1.115 26.257 1.00 80.81 681 GLY A C 1
ATOM 5355 O O . GLY A 1 681 ? -11.230 -0.932 27.412 1.00 80.81 681 GLY A O 1
ATOM 5356 N N . PHE A 1 682 ? -11.647 -0.874 25.209 1.00 81.75 682 PHE A N 1
ATOM 5357 C CA . PHE A 1 682 ? -13.021 -0.383 25.342 1.00 81.75 682 PHE A CA 1
ATOM 5358 C C . PHE A 1 682 ? -13.911 -1.348 26.140 1.00 81.75 682 PHE A C 1
ATOM 5360 O O . PHE A 1 682 ? -14.668 -0.912 27.012 1.00 81.75 682 PHE A O 1
ATOM 5367 N N . ARG A 1 683 ? -13.802 -2.658 25.892 1.00 78.69 683 ARG A N 1
ATOM 5368 C CA . ARG A 1 683 ? -14.520 -3.678 26.668 1.00 78.69 683 ARG A CA 1
ATOM 5369 C C . ARG A 1 683 ? -14.089 -3.723 28.127 1.00 78.69 683 ARG A C 1
ATOM 5371 O O . ARG A 1 683 ? -14.950 -3.669 28.994 1.00 78.69 683 ARG A O 1
ATOM 5378 N N . ALA A 1 684 ? -12.787 -3.748 28.397 1.00 76.06 684 ALA A N 1
ATOM 5379 C CA . ALA A 1 684 ? -12.272 -3.785 29.764 1.00 76.06 684 ALA A CA 1
ATOM 5380 C C . ALA A 1 684 ? -12.775 -2.587 30.590 1.00 76.06 684 ALA A C 1
ATOM 5382 O O . ALA A 1 684 ? -13.257 -2.753 31.708 1.00 76.06 684 ALA A O 1
ATOM 5383 N N . LEU A 1 685 ? -12.752 -1.385 30.003 1.00 72.25 685 LEU A N 1
ATOM 5384 C CA . LEU A 1 685 ? -13.253 -0.175 30.657 1.00 72.25 685 LEU A CA 1
ATOM 5385 C C . LEU A 1 685 ? -14.769 -0.216 30.905 1.00 72.25 685 LEU A C 1
ATOM 5387 O O . LEU A 1 685 ? -15.232 0.256 31.939 1.00 72.25 685 LEU A O 1
ATOM 5391 N N . THR A 1 686 ? -15.547 -0.773 29.973 1.00 70.12 686 THR A N 1
ATOM 5392 C CA . THR A 1 686 ? -17.014 -0.841 30.105 1.00 70.12 686 THR A CA 1
ATOM 5393 C C . THR A 1 686 ? -17.485 -1.960 31.039 1.00 70.12 686 THR A C 1
ATOM 5395 O O . THR A 1 686 ? -18.479 -1.777 31.742 1.00 70.12 686 THR A O 1
ATOM 5398 N N . GLU A 1 687 ? -16.779 -3.090 31.103 1.00 69.94 687 GLU A N 1
ATOM 5399 C CA . GLU A 1 687 ? -17.069 -4.183 32.043 1.00 69.94 687 GLU A CA 1
ATOM 5400 C C . GLU A 1 687 ? -16.721 -3.802 33.490 1.00 69.94 687 GLU A C 1
ATOM 5402 O O . GLU A 1 687 ? -17.532 -4.032 34.391 1.00 69.94 687 GLU A O 1
ATOM 5407 N N . GLU A 1 688 ? -15.580 -3.141 33.725 1.00 61.09 688 GLU A N 1
ATOM 5408 C CA . GLU A 1 688 ? -15.197 -2.674 35.065 1.00 61.09 688 GLU A CA 1
ATOM 5409 C C . GLU A 1 688 ? -16.220 -1.714 35.687 1.00 61.09 688 GLU A C 1
ATOM 5411 O O . GLU A 1 688 ? -16.500 -1.800 36.886 1.00 61.09 688 GLU A O 1
ATOM 5416 N N . GLU A 1 689 ? -16.767 -0.785 34.895 1.00 58.44 689 GLU A N 1
ATOM 5417 C CA . GLU A 1 689 ? -17.781 0.167 35.367 1.00 58.44 689 GLU A CA 1
ATOM 5418 C C . GLU A 1 689 ? -19.031 -0.562 35.882 1.00 58.44 689 GLU A C 1
ATOM 5420 O O . GLU A 1 689 ? -19.555 -0.215 36.944 1.00 58.44 689 GLU A O 1
ATOM 5425 N N . ASN A 1 690 ? -19.467 -1.614 35.182 1.00 61.16 690 ASN A N 1
ATOM 5426 C CA . ASN A 1 690 ? -20.631 -2.409 35.574 1.00 61.16 690 ASN A CA 1
ATOM 5427 C C . ASN A 1 690 ? -20.367 -3.209 36.857 1.00 61.16 690 ASN A C 1
ATOM 5429 O O . ASN A 1 690 ? -21.195 -3.196 37.770 1.00 61.16 690 ASN A O 1
ATOM 5433 N N . VAL A 1 691 ? -19.196 -3.845 36.971 1.00 64.62 691 VAL A N 1
ATOM 5434 C CA . VAL A 1 691 ? -18.814 -4.620 38.167 1.00 64.62 691 VAL A CA 1
ATOM 5435 C C . VAL A 1 691 ? -18.693 -3.715 39.398 1.00 64.62 691 VAL A C 1
ATOM 5437 O O . VAL A 1 691 ? -19.235 -4.035 40.459 1.00 64.62 691 VAL A O 1
ATOM 5440 N N . LYS A 1 692 ? -18.049 -2.546 39.266 1.00 65.50 692 LYS A N 1
ATOM 5441 C CA . LYS A 1 692 ? -17.930 -1.557 40.356 1.00 65.50 692 LYS A CA 1
ATOM 5442 C C . LYS A 1 692 ? -19.290 -1.014 40.792 1.00 65.50 692 LYS A C 1
ATOM 5444 O O . LYS A 1 692 ? -19.513 -0.840 41.993 1.00 65.50 692 LYS A O 1
ATOM 5449 N N . PHE A 1 693 ? -20.194 -0.756 39.845 1.00 64.25 693 PHE A N 1
ATOM 5450 C CA . PHE A 1 693 ? -21.550 -0.290 40.137 1.00 64.25 693 PHE A CA 1
ATOM 5451 C C . PHE A 1 693 ? -22.355 -1.328 40.930 1.00 64.25 693 PHE A C 1
ATOM 5453 O O . PHE A 1 693 ? -22.956 -0.973 41.948 1.00 64.25 693 PHE A O 1
ATOM 5460 N N . ILE A 1 694 ? -22.319 -2.600 40.511 1.00 64.38 694 ILE A N 1
ATOM 5461 C CA . ILE A 1 694 ? -22.994 -3.699 41.217 1.00 64.38 694 ILE A CA 1
ATOM 5462 C C . ILE A 1 694 ? -22.402 -3.843 42.624 1.00 64.38 694 ILE A C 1
ATOM 5464 O O . ILE A 1 694 ? -23.133 -3.743 43.609 1.00 64.38 694 ILE A O 1
ATOM 5468 N N . ARG A 1 695 ? -21.073 -3.952 42.742 1.00 66.44 695 ARG A N 1
ATOM 5469 C CA . ARG A 1 695 ? -20.394 -4.108 44.037 1.00 66.44 695 ARG A CA 1
ATOM 5470 C C . ARG A 1 695 ? -20.741 -2.985 45.021 1.00 66.44 695 ARG A C 1
ATOM 5472 O O . ARG A 1 695 ? -21.105 -3.268 46.154 1.00 66.44 695 ARG A O 1
ATOM 5479 N N . THR A 1 696 ? -20.674 -1.724 44.586 1.00 66.75 696 THR A N 1
ATOM 5480 C CA . THR A 1 696 ? -20.891 -0.550 45.459 1.00 66.75 696 THR A CA 1
ATOM 5481 C C . THR A 1 696 ? -22.353 -0.370 45.870 1.00 66.75 696 THR A C 1
ATOM 5483 O O . THR A 1 696 ? -22.642 0.132 46.958 1.00 66.75 696 THR A O 1
ATOM 5486 N N . THR A 1 697 ? -23.285 -0.725 44.985 1.00 62.56 697 THR A N 1
ATOM 5487 C CA . THR A 1 697 ? -24.721 -0.599 45.258 1.00 62.56 697 THR A CA 1
ATOM 5488 C C . THR A 1 697 ? -25.179 -1.670 46.241 1.00 62.56 697 THR A C 1
ATOM 5490 O O . THR A 1 697 ? -25.849 -1.343 47.216 1.00 62.56 697 THR A O 1
ATOM 5493 N N . PHE A 1 698 ? -24.788 -2.929 46.021 1.00 65.06 698 PHE A N 1
ATOM 5494 C CA . PHE A 1 698 ? -25.276 -4.057 46.816 1.00 65.06 698 PHE A CA 1
ATOM 5495 C C . PHE A 1 698 ? -24.528 -4.251 48.141 1.00 65.06 698 PHE A C 1
ATOM 5497 O O . PHE A 1 698 ? -25.147 -4.687 49.106 1.00 65.06 698 PHE A O 1
ATOM 5504 N N . SER A 1 699 ? -23.263 -3.825 48.264 1.00 67.12 699 SER A N 1
ATOM 5505 C CA . SER A 1 699 ? -22.512 -3.920 49.532 1.00 67.12 699 SER A CA 1
ATOM 5506 C C . SER A 1 699 ? -23.115 -3.122 50.694 1.00 67.12 699 SER A C 1
ATOM 5508 O O . SER A 1 699 ? -22.649 -3.239 51.819 1.00 67.12 699 SER A O 1
ATOM 5510 N N . LYS A 1 700 ? -24.105 -2.263 50.428 1.00 65.00 700 LYS A N 1
ATOM 5511 C CA . LYS A 1 700 ? -24.825 -1.492 51.451 1.00 65.00 700 LYS A CA 1
ATOM 5512 C C . LYS A 1 700 ? -26.031 -2.230 52.037 1.00 65.00 700 LYS A C 1
ATOM 5514 O O . LYS A 1 700 ? -26.587 -1.753 53.018 1.00 65.00 700 LYS A O 1
ATOM 5519 N N . PHE A 1 701 ? -26.457 -3.333 51.419 1.00 60.78 701 PHE A N 1
ATOM 5520 C CA . PHE A 1 701 ? -27.724 -4.004 51.739 1.00 60.78 701 PHE A CA 1
ATOM 5521 C C . PHE A 1 701 ? -27.580 -5.508 52.009 1.00 60.78 701 PHE A C 1
ATOM 5523 O O . PHE A 1 701 ? -28.502 -6.111 52.556 1.00 60.78 701 PHE A O 1
ATOM 5530 N N . VAL A 1 702 ? -26.451 -6.115 51.625 1.00 66.94 702 VAL A N 1
ATOM 5531 C CA . VAL A 1 702 ? -26.177 -7.553 51.773 1.00 66.94 702 VAL A CA 1
ATOM 5532 C C . VAL A 1 702 ? -24.721 -7.808 52.184 1.00 66.94 702 VAL A C 1
ATOM 5534 O O . VAL A 1 702 ? -23.854 -6.960 51.962 1.00 66.94 702 VAL A O 1
ATOM 5537 N N . SER A 1 703 ? -24.444 -8.979 52.768 1.00 65.50 703 SER A N 1
ATOM 5538 C CA . SER A 1 703 ? -23.090 -9.372 53.186 1.00 65.50 703 SER A CA 1
ATOM 5539 C C . SER A 1 703 ? -22.142 -9.587 51.998 1.00 65.50 703 SER A C 1
ATOM 5541 O O . SER A 1 703 ? -22.575 -9.756 50.856 1.00 65.50 703 SER A O 1
ATOM 5543 N N . HIS A 1 704 ? -20.829 -9.595 52.261 1.00 69.00 704 HIS A N 1
ATOM 5544 C CA . HIS A 1 704 ? -19.805 -9.753 51.222 1.00 69.00 704 HIS A CA 1
ATOM 5545 C C . HIS A 1 704 ? -19.995 -11.031 50.393 1.00 69.00 704 HIS A C 1
ATOM 5547 O O . HIS A 1 704 ? -19.994 -10.956 49.166 1.00 69.00 704 HIS A O 1
ATOM 5553 N N . ASP A 1 705 ? -20.258 -12.161 51.053 1.00 65.06 705 ASP A N 1
ATOM 5554 C CA . ASP A 1 705 ? -20.510 -13.451 50.398 1.00 65.06 705 ASP A CA 1
ATOM 5555 C C . ASP A 1 705 ? -21.682 -13.365 49.406 1.00 65.06 705 ASP A C 1
ATOM 5557 O O . ASP A 1 705 ? -21.619 -13.900 48.300 1.00 65.06 705 ASP A O 1
ATOM 5561 N N . VAL A 1 706 ? -22.733 -12.620 49.766 1.00 64.94 706 VAL A N 1
ATOM 5562 C CA . VAL A 1 706 ? -23.914 -12.418 48.918 1.00 64.94 706 VAL A CA 1
ATOM 5563 C C . VAL A 1 706 ? -23.604 -11.482 47.745 1.00 64.94 706 VAL A C 1
ATOM 5565 O O . VAL A 1 706 ? -24.103 -11.707 46.644 1.00 64.94 706 VAL A O 1
ATOM 5568 N N . VAL A 1 707 ? -22.766 -10.455 47.934 1.00 70.25 707 VAL A N 1
ATOM 5569 C CA . VAL A 1 707 ? -22.294 -9.600 46.826 1.00 70.25 707 VAL A CA 1
ATOM 5570 C C . VAL A 1 707 ? -21.485 -10.412 45.816 1.00 70.25 707 VAL A C 1
ATOM 5572 O O . VAL A 1 707 ? -21.699 -10.260 44.614 1.00 70.25 707 VAL A O 1
ATOM 5575 N N . GLU A 1 708 ? -20.577 -11.274 46.276 1.00 71.69 708 GLU A N 1
ATOM 5576 C CA . GLU A 1 708 ? -19.765 -12.118 45.391 1.00 71.69 708 GLU A CA 1
ATOM 5577 C C . GLU A 1 708 ? -20.626 -13.158 44.650 1.00 71.69 708 GLU A C 1
ATOM 5579 O O . GLU A 1 708 ? -20.451 -13.357 43.447 1.00 71.69 708 GLU A O 1
ATOM 5584 N N . GLU A 1 709 ? -21.634 -13.743 45.305 1.00 65.44 709 GLU A N 1
ATOM 5585 C CA . GLU A 1 709 ? -22.594 -14.644 44.648 1.00 65.44 709 GLU A CA 1
ATOM 5586 C C . GLU A 1 709 ? -23.464 -13.917 43.602 1.00 65.44 709 GLU A C 1
ATOM 5588 O O . GLU A 1 709 ? -23.705 -14.441 42.510 1.00 65.44 709 GLU A O 1
ATOM 5593 N N . LEU A 1 710 ? -23.890 -12.680 43.885 1.00 65.25 710 LEU A N 1
ATOM 5594 C CA . LEU A 1 710 ? -24.617 -11.833 42.930 1.00 65.25 710 LEU A CA 1
ATOM 5595 C C . LEU A 1 710 ? -23.756 -11.434 41.723 1.00 65.25 710 LEU A C 1
ATOM 5597 O O . LEU A 1 710 ? -24.269 -11.360 40.605 1.00 65.25 710 LEU A O 1
ATOM 5601 N N . LEU A 1 711 ? -22.459 -11.184 41.931 1.00 68.88 711 LEU A N 1
ATOM 5602 C CA . LEU A 1 711 ? -21.502 -10.926 40.849 1.00 68.88 711 LEU A CA 1
ATOM 5603 C C . LEU A 1 711 ? -21.271 -12.175 39.990 1.00 68.88 711 LEU A C 1
ATOM 5605 O O . LEU A 1 711 ? -21.109 -12.048 38.776 1.00 68.88 711 LEU A O 1
ATOM 5609 N N . ALA A 1 712 ? -21.301 -13.365 40.595 1.00 68.06 712 ALA A N 1
ATOM 5610 C CA . ALA A 1 712 ? -21.194 -14.633 39.880 1.00 68.06 712 ALA A CA 1
ATOM 5611 C C . ALA A 1 712 ? -22.446 -14.959 39.043 1.00 68.06 712 ALA A C 1
ATOM 5613 O O . ALA A 1 712 ? -22.316 -15.576 37.987 1.00 68.06 712 ALA A O 1
ATOM 5614 N N . ASN A 1 713 ? -23.642 -14.519 39.465 1.00 64.31 713 ASN A N 1
ATOM 5615 C CA . ASN A 1 713 ? -24.911 -14.761 38.759 1.00 64.31 713 ASN A CA 1
ATOM 5616 C C . ASN A 1 713 ? -25.764 -13.482 38.560 1.00 64.31 713 ASN A C 1
ATOM 5618 O O . ASN A 1 713 ? -26.837 -13.349 39.161 1.00 64.31 713 ASN A O 1
ATOM 5622 N N . PRO A 1 714 ? -25.369 -12.560 37.657 1.00 61.22 714 PRO A N 1
ATOM 5623 C CA . PRO A 1 714 ? -26.061 -11.279 37.456 1.00 61.22 714 PRO A CA 1
ATOM 5624 C C . PRO A 1 714 ? -27.515 -11.406 36.967 1.00 61.22 714 PRO A C 1
ATOM 5626 O O . PRO A 1 714 ? -28.33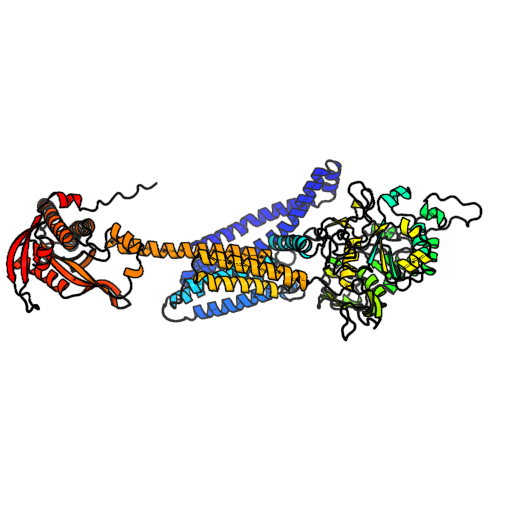6 -10.515 37.193 1.00 61.22 714 PRO A O 1
ATOM 5629 N N . GLU A 1 715 ? -27.862 -12.511 36.298 1.00 59.41 715 GLU A N 1
ATOM 5630 C CA . GLU A 1 715 ? -29.205 -12.749 35.743 1.00 59.41 715 GLU A CA 1
ATOM 5631 C C . GLU A 1 715 ? -30.289 -12.942 36.820 1.00 59.41 715 GLU A C 1
ATOM 5633 O O . GLU A 1 715 ? -31.472 -12.694 36.557 1.00 59.41 715 GLU A O 1
ATOM 5638 N N . ALA A 1 716 ? -29.898 -13.280 38.058 1.00 57.62 716 ALA A N 1
ATOM 5639 C CA . ALA A 1 716 ? -30.802 -13.411 39.207 1.00 57.62 716 ALA A CA 1
ATOM 5640 C C . ALA A 1 716 ? -31.473 -12.081 39.628 1.00 57.62 716 ALA A C 1
ATOM 5642 O O . ALA A 1 716 ? -32.384 -12.083 40.457 1.00 57.62 716 ALA A O 1
ATOM 5643 N N . ILE A 1 717 ? -31.027 -10.954 39.057 1.00 57.06 717 ILE A N 1
ATOM 5644 C CA . ILE A 1 717 ? -31.458 -9.580 39.370 1.00 57.06 717 ILE A CA 1
ATOM 5645 C C . ILE A 1 717 ? -32.424 -9.031 38.290 1.00 57.06 717 ILE A C 1
ATOM 5647 O O . ILE A 1 717 ? -32.865 -7.884 38.348 1.00 57.06 717 ILE A O 1
ATOM 5651 N N . SER A 1 718 ? -32.781 -9.817 37.271 1.00 54.31 718 SER A N 1
ATOM 5652 C CA . SER A 1 718 ? -33.692 -9.372 36.205 1.00 54.31 718 SER A CA 1
ATOM 5653 C C . SER A 1 718 ? -35.119 -9.053 36.706 1.00 54.31 718 SER A C 1
ATOM 5655 O O . SER A 1 718 ? -35.533 -9.433 37.801 1.00 54.31 718 SER A O 1
ATOM 5657 N N . LEU A 1 719 ? -35.860 -8.262 35.921 1.00 47.69 719 LEU A N 1
ATOM 5658 C CA . LEU A 1 719 ? -37.179 -7.724 36.275 1.00 47.69 719 LEU A CA 1
ATOM 5659 C C . LEU A 1 719 ? -38.212 -8.856 36.397 1.00 47.69 719 LEU A C 1
ATOM 5661 O O . LEU A 1 719 ? -38.380 -9.648 35.471 1.00 47.69 719 LEU A O 1
ATOM 5665 N N . GLY A 1 720 ? -38.911 -8.911 37.530 1.00 59.44 720 GLY A N 1
ATOM 5666 C CA . GLY A 1 720 ? -39.734 -10.053 37.923 1.00 59.44 720 GLY A CA 1
ATOM 5667 C C . GLY A 1 720 ? -39.301 -10.587 39.285 1.00 59.44 720 GLY A C 1
ATOM 5668 O O . GLY A 1 720 ? -38.462 -9.999 39.963 1.00 59.44 720 GLY A O 1
ATOM 5669 N N . GLY A 1 721 ? -39.898 -11.695 39.708 1.00 70.38 721 GLY A N 1
ATOM 5670 C CA . GLY A 1 721 ? -39.531 -12.348 40.954 1.00 70.38 721 GLY A CA 1
ATOM 5671 C C . GLY A 1 721 ? -39.678 -13.854 40.850 1.00 70.38 721 GLY A C 1
ATOM 5672 O O . GLY A 1 721 ? -40.476 -14.362 40.063 1.00 70.38 721 GLY A O 1
ATOM 5673 N N . SER A 1 722 ? -38.895 -14.567 41.649 1.00 78.19 722 SER A N 1
ATOM 5674 C CA . SER A 1 722 ? -38.992 -16.020 41.775 1.00 78.19 722 SER A CA 1
ATOM 5675 C C . SER A 1 722 ? -39.704 -16.365 43.077 1.00 78.19 722 SER A C 1
ATOM 5677 O O . SER A 1 722 ? -39.511 -15.707 44.102 1.00 78.19 722 SER A O 1
ATOM 5679 N N . LYS A 1 723 ? -40.569 -17.382 43.034 1.00 86.75 723 LYS A N 1
ATOM 5680 C CA . LYS A 1 723 ? -41.220 -17.902 44.236 1.00 86.75 723 LYS A CA 1
ATOM 5681 C C . LYS A 1 723 ? -40.178 -18.691 45.026 1.00 86.75 723 LYS A C 1
ATOM 5683 O O . LYS A 1 723 ? -39.744 -19.746 44.572 1.00 86.75 723 LYS A O 1
ATOM 5688 N N . LYS A 1 724 ? -39.776 -18.165 46.179 1.00 88.69 724 LYS A N 1
ATOM 5689 C CA . LYS A 1 724 ? -38.788 -18.767 47.077 1.00 88.69 724 LYS A CA 1
ATOM 5690 C C . LYS A 1 724 ? -39.395 -18.944 48.458 1.00 88.69 724 LYS A C 1
ATOM 5692 O O . LYS A 1 724 ? -40.270 -18.184 48.870 1.00 88.69 724 LYS A O 1
ATOM 5697 N N . GLU A 1 725 ? -38.938 -19.962 49.164 1.00 92.38 725 GLU A N 1
ATOM 5698 C CA . GLU A 1 725 ? -39.190 -20.060 50.591 1.00 92.38 725 GLU A CA 1
ATOM 5699 C C . GLU A 1 725 ? -38.182 -19.183 51.326 1.00 92.38 725 GLU A C 1
ATOM 5701 O O . GLU A 1 725 ? -36.987 -19.251 51.048 1.00 92.38 725 GLU A O 1
ATOM 5706 N N . ILE A 1 726 ? -38.677 -18.313 52.202 1.00 94.50 726 ILE A N 1
ATOM 5707 C CA . ILE A 1 726 ? -37.862 -17.335 52.919 1.00 94.50 726 ILE A CA 1
ATOM 5708 C C . ILE A 1 726 ? -38.313 -17.227 54.371 1.00 94.50 726 ILE A C 1
ATOM 5710 O O . ILE A 1 726 ? -39.447 -17.580 54.715 1.00 94.50 726 ILE A O 1
ATOM 5714 N N . SER A 1 727 ? -37.438 -16.683 55.213 1.00 96.81 727 SER A N 1
ATOM 5715 C CA . SER A 1 727 ? -37.812 -16.208 56.546 1.00 96.81 727 SER A CA 1
ATOM 5716 C C . SER A 1 727 ? -37.829 -14.693 56.550 1.00 96.81 727 SER A C 1
ATOM 5718 O O . SER A 1 727 ? -36.822 -14.067 56.231 1.00 96.81 727 SER A O 1
ATOM 5720 N N . VAL A 1 728 ? -38.981 -14.118 56.877 1.00 96.00 728 VAL A N 1
ATOM 5721 C CA . VAL A 1 728 ? -39.182 -12.673 56.990 1.00 96.00 728 VAL A CA 1
ATOM 5722 C C . VAL A 1 728 ? -39.064 -12.252 58.443 1.00 96.00 728 VAL A C 1
ATOM 5724 O O . VAL A 1 728 ? -39.522 -12.962 59.339 1.00 96.00 728 VAL A O 1
ATOM 5727 N N . PHE A 1 729 ? -38.482 -11.082 58.652 1.00 96.88 729 PHE A N 1
ATOM 5728 C CA . PHE A 1 729 ? -38.218 -10.488 59.950 1.00 96.88 729 PHE A CA 1
ATOM 5729 C C . PHE A 1 729 ? -38.736 -9.059 59.958 1.00 96.88 729 PHE A C 1
ATOM 5731 O O . PHE A 1 729 ? -38.479 -8.287 59.030 1.00 96.88 729 PHE A O 1
ATOM 5738 N N . PHE A 1 730 ? -39.434 -8.717 61.031 1.00 96.31 730 PHE A N 1
ATOM 5739 C CA . PHE A 1 730 ? -39.851 -7.358 61.330 1.00 96.31 730 PHE A CA 1
ATOM 5740 C C . PHE A 1 730 ? -39.445 -7.025 62.757 1.00 96.31 730 PHE A C 1
ATOM 5742 O O . PHE A 1 730 ? -39.754 -7.797 63.664 1.00 96.31 730 PHE A O 1
ATOM 5749 N N . SER A 1 731 ? -38.801 -5.880 62.956 1.00 94.62 731 SER A N 1
ATOM 5750 C CA . SER A 1 731 ? -38.622 -5.288 64.280 1.00 94.62 731 SER A CA 1
ATOM 5751 C C . SER A 1 731 ? -39.214 -3.894 64.326 1.00 94.62 731 SER A C 1
ATOM 5753 O O . SER A 1 731 ? -39.109 -3.178 63.337 1.00 94.62 731 SER A O 1
ATOM 5755 N N . ASP A 1 732 ? -39.785 -3.501 65.460 1.00 93.31 732 ASP A N 1
ATOM 5756 C CA . ASP A 1 732 ? -40.340 -2.160 65.680 1.00 93.31 732 ASP A CA 1
ATOM 5757 C C . ASP A 1 732 ? -39.985 -1.636 67.078 1.00 93.31 732 ASP A C 1
ATOM 5759 O O . ASP A 1 732 ? -39.900 -2.425 68.035 1.00 93.31 732 ASP A O 1
ATOM 5763 N N . VAL A 1 733 ? -39.784 -0.319 67.213 1.00 90.75 733 VAL A N 1
ATOM 5764 C CA . VAL A 1 733 ? -39.421 0.304 68.492 1.00 90.75 733 VAL A CA 1
ATOM 5765 C C . VAL A 1 733 ? -40.669 0.535 69.342 1.00 90.75 733 VAL A C 1
ATOM 5767 O O . VAL A 1 733 ? -41.664 1.159 68.974 1.00 90.75 733 VAL A O 1
ATOM 5770 N N . ARG A 1 734 ? -40.622 0.041 70.575 1.00 88.62 734 ARG A N 1
ATOM 5771 C CA . ARG A 1 734 ? -41.706 0.184 71.542 1.00 88.62 734 ARG A CA 1
ATOM 5772 C C . ARG A 1 734 ? -41.766 1.612 72.065 1.00 88.62 734 ARG A C 1
ATOM 5774 O O . ARG A 1 734 ? -40.814 2.125 72.640 1.00 88.62 734 ARG A O 1
ATOM 5781 N N . GLY A 1 735 ? -42.935 2.235 71.910 1.00 82.75 735 GLY A N 1
ATOM 5782 C CA . GLY A 1 735 ? -43.188 3.577 72.434 1.00 82.75 735 GLY A CA 1
ATOM 5783 C C . GLY A 1 735 ? -42.430 4.680 71.694 1.00 82.75 735 GLY A C 1
ATOM 5784 O O . GLY A 1 735 ? -42.214 5.741 72.276 1.00 82.75 735 GLY A O 1
ATOM 5785 N N . PHE A 1 736 ? -42.049 4.461 70.428 1.00 84.31 736 PHE A N 1
ATOM 5786 C CA . PHE A 1 736 ? -41.270 5.422 69.644 1.00 84.31 736 PHE A CA 1
ATOM 5787 C C . PHE A 1 736 ? -41.876 6.827 69.617 1.00 84.31 736 PHE A C 1
ATOM 5789 O O . PHE A 1 736 ? -41.148 7.798 69.788 1.00 84.31 736 PHE A O 1
ATOM 5796 N N . THR A 1 737 ? -43.204 6.957 69.511 1.00 80.69 737 THR A N 1
ATOM 5797 C CA . THR A 1 737 ? -43.887 8.262 69.579 1.00 80.69 737 THR A CA 1
ATOM 5798 C C . THR A 1 737 ? -43.526 9.023 70.858 1.00 80.69 737 THR A C 1
ATOM 5800 O O . THR A 1 737 ? -43.115 10.178 70.792 1.00 80.69 737 THR A O 1
ATOM 5803 N N . THR A 1 738 ? -43.565 8.357 72.012 1.00 83.25 738 THR A N 1
ATOM 5804 C CA . THR A 1 738 ? -43.199 8.951 73.305 1.00 83.25 738 THR A CA 1
ATOM 5805 C C . THR A 1 738 ? -41.713 9.317 73.370 1.00 83.25 738 THR A C 1
ATOM 5807 O O . THR A 1 738 ? -41.361 10.358 73.916 1.00 83.25 738 THR A O 1
ATOM 5810 N N . ILE A 1 739 ? -40.835 8.497 72.782 1.00 83.62 739 ILE A N 1
ATOM 5811 C CA . ILE A 1 739 ? -39.391 8.781 72.699 1.00 83.62 739 ILE A CA 1
ATOM 5812 C C . ILE A 1 739 ? -39.129 10.000 71.799 1.00 83.62 739 ILE A C 1
ATOM 5814 O O . ILE A 1 739 ? -38.319 10.860 72.142 1.00 83.62 739 ILE A O 1
ATOM 5818 N N . SER A 1 740 ? -39.839 10.099 70.674 1.00 83.75 740 SER A N 1
ATOM 5819 C CA . SER A 1 740 ? -39.690 11.178 69.694 1.00 83.75 740 SER A CA 1
ATOM 5820 C C . SER A 1 740 ? -40.162 12.539 70.209 1.00 83.75 740 SER A C 1
ATOM 5822 O O . SER A 1 740 ? -39.589 13.556 69.836 1.00 83.75 740 SER A O 1
ATOM 5824 N N . GLU A 1 741 ? -41.151 12.562 71.108 1.00 83.44 741 GLU A N 1
ATOM 5825 C CA . GLU A 1 741 ? -41.624 13.784 71.771 1.00 83.44 741 GLU A CA 1
ATOM 5826 C C . GLU A 1 741 ? -40.663 14.273 72.872 1.00 83.44 741 GLU A C 1
ATOM 5828 O O . GLU A 1 741 ? -40.671 15.454 73.217 1.00 83.44 741 GLU A O 1
ATOM 5833 N N . ALA A 1 742 ? -39.822 13.385 73.417 1.00 81.31 742 ALA A N 1
ATOM 5834 C CA . ALA A 1 742 ? -38.914 13.680 74.528 1.00 81.31 742 ALA A CA 1
ATOM 5835 C C . ALA A 1 742 ? -37.512 14.163 74.098 1.00 81.31 742 ALA A C 1
ATOM 5837 O O . ALA A 1 742 ? -36.729 14.596 74.946 1.00 81.31 742 ALA A O 1
ATOM 5838 N N . LEU A 1 743 ? -37.170 14.079 72.808 1.00 85.94 743 LEU A N 1
ATOM 5839 C CA . LEU A 1 743 ? -35.842 14.395 72.270 1.00 85.94 743 LEU A CA 1
ATOM 5840 C C . LEU A 1 743 ? -35.898 15.530 71.241 1.00 85.94 743 LEU A C 1
ATOM 5842 O O . LEU A 1 743 ? -36.907 15.734 70.572 1.00 85.94 743 LEU A O 1
ATOM 5846 N N . SER A 1 744 ? -34.785 16.256 71.069 1.00 88.00 744 SER A N 1
ATOM 5847 C CA . SER A 1 744 ? -34.648 17.158 69.917 1.00 88.00 744 SER A CA 1
ATOM 5848 C C . SER A 1 744 ? -34.568 16.347 68.614 1.00 88.00 744 SER A C 1
ATOM 5850 O O . SER A 1 744 ? -34.128 15.193 68.654 1.00 88.00 744 SER A O 1
ATOM 5852 N N . PRO A 1 745 ? -34.920 16.922 67.449 1.00 85.38 745 PRO A N 1
ATOM 5853 C CA . PRO A 1 745 ? -34.806 16.230 66.164 1.00 85.38 745 PRO A CA 1
ATOM 5854 C C . PRO A 1 745 ? -33.408 15.646 65.910 1.00 85.38 745 PRO A C 1
ATOM 5856 O O . PRO A 1 745 ? -33.284 14.505 65.471 1.00 85.38 745 PRO A O 1
ATOM 5859 N N . GLU A 1 746 ? -32.346 16.384 66.244 1.00 86.25 746 GLU A N 1
ATOM 5860 C CA . GLU A 1 746 ? -30.959 15.928 66.095 1.00 86.25 746 GLU A CA 1
ATOM 5861 C C . GLU A 1 746 ? -30.624 14.797 67.076 1.00 86.25 746 GLU A C 1
ATOM 5863 O O . GLU A 1 746 ? -29.961 13.827 66.702 1.00 86.25 746 GLU A O 1
ATOM 5868 N N . GLY A 1 747 ? -31.105 14.897 68.321 1.00 85.31 747 GLY A N 1
ATOM 5869 C CA . GLY A 1 747 ? -30.929 13.866 69.343 1.00 85.31 747 GLY A CA 1
ATOM 5870 C C . GLY A 1 747 ? -31.652 12.566 68.989 1.00 85.31 747 GLY A C 1
ATOM 5871 O O . GLY A 1 747 ? -31.077 11.488 69.140 1.00 85.31 747 GLY A O 1
ATOM 5872 N N . LEU A 1 748 ? -32.869 12.666 68.447 1.00 86.50 748 LEU A N 1
ATOM 5873 C CA . LEU A 1 748 ? -33.654 11.530 67.969 1.00 86.50 748 LEU A CA 1
ATOM 5874 C C . LEU A 1 748 ? -32.980 10.845 66.776 1.00 86.50 748 LEU A C 1
ATOM 5876 O O . LEU A 1 748 ? -32.861 9.623 66.768 1.00 86.50 748 LEU A O 1
ATOM 5880 N N . VAL A 1 749 ? -32.493 11.617 65.797 1.00 86.50 749 VAL A N 1
ATOM 5881 C CA . VAL A 1 749 ? -31.761 11.071 64.640 1.00 86.50 749 VAL A CA 1
ATOM 5882 C C . VAL A 1 749 ? -30.473 10.379 65.082 1.00 86.50 749 VAL A C 1
ATOM 5884 O O . VAL A 1 749 ? -30.168 9.298 64.587 1.00 86.50 749 VAL A O 1
ATOM 5887 N N . SER A 1 750 ? -29.727 10.962 66.025 1.00 86.88 750 SER A N 1
ATOM 5888 C CA . SER A 1 750 ? -28.505 10.351 66.563 1.00 86.88 750 SER A CA 1
ATOM 5889 C C . SER A 1 750 ? -28.793 9.021 67.268 1.00 86.88 750 SER A C 1
ATOM 5891 O O . SER A 1 750 ? -28.156 8.012 66.963 1.00 86.88 750 SER A O 1
ATOM 5893 N N . LEU A 1 751 ? -29.803 8.996 68.147 1.00 88.81 751 LEU A N 1
ATOM 5894 C CA . LEU A 1 751 ? -30.226 7.790 68.862 1.00 88.81 751 LEU A CA 1
ATOM 5895 C C . LEU A 1 751 ? -30.707 6.699 67.894 1.00 88.81 751 LEU A C 1
ATOM 5897 O O . LEU A 1 751 ? -30.310 5.540 68.021 1.00 88.81 751 LEU A O 1
ATOM 5901 N N . LEU A 1 752 ? -31.529 7.076 66.910 1.00 89.38 752 LEU A N 1
ATOM 5902 C CA . LEU A 1 752 ? -32.061 6.144 65.923 1.00 89.38 752 LEU A CA 1
ATOM 5903 C C . LEU A 1 752 ? -30.954 5.599 65.015 1.00 89.38 752 LEU A C 1
ATOM 5905 O O . LEU A 1 752 ? -30.940 4.405 64.745 1.00 89.38 752 LEU A O 1
ATOM 5909 N N . ASN A 1 753 ? -29.997 6.429 64.593 1.00 88.38 753 ASN A N 1
ATOM 5910 C CA . ASN A 1 753 ? -28.852 5.968 63.808 1.00 88.38 753 ASN A CA 1
ATOM 5911 C C . ASN A 1 753 ? -27.960 5.008 64.607 1.00 88.38 753 ASN A C 1
ATOM 5913 O O . ASN A 1 753 ? -27.527 4.009 64.041 1.00 88.38 753 ASN A O 1
ATOM 5917 N N . GLU A 1 754 ? -27.700 5.267 65.897 1.00 90.19 754 GLU A N 1
ATOM 5918 C CA . GLU A 1 754 ? -26.931 4.348 66.758 1.00 90.19 754 GLU A CA 1
ATOM 5919 C C . GLU A 1 754 ? -27.638 2.985 66.872 1.00 90.19 754 GLU A C 1
ATOM 5921 O O . GLU A 1 754 ? -27.010 1.946 66.682 1.00 90.19 754 GLU A O 1
ATOM 5926 N N . TYR A 1 755 ? -28.957 2.990 67.100 1.00 92.19 755 TYR A N 1
ATOM 5927 C CA . TYR A 1 755 ? -29.776 1.775 67.145 1.00 92.19 755 TYR A CA 1
ATOM 5928 C C . TYR A 1 755 ? -29.806 1.031 65.799 1.00 92.19 755 TYR A C 1
ATOM 5930 O O . TYR A 1 755 ? -29.464 -0.150 65.741 1.00 92.19 755 TYR A O 1
ATOM 5938 N N . LEU A 1 756 ? -30.196 1.711 64.716 1.00 91.00 756 LEU A N 1
ATOM 5939 C CA . LEU A 1 756 ? -30.334 1.100 63.394 1.00 91.00 756 LEU A CA 1
ATOM 5940 C C . LEU A 1 756 ? -28.998 0.554 62.890 1.00 91.00 756 LEU A C 1
ATOM 5942 O O . LEU A 1 756 ? -29.002 -0.498 62.257 1.00 91.00 756 LEU A O 1
ATOM 5946 N N . SER A 1 757 ? -27.874 1.221 63.184 1.00 89.62 757 SER A N 1
ATOM 5947 C CA . SER A 1 757 ? -26.543 0.751 62.773 1.00 89.62 757 SER A CA 1
ATOM 5948 C C . SER A 1 757 ? -26.213 -0.598 63.411 1.00 89.62 757 SER A C 1
ATOM 5950 O O . SER A 1 757 ? -25.977 -1.560 62.686 1.00 89.62 757 SER A O 1
ATOM 5952 N N . GLU A 1 758 ? -26.303 -0.707 64.741 1.00 92.56 758 GLU A N 1
ATOM 5953 C CA . GLU A 1 758 ? -26.003 -1.954 65.463 1.00 92.56 758 GLU A CA 1
ATOM 5954 C C . GLU A 1 758 ? -26.936 -3.101 65.034 1.00 92.56 758 GLU A C 1
ATOM 5956 O O . GLU A 1 758 ? -26.494 -4.218 64.767 1.00 92.56 758 GLU A O 1
ATOM 5961 N N . MET A 1 759 ? -28.245 -2.836 64.927 1.00 94.12 759 MET A N 1
ATOM 5962 C CA . MET A 1 759 ? -29.210 -3.871 64.537 1.00 94.12 759 MET A CA 1
ATOM 5963 C C . MET A 1 759 ? -29.000 -4.342 63.095 1.00 94.12 759 MET A C 1
ATOM 5965 O O . MET A 1 759 ? -29.155 -5.531 62.804 1.00 94.12 759 MET A O 1
ATOM 5969 N N . THR A 1 760 ? -28.646 -3.421 62.197 1.00 91.06 760 THR A N 1
ATOM 5970 C CA . THR A 1 760 ? -28.395 -3.723 60.783 1.00 91.06 760 THR A CA 1
ATOM 5971 C C . THR A 1 760 ? -27.127 -4.540 60.602 1.00 91.06 760 THR A C 1
ATOM 5973 O O . THR A 1 760 ? -27.159 -5.520 59.857 1.00 91.06 760 THR A O 1
ATOM 5976 N N . GLU A 1 761 ? -26.046 -4.189 61.303 1.00 89.94 761 GLU A N 1
ATOM 5977 C CA . GLU A 1 761 ? -24.804 -4.970 61.293 1.00 89.94 761 GLU A CA 1
ATOM 5978 C C . GLU A 1 761 ? -25.079 -6.419 61.693 1.00 89.94 761 GLU A C 1
ATOM 5980 O O . GLU A 1 761 ? -24.718 -7.331 60.958 1.00 89.94 761 GLU A O 1
ATOM 5985 N N . LEU A 1 762 ? -25.848 -6.644 62.762 1.00 93.06 762 LEU A N 1
ATOM 5986 C CA . LEU A 1 762 ? -26.204 -7.998 63.187 1.00 93.06 762 LEU A CA 1
ATOM 5987 C C . LEU A 1 762 ? -27.029 -8.751 62.134 1.00 93.06 762 LEU A C 1
ATOM 5989 O O . LEU A 1 762 ? -26.779 -9.928 61.897 1.00 93.06 762 LEU A O 1
ATOM 5993 N N . ILE A 1 763 ? -27.981 -8.105 61.453 1.00 92.81 763 ILE A N 1
ATOM 5994 C CA . ILE A 1 763 ? -28.729 -8.770 60.367 1.00 92.81 763 ILE A CA 1
ATOM 5995 C C . ILE A 1 763 ? -27.773 -9.224 59.262 1.00 92.81 763 ILE A C 1
ATOM 5997 O O . ILE A 1 763 ? -27.862 -10.368 58.815 1.00 92.81 763 ILE A O 1
ATOM 6001 N N . ILE A 1 764 ? -26.851 -8.353 58.847 1.00 88.50 764 ILE A N 1
ATOM 6002 C CA . ILE A 1 764 ? -25.885 -8.632 57.777 1.00 88.50 764 ILE A CA 1
ATOM 6003 C C . ILE A 1 764 ? -24.884 -9.717 58.206 1.00 88.50 764 ILE A C 1
ATOM 6005 O O . ILE A 1 764 ? -24.631 -10.648 57.434 1.00 88.50 764 ILE A O 1
ATOM 6009 N N . ASP A 1 765 ? -24.377 -9.648 59.439 1.00 89.38 765 ASP A N 1
ATOM 6010 C CA . ASP A 1 765 ? -23.432 -10.604 60.031 1.00 89.38 765 ASP A CA 1
ATOM 6011 C C . ASP A 1 765 ? -23.993 -12.030 60.067 1.00 89.38 765 ASP A C 1
ATOM 6013 O O . ASP A 1 765 ? -23.248 -12.998 59.911 1.00 89.38 765 ASP A O 1
ATOM 6017 N N . TYR A 1 766 ? -25.313 -12.174 60.210 1.00 91.00 766 TYR A N 1
ATOM 6018 C CA . TYR A 1 766 ? -26.007 -13.463 60.136 1.00 91.00 766 TYR A CA 1
ATOM 6019 C C . TYR A 1 766 ? -26.657 -13.716 58.772 1.00 91.00 766 TYR A C 1
ATOM 6021 O O . TYR A 1 766 ? -27.619 -14.478 58.683 1.00 91.00 766 TYR A O 1
ATOM 6029 N N . ARG A 1 767 ? -26.126 -13.136 57.686 1.00 88.44 767 ARG A N 1
ATOM 6030 C CA . ARG A 1 767 ? -26.533 -13.402 56.287 1.00 88.44 767 ARG A CA 1
ATOM 6031 C C . ARG A 1 767 ? -27.969 -12.990 55.940 1.00 88.44 767 ARG A C 1
ATOM 6033 O O . ARG A 1 767 ? -28.583 -13.579 55.047 1.00 88.44 767 ARG A O 1
ATOM 6040 N N . GLY A 1 768 ? -28.510 -12.010 56.651 1.00 89.62 768 GLY A N 1
ATOM 6041 C CA . GLY A 1 768 ? -29.792 -11.395 56.335 1.00 89.62 768 GLY A CA 1
ATOM 6042 C C . GLY A 1 768 ? -29.653 -10.292 55.291 1.00 89.62 768 GLY A C 1
ATOM 6043 O O . GLY A 1 768 ? -28.612 -9.646 55.172 1.00 89.62 768 GLY A O 1
ATOM 6044 N N . THR A 1 769 ? -30.729 -10.070 54.544 1.00 88.19 769 THR A N 1
ATOM 6045 C CA . THR A 1 769 ? -30.858 -8.973 53.581 1.00 88.19 769 THR A CA 1
ATOM 6046 C C . THR A 1 769 ? -31.820 -7.934 54.143 1.00 88.19 769 THR A C 1
ATOM 6048 O O . THR A 1 769 ? -32.956 -8.267 54.494 1.00 88.19 769 THR A O 1
ATOM 6051 N N . ILE A 1 770 ? -31.384 -6.674 54.219 1.00 90.19 770 ILE A N 1
ATOM 6052 C CA . ILE A 1 770 ? -32.256 -5.560 54.615 1.00 90.19 770 ILE A CA 1
ATOM 6053 C C . ILE A 1 770 ? -33.150 -5.196 53.431 1.00 90.19 770 ILE A C 1
ATOM 6055 O O . ILE A 1 770 ? -32.654 -4.879 52.352 1.00 90.19 770 ILE A O 1
ATOM 6059 N N . ASP A 1 771 ? -34.464 -5.218 53.642 1.00 88.25 771 ASP A N 1
ATOM 6060 C CA . ASP A 1 771 ? -35.437 -4.803 52.632 1.00 88.25 771 ASP A CA 1
ATOM 6061 C C . ASP A 1 771 ? -35.647 -3.285 52.678 1.00 88.25 771 ASP A C 1
ATOM 6063 O O . ASP A 1 771 ? -35.395 -2.577 51.702 1.00 88.25 771 ASP A O 1
ATOM 6067 N N . LYS A 1 772 ? -36.087 -2.765 53.833 1.00 87.00 772 LYS A N 1
ATOM 6068 C CA . LYS A 1 772 ? -36.243 -1.323 54.070 1.00 87.00 772 LYS A CA 1
ATOM 6069 C C . LYS A 1 772 ? -36.374 -0.977 55.552 1.00 87.00 772 LYS A C 1
ATOM 6071 O O . LYS A 1 772 ? -36.755 -1.813 56.370 1.00 87.00 772 LYS A O 1
ATOM 6076 N N . TYR A 1 773 ? -36.146 0.300 55.855 1.00 88.00 773 TYR A N 1
ATOM 6077 C CA . TYR A 1 773 ? -36.574 0.929 57.104 1.00 88.00 773 TYR A CA 1
ATOM 6078 C C . TYR A 1 773 ? -37.967 1.539 56.928 1.00 88.00 773 TYR A C 1
ATOM 6080 O O . TYR A 1 773 ? -38.240 2.199 55.920 1.00 88.00 773 TYR A O 1
ATOM 6088 N N . MET A 1 774 ? -38.845 1.338 57.906 1.00 82.94 774 MET A N 1
ATOM 6089 C CA . MET A 1 774 ? -40.200 1.894 57.936 1.00 82.94 774 MET A CA 1
ATOM 6090 C C . MET A 1 774 ? -40.353 2.778 59.176 1.00 82.94 774 MET A C 1
ATOM 6092 O O . MET A 1 774 ? -40.964 2.377 60.158 1.00 82.94 774 MET A O 1
ATOM 6096 N N . GLY A 1 775 ? -39.761 3.975 59.136 1.00 82.88 775 GLY A N 1
ATOM 6097 C CA . GLY A 1 775 ? -39.616 4.807 60.332 1.00 82.88 775 GLY A CA 1
ATOM 6098 C C . GLY A 1 775 ? -38.560 4.210 61.261 1.00 82.88 775 GLY A C 1
ATOM 6099 O O . GLY A 1 775 ? -37.388 4.147 60.894 1.00 82.88 775 GLY A O 1
ATOM 6100 N N . ASP A 1 776 ? -38.991 3.769 62.433 1.00 84.62 776 ASP A N 1
ATOM 6101 C CA . ASP A 1 776 ? -38.217 3.081 63.467 1.00 84.62 776 ASP A CA 1
ATOM 6102 C C . ASP A 1 776 ? -38.200 1.551 63.318 1.00 84.62 776 ASP A C 1
ATOM 6104 O O . ASP A 1 776 ? -37.409 0.874 63.979 1.00 84.62 776 ASP A O 1
ATOM 6108 N N . ALA A 1 777 ? -39.008 1.011 62.402 1.00 87.69 777 ALA A N 1
ATOM 6109 C CA . ALA A 1 777 ? -39.064 -0.415 62.130 1.00 87.69 777 ALA A CA 1
ATOM 6110 C C . ALA A 1 777 ? -38.041 -0.878 61.076 1.00 87.69 777 ALA A C 1
ATOM 6112 O O . ALA A 1 777 ? -37.789 -0.195 60.076 1.00 87.69 777 ALA A O 1
ATOM 6113 N N . ILE A 1 778 ? -37.508 -2.090 61.254 1.00 93.56 778 ILE A N 1
ATOM 6114 C CA . ILE A 1 778 ? -36.609 -2.762 60.306 1.00 93.56 778 ILE A CA 1
ATOM 6115 C C . ILE A 1 778 ? -37.346 -3.942 59.680 1.00 93.56 778 ILE A C 1
ATOM 6117 O O . ILE A 1 778 ? -37.876 -4.801 60.385 1.00 93.56 778 ILE A O 1
ATOM 6121 N N . MET A 1 779 ? -37.341 -4.006 58.349 1.00 93.62 779 MET A N 1
ATOM 6122 C CA . MET A 1 779 ? -37.789 -5.170 57.592 1.00 93.62 779 MET A CA 1
ATOM 6123 C C . MET A 1 779 ? -36.585 -5.853 56.943 1.00 93.62 779 MET A C 1
ATOM 6125 O O . MET A 1 779 ? -35.822 -5.223 56.207 1.00 93.62 779 MET A O 1
ATOM 6129 N N . ALA A 1 780 ? -36.433 -7.150 57.197 1.00 94.31 780 ALA A N 1
ATOM 6130 C CA . ALA A 1 780 ? -35.342 -7.964 56.672 1.00 94.31 780 ALA A CA 1
ATOM 6131 C C . ALA A 1 780 ? -35.814 -9.377 56.311 1.00 94.31 780 ALA A C 1
ATOM 6133 O O . ALA A 1 780 ? -36.918 -9.799 56.669 1.00 94.31 780 ALA A O 1
ATOM 6134 N N . PHE A 1 781 ? -34.983 -10.116 55.581 1.00 93.75 781 PHE A N 1
ATOM 6135 C CA . PHE A 1 781 ? -35.290 -11.485 55.184 1.00 93.75 781 PHE A CA 1
ATOM 6136 C C . PHE A 1 781 ? -34.045 -12.340 54.940 1.00 93.75 781 PHE A C 1
ATOM 6138 O O . PHE A 1 781 ? -32.966 -11.831 54.647 1.00 93.75 781 PHE A O 1
ATOM 6145 N N . TRP A 1 782 ? -34.225 -13.659 55.015 1.00 93.25 782 TRP A N 1
ATOM 6146 C CA . TRP A 1 782 ? -33.210 -14.676 54.735 1.00 93.25 782 TRP A CA 1
ATOM 6147 C C . TRP A 1 782 ? -33.705 -15.663 53.674 1.00 93.25 782 TRP A C 1
ATOM 6149 O O . TRP A 1 782 ? -34.905 -15.930 53.578 1.00 93.25 782 TRP A O 1
ATOM 6159 N N . GLY A 1 783 ? -32.770 -16.238 52.910 1.00 87.25 783 GLY A N 1
ATOM 6160 C CA . GLY A 1 783 ? -33.047 -17.196 51.826 1.00 87.25 783 GLY A CA 1
ATOM 6161 C C . GLY A 1 783 ? -33.043 -16.581 50.418 1.00 87.25 783 GLY A C 1
ATOM 6162 O O . GLY A 1 783 ? -33.244 -17.289 49.428 1.00 87.25 783 GLY A O 1
ATOM 6163 N N . ALA A 1 784 ? -32.809 -15.268 50.313 1.00 82.50 784 ALA A N 1
ATOM 6164 C CA . ALA A 1 784 ? -32.583 -14.555 49.059 1.00 82.50 784 ALA A CA 1
ATOM 6165 C C . ALA A 1 784 ? -31.730 -13.280 49.292 1.00 82.50 784 ALA A C 1
ATOM 6167 O O . ALA A 1 784 ? -31.763 -12.742 50.400 1.00 82.50 784 ALA A O 1
ATOM 6168 N N . PRO A 1 785 ? -30.996 -12.768 48.278 1.00 70.50 785 PRO A N 1
ATOM 6169 C CA . PRO A 1 785 ? -30.875 -13.301 46.916 1.00 70.50 785 PRO A CA 1
ATOM 6170 C C . PRO A 1 785 ? -30.080 -14.613 46.845 1.00 70.50 785 PRO A C 1
ATOM 6172 O O . PRO A 1 785 ? -30.467 -15.492 46.068 1.00 70.50 785 PRO A O 1
ATOM 6175 N N . ALA A 1 786 ? -29.076 -14.763 47.714 1.00 74.75 786 ALA A N 1
ATOM 6176 C CA . ALA A 1 786 ? -28.325 -15.994 47.944 1.00 74.75 786 ALA A CA 1
ATOM 6177 C C . ALA A 1 786 ? -29.204 -17.075 48.582 1.00 74.75 786 ALA A C 1
ATOM 6179 O O . ALA A 1 786 ? -30.030 -16.787 49.458 1.00 74.75 786 ALA A O 1
ATOM 6180 N N . ARG A 1 787 ? -29.034 -18.326 48.151 1.00 80.19 787 ARG A N 1
ATOM 6181 C CA . ARG A 1 787 ? -29.772 -19.451 48.735 1.00 80.19 787 ARG A CA 1
ATOM 6182 C C . ARG A 1 787 ? -29.167 -19.814 50.093 1.00 80.19 787 ARG A C 1
ATOM 6184 O O . ARG A 1 787 ? -27.981 -20.098 50.194 1.00 80.19 787 ARG A O 1
ATOM 6191 N N . ASN A 1 788 ? -30.005 -19.861 51.124 1.00 83.31 788 ASN A N 1
ATOM 6192 C CA . ASN A 1 788 ? -29.638 -20.331 52.457 1.00 83.31 788 ASN A CA 1
ATOM 6193 C C . ASN A 1 788 ? -30.701 -21.328 52.916 1.00 83.31 788 ASN A C 1
ATOM 6195 O O . ASN A 1 788 ? -31.817 -20.909 53.199 1.00 83.31 788 ASN A O 1
ATOM 6199 N N . ASP A 1 789 ? -30.380 -22.621 52.964 1.00 87.94 789 ASP A N 1
ATOM 6200 C CA . ASP A 1 789 ? -31.345 -23.654 53.373 1.00 87.94 789 ASP A CA 1
ATOM 6201 C C . ASP A 1 789 ? -31.680 -23.565 54.881 1.00 87.94 789 ASP A C 1
ATOM 6203 O O . ASP A 1 789 ? -32.789 -23.903 55.290 1.00 87.94 789 ASP A O 1
ATOM 6207 N N . ASP A 1 790 ? -30.780 -22.992 55.688 1.00 92.50 790 ASP A N 1
ATOM 6208 C CA . ASP A 1 790 ? -30.936 -22.764 57.134 1.00 92.50 790 ASP A CA 1
ATOM 6209 C C . ASP A 1 790 ? -31.493 -21.360 57.462 1.00 92.50 790 ASP A C 1
ATOM 6211 O O . ASP A 1 790 ? -31.381 -20.871 58.589 1.00 92.50 790 ASP A O 1
ATOM 6215 N N . HIS A 1 791 ? -32.115 -20.686 56.488 1.00 94.12 791 HIS A N 1
ATOM 6216 C CA . HIS A 1 791 ? -32.577 -19.295 56.595 1.00 94.12 791 HIS A CA 1
ATOM 6217 C C . HIS A 1 791 ? -33.419 -18.991 57.850 1.00 94.12 791 HIS A C 1
ATOM 6219 O O . HIS A 1 791 ? -33.267 -17.927 58.449 1.00 94.12 791 HIS A O 1
ATOM 6225 N N . ALA A 1 792 ? -34.278 -19.922 58.275 1.00 96.12 792 ALA A N 1
ATOM 6226 C CA . ALA A 1 792 ? -35.098 -19.765 59.476 1.00 96.12 792 ALA A CA 1
ATOM 6227 C C . ALA A 1 792 ? -34.263 -19.741 60.760 1.00 96.12 792 ALA A C 1
ATOM 6229 O O . ALA A 1 792 ? -34.546 -18.953 61.660 1.00 96.12 792 ALA A O 1
ATOM 6230 N N . TYR A 1 793 ? -33.213 -20.562 60.829 1.00 96.38 793 TYR A N 1
ATOM 6231 C CA . TYR A 1 793 ? -32.327 -20.598 61.986 1.00 96.38 793 TYR A CA 1
ATOM 6232 C C . TYR A 1 793 ? -31.476 -19.332 62.074 1.00 96.38 793 TYR A C 1
ATOM 6234 O O . TYR A 1 793 ? -31.430 -18.711 63.132 1.00 96.38 793 TYR A O 1
ATOM 6242 N N . TYR A 1 794 ? -30.887 -18.888 60.959 1.00 95.00 794 TYR A N 1
ATOM 6243 C CA . TYR A 1 794 ? -30.118 -17.638 60.917 1.00 95.00 794 TYR A CA 1
ATOM 6244 C C . TYR A 1 794 ? -30.949 -16.418 61.339 1.00 95.00 794 TYR A C 1
ATOM 6246 O O . TYR A 1 794 ? -30.460 -15.590 62.104 1.00 95.00 794 TYR A O 1
ATOM 6254 N N . ALA A 1 795 ? -32.220 -16.339 60.925 1.00 96.19 795 ALA A N 1
ATOM 6255 C CA . ALA A 1 795 ? -33.129 -15.286 61.380 1.00 96.19 795 ALA A CA 1
ATOM 6256 C C . ALA A 1 795 ? -33.355 -15.328 62.907 1.00 96.19 795 ALA A C 1
ATOM 6258 O O . ALA A 1 795 ? -33.352 -14.287 63.566 1.00 96.19 795 ALA A O 1
ATOM 6259 N N . CYS A 1 796 ? -33.515 -16.524 63.489 1.00 96.56 796 CYS A N 1
ATOM 6260 C CA . CYS A 1 796 ? -33.647 -16.700 64.938 1.00 96.56 796 CYS A CA 1
ATOM 6261 C C . CYS A 1 796 ? -32.366 -16.320 65.698 1.00 96.56 796 CYS A C 1
ATOM 6263 O O . CYS A 1 796 ? -32.446 -15.630 66.715 1.00 96.56 796 CYS A O 1
ATOM 6265 N N . VAL A 1 797 ? -31.192 -16.727 65.203 1.00 96.06 797 VAL A N 1
ATOM 6266 C CA . VAL A 1 797 ? -29.891 -16.364 65.791 1.00 96.06 797 VAL A CA 1
ATOM 6267 C C . VAL A 1 797 ? -29.694 -14.847 65.750 1.00 96.06 797 VAL A C 1
ATOM 6269 O O . VAL A 1 797 ? -29.360 -14.251 66.774 1.00 96.06 797 VAL A O 1
ATOM 6272 N N . ALA A 1 798 ? -29.995 -14.209 64.613 1.00 95.81 798 ALA A N 1
ATOM 6273 C CA . ALA A 1 798 ? -29.919 -12.759 64.461 1.00 95.81 798 ALA A CA 1
ATOM 6274 C C . ALA A 1 798 ? -30.831 -12.025 65.453 1.00 95.81 798 ALA A C 1
ATOM 6276 O O . ALA A 1 798 ? -30.394 -11.075 66.098 1.00 95.81 798 ALA A O 1
ATOM 6277 N N . ALA A 1 799 ? -32.069 -12.491 65.638 1.00 96.12 799 ALA A N 1
ATOM 6278 C CA . ALA A 1 799 ? -33.004 -11.894 66.590 1.00 96.12 799 ALA A CA 1
ATOM 6279 C C . ALA A 1 799 ? -32.519 -11.995 68.046 1.00 96.12 799 ALA A C 1
ATOM 6281 O O . ALA A 1 799 ? -32.605 -11.024 68.799 1.00 96.12 799 ALA A O 1
ATOM 6282 N N . ILE A 1 800 ? -31.965 -13.148 68.439 1.00 95.38 800 ILE A N 1
ATOM 6283 C CA . ILE A 1 800 ? -31.372 -13.334 69.772 1.00 95.38 800 ILE A CA 1
ATOM 6284 C C . ILE A 1 800 ? -30.145 -12.433 69.954 1.00 95.38 800 ILE A C 1
ATOM 6286 O O . ILE A 1 800 ? -30.006 -11.787 70.996 1.00 95.38 800 ILE A O 1
ATOM 6290 N N . ALA A 1 801 ? -29.275 -12.347 68.946 1.00 94.81 801 ALA A N 1
ATOM 6291 C CA . ALA A 1 801 ? -28.097 -11.489 68.981 1.00 94.81 801 ALA A CA 1
ATOM 6292 C C . ALA A 1 801 ? -28.471 -10.001 69.081 1.00 94.81 801 ALA A C 1
ATOM 6294 O O . ALA A 1 801 ? -27.916 -9.289 69.918 1.00 94.81 801 ALA A O 1
ATOM 6295 N N . GLN A 1 802 ? -29.456 -9.546 68.303 1.00 95.19 802 GLN A N 1
ATOM 6296 C CA . GLN A 1 802 ? -29.989 -8.184 68.379 1.00 95.19 802 GLN A CA 1
ATOM 6297 C C . GLN A 1 802 ? -30.562 -7.862 69.751 1.00 95.19 802 GLN A C 1
ATOM 6299 O O . GLN A 1 802 ? -30.266 -6.806 70.308 1.00 95.19 802 GLN A O 1
ATOM 6304 N N . TYR A 1 803 ? -31.338 -8.778 70.330 1.00 92.38 803 TYR A N 1
ATOM 6305 C CA . TYR A 1 803 ? -31.884 -8.575 71.665 1.00 92.38 803 TYR A CA 1
ATOM 6306 C C . TYR A 1 803 ? -30.773 -8.423 72.719 1.00 92.38 803 TYR A C 1
ATOM 6308 O O . TYR A 1 803 ? -30.838 -7.524 73.559 1.00 92.38 803 TYR A O 1
ATOM 6316 N N . ARG A 1 804 ? -29.701 -9.225 72.638 1.00 92.00 804 ARG A N 1
ATOM 6317 C CA . ARG A 1 804 ? -28.525 -9.103 73.525 1.00 92.00 804 ARG A CA 1
ATOM 6318 C C . ARG A 1 804 ? -27.768 -7.792 73.321 1.00 92.00 804 ARG A C 1
ATOM 6320 O O . ARG A 1 804 ? -27.426 -7.122 74.296 1.00 92.00 804 ARG A O 1
ATOM 6327 N N . ALA A 1 805 ? -27.525 -7.404 72.071 1.00 92.75 805 ALA A N 1
ATOM 6328 C CA . ALA A 1 805 ? -26.856 -6.146 71.749 1.00 92.75 805 ALA A CA 1
ATOM 6329 C C . ALA A 1 805 ? -27.674 -4.937 72.226 1.00 92.75 805 ALA A C 1
ATOM 6331 O O . ALA A 1 805 ? -27.118 -3.990 72.791 1.00 92.75 805 ALA A O 1
ATOM 6332 N N . LEU A 1 806 ? -29.005 -5.011 72.105 1.00 94.12 806 LEU A N 1
ATOM 6333 C CA . LEU A 1 806 ? -29.916 -3.988 72.602 1.00 94.12 806 LEU A CA 1
ATOM 6334 C C . LEU A 1 806 ? -29.817 -3.820 74.121 1.00 94.12 806 LEU A C 1
ATOM 6336 O O . LEU A 1 806 ? -29.789 -2.688 74.587 1.00 94.12 806 LEU A O 1
ATOM 6340 N N . GLN A 1 807 ? -29.695 -4.897 74.902 1.00 91.88 807 GLN A N 1
ATOM 6341 C CA . GLN A 1 807 ? -29.483 -4.784 76.355 1.00 91.88 807 GLN A CA 1
ATOM 6342 C C . GLN A 1 807 ? -28.193 -4.012 76.685 1.00 91.88 807 GLN A C 1
ATOM 6344 O O . GLN A 1 807 ? -28.162 -3.188 77.604 1.00 91.88 807 GLN A O 1
ATOM 6349 N N . GLY A 1 808 ? -27.134 -4.230 75.899 1.00 92.00 808 GLY A N 1
ATOM 6350 C CA . GLY A 1 808 ? -25.893 -3.460 75.990 1.00 92.00 808 GLY A CA 1
ATOM 6351 C C . GLY A 1 808 ? -26.089 -1.978 75.650 1.00 92.00 808 GLY A C 1
ATOM 6352 O O . GLY A 1 808 ? -25.610 -1.112 76.385 1.00 92.00 808 GLY A O 1
ATOM 6353 N N . LEU A 1 809 ? -26.822 -1.678 74.574 1.00 91.75 809 LEU A N 1
ATOM 6354 C CA . LEU A 1 809 ? -27.186 -0.312 74.180 1.00 91.75 809 LEU A CA 1
ATOM 6355 C C . LEU A 1 809 ? -28.037 0.389 75.247 1.00 91.75 809 LEU A C 1
ATOM 6357 O O . LEU A 1 809 ? -27.712 1.505 75.643 1.00 91.75 809 LEU A O 1
ATOM 6361 N N . GLN A 1 810 ? -29.061 -0.280 75.780 1.00 92.12 810 GLN A N 1
ATOM 6362 C CA . GLN A 1 810 ? -29.932 0.231 76.844 1.00 92.12 810 GLN A CA 1
ATOM 6363 C C . GLN A 1 810 ? -29.137 0.637 78.085 1.00 92.12 810 GLN A C 1
ATOM 6365 O O . GLN A 1 810 ? -29.386 1.703 78.654 1.00 92.12 810 GLN A O 1
ATOM 6370 N N . LYS A 1 811 ? -28.134 -0.162 78.472 1.00 90.94 811 LYS A N 1
ATOM 6371 C CA . LYS A 1 811 ? -27.219 0.191 79.563 1.00 90.94 811 LYS A CA 1
ATOM 6372 C C . LYS A 1 811 ? -26.427 1.465 79.242 1.00 90.94 811 LYS A C 1
ATOM 6374 O O . LYS A 1 811 ? -26.425 2.391 80.050 1.00 90.94 811 LYS A O 1
ATOM 6379 N N . ARG A 1 812 ? -25.833 1.556 78.044 1.00 90.25 812 ARG A N 1
ATOM 6380 C CA . ARG A 1 812 ? -25.078 2.747 77.598 1.00 90.25 812 ARG A CA 1
ATOM 6381 C C . ARG A 1 812 ? -25.947 4.001 77.482 1.00 90.25 812 ARG A C 1
ATOM 6383 O O . ARG A 1 812 ? -25.463 5.104 77.722 1.00 90.25 812 ARG A O 1
ATOM 6390 N N . TRP A 1 813 ? -27.201 3.873 77.054 1.00 92.38 813 TRP A N 1
ATOM 6391 C CA . TRP A 1 813 ? -28.138 4.999 76.982 1.00 92.38 813 TRP A CA 1
ATOM 6392 C C . TRP A 1 813 ? -28.568 5.454 78.376 1.00 92.38 813 TRP A C 1
ATOM 6394 O O . TRP A 1 813 ? -28.566 6.655 78.639 1.00 92.38 813 TRP A O 1
ATOM 6404 N N . SER A 1 814 ? -28.815 4.509 79.290 1.00 88.38 814 SER A N 1
ATOM 6405 C CA . SER A 1 814 ? -29.126 4.811 80.693 1.00 88.38 814 SER A CA 1
ATOM 6406 C C . SER A 1 814 ? -27.981 5.561 81.380 1.00 88.38 814 SER A C 1
ATOM 6408 O O . SER A 1 814 ? -28.219 6.571 82.032 1.00 88.38 814 SER A O 1
ATOM 6410 N N . GLU A 1 815 ? -26.730 5.131 81.177 1.00 90.56 815 GLU A N 1
ATOM 6411 C CA . GLU A 1 815 ? -25.531 5.813 81.702 1.00 90.56 815 GLU A CA 1
ATOM 6412 C C . GLU A 1 815 ? -25.369 7.242 81.148 1.00 90.56 815 GLU A C 1
ATOM 6414 O O . GLU A 1 815 ? -24.826 8.117 81.822 1.00 90.56 815 GLU A O 1
ATOM 6419 N N . ARG A 1 816 ? -25.876 7.497 79.936 1.00 88.44 816 ARG A N 1
ATOM 6420 C CA . ARG A 1 816 ? -25.895 8.818 79.289 1.00 88.44 816 ARG A CA 1
ATOM 6421 C C . ARG A 1 816 ? -27.135 9.658 79.636 1.00 88.44 816 ARG A C 1
ATOM 6423 O O . ARG A 1 816 ? -27.235 10.779 79.145 1.00 88.44 816 ARG A O 1
ATOM 6430 N N . ASN A 1 817 ? -28.056 9.158 80.467 1.00 85.88 817 ASN A N 1
ATOM 6431 C CA . ASN A 1 817 ? -29.361 9.773 80.758 1.00 85.88 817 ASN A CA 1
ATOM 6432 C C . ASN A 1 817 ? -30.210 10.061 79.499 1.00 85.88 817 ASN A C 1
ATOM 6434 O O . ASN A 1 817 ? -30.901 11.076 79.424 1.00 85.88 817 ASN A O 1
ATOM 6438 N N . ILE A 1 818 ? -30.157 9.172 78.503 1.00 85.62 818 ILE A N 1
ATOM 6439 C CA . ILE A 1 818 ? -30.954 9.246 77.266 1.00 85.62 818 ILE A CA 1
ATOM 6440 C C . ILE A 1 818 ? -32.078 8.192 77.342 1.00 85.62 818 ILE A C 1
ATOM 6442 O O . ILE A 1 818 ? -31.854 7.131 77.935 1.00 85.62 818 ILE A O 1
ATOM 6446 N N . PRO A 1 819 ? -33.278 8.435 76.768 1.00 84.31 819 PRO A N 1
ATOM 6447 C CA . PRO A 1 819 ? -34.348 7.440 76.716 1.00 84.31 819 PRO A CA 1
ATOM 6448 C C . PRO A 1 819 ? -33.878 6.095 76.152 1.00 84.31 819 PRO A C 1
ATOM 6450 O O . PRO A 1 819 ? -33.194 6.036 75.131 1.00 84.31 819 PRO A O 1
ATOM 6453 N N . VAL A 1 820 ? -34.264 5.007 76.818 1.00 87.50 820 VAL A N 1
ATOM 6454 C CA . VAL A 1 820 ? -33.945 3.645 76.383 1.00 87.50 820 VAL A CA 1
ATOM 6455 C C . VAL A 1 820 ? -34.948 3.162 75.338 1.00 87.50 820 VAL A C 1
ATOM 6457 O O . VAL A 1 820 ? -36.156 3.296 75.519 1.00 87.50 820 VAL A O 1
ATOM 6460 N N . ILE A 1 821 ? -34.440 2.579 74.253 1.00 88.56 821 ILE A N 1
ATOM 6461 C CA . ILE A 1 821 ? -35.251 1.924 73.224 1.00 88.56 821 ILE A CA 1
ATOM 6462 C C . ILE A 1 821 ? -35.452 0.458 73.597 1.00 88.56 821 ILE A C 1
ATOM 6464 O O . ILE A 1 821 ? -34.508 -0.233 73.974 1.00 88.56 821 ILE A O 1
ATOM 6468 N N . ASP A 1 822 ? -36.680 -0.019 73.455 1.00 90.38 822 ASP A N 1
ATOM 6469 C CA . ASP A 1 822 ? -37.056 -1.426 73.552 1.00 90.38 822 ASP A CA 1
ATOM 6470 C C . ASP A 1 822 ? -37.726 -1.849 72.241 1.00 90.38 822 ASP A C 1
ATOM 6472 O O . ASP A 1 822 ? -38.242 -0.991 71.526 1.00 90.38 822 ASP A O 1
ATOM 6476 N N . ILE A 1 823 ? -37.704 -3.136 71.893 1.00 93.25 823 ILE A N 1
ATOM 6477 C CA . ILE A 1 823 ? -38.156 -3.601 70.570 1.00 93.25 823 ILE A CA 1
ATOM 6478 C C . ILE A 1 823 ? -39.050 -4.832 70.665 1.00 93.25 823 ILE A C 1
ATOM 6480 O O . ILE A 1 823 ? -38.937 -5.636 71.594 1.00 93.25 823 ILE A O 1
ATOM 6484 N N . GLY A 1 824 ? -39.938 -4.980 69.686 1.00 94.94 824 GLY A N 1
ATOM 6485 C CA . GLY A 1 824 ? -40.598 -6.247 69.378 1.00 94.94 824 GLY A CA 1
ATOM 6486 C C . GLY A 1 824 ? -40.058 -6.809 68.073 1.00 94.94 824 GLY A C 1
ATOM 6487 O O . GLY A 1 824 ? -39.816 -6.042 67.149 1.00 94.94 824 GLY A O 1
ATOM 6488 N N . ILE A 1 825 ? -39.869 -8.126 68.000 1.00 97.38 825 ILE A N 1
ATOM 6489 C CA . ILE A 1 825 ? -39.413 -8.833 66.800 1.00 97.38 825 ILE A CA 1
ATOM 6490 C C . ILE A 1 825 ? -40.430 -9.913 66.418 1.00 97.38 825 ILE A C 1
ATOM 6492 O O . ILE A 1 825 ? -40.797 -10.751 67.242 1.00 97.38 825 ILE A O 1
ATOM 6496 N N . GLY A 1 826 ? -40.851 -9.926 65.155 1.00 96.56 826 GLY A N 1
ATOM 6497 C CA . GLY A 1 826 ? -41.690 -10.962 64.557 1.00 96.56 826 GLY A CA 1
ATOM 6498 C C . GLY A 1 826 ? -40.968 -11.702 63.436 1.00 96.56 826 GLY A C 1
ATOM 6499 O O . GLY A 1 826 ? -40.448 -11.065 62.518 1.00 96.56 826 GLY A O 1
ATOM 6500 N N . ILE A 1 827 ? -40.972 -13.040 63.475 1.00 97.81 827 ILE A N 1
ATOM 6501 C CA . ILE A 1 827 ? -40.373 -13.883 62.427 1.00 97.81 827 ILE A CA 1
ATOM 6502 C C . ILE A 1 827 ? -41.397 -14.880 61.888 1.00 97.81 827 ILE A C 1
ATOM 6504 O O . ILE A 1 827 ? -42.068 -15.594 62.638 1.00 97.81 827 ILE A O 1
ATOM 6508 N N . ASN A 1 828 ? -41.495 -14.954 60.564 1.00 97.12 828 ASN A N 1
ATOM 6509 C CA . ASN A 1 828 ? -42.331 -15.933 59.881 1.00 97.12 828 ASN A CA 1
ATOM 6510 C C . ASN A 1 828 ? -41.576 -16.602 58.729 1.00 97.12 828 ASN A C 1
ATOM 6512 O O . ASN A 1 828 ? -40.766 -15.963 58.063 1.00 97.12 828 ASN A O 1
ATOM 6516 N N . THR A 1 829 ? -41.884 -17.868 58.457 1.00 96.81 829 THR A N 1
ATOM 6517 C CA . THR A 1 829 ? -41.275 -18.645 57.373 1.00 96.81 829 THR A CA 1
ATOM 6518 C C . THR A 1 829 ? -42.339 -19.097 56.378 1.00 96.81 829 THR A C 1
ATOM 6520 O O . THR A 1 829 ? -43.413 -19.544 56.772 1.00 96.81 829 THR A O 1
ATOM 6523 N N . GLY A 1 830 ? -42.059 -18.988 55.079 1.00 93.88 830 GLY A N 1
ATOM 6524 C CA . GLY A 1 830 ? -42.934 -19.531 54.039 1.00 93.88 830 GLY A CA 1
ATOM 6525 C C . GLY A 1 830 ? -42.611 -19.029 52.634 1.00 93.88 830 GLY A C 1
ATOM 6526 O O . GLY A 1 830 ? -41.613 -18.348 52.407 1.00 93.88 830 GLY A O 1
ATOM 6527 N N . LEU A 1 831 ? -43.471 -19.377 51.676 1.00 92.88 831 LEU A N 1
ATOM 6528 C CA . LEU A 1 831 ? -43.296 -19.016 50.269 1.00 92.88 831 LEU A CA 1
ATOM 6529 C C . LEU A 1 831 ? -43.666 -17.549 50.005 1.00 92.88 831 LEU A C 1
ATOM 6531 O O . LEU A 1 831 ? -44.818 -17.149 50.179 1.00 92.88 831 LEU A O 1
ATOM 6535 N N . ALA A 1 832 ? -42.720 -16.785 49.466 1.00 91.06 832 ALA A N 1
ATOM 6536 C CA . ALA A 1 832 ? -42.932 -15.434 48.957 1.00 91.06 832 ALA A CA 1
ATOM 6537 C C . ALA A 1 832 ? -42.337 -15.287 47.550 1.00 91.06 832 ALA A C 1
ATOM 6539 O O . ALA A 1 832 ? -41.483 -16.064 47.121 1.00 91.06 832 ALA A O 1
ATOM 6540 N N . VAL A 1 833 ? -42.801 -14.288 46.807 1.00 87.81 833 VAL A N 1
ATOM 6541 C CA . VAL A 1 833 ? -42.155 -13.879 45.557 1.00 87.81 833 VAL A CA 1
ATOM 6542 C C . VAL A 1 833 ? -41.079 -12.863 45.914 1.00 87.81 833 VAL A C 1
ATOM 6544 O O . VAL A 1 833 ? -41.403 -11.849 46.526 1.00 87.81 833 VAL A O 1
ATOM 6547 N N . VAL A 1 834 ? -39.827 -13.128 45.537 1.00 85.31 834 VAL A N 1
ATOM 6548 C CA . VAL A 1 834 ? -38.684 -12.230 45.776 1.00 85.31 834 VAL A CA 1
ATOM 6549 C C . VAL A 1 834 ? -38.114 -11.764 44.443 1.00 85.31 834 VAL A C 1
ATOM 6551 O O . VAL A 1 834 ? -37.874 -12.588 43.554 1.00 85.31 834 VAL A O 1
ATOM 6554 N N . GLY A 1 835 ? -37.892 -10.460 44.299 1.00 78.31 835 GLY A N 1
ATOM 6555 C CA . GLY A 1 835 ? -37.284 -9.886 43.103 1.00 78.31 835 GLY A CA 1
ATOM 6556 C C . GLY A 1 835 ? -37.407 -8.369 43.025 1.00 78.31 835 GLY A C 1
ATOM 6557 O O . GLY A 1 835 ? -37.819 -7.713 43.980 1.00 78.31 835 GLY A O 1
ATOM 6558 N N . ASN A 1 836 ? -37.061 -7.809 41.868 1.00 76.06 836 ASN A N 1
ATOM 6559 C CA . ASN A 1 836 ? -37.187 -6.375 41.619 1.00 76.06 836 ASN A CA 1
ATOM 6560 C C . ASN A 1 836 ? -38.652 -6.015 41.338 1.00 76.06 836 ASN A C 1
ATOM 6562 O O . ASN A 1 836 ? -39.197 -6.375 40.291 1.00 76.06 836 ASN A O 1
ATOM 6566 N N . MET A 1 837 ? -39.281 -5.289 42.267 1.00 78.62 837 MET A N 1
ATOM 6567 C CA . MET A 1 837 ? -40.684 -4.870 42.186 1.00 78.62 837 MET A CA 1
ATOM 6568 C C . MET A 1 837 ? -40.806 -3.345 42.175 1.00 78.62 837 MET A C 1
ATOM 6570 O O . MET A 1 837 ? -39.995 -2.634 42.763 1.00 78.62 837 MET A O 1
ATOM 6574 N N . GLY A 1 838 ? -41.838 -2.825 41.508 1.00 70.69 838 GLY A N 1
ATOM 6575 C CA . GLY A 1 838 ? -42.102 -1.389 41.418 1.00 70.69 838 GLY A CA 1
ATOM 6576 C C . GLY A 1 838 ? -42.367 -0.929 39.989 1.00 70.69 838 GLY A C 1
ATOM 6577 O O . GLY A 1 838 ? -42.789 -1.701 39.130 1.00 70.69 838 GLY A O 1
ATOM 6578 N N . SER A 1 839 ? -42.138 0.357 39.734 1.00 67.62 839 SER A N 1
ATOM 6579 C CA . SER A 1 839 ? -42.272 0.932 38.392 1.00 67.62 839 SER A CA 1
ATOM 6580 C C . SER A 1 839 ? -40.934 0.890 37.657 1.00 67.62 839 SER A C 1
ATOM 6582 O O . SER A 1 839 ? -39.876 0.883 38.278 1.00 67.62 839 SER A O 1
ATOM 6584 N N . SER A 1 840 ? -40.949 1.010 36.330 1.00 55.53 840 SER A N 1
ATOM 6585 C CA . SER A 1 840 ? -39.720 1.121 35.528 1.00 55.53 840 SER A CA 1
ATOM 6586 C C . SER A 1 840 ? -38.801 2.294 35.917 1.00 55.53 840 SER A C 1
ATOM 6588 O O . SER A 1 840 ? -37.647 2.324 35.496 1.00 55.53 840 SER A O 1
ATOM 6590 N N . ARG A 1 841 ? -39.290 3.272 36.699 1.00 43.31 841 ARG A N 1
ATOM 6591 C CA . ARG A 1 841 ? -38.518 4.438 37.173 1.00 43.31 841 ARG A CA 1
ATOM 6592 C C . ARG A 1 841 ? -38.033 4.310 38.619 1.00 43.31 841 ARG A C 1
ATOM 6594 O O . ARG A 1 841 ? -37.172 5.086 39.018 1.00 43.31 841 ARG A O 1
ATOM 6601 N N . ARG A 1 842 ? -38.595 3.383 39.399 1.00 53.72 842 ARG A N 1
ATOM 6602 C CA . ARG A 1 842 ? -38.246 3.139 40.804 1.00 53.72 842 ARG A CA 1
ATOM 6603 C C . ARG A 1 842 ? -38.566 1.685 41.132 1.00 53.72 842 ARG A C 1
ATOM 6605 O O . ARG A 1 842 ? -39.745 1.328 41.197 1.00 53.72 842 ARG A O 1
ATOM 6612 N N . MET A 1 843 ? -37.512 0.892 41.279 1.00 65.38 843 MET A N 1
ATOM 6613 C CA . MET A 1 843 ? -37.560 -0.533 41.586 1.00 65.38 843 MET A CA 1
ATOM 6614 C C . MET A 1 843 ? -36.858 -0.757 42.918 1.00 65.38 843 MET A C 1
ATOM 6616 O O . MET A 1 843 ? -35.764 -0.227 43.108 1.00 65.38 843 MET A O 1
ATOM 6620 N N . ASP A 1 844 ? -37.473 -1.554 43.779 1.00 70.00 844 ASP A N 1
ATOM 6621 C CA . ASP A 1 844 ? -36.879 -2.026 45.024 1.00 70.00 844 ASP A CA 1
ATOM 6622 C C . ASP A 1 844 ? -36.774 -3.558 44.937 1.00 70.00 844 ASP A C 1
ATOM 6624 O O . ASP A 1 844 ? -37.729 -4.227 44.520 1.00 70.00 844 ASP A O 1
ATOM 6628 N N . TYR A 1 845 ? -35.616 -4.120 45.292 1.00 76.94 845 TYR A N 1
ATOM 6629 C CA . TYR A 1 845 ? -35.480 -5.569 45.446 1.00 76.94 845 TYR A CA 1
ATOM 6630 C C . TYR A 1 845 ? -36.169 -5.961 46.749 1.00 76.94 845 TYR A C 1
ATOM 6632 O O . TYR A 1 845 ? -35.675 -5.633 47.822 1.00 76.94 845 TYR A O 1
ATOM 6640 N N . THR A 1 846 ? -37.335 -6.592 46.649 1.00 83.69 846 THR A N 1
ATOM 6641 C CA . THR A 1 846 ? -38.226 -6.797 47.792 1.00 83.69 846 THR A CA 1
ATOM 6642 C C . THR A 1 846 ? -39.021 -8.091 47.660 1.00 83.69 846 THR A C 1
ATOM 6644 O O . THR A 1 846 ? -38.883 -8.854 46.697 1.00 83.69 846 THR A O 1
ATOM 6647 N N . LEU A 1 847 ? -39.855 -8.353 48.658 1.00 88.00 847 LEU A N 1
ATOM 6648 C CA . LEU A 1 847 ? -40.670 -9.550 48.795 1.00 88.00 847 LEU A CA 1
ATOM 6649 C C . LEU A 1 847 ? -42.160 -9.220 48.863 1.00 88.00 847 LEU A C 1
ATOM 6651 O O . LEU A 1 847 ? -42.585 -8.292 49.547 1.00 88.00 847 LEU A O 1
ATOM 6655 N N . MET A 1 848 ? -42.972 -10.030 48.181 1.00 85.06 848 MET A N 1
ATOM 6656 C CA . MET A 1 848 ? -44.434 -9.977 48.249 1.00 85.06 848 MET A CA 1
ATOM 6657 C C . MET A 1 848 ? -45.025 -11.354 48.519 1.00 85.06 848 MET A C 1
ATOM 6659 O O . MET A 1 848 ? -44.631 -12.363 47.931 1.00 85.06 848 MET A O 1
ATOM 6663 N N . GLY A 1 849 ? -46.036 -11.385 49.381 1.00 86.31 849 GLY A N 1
ATOM 6664 C CA . GLY A 1 849 ? -46.799 -12.588 49.672 1.00 86.31 849 GLY A CA 1
ATOM 6665 C C . GLY A 1 849 ? -47.473 -12.530 51.033 1.00 86.31 849 GLY A C 1
ATOM 6666 O O . GLY A 1 849 ? -47.164 -11.688 51.874 1.00 86.31 849 GLY A O 1
ATOM 6667 N N . ASP A 1 850 ? -48.385 -13.468 51.260 1.00 85.81 850 ASP A N 1
ATOM 6668 C CA . ASP A 1 850 ? -49.084 -13.617 52.539 1.00 85.81 850 ASP A CA 1
ATOM 6669 C C . ASP A 1 850 ? -48.113 -13.889 53.707 1.00 85.81 850 ASP A C 1
ATOM 6671 O O . ASP A 1 850 ? -48.287 -13.350 54.799 1.00 85.81 850 ASP A O 1
ATOM 6675 N N . THR A 1 851 ? -47.015 -14.614 53.448 1.00 88.50 851 THR A N 1
ATOM 6676 C CA . THR A 1 851 ? -45.916 -14.848 54.403 1.00 88.50 851 THR A CA 1
ATOM 6677 C C . THR A 1 851 ? -45.346 -13.549 54.979 1.00 88.50 851 THR A C 1
ATOM 6679 O O . THR A 1 851 ? -45.057 -13.490 56.174 1.00 88.50 851 THR A O 1
ATOM 6682 N N . VAL A 1 852 ? -45.232 -12.498 54.161 1.00 90.06 852 VAL A N 1
ATOM 6683 C CA . VAL A 1 852 ? -44.697 -11.188 54.566 1.00 90.06 852 VAL A CA 1
ATOM 6684 C C . VAL A 1 852 ? -45.631 -10.508 55.562 1.00 90.06 852 VAL A C 1
ATOM 6686 O O . VAL A 1 852 ? -45.206 -10.054 56.622 1.00 90.06 852 VAL A O 1
ATOM 6689 N N . ASN A 1 853 ? -46.926 -10.509 55.244 1.00 89.12 853 ASN A N 1
ATOM 6690 C CA . ASN A 1 853 ? -47.963 -9.903 56.074 1.00 89.12 853 ASN A CA 1
ATOM 6691 C C . ASN A 1 853 ? -48.110 -10.608 57.424 1.00 89.12 853 ASN A C 1
ATOM 6693 O O . ASN A 1 853 ? -48.464 -9.973 58.413 1.00 89.12 853 ASN A O 1
ATOM 6697 N N . LEU A 1 854 ? -47.881 -11.923 57.475 1.00 89.25 854 LEU A N 1
ATOM 6698 C CA . LEU A 1 854 ? -47.886 -12.654 58.736 1.00 89.25 854 LEU A CA 1
ATOM 6699 C C . LEU A 1 854 ? -46.711 -12.224 59.626 1.00 89.25 854 LEU A C 1
ATOM 6701 O O . LEU A 1 854 ? -46.937 -11.956 60.800 1.00 89.25 854 LEU A O 1
ATOM 6705 N N . GLY A 1 855 ? -45.503 -12.067 59.072 1.00 90.25 855 GLY A N 1
ATOM 6706 C CA . GLY A 1 855 ? -44.329 -11.604 59.825 1.00 90.25 855 GLY A CA 1
ATOM 6707 C C . GLY A 1 855 ? -44.549 -10.261 60.527 1.00 90.25 855 GLY A C 1
ATOM 6708 O O . GLY A 1 855 ? -44.343 -10.161 61.735 1.00 90.25 855 GLY A O 1
ATOM 6709 N N . SER A 1 856 ? -45.060 -9.255 59.807 1.00 90.00 856 SER A N 1
ATOM 6710 C CA . SER A 1 856 ? -45.328 -7.933 60.396 1.00 90.00 856 SER A CA 1
ATOM 6711 C C . SER A 1 856 ? -46.416 -7.967 61.472 1.00 90.00 856 SER A C 1
ATOM 6713 O O . SER A 1 856 ? -46.358 -7.231 62.452 1.00 90.00 856 SER A O 1
ATOM 6715 N N . ARG A 1 857 ? -47.402 -8.865 61.349 1.00 90.62 857 ARG A N 1
ATOM 6716 C CA . ARG A 1 857 ? -48.430 -9.052 62.385 1.00 90.62 857 ARG A CA 1
ATOM 6717 C C . ARG A 1 857 ? -47.879 -9.724 63.638 1.00 90.62 857 ARG A C 1
ATOM 6719 O O . ARG A 1 857 ? -48.342 -9.402 64.728 1.00 90.62 857 ARG A O 1
ATOM 6726 N N . LEU A 1 858 ? -46.930 -10.651 63.495 1.00 92.31 858 LEU A N 1
ATOM 6727 C CA . LEU A 1 858 ? -46.290 -11.304 64.639 1.00 92.31 858 LEU A CA 1
ATOM 6728 C C . LEU A 1 858 ? -45.471 -10.318 65.462 1.00 92.31 858 LEU A C 1
ATOM 6730 O O . LEU A 1 858 ? -45.540 -10.381 66.687 1.00 92.31 858 LEU A O 1
ATOM 6734 N N . GLU A 1 859 ? -44.777 -9.379 64.812 1.00 94.31 859 GLU A N 1
ATOM 6735 C CA . GLU A 1 859 ? -44.109 -8.276 65.509 1.00 94.31 859 GLU A CA 1
ATOM 6736 C C . GLU A 1 859 ? -45.129 -7.528 66.375 1.00 94.31 859 GLU A C 1
ATOM 6738 O O . GLU A 1 859 ? -44.964 -7.475 67.596 1.00 94.31 859 GLU A O 1
ATOM 6743 N N . GLY A 1 860 ? -46.236 -7.060 65.787 1.00 88.88 860 GLY A N 1
ATOM 6744 C CA . GLY A 1 860 ? -47.246 -6.295 66.523 1.00 88.88 860 GLY A CA 1
ATOM 6745 C C . GLY A 1 860 ? -47.881 -7.066 67.689 1.00 88.88 860 GLY A C 1
ATOM 6746 O O . GLY A 1 860 ? -48.221 -6.477 68.717 1.00 88.88 860 GLY A O 1
ATOM 6747 N N . ILE A 1 861 ? -47.994 -8.394 67.571 1.00 90.69 861 ILE A N 1
ATOM 6748 C CA . ILE A 1 861 ? -48.520 -9.284 68.619 1.00 90.69 861 ILE A CA 1
ATOM 6749 C C . ILE A 1 861 ? -47.598 -9.358 69.839 1.00 90.69 861 ILE A C 1
ATOM 6751 O O . ILE A 1 861 ? -48.095 -9.540 70.955 1.00 90.69 861 ILE A O 1
ATOM 6755 N N . THR A 1 862 ? -46.283 -9.173 69.678 1.00 93.19 862 THR A N 1
ATOM 6756 C CA . THR A 1 862 ? -45.355 -9.230 70.823 1.00 93.19 862 THR A CA 1
ATOM 6757 C C . THR A 1 862 ? -45.725 -8.204 71.906 1.00 93.19 862 THR A C 1
ATOM 6759 O O . THR A 1 862 ? -45.611 -8.503 73.093 1.00 93.19 862 THR A O 1
ATOM 6762 N N . LYS A 1 863 ? -46.314 -7.055 71.528 1.00 89.56 863 LYS A N 1
ATOM 6763 C CA . LYS A 1 863 ? -46.867 -6.062 72.470 1.00 89.56 863 LYS A CA 1
ATOM 6764 C C . LYS A 1 863 ? -48.026 -6.607 73.309 1.00 89.56 863 LYS A C 1
ATOM 6766 O O . LYS A 1 863 ? -48.111 -6.298 74.492 1.00 89.56 863 LYS A O 1
ATOM 6771 N N . THR A 1 864 ? -48.928 -7.381 72.707 1.00 89.56 864 THR A N 1
ATOM 6772 C CA . THR A 1 864 ? -50.115 -7.925 73.385 1.00 89.56 864 THR A CA 1
ATOM 6773 C C . THR A 1 864 ? -49.740 -8.982 74.419 1.00 89.56 864 THR A C 1
ATOM 6775 O O . THR A 1 864 ? -50.313 -8.989 75.504 1.00 89.56 864 THR A O 1
ATOM 6778 N N . TYR A 1 865 ? -48.766 -9.839 74.104 1.00 91.25 865 TYR A N 1
ATOM 6779 C CA . TYR A 1 865 ? -48.316 -10.909 75.003 1.00 91.25 865 TYR A CA 1
ATOM 6780 C C . TYR A 1 865 ? -47.153 -10.496 75.919 1.00 91.25 865 TYR A C 1
ATOM 6782 O O . TYR A 1 865 ? -46.764 -11.266 76.791 1.00 91.25 865 TYR A O 1
ATOM 6790 N N . GLY A 1 866 ? -46.597 -9.291 75.748 1.00 89.69 866 GLY A N 1
ATOM 6791 C CA . GLY A 1 866 ? -45.483 -8.791 76.561 1.00 89.69 866 GLY A CA 1
ATOM 6792 C C . GLY A 1 866 ? -44.152 -9.511 76.319 1.00 89.69 866 GLY A C 1
ATOM 6793 O O . GLY A 1 866 ? -43.265 -9.452 77.167 1.00 89.69 866 GLY A O 1
ATOM 6794 N N . VAL A 1 867 ? -44.012 -10.187 75.179 1.00 93.62 867 VAL A N 1
ATOM 6795 C CA . VAL A 1 867 ? -42.796 -10.915 74.783 1.00 93.62 867 VAL A CA 1
ATOM 6796 C C . VAL A 1 867 ? -41.909 -10.043 73.894 1.00 93.62 867 VAL A C 1
ATOM 6798 O O . VAL A 1 867 ? -42.342 -8.998 73.410 1.00 93.62 867 VAL A O 1
ATOM 6801 N N . LYS A 1 868 ? -40.658 -10.456 73.670 1.00 93.44 868 LYS A N 1
ATOM 6802 C CA . LYS A 1 868 ? -39.698 -9.697 72.841 1.00 93.44 868 LYS A CA 1
ATOM 6803 C C . LYS A 1 868 ? -39.589 -10.225 71.422 1.00 93.44 868 LYS A C 1
ATOM 6805 O O . LYS A 1 868 ? -39.542 -9.441 70.482 1.00 93.44 868 LYS A O 1
ATOM 6810 N N . ILE A 1 869 ? -39.578 -11.546 71.269 1.00 97.00 869 ILE A N 1
ATOM 6811 C CA . ILE A 1 869 ? -39.410 -12.210 69.979 1.00 97.00 869 ILE A CA 1
ATOM 6812 C C . ILE A 1 869 ? -40.525 -13.241 69.823 1.00 97.00 869 ILE A C 1
ATOM 6814 O O . ILE A 1 869 ? -40.633 -14.166 70.627 1.00 97.00 869 ILE A O 1
ATOM 6818 N N . CYS A 1 870 ? -41.349 -13.086 68.789 1.00 97.31 870 CYS A N 1
ATOM 6819 C CA . CYS A 1 870 ? -42.426 -14.009 68.445 1.00 97.31 870 CYS A CA 1
ATOM 6820 C C . CYS A 1 870 ? -42.156 -14.652 67.084 1.00 97.31 870 CYS A C 1
ATOM 6822 O O . CYS A 1 870 ? -41.836 -13.969 66.107 1.00 97.31 870 CYS A O 1
ATOM 6824 N N . ILE A 1 871 ? -42.306 -15.972 67.019 1.00 97.62 871 ILE A N 1
ATOM 6825 C CA . ILE A 1 871 ? -42.130 -16.762 65.804 1.00 97.62 871 ILE A CA 1
ATOM 6826 C C . ILE A 1 871 ? -43.407 -17.545 65.486 1.00 97.62 871 ILE A C 1
ATOM 6828 O O . ILE A 1 871 ? -44.123 -17.999 66.379 1.00 97.62 871 ILE A O 1
ATOM 6832 N N . SER A 1 872 ? -43.701 -17.702 64.197 1.00 96.38 872 SER A N 1
ATOM 6833 C CA . SER A 1 872 ? -44.805 -18.555 63.729 1.00 96.38 872 SER A CA 1
ATOM 6834 C C . SER A 1 872 ? -44.532 -20.044 63.968 1.00 96.38 872 SER A C 1
ATOM 6836 O O . SER A 1 872 ? -43.372 -20.453 64.051 1.00 96.38 872 SER A O 1
ATOM 6838 N N . GLU A 1 873 ? -45.575 -20.879 63.935 1.00 95.50 873 GLU A N 1
ATOM 6839 C CA . GLU A 1 873 ? -45.418 -22.340 63.865 1.00 95.50 873 GLU A CA 1
ATOM 6840 C C . GLU A 1 873 ? -44.588 -22.788 62.655 1.00 95.50 873 GLU A C 1
ATOM 6842 O O . GLU A 1 873 ? -43.787 -23.708 62.765 1.00 95.50 873 GLU A O 1
ATOM 6847 N N . PHE A 1 874 ? -44.682 -22.084 61.523 1.00 95.81 874 PHE A N 1
ATOM 6848 C CA . PHE A 1 874 ? -43.904 -22.395 60.321 1.00 95.81 874 PHE A CA 1
ATOM 6849 C C . PHE A 1 874 ? -42.403 -22.171 60.520 1.00 95.81 874 PHE A C 1
ATOM 6851 O O . PHE A 1 874 ? -41.580 -22.920 59.995 1.00 95.81 874 PHE A O 1
ATOM 6858 N N . THR A 1 875 ? -42.033 -21.133 61.271 1.00 97.12 875 THR A N 1
ATOM 6859 C CA . THR A 1 875 ? -40.644 -20.896 61.671 1.00 97.12 875 THR A CA 1
ATOM 6860 C C . THR A 1 875 ? -40.226 -21.916 62.717 1.00 97.12 875 THR A C 1
ATOM 6862 O O . THR A 1 875 ? -39.189 -22.545 62.540 1.00 97.12 875 THR A O 1
ATOM 6865 N N . TYR A 1 876 ? -41.044 -22.129 63.753 1.00 97.00 876 TYR A N 1
ATOM 6866 C CA . TYR A 1 876 ? -40.762 -23.071 64.836 1.00 97.00 876 TYR A CA 1
ATOM 6867 C C . TYR A 1 876 ? -40.501 -24.490 64.322 1.00 97.00 876 TYR A C 1
ATOM 6869 O O . TYR A 1 876 ? -39.486 -25.079 64.677 1.00 97.00 876 TYR A O 1
ATOM 6877 N N . GLU A 1 877 ? -41.319 -25.008 63.403 1.00 96.25 877 GLU A N 1
ATOM 6878 C CA . GLU A 1 877 ? -41.121 -26.343 62.819 1.00 96.25 877 GLU A CA 1
ATOM 6879 C C . GLU A 1 877 ? -39.760 -26.514 62.124 1.00 96.25 877 GLU A C 1
ATOM 6881 O O . GLU A 1 877 ? -39.233 -27.623 62.075 1.00 96.25 877 GLU A O 1
ATOM 6886 N N . ARG A 1 878 ? -39.152 -25.426 61.628 1.00 95.75 878 ARG A N 1
ATOM 6887 C CA . ARG A 1 878 ? -37.812 -25.445 61.013 1.00 95.75 878 ARG A CA 1
ATOM 6888 C C . ARG A 1 878 ? -36.670 -25.405 62.019 1.00 95.75 878 ARG A C 1
ATOM 6890 O O . ARG A 1 878 ? -35.547 -25.737 61.653 1.00 95.75 878 ARG A O 1
ATOM 6897 N N . VAL A 1 879 ? -36.926 -24.962 63.249 1.00 96.19 879 VAL A N 1
ATOM 6898 C CA . VAL A 1 879 ? -35.870 -24.667 64.231 1.00 96.19 879 VAL A CA 1
ATOM 6899 C C . VAL A 1 879 ? -36.064 -25.350 65.586 1.00 96.19 879 VAL A C 1
ATOM 6901 O O . VAL A 1 879 ? -35.201 -25.199 66.445 1.00 96.19 879 VAL A O 1
ATOM 6904 N N . LYS A 1 880 ? -37.152 -26.106 65.795 1.00 94.38 880 LYS A N 1
ATOM 6905 C CA . LYS A 1 880 ? -37.568 -26.666 67.097 1.00 94.38 880 LYS A CA 1
ATOM 6906 C C . LYS A 1 880 ? -36.504 -27.491 67.824 1.00 94.38 880 LYS A C 1
ATOM 6908 O O . LYS A 1 880 ? -36.483 -27.483 69.047 1.00 94.38 880 LYS A O 1
ATOM 6913 N N . ASP A 1 881 ? -35.596 -28.133 67.090 1.00 94.12 881 ASP A N 1
ATOM 6914 C CA . ASP A 1 881 ? -34.504 -28.936 67.663 1.00 94.12 881 ASP A CA 1
ATOM 6915 C C . ASP A 1 881 ? -33.256 -28.103 68.019 1.00 94.12 881 ASP A C 1
ATOM 6917 O O . ASP A 1 881 ? -32.295 -28.617 68.590 1.00 94.12 881 ASP A O 1
ATOM 6921 N N . ARG A 1 882 ? -33.242 -26.813 67.662 1.00 95.44 882 ARG A N 1
ATOM 6922 C CA . ARG A 1 882 ? -32.082 -25.912 67.778 1.00 95.44 882 ARG A CA 1
ATOM 6923 C C . ARG A 1 882 ? -32.358 -24.671 68.627 1.00 95.44 882 ARG A C 1
ATOM 6925 O O . ARG A 1 882 ? -31.422 -23.940 68.951 1.00 95.44 882 ARG A O 1
ATOM 6932 N N . VAL A 1 883 ? -33.611 -24.419 69.005 1.00 95.19 883 VAL A N 1
ATOM 6933 C CA . VAL A 1 883 ? -34.003 -23.254 69.811 1.00 95.19 883 VAL A CA 1
ATOM 6934 C C . VAL A 1 883 ? -34.846 -23.655 71.014 1.00 95.19 883 VAL A C 1
ATOM 6936 O O . VAL A 1 883 ? -35.627 -24.601 70.960 1.00 95.19 883 VAL A O 1
ATOM 6939 N N . TYR A 1 884 ? -34.745 -22.877 72.087 1.00 95.44 884 TYR A N 1
ATOM 6940 C CA . TYR A 1 884 ? -35.713 -22.918 73.174 1.00 95.44 884 TYR A CA 1
ATOM 6941 C C . TYR A 1 884 ? -36.863 -21.975 72.836 1.00 95.44 884 TYR A C 1
ATOM 6943 O O . TYR A 1 884 ? -36.668 -20.761 72.733 1.00 95.44 884 TYR A O 1
ATOM 6951 N N . ALA A 1 885 ? -38.064 -22.525 72.676 1.00 94.94 885 ALA A N 1
ATOM 6952 C CA . ALA A 1 885 ? -39.269 -21.744 72.436 1.00 94.94 885 ALA A CA 1
ATOM 6953 C C . ALA A 1 885 ? -40.428 -22.219 73.314 1.00 94.94 885 ALA A C 1
ATOM 6955 O O . ALA A 1 885 ? -40.503 -23.391 73.690 1.00 94.94 885 ALA A O 1
ATOM 6956 N N . ARG A 1 886 ? -41.331 -21.296 73.638 1.00 95.00 886 ARG A N 1
ATOM 6957 C CA . ARG A 1 886 ? -42.537 -21.562 74.429 1.00 95.00 886 ARG A CA 1
ATOM 6958 C C . ARG A 1 886 ? -43.767 -21.193 73.615 1.00 95.00 886 ARG A C 1
ATOM 6960 O O . ARG A 1 886 ? -43.834 -20.085 73.095 1.00 95.00 886 ARG A O 1
ATOM 6967 N N . GLU A 1 887 ? -44.738 -22.096 73.527 1.00 96.38 887 GLU A N 1
ATOM 6968 C CA . GLU A 1 887 ? -46.025 -21.793 72.893 1.00 96.38 887 GLU A CA 1
ATOM 6969 C C . GLU A 1 887 ? -46.748 -20.690 73.675 1.00 96.38 887 GLU A C 1
ATOM 6971 O O . GLU A 1 887 ? -46.840 -20.756 74.903 1.00 96.38 887 GLU A O 1
ATOM 6976 N N . LEU A 1 888 ? -47.220 -19.663 72.965 1.00 94.25 888 LEU A N 1
ATOM 6977 C CA . LEU A 1 888 ? -47.950 -18.545 73.559 1.00 94.25 888 LEU A CA 1
ATOM 6978 C C . LEU A 1 888 ? -49.456 -18.745 73.434 1.00 94.25 888 LEU A C 1
ATOM 6980 O O . LEU A 1 888 ? -50.162 -18.663 74.436 1.00 94.25 888 LEU A O 1
ATOM 6984 N N . ASP A 1 889 ? -49.941 -18.967 72.210 1.00 93.06 889 ASP A N 1
ATOM 6985 C CA . ASP A 1 889 ? -51.370 -19.085 71.917 1.00 93.06 889 ASP A CA 1
ATOM 6986 C C . ASP A 1 889 ? -51.617 -19.573 70.472 1.00 93.06 889 ASP A C 1
ATOM 6988 O O . ASP A 1 889 ? -50.712 -19.594 69.627 1.00 93.06 889 ASP A O 1
ATOM 6992 N N . LEU A 1 890 ? -52.874 -19.901 70.170 1.00 91.50 890 LEU A N 1
ATOM 6993 C CA . LEU A 1 890 ? -53.391 -20.157 68.827 1.00 91.50 890 LEU A CA 1
ATOM 6994 C C . LEU A 1 890 ? -54.202 -18.936 68.362 1.00 91.50 890 LEU A C 1
ATOM 6996 O O . LEU A 1 890 ? -55.387 -18.792 68.673 1.00 91.50 890 LEU A O 1
ATOM 7000 N N . VAL A 1 891 ? -53.575 -18.046 67.587 1.00 87.19 891 VAL A N 1
ATOM 7001 C CA . VAL A 1 891 ? -54.152 -16.732 67.259 1.00 87.19 891 VAL A CA 1
ATOM 7002 C C . VAL A 1 891 ? -54.715 -16.666 65.846 1.00 87.19 891 VAL A C 1
ATOM 7004 O O . VAL A 1 891 ? -54.081 -17.051 64.862 1.00 87.19 891 VAL A O 1
ATOM 7007 N N . ARG A 1 892 ? -55.907 -16.075 65.706 1.00 84.69 892 ARG A N 1
ATOM 7008 C CA . ARG A 1 892 ? -56.435 -15.690 64.392 1.00 84.69 892 ARG A CA 1
ATOM 7009 C C . ARG A 1 892 ? -56.004 -14.269 64.048 1.00 84.69 892 ARG A C 1
ATOM 7011 O O . ARG A 1 892 ? -56.642 -13.290 64.430 1.00 84.69 892 ARG A O 1
ATOM 7018 N N . VAL A 1 893 ? -54.927 -14.165 63.284 1.00 75.38 893 VAL A N 1
ATOM 7019 C CA . VAL A 1 893 ? -54.403 -12.895 62.769 1.00 75.38 893 VAL A CA 1
ATOM 7020 C C . VAL A 1 893 ? -55.367 -12.275 61.754 1.00 75.38 893 VAL A C 1
ATOM 7022 O O . VAL A 1 893 ? -55.877 -12.948 60.858 1.00 75.38 893 VAL A O 1
ATOM 7025 N N . LYS A 1 894 ? -55.621 -10.967 61.877 1.00 64.38 894 LYS A N 1
ATOM 7026 C CA . LYS A 1 894 ? -56.571 -10.223 61.032 1.00 64.38 894 LYS A CA 1
ATOM 7027 C C . LYS A 1 894 ? -56.253 -10.407 59.544 1.00 64.38 894 LYS A C 1
ATOM 7029 O O . LYS A 1 894 ? -55.257 -9.877 59.076 1.00 64.38 894 LYS A O 1
ATOM 7034 N N . GLY A 1 895 ? -57.112 -11.105 58.799 1.00 67.00 895 GLY A N 1
ATOM 7035 C CA . GLY A 1 895 ? -56.925 -11.391 57.367 1.00 67.00 895 GLY A CA 1
ATOM 7036 C C . GLY A 1 895 ? -56.499 -12.828 57.037 1.00 67.00 895 GLY A C 1
ATOM 7037 O O . GLY A 1 895 ? -56.348 -13.138 55.862 1.00 67.00 895 GLY A O 1
ATOM 7038 N N . LYS A 1 896 ? -56.338 -13.704 58.039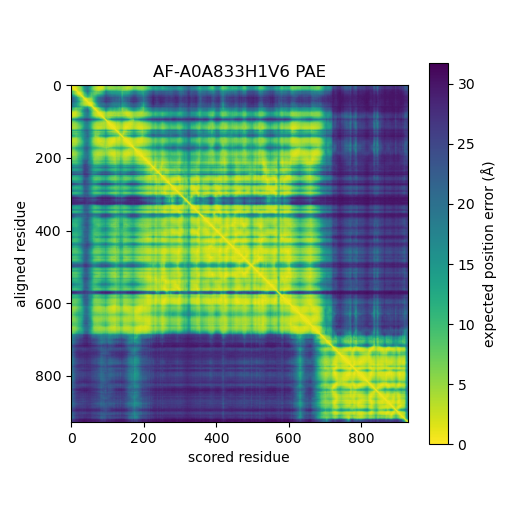 1.00 69.75 896 LYS A N 1
ATOM 7039 C CA . LYS A 1 896 ? -56.210 -15.164 57.883 1.00 69.75 896 LYS A CA 1
ATOM 7040 C C . LYS A 1 896 ? -57.481 -15.860 58.379 1.00 69.75 896 LYS A C 1
ATOM 7042 O O . LYS A 1 896 ? -58.023 -15.491 59.420 1.00 69.75 896 LYS A O 1
ATOM 7047 N N . LEU A 1 897 ? -57.958 -16.850 57.620 1.00 72.19 897 LEU A N 1
ATOM 7048 C CA . LEU A 1 897 ? -59.103 -17.688 58.004 1.00 72.19 897 LEU A CA 1
ATOM 7049 C C . LEU A 1 897 ? -58.688 -18.775 59.003 1.00 72.19 897 LEU A C 1
ATOM 7051 O O . LEU A 1 897 ? -59.400 -19.015 59.975 1.00 72.19 897 LEU A O 1
ATOM 7055 N N . GLU A 1 898 ? -57.521 -19.377 58.783 1.00 82.19 898 GLU A N 1
ATOM 7056 C CA . GLU A 1 898 ? -56.935 -20.390 59.659 1.00 82.19 898 GLU A CA 1
ATOM 7057 C C . GLU A 1 898 ? -56.128 -19.721 60.784 1.00 82.19 898 GLU A C 1
ATOM 7059 O O . GLU A 1 898 ? -55.339 -18.808 60.504 1.00 82.19 898 GLU A O 1
ATOM 7064 N N . PRO A 1 899 ? -56.335 -20.121 62.051 1.00 86.50 899 PRO A N 1
ATOM 7065 C CA . PRO A 1 899 ? -55.521 -19.635 63.153 1.00 86.50 899 PRO A CA 1
ATOM 7066 C C . PRO A 1 899 ? -54.101 -20.205 63.059 1.00 86.50 899 PRO A C 1
ATOM 7068 O O . PRO A 1 899 ? -53.911 -21.322 62.588 1.00 86.50 899 PRO A O 1
ATOM 7071 N N . VAL A 1 900 ? -53.120 -19.428 63.511 1.00 90.69 900 VAL A N 1
ATOM 7072 C CA . VAL A 1 900 ? -51.697 -19.786 63.476 1.00 90.69 900 VAL A CA 1
ATOM 7073 C C . VAL A 1 900 ? -51.199 -19.920 64.908 1.00 90.69 900 VAL A C 1
ATOM 7075 O O . VAL A 1 900 ? -51.455 -19.036 65.734 1.00 90.69 900 VAL A O 1
ATOM 7078 N N . ARG A 1 901 ? -50.489 -21.011 65.209 1.00 94.81 901 ARG A N 1
ATOM 7079 C CA . ARG A 1 901 ? -49.786 -21.142 66.496 1.00 94.81 901 ARG A CA 1
ATOM 7080 C C . ARG A 1 901 ? -48.577 -20.221 66.527 1.00 94.81 901 ARG A C 1
ATOM 7082 O O . ARG A 1 901 ? -47.834 -20.119 65.548 1.00 94.81 901 ARG A O 1
ATOM 7089 N N . ILE A 1 902 ? -48.387 -19.549 67.654 1.00 96.00 902 ILE A N 1
ATOM 7090 C CA . ILE A 1 902 ? -47.279 -18.618 67.859 1.00 96.00 902 ILE A CA 1
ATOM 7091 C C . ILE A 1 902 ? -46.457 -19.013 69.078 1.00 96.00 902 ILE A C 1
ATOM 7093 O O . ILE A 1 902 ? -46.987 -19.485 70.085 1.00 96.00 902 ILE A O 1
ATOM 7097 N N . TYR A 1 903 ? -45.151 -18.795 68.981 1.00 97.38 903 TYR A N 1
ATOM 7098 C CA . TYR A 1 903 ? -44.181 -19.172 69.997 1.00 97.38 903 TYR A CA 1
ATOM 7099 C C . TYR A 1 903 ? -43.318 -17.969 70.368 1.00 97.38 903 TYR A C 1
ATOM 7101 O O . TYR A 1 903 ? -42.944 -17.170 69.511 1.00 97.38 903 TYR A O 1
ATOM 7109 N N . GLU A 1 904 ? -42.959 -17.856 71.640 1.00 97.25 904 GLU A N 1
ATOM 7110 C CA . GLU A 1 904 ? -41.883 -16.981 72.085 1.00 97.25 904 GLU A CA 1
ATOM 7111 C C . GLU A 1 904 ? -40.546 -17.681 71.865 1.00 97.25 904 GLU A C 1
ATOM 7113 O O . GLU A 1 904 ? -40.344 -18.796 72.351 1.00 97.25 904 GLU A O 1
ATOM 7118 N N . LEU A 1 905 ? -39.627 -17.019 71.163 1.00 96.69 905 LEU A N 1
ATOM 7119 C CA . LEU A 1 905 ? -38.247 -17.479 71.039 1.00 96.69 905 LEU A CA 1
ATOM 7120 C C . LEU A 1 905 ? -37.458 -17.021 72.272 1.00 96.69 905 LEU A C 1
ATOM 7122 O O . LEU A 1 905 ? -37.236 -15.825 72.453 1.00 96.69 905 LEU A O 1
ATOM 7126 N N . MET A 1 906 ? -37.031 -17.968 73.109 1.00 93.69 906 MET A N 1
ATOM 7127 C CA . MET A 1 906 ? -36.374 -17.679 74.391 1.00 93.69 906 MET A CA 1
ATOM 7128 C C . MET A 1 906 ? -34.845 -17.759 74.324 1.00 93.69 906 MET A C 1
ATOM 7130 O O . MET A 1 906 ? -34.161 -17.085 75.090 1.00 93.69 906 MET A O 1
ATOM 7134 N N . GLY A 1 907 ? -34.293 -18.583 73.432 1.00 92.38 907 GLY A N 1
ATOM 7135 C CA . GLY A 1 907 ? -32.847 -18.778 73.330 1.00 92.38 907 GLY A CA 1
ATOM 7136 C C . GLY A 1 907 ? -32.457 -19.853 72.325 1.00 92.38 907 GLY A C 1
ATOM 7137 O O . GLY A 1 907 ? -33.314 -20.446 71.667 1.00 92.38 907 GLY A O 1
ATOM 7138 N N . LEU A 1 908 ? -31.156 -20.113 72.220 1.00 93.81 908 LEU A N 1
ATOM 7139 C CA . LEU A 1 908 ? -30.588 -21.138 71.342 1.00 93.81 908 LEU A CA 1
ATOM 7140 C C . LEU A 1 908 ? -30.185 -22.366 72.165 1.00 93.81 908 LEU A C 1
ATOM 7142 O O . LEU A 1 908 ? -29.762 -22.235 73.311 1.00 93.81 908 LEU A O 1
ATOM 7146 N N . VAL A 1 909 ? -30.290 -23.562 71.582 1.00 92.19 909 VAL A N 1
ATOM 7147 C CA . VAL A 1 909 ? -29.807 -24.798 72.227 1.00 92.19 909 VAL A CA 1
ATOM 7148 C C . VAL A 1 909 ? -28.279 -24.797 72.302 1.00 92.19 909 VAL A C 1
ATOM 7150 O O . VAL A 1 909 ? -27.718 -25.182 73.327 1.00 92.19 909 VAL A O 1
ATOM 7153 N N . ASN A 1 910 ? -27.609 -24.317 71.248 1.00 90.44 910 ASN A N 1
ATOM 7154 C CA . ASN A 1 910 ? -26.166 -24.097 71.229 1.00 90.44 910 ASN A CA 1
ATOM 7155 C C . ASN A 1 910 ? -25.844 -22.599 71.272 1.00 90.44 910 ASN A C 1
ATOM 7157 O O . ASN A 1 910 ? -25.919 -21.903 70.264 1.00 90.44 910 ASN A O 1
ATOM 7161 N N . GLU A 1 911 ? -25.436 -22.106 72.436 1.00 87.06 911 GLU A N 1
ATOM 7162 C CA . GLU A 1 911 ? -25.076 -20.695 72.616 1.00 87.06 911 GLU A CA 1
ATOM 7163 C C . GLU A 1 911 ? -23.818 -20.276 71.840 1.00 87.06 911 GLU A C 1
ATOM 7165 O O . GLU A 1 911 ? -23.666 -19.104 71.496 1.00 87.06 911 GLU A O 1
ATOM 7170 N N . ALA A 1 912 ? -22.938 -21.226 71.502 1.00 86.00 912 ALA A N 1
ATOM 7171 C CA . ALA A 1 912 ? -21.753 -20.942 70.696 1.00 86.00 912 ALA A CA 1
ATOM 7172 C C . ALA A 1 912 ? -22.098 -20.534 69.252 1.00 86.00 912 ALA A C 1
ATOM 7174 O O . ALA A 1 912 ? -21.259 -19.935 68.580 1.00 86.00 912 ALA A O 1
ATOM 7175 N N . ASP A 1 913 ? -23.321 -20.814 68.783 1.00 86.19 913 ASP A N 1
ATOM 7176 C CA . ASP A 1 913 ? -23.768 -20.469 67.429 1.00 86.19 913 ASP A CA 1
ATOM 7177 C C . ASP A 1 913 ? -23.876 -18.958 67.202 1.00 86.19 913 ASP A C 1
ATOM 7179 O O . ASP A 1 913 ? -23.751 -18.508 66.066 1.00 86.19 913 ASP A O 1
ATOM 7183 N N . VAL A 1 914 ? -24.044 -18.163 68.265 1.00 85.38 914 VAL A N 1
ATOM 7184 C CA . VAL A 1 914 ? -24.016 -16.695 68.158 1.00 85.38 914 VAL A CA 1
ATOM 7185 C C . VAL A 1 914 ? -22.642 -16.220 67.683 1.00 85.38 914 VAL A C 1
ATOM 7187 O O . VAL A 1 914 ? -22.557 -15.364 66.818 1.00 85.38 914 VAL A O 1
ATOM 7190 N N . GLU A 1 915 ? -21.552 -16.804 68.174 1.00 83.75 915 GLU A N 1
ATOM 7191 C CA . GLU A 1 915 ? -20.214 -16.400 67.728 1.00 83.75 915 GLU A CA 1
ATOM 7192 C C . GLU A 1 915 ? -19.786 -17.143 66.453 1.00 83.75 915 GLU A C 1
ATOM 7194 O O . GLU A 1 915 ? -19.191 -16.553 65.557 1.00 83.75 915 GLU A O 1
ATOM 7199 N N . SER A 1 916 ? -20.105 -18.437 66.337 1.00 83.50 916 SER A N 1
ATOM 7200 C CA . SER A 1 916 ? -19.603 -19.280 65.242 1.00 83.50 916 SER A CA 1
ATOM 7201 C C . SER A 1 916 ? -20.284 -19.025 63.894 1.00 83.50 916 SER A C 1
ATOM 7203 O O . SER A 1 916 ? -19.660 -19.224 62.851 1.00 83.50 916 SER A O 1
ATOM 7205 N N . LEU A 1 917 ? -21.549 -18.586 63.896 1.00 84.56 917 LEU A N 1
ATOM 7206 C CA . LEU A 1 917 ? -22.301 -18.280 62.673 1.00 84.56 917 LEU A CA 1
ATOM 7207 C C . LEU A 1 917 ? -22.183 -16.818 62.246 1.00 84.56 917 LEU A C 1
ATOM 7209 O O . LEU A 1 917 ? -22.657 -16.470 61.161 1.00 84.56 917 LEU A O 1
ATOM 7213 N N . LYS A 1 918 ? -21.557 -15.980 63.078 1.00 82.94 918 LYS A N 1
ATOM 7214 C CA . LYS A 1 918 ? -21.278 -14.585 62.765 1.00 82.94 918 LYS A CA 1
ATOM 7215 C C . LYS A 1 918 ? -20.230 -14.523 61.657 1.00 82.94 918 LYS A C 1
ATOM 7217 O O . LYS A 1 918 ? -19.105 -15.000 61.812 1.00 82.94 918 LYS A O 1
ATOM 7222 N N . VAL A 1 919 ? -20.579 -13.937 60.517 1.00 75.88 919 VAL A N 1
ATOM 7223 C CA . VAL A 1 919 ? -19.622 -13.739 59.426 1.00 75.88 919 VAL A CA 1
ATOM 7224 C C . VAL A 1 919 ? -18.661 -12.628 59.848 1.00 75.88 919 VAL A C 1
ATOM 7226 O O . VAL A 1 919 ? -19.040 -11.465 59.908 1.00 75.88 919 VAL A O 1
ATOM 7229 N N . SER A 1 920 ? -17.414 -12.974 60.186 1.00 53.88 920 SER A N 1
ATOM 7230 C CA . SER A 1 920 ? -16.430 -11.955 60.558 1.00 53.88 920 SER A CA 1
ATOM 7231 C C . SER A 1 920 ? -16.134 -11.054 59.358 1.00 53.88 920 SER A C 1
ATOM 7233 O O . SER A 1 920 ? -15.716 -11.515 58.294 1.00 53.88 920 SER A O 1
ATOM 7235 N N . HIS A 1 921 ? -16.333 -9.747 59.525 1.00 50.34 921 HIS A N 1
ATOM 7236 C CA . HIS A 1 921 ? -15.793 -8.753 58.610 1.00 50.34 921 HIS A CA 1
ATOM 7237 C C . HIS A 1 921 ? -14.264 -8.790 58.704 1.00 50.34 921 HIS A C 1
ATOM 7239 O O . HIS A 1 921 ? -13.646 -8.084 59.503 1.00 50.34 921 HIS A O 1
ATOM 7245 N N . SER A 1 922 ? -13.631 -9.648 57.902 1.00 32.34 922 SER A N 1
ATOM 7246 C CA . SER A 1 922 ? -12.191 -9.609 57.704 1.00 32.34 922 SER A CA 1
ATOM 7247 C C . SER A 1 922 ? -11.822 -8.239 57.139 1.00 32.34 922 SER A C 1
ATOM 7249 O O . SER A 1 922 ? -12.154 -7.922 56.000 1.00 32.34 922 SER A O 1
ATOM 7251 N N . ALA A 1 923 ? -11.180 -7.447 57.995 1.00 30.94 923 ALA A N 1
ATOM 7252 C CA . ALA A 1 923 ? -10.203 -6.408 57.716 1.00 30.94 923 ALA A CA 1
ATOM 7253 C C . ALA A 1 923 ? -10.326 -5.680 56.367 1.00 30.94 923 ALA A C 1
ATOM 7255 O O . ALA A 1 923 ? -10.009 -6.208 55.301 1.00 30.94 923 ALA A O 1
ATOM 7256 N N . THR A 1 924 ? -10.607 -4.382 56.458 1.00 29.83 924 THR A N 1
ATOM 7257 C CA . THR A 1 924 ? -10.096 -3.372 55.529 1.00 29.83 924 THR A CA 1
ATOM 7258 C C . THR A 1 924 ? -8.684 -3.770 55.071 1.00 29.83 924 THR A C 1
ATOM 7260 O O . THR A 1 924 ? -7.803 -3.891 55.930 1.00 29.83 924 THR A O 1
ATOM 7263 N N . PRO A 1 925 ? -8.422 -3.993 53.769 1.00 31.03 925 PRO A N 1
ATOM 7264 C CA . PRO A 1 925 ? -7.067 -4.262 53.328 1.00 31.03 925 PRO A CA 1
ATOM 7265 C C . PRO A 1 925 ? -6.228 -3.037 53.684 1.00 31.03 925 PRO A C 1
ATOM 7267 O O . PRO A 1 925 ? -6.581 -1.900 53.349 1.00 31.03 925 PRO A O 1
ATOM 7270 N N . ALA A 1 926 ? -5.147 -3.270 54.428 1.00 29.66 926 ALA A N 1
ATOM 7271 C CA . ALA A 1 926 ? -4.136 -2.262 54.677 1.00 29.66 926 ALA A CA 1
ATOM 7272 C C . ALA A 1 926 ? -3.746 -1.642 53.330 1.00 29.66 926 ALA A C 1
ATOM 7274 O O . ALA A 1 926 ? -3.443 -2.361 52.378 1.00 29.66 926 ALA A O 1
ATOM 7275 N N . LYS A 1 927 ? -3.809 -0.310 53.244 1.00 35.59 927 LYS A N 1
ATOM 7276 C CA . LYS A 1 927 ? -3.276 0.445 52.109 1.00 35.59 927 LYS A CA 1
ATOM 7277 C C . LYS A 1 927 ? -1.803 0.055 51.935 1.00 35.59 927 LYS A C 1
ATOM 7279 O O . LYS A 1 927 ? -0.987 0.440 52.770 1.00 35.59 927 LYS A O 1
ATOM 7284 N N . GLY A 1 928 ? -1.518 -0.728 50.897 1.00 31.91 928 GLY A N 1
ATOM 7285 C CA . GLY A 1 928 ? -0.188 -0.937 50.329 1.00 31.91 928 GLY A CA 1
ATOM 7286 C C . GLY A 1 928 ? 0.055 0.051 49.207 1.00 31.91 928 GLY A C 1
ATOM 7287 O O . GLY A 1 928 ? -0.902 0.272 48.427 1.00 31.91 928 GLY A O 1
#

pLDDT: mean 82.92, std 13.44, range [29.66, 97.94]

Sequence (928 aa):
MRKIGLILLRVALAGFVLLPLILLILGFASHYVTDMNVMASLNSVSPRLAHFLRWLADMQLGYLRAFRGIFFSVIPAMVIVGSFFTFHEKLVATDKNRLQPPDYIWGLLLGVSVFAFVAAYVASAGSFIRSLGVVIPGFSAVAPEWRSVILWVSFALILSTSVFLHETMSRLKFDKNRTGGILIGFLLSLLFALFAVEVPLFSTLETTVDSWKYSWFRNPALSFHSASGLQYCQAPYDESGQKVNSFAPNPNGVRDDIEIIGISNVTIEKVRGEWPLDWGIYANLAHKMGSADNSITLFDISFLDNKGVYGGTACGITMECRPIEGKPPLRPQVDLLAEALEANKQIVVSDYPLETTDEARSMIENYTERLQTLNDRELLRNVKNGRLARSWAKMPLPPVQKISEKLDGIGYANILKSESGVNTQVPVVARIINQEKSGDADYNPDRDDYYYPGIDLVLAAGYYGIDPTKDIEVDFLAGTVTLNNIPEKTYKKLDMETFEEKELDIMAKPNANRQIVIPIDEYGRMNINFRGGRYCFRYREILEVTEMTPEEAGAYYRNKIALVAMYYATGVGTAKDMHLGPYGDMAGIEHHAYAINTILNQDFAHTAPPLVNLMLLLGIGLIMGLYQPRVPTGMSFVLAGVIAILFSVISLLVTFDFFSYNHILPTVLILQFVQLVAFIGFRALTEEENVKFIRTTFSKFVSHDVVEELLANPEAISLGGSKKEISVFFSDVRGFTTISEALSPEGLVSLLNEYLSEMTELIIDYRGTIDKYMGDAIMAFWGAPARNDDHAYYACVAAIAQYRALQGLQKRWSERNIPVIDIGIGINTGLAVVGNMGSSRRMDYTLMGDTVNLGSRLEGITKTYGVKICISEFTYERVKDRVYARELDLVRVKGKLEPVRIYELMGLVNEADVESLKVSHSATPAKG

Nearest PDB structures (foldseek):
  6fht-assembly1_B  TM=8.242E-01  e=1.400E-15  unclassified
  2w01-assembly1_B  TM=8.875E-01  e=1.717E-14  Synechocystis sp. PCC 6803
  6fht-assembly1_A  TM=8.101E-01  e=1.542E-15  unclassified
  8qfi-assembly1_A  TM=7.548E-01  e=3.539E-14  Oscillatoria acuminata PCC 6304
  4yut-assembly1_B  TM=7.253E-01  e=6.014E-14  Oscillatoria acuminata PCC 6304

Secondary structure (DSSP, 8-state):
-HHHHHHHHHHHHHHHHHHHHHHHHHHHHHHHHH-HHHHHHHHHH-HHHHHHHHHHHHHHHHHHHHHHHHHHHHHHHHHHHHHHHHSHHHHS---SSS--HHHHHHHHHHHHHHHHHHHHHS--TTSHHHHT-BSSTT-TTTPPBHHHHHHHHHHHHHHHHHHHHHHHHHHTT--HHHHHHHHHHHHHHHHHHHHHHH-HHHHHHHHHHHHHHIIIII--TTSB-TTT-PBSS--SB-TTS-B----PPPPTTS-SSEEEEEE-HHHHHHHT-PSSPPHHHHHHHHHHHTT-TT-EEEE-S---S---EE-HHHHHHH----PPTTSPPPEEHHHHHHHHHHT--SEEEEEE-----HHHHHTSTTHHHHHHHHHHHH---EEE-GGG---------PPPHHHHTTSSEEEE---PPPTTS---EEESEEEE--TTTTTSTT--HHHHSEEEEBHHHHHHHHHHT--HHHHEEEETTTTEEEE------EEEEE-TTT--EEEEESSSS--TT--EEEE--TTSEEEP---S-TT-SEEEEHHHHHHS-HHHHHHHHTT-EEEEEE-S--STTGGGSEEEETTEEEEHHHHHHHHHHHHHHT---EEPPHHHHHHHHHHHHHHHHHHGGGS-HHHHHHHHHHHHHHHHHIIIIIIIIIT-EE---HHHHHHHHHHHHHHHHHHHHHHHHHHHHHHHHHTTTS-HHHHHHHHH-GGGGSBEEEEEEEEEEEEEETTHHHHHHHS-HHHHHHHHHHHHHHHHHHHHHTT-EEEEEETTEEEEEESSSS--TTHHHHHHHHHHHHHHHHHHHHHHHHHTT-PPP-EEEEEEEEEEEEEEEEETTEEEEEEESHHHHHHHHHHHHHHHHT-SEEEEHHHHHHHTTTEEEEEEEEE--TT-SS-EEEEEEEEES-TTHHHHTS----------

Solvent-accessible surface area (backbone atoms only — not comparable to full-atom values): 49258 Å² total; per-residue (Å²): 97,43,71,59,9,51,50,34,39,51,51,34,53,49,48,67,63,55,42,65,55,50,49,51,53,50,52,54,53,52,55,58,69,66,33,65,70,57,46,52,54,40,40,75,75,36,54,68,58,41,50,51,51,49,51,51,50,59,58,43,56,57,53,50,51,33,51,37,41,44,50,70,18,44,39,59,17,34,42,52,38,11,48,55,27,50,46,38,86,82,70,54,83,87,70,62,86,65,92,48,77,64,58,54,50,36,53,51,51,30,53,52,22,50,50,49,25,52,53,42,64,55,52,48,83,88,30,74,58,48,66,64,39,41,74,45,85,96,37,77,91,66,42,36,44,41,37,54,38,46,35,34,41,19,47,27,47,33,54,47,30,51,53,56,51,48,55,50,42,47,51,68,69,46,61,60,57,57,57,47,27,35,47,52,18,45,53,50,21,52,52,50,48,51,38,54,74,56,35,60,70,47,48,47,51,49,59,56,48,48,27,52,50,39,54,72,76,36,33,46,53,90,40,58,42,88,88,77,70,34,52,28,37,54,57,61,47,48,98,85,69,48,77,45,87,76,83,49,72,52,55,83,77,38,62,80,46,44,33,36,32,24,43,25,45,69,51,43,62,71,30,74,56,67,87,75,74,62,46,37,39,56,18,42,41,41,48,26,39,25,62,9,55,81,17,37,40,37,35,64,56,63,55,59,71,90,89,47,73,53,36,59,72,66,17,31,63,56,59,63,72,64,86,52,92,94,57,79,76,69,36,46,28,67,58,49,28,26,52,21,42,64,70,28,72,35,47,36,31,36,31,26,56,40,84,63,58,76,73,60,57,78,73,46,82,62,50,69,62,24,46,49,55,47,51,78,67,36,38,44,61,46,45,38,54,38,80,63,46,43,64,84,49,68,46,78,50,56,34,36,53,71,45,57,75,41,42,74,42,65,15,32,74,66,76,62,84,36,96,79,55,52,37,55,48,40,48,42,33,41,37,31,80,36,71,87,49,66,79,45,96,82,59,43,55,43,76,64,32,48,35,40,44,9,36,50,47,47,50,49,23,61,73,56,70,42,51,60,33,77,33,32,37,38,29,47,78,83,24,32,38,32,44,38,76,46,65,97,45,72,48,80,44,75,37,87,90,78,73,43,78,43,80,39,60,73,51,67,72,77,55,98,76,31,59,48,79,44,61,29,48,51,54,28,29,26,45,43,32,67,47,28,46,62,54,45,53,49,78,42,52,50,68,65,57,57,70,40,52,40,68,57,34,8,66,70,40,40,59,20,40,36,41,34,31,74,37,82,37,87,60,94,65,42,81,75,46,55,41,40,30,59,79,40,81,34,44,52,65,55,54,48,54,31,40,38,42,16,63,54,53,67,48,59,38,40,72,56,54,56,60,56,50,47,50,51,34,42,49,54,24,37,54,48,11,59,50,46,63,77,45,58,72,72,56,38,53,53,51,51,50,51,51,51,50,52,52,48,50,45,47,50,56,46,35,30,65,71,61,31,33,47,67,78,54,66,64,48,53,50,50,52,51,52,49,52,53,51,51,52,52,53,46,54,58,56,52,50,53,54,54,54,50,51,50,64,62,42,60,78,44,35,31,70,71,47,42,54,52,43,69,74,44,62,74,82,68,48,86,45,60,50,82,40,63,34,20,31,38,23,34,38,51,57,61,49,72,63,54,56,74,75,40,54,74,69,55,42,51,51,53,48,49,57,51,52,50,58,48,49,50,41,34,29,31,38,63,23,26,60,59,50,74,63,86,76,22,45,34,34,32,18,31,48,93,53,85,41,96,58,18,54,49,36,54,52,49,29,52,53,50,41,54,54,52,44,55,55,49,32,52,56,27,50,77,67,76,42,88,66,75,47,60,23,28,4,35,21,40,38,64,27,36,39,29,41,44,76,49,102,90,54,68,44,69,42,74,51,45,70,39,53,60,50,7,52,50,34,15,62,46,14,68,79,73,71,47,50,35,25,30,30,48,62,29,41,75,74,31,59,94,49,37,42,67,45,82,71,52,77,44,68,54,94,93,47,92,68,62,45,46,33,26,37,60,76,49,57,68,58,71,64,50,64,66,72,57,41,56,76,84,77,66,83,78,76,89,125

Radius of gyration: 45.54 Å; Cα contacts (8 Å, |Δi|>4): 1601; chains: 1; bounding box: 110×67×128 Å

Organism: NCBI:txid183

Mean predicted aligned error: 15.59 Å

InterPro domains:
  IPR001054 Adenylyl cyclase class-3/4/guanylyl cyclase [PF00211] (723-903)
  IPR001054 Adenylyl cyclase class-3/4/guanylyl cyclase [PS50125] (727-859)
  IPR001054 Adenylyl cyclase class-3/4/guanylyl cyclase [SM00044] (685-895)
  IPR001054 Adenylyl cyclase class-3/4/guanylyl cyclase [cd07302] (725-905)
  IPR007890 CHASE2 [PF05226] (252-625)
  IPR007890 CHASE2 [SM01080] (202-628)
  IPR029787 Nucleotide cyclase [G3DSA:3.30.70.1230] (714-919)
  IPR029787 Nucleotide cyclase [SSF55073] (719-906)
  IPR050697 Adenylyl/Guanylyl Cyclase Class-3/4 [PTHR43081] (665-911)